Protein 5ZOJ (pdb70)

Structure (mmCIF, N/CA/C/O backbone):
data_5ZOJ
#
_entry.id   5ZOJ
#
_cell.length_a   176.813
_cell.length_b   176.813
_cell.length_c   73.854
_cell.angle_alpha   90.000
_cell.angle_beta   90.000
_cell.angle_gamma   120.000
#
_symmetry.space_group_name_H-M   'P 65'
#
loop_
_entity.id
_entity.type
_entity.pdbx_description
1 polymer 'Mothers against decapentaplegic homolog 2'
2 polymer 'Inner nuclear membrane protein Man1'
#
loop_
_atom_site.group_PDB
_atom_site.id
_atom_site.type_symbol
_atom_site.label_atom_id
_atom_site.label_alt_id
_atom_site.label_comp_id
_atom_site.label_asym_id
_atom_site.label_entity_id
_atom_site.label_seq_id
_atom_site.pdbx_PDB_ins_code
_atom_site.Cartn_x
_atom_site.Cartn_y
_atom_site.Cartn_z
_atom_site.occupancy
_atom_site.B_iso_or_equiv
_atom_site.auth_seq_id
_atom_site.auth_comp_id
_atom_site.auth_asym_id
_atom_site.auth_atom_id
_atom_site.pdbx_PDB_model_num
ATOM 1 N N . GLU A 1 12 ? 49.709 -44.694 -14.014 1.00 117.32 270 GLU A N 1
ATOM 2 C CA . GLU A 1 12 ? 48.913 -43.477 -14.140 1.00 121.66 270 GLU A CA 1
ATOM 3 C C . GLU A 1 12 ? 49.765 -42.201 -14.004 1.00 120.58 270 GLU A C 1
ATOM 4 O O . GLU A 1 12 ? 49.567 -41.256 -14.768 1.00 125.29 270 GLU A O 1
ATOM 10 N N . PRO A 1 13 ? 50.710 -42.151 -13.036 1.00 113.55 271 PRO A N 1
ATOM 11 C CA . PRO A 1 13 ? 51.701 -41.067 -13.072 1.00 108.33 271 PRO A CA 1
ATOM 12 C C . PRO A 1 13 ? 52.878 -41.436 -13.959 1.00 102.90 271 PRO A C 1
ATOM 13 O O . PRO A 1 13 ? 52.931 -42.550 -14.488 1.00 106.04 271 PRO A O 1
ATOM 17 N N . ALA A 1 14 ? 53.832 -40.518 -14.124 1.00 96.26 272 ALA A N 1
ATOM 18 C CA . ALA A 1 14 ? 54.964 -40.796 -15.002 1.00 90.19 272 ALA A CA 1
ATOM 19 C C . ALA A 1 14 ? 55.915 -41.812 -14.382 1.00 81.28 272 ALA A C 1
ATOM 20 O O . ALA A 1 14 ? 56.457 -42.672 -15.085 1.00 81.73 272 ALA A O 1
ATOM 22 N N . PHE A 1 15 ? 56.129 -41.733 -13.072 1.00 72.78 273 PHE A N 1
ATOM 23 C CA . PHE A 1 15 ? 57.035 -42.626 -12.361 1.00 65.27 273 PHE A CA 1
ATOM 24 C C . PHE A 1 15 ? 56.226 -43.488 -11.401 1.00 60.95 273 PHE A C 1
ATOM 25 O O . PHE A 1 15 ? 55.548 -42.960 -10.513 1.00 63.47 273 PHE A O 1
ATOM 33 N N . TRP A 1 16 ? 56.296 -44.811 -11.577 1.00 55.77 274 TRP A N 1
ATOM 34 C CA . TRP A 1 16 ? 55.488 -45.695 -10.745 1.00 51.62 274 TRP A CA 1
ATOM 35 C C . TRP A 1 16 ? 55.973 -45.738 -9.301 1.00 51.93 274 TRP A C 1
ATOM 36 O O . TRP A 1 16 ? 55.209 -46.144 -8.419 1.00 45.44 274 TRP A O 1
ATOM 47 N N . CYS A 1 17 ? 57.213 -45.331 -9.038 1.00 55.48 275 CYS A N 1
ATOM 48 C CA . CYS A 1 17 ? 57.710 -45.287 -7.670 1.00 61.65 275 CYS A CA 1
ATOM 49 C C . CYS A 1 17 ? 58.853 -44.286 -7.580 1.00 63.02 275 CYS A C 1
ATOM 50 O O . CYS A 1 17 ? 59.501 -43.960 -8.578 1.00 53.78 275 CYS A O 1
ATOM 53 N N . SER A 1 18 ? 59.085 -43.801 -6.363 1.00 62.57 276 SER A N 1
ATOM 54 C CA . SER A 1 18 ? 60.209 -42.929 -6.057 1.00 61.82 276 SER A CA 1
ATOM 55 C C . SER A 1 18 ? 60.947 -43.495 -4.854 1.00 59.46 276 SER A C 1
ATOM 56 O O . SER A 1 18 ? 60.323 -43.934 -3.883 1.00 56.07 276 SER A O 1
ATOM 59 N N . ILE A 1 19 ? 62.276 -43.482 -4.919 1.00 55.18 277 ILE A N 1
ATOM 60 C CA . ILE A 1 19 ? 63.122 -44.117 -3.916 1.00 51.70 277 ILE A CA 1
ATOM 61 C C . ILE A 1 19 ? 64.060 -43.078 -3.321 1.00 48.66 277 ILE A C 1
ATOM 62 O O . ILE A 1 19 ? 64.672 -42.290 -4.052 1.00 47.71 277 ILE A O 1
ATOM 67 N N . ALA A 1 20 ? 64.170 -43.084 -1.995 1.00 43.97 278 ALA A N 1
ATOM 68 C CA . ALA A 1 20 ? 65.083 -42.221 -1.262 1.00 36.87 278 ALA A CA 1
ATOM 69 C C . ALA A 1 20 ? 66.041 -43.098 -0.470 1.00 39.08 278 ALA A C 1
ATOM 70 O O . ALA A 1 20 ? 65.607 -43.998 0.256 1.00 44.39 278 ALA A O 1
ATOM 72 N N . TYR A 1 21 ? 67.336 -42.830 -0.605 1.00 42.05 279 TYR A N 1
ATOM 73 C CA . TYR A 1 21 ? 68.374 -43.642 0.014 1.00 38.86 279 TYR A CA 1
ATOM 74 C C . TYR A 1 21 ? 68.872 -42.966 1.283 1.00 42.72 279 TYR A C 1
ATOM 75 O O . TYR A 1 21 ? 69.082 -41.750 1.312 1.00 40.09 279 TYR A O 1
ATOM 84 N N . TYR A 1 22 ? 69.062 -43.764 2.331 1.00 47.04 280 TYR A N 1
ATOM 85 C CA . TYR A 1 22 ? 69.447 -43.253 3.635 1.00 51.30 280 TYR A CA 1
ATOM 86 C C . TYR A 1 22 ? 70.704 -43.959 4.122 1.00 50.14 280 TYR A C 1
ATOM 87 O O . TYR A 1 22 ? 71.035 -45.066 3.690 1.00 53.45 280 TYR A O 1
ATOM 96 N N . GLU A 1 23 ? 71.403 -43.295 5.040 1.00 45.98 281 GLU A N 1
ATOM 97 C CA . GLU A 1 23 ? 72.526 -43.880 5.765 1.00 41.14 281 GLU A CA 1
ATOM 98 C C . GLU A 1 23 ? 72.345 -43.533 7.234 1.00 41.87 281 GLU A C 1
ATOM 99 O O . GLU A 1 23 ? 72.505 -42.371 7.621 1.00 49.45 281 GLU A O 1
ATOM 105 N N . LEU A 1 24 ? 72.019 -44.535 8.047 1.00 34.38 282 LEU A N 1
ATOM 106 C CA . LEU A 1 24 ? 71.575 -44.324 9.428 1.00 40.65 282 LEU A CA 1
ATOM 107 C C . LEU A 1 24 ? 70.373 -43.390 9.376 1.00 42.39 282 LEU A C 1
ATOM 108 O O . LEU A 1 24 ? 69.373 -43.741 8.727 1.00 43.38 282 LEU A O 1
ATOM 113 N N . ASN A 1 25 ? 70.411 -42.220 10.014 1.00 44.05 283 ASN A N 1
ATOM 114 C CA . ASN A 1 25 ? 69.270 -41.314 10.029 1.00 51.08 283 ASN A CA 1
ATOM 115 C C . ASN A 1 25 ? 69.466 -40.102 9.123 1.00 49.69 283 ASN A C 1
ATOM 116 O O . ASN A 1 25 ? 68.783 -39.089 9.302 1.00 49.97 283 ASN A O 1
ATOM 121 N N . GLN A 1 26 ? 70.373 -40.180 8.152 1.00 44.46 284 GLN A N 1
ATOM 122 C CA . GLN A 1 26 ? 70.623 -39.082 7.226 1.00 44.12 284 GLN A CA 1
ATOM 123 C C . GLN A 1 26 ? 70.349 -39.533 5.799 1.00 38.38 284 GLN A C 1
ATOM 124 O O . GLN A 1 26 ? 70.787 -40.613 5.388 1.00 41.30 284 GLN A O 1
ATOM 130 N N . ARG A 1 27 ? 69.622 -38.707 5.053 1.00 40.04 285 ARG A N 1
ATOM 131 C CA . ARG A 1 27 ? 69.384 -38.978 3.644 1.00 44.99 285 ARG A CA 1
ATOM 132 C C . ARG A 1 27 ? 70.641 -38.690 2.829 1.00 45.46 285 ARG A C 1
ATOM 133 O O . ARG A 1 27 ? 71.414 -37.779 3.138 1.00 46.14 285 ARG A O 1
ATOM 141 N N . VAL A 1 28 ? 70.843 -39.477 1.774 1.00 46.57 286 VAL A N 1
ATOM 142 C CA . VAL A 1 28 ? 72.042 -39.394 0.948 1.00 40.38 286 VAL A CA 1
ATOM 143 C C . VAL A 1 28 ? 71.632 -39.426 -0.517 1.00 38.58 286 VAL A C 1
ATOM 144 O O . VAL A 1 28 ? 70.916 -40.337 -0.947 1.00 37.39 286 VAL A O 1
ATOM 148 N N . GLY A 1 29 ? 72.090 -38.438 -1.281 1.00 40.08 287 GLY A N 1
ATOM 149 C CA . GLY A 1 29 ? 71.825 -38.382 -2.702 1.00 47.71 287 GLY A CA 1
ATOM 150 C C . GLY A 1 29 ? 70.445 -37.841 -3.029 1.00 50.80 287 GLY A C 1
ATOM 151 O O . GLY A 1 29 ? 69.609 -37.583 -2.161 1.00 51.06 287 GLY A O 1
ATOM 152 N N . GLU A 1 30 ? 70.212 -37.661 -4.326 1.00 51.70 288 GLU A N 1
ATOM 153 C CA . GLU A 1 30 ? 68.929 -37.187 -4.814 1.00 55.81 288 GLU A CA 1
ATOM 154 C C . GLU A 1 30 ? 67.909 -38.324 -4.820 1.00 53.91 288 GLU A C 1
ATOM 155 O O . GLU A 1 30 ? 68.240 -39.498 -4.636 1.00 52.14 288 GLU A O 1
ATOM 161 N N . THR A 1 31 ? 66.648 -37.959 -5.036 1.00 57.50 289 THR A N 1
ATOM 162 C CA . THR A 1 31 ? 65.577 -38.940 -5.125 1.00 51.95 289 THR A CA 1
ATOM 163 C C . THR A 1 31 ? 65.575 -39.599 -6.498 1.00 50.38 289 THR A C 1
ATOM 164 O O . THR A 1 31 ? 65.663 -38.917 -7.525 1.00 56.92 289 THR A O 1
ATOM 168 N N . PHE A 1 32 ? 65.480 -40.925 -6.514 1.00 49.34 290 PHE A N 1
ATOM 169 C CA . PHE A 1 32 ? 65.407 -41.676 -7.758 1.00 51.16 290 PHE A CA 1
ATOM 170 C C . PHE A 1 32 ? 63.946 -41.910 -8.117 1.00 48.92 290 PHE A C 1
ATOM 171 O O . PHE A 1 32 ? 63.148 -42.321 -7.269 1.00 44.35 290 PHE A O 1
ATOM 179 N N . HIS A 1 33 ? 63.605 -41.650 -9.376 1.00 48.11 291 HIS A N 1
ATOM 180 C CA . HIS A 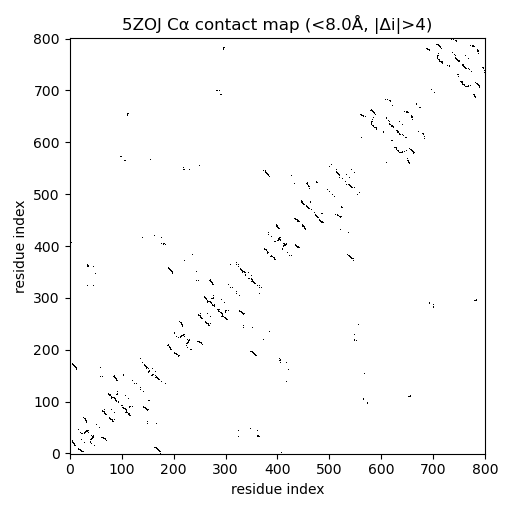1 33 ? 62.252 -41.829 -9.886 1.00 51.40 291 HIS A CA 1
ATOM 181 C C . HIS A 1 33 ? 62.285 -42.899 -10.966 1.00 53.67 291 HIS A C 1
ATOM 182 O O . HIS A 1 33 ? 63.014 -42.765 -11.955 1.00 59.57 291 HIS A O 1
ATOM 189 N N . ALA A 1 34 ? 61.496 -43.954 -10.779 1.00 52.55 292 ALA A N 1
ATOM 190 C CA . ALA A 1 34 ? 61.539 -45.115 -11.662 1.00 52.83 292 ALA A CA 1
ATOM 191 C C . ALA A 1 34 ? 60.733 -44.815 -12.920 1.00 52.95 292 ALA A C 1
ATOM 192 O O . ALA A 1 34 ? 59.505 -44.691 -12.869 1.00 50.28 292 ALA A O 1
ATOM 194 N N . SER A 1 35 ? 61.425 -44.704 -14.053 1.00 57.89 293 SER A N 1
ATOM 195 C CA . SER A 1 35 ? 60.779 -44.427 -15.328 1.00 63.26 293 SER A CA 1
ATOM 196 C C . SER A 1 35 ? 60.316 -45.684 -16.050 1.00 68.76 293 SER A C 1
ATOM 197 O O . SER A 1 35 ? 59.448 -45.594 -16.926 1.00 76.83 293 SER A O 1
ATOM 200 N N . GLN A 1 36 ? 60.871 -46.840 -15.712 1.00 64.61 294 GLN A N 1
ATOM 201 C CA . GLN A 1 36 ? 60.607 -48.098 -16.388 1.00 61.63 294 GLN A CA 1
ATOM 202 C C . GLN A 1 36 ? 60.009 -49.107 -15.416 1.00 57.07 294 GLN A C 1
ATOM 203 O O . GLN A 1 36 ? 60.122 -48.946 -14.195 1.00 52.14 294 GLN A O 1
ATOM 209 N N . PRO A 1 37 ? 59.352 -50.157 -15.921 1.00 57.90 295 PRO A N 1
ATOM 210 C CA . PRO A 1 37 ? 58.715 -51.119 -15.006 1.00 52.92 295 PRO A CA 1
ATOM 211 C C . PRO A 1 37 ? 59.694 -51.869 -14.119 1.00 58.86 295 PRO A C 1
ATOM 212 O O . PRO A 1 37 ? 59.330 -52.228 -12.993 1.00 61.39 295 PRO A O 1
ATOM 216 N N . SER A 1 38 ? 60.919 -52.112 -14.577 1.00 64.95 296 SER A N 1
ATOM 217 C CA . SER A 1 38 ? 61.914 -52.837 -13.802 1.00 61.76 296 SER A CA 1
ATOM 218 C C . SER A 1 38 ? 63.037 -51.893 -13.394 1.00 57.87 296 SER A C 1
ATOM 219 O O . SER A 1 38 ? 63.370 -50.946 -14.114 1.00 63.85 296 SER A O 1
ATOM 222 N N . LEU A 1 39 ? 63.623 -52.162 -12.230 1.00 57.88 297 LEU A N 1
ATOM 223 C CA . LEU A 1 39 ? 64.606 -51.263 -11.648 1.00 53.82 297 LEU A CA 1
ATOM 224 C C . LEU A 1 39 ? 65.553 -52.051 -10.755 1.00 57.29 297 LEU A C 1
ATOM 225 O O . LEU A 1 39 ? 65.161 -53.040 -10.130 1.00 67.77 297 LEU A O 1
ATOM 230 N N . THR A 1 40 ? 66.806 -51.601 -10.704 1.00 51.60 298 THR A N 1
ATOM 231 C CA . THR A 1 40 ? 67.825 -52.198 -9.853 1.00 52.87 298 THR A CA 1
ATOM 232 C C . THR A 1 40 ? 68.489 -51.114 -9.018 1.00 46.30 298 THR A C 1
ATOM 233 O O . THR A 1 40 ? 68.824 -50.041 -9.528 1.00 54.39 298 THR A O 1
ATOM 237 N N . VAL A 1 41 ? 68.670 -51.398 -7.733 1.00 40.10 299 VAL A N 1
ATOM 238 C CA . VAL A 1 41 ? 69.385 -50.523 -6.812 1.00 40.21 299 VAL A CA 1
ATOM 239 C C . VAL A 1 41 ? 70.659 -51.255 -6.408 1.00 43.28 299 VAL A C 1
ATOM 240 O O . VAL A 1 41 ? 70.621 -52.185 -5.594 1.00 37.26 299 VAL A O 1
ATOM 244 N N . ASP A 1 42 ? 71.790 -50.845 -6.968 1.00 41.81 300 ASP A N 1
ATOM 245 C CA . ASP A 1 42 ? 73.066 -51.499 -6.715 1.00 43.46 300 ASP A CA 1
ATOM 246 C C . ASP A 1 42 ? 74.030 -50.512 -6.064 1.00 44.20 300 ASP A C 1
ATOM 247 O O . ASP A 1 42 ? 73.716 -49.336 -5.867 1.00 47.88 300 ASP A O 1
ATOM 252 N N . GLY A 1 43 ? 75.216 -51.009 -5.726 1.00 41.38 301 GLY A N 1
ATOM 253 C CA . GLY A 1 43 ? 76.222 -50.191 -5.083 1.00 40.18 301 GLY A CA 1
ATOM 254 C C . GLY A 1 43 ? 77.340 -49.778 -6.017 1.00 45.82 301 GLY A C 1
ATOM 255 O O . GLY A 1 43 ? 78.452 -49.484 -5.570 1.00 51.94 301 GLY A O 1
ATOM 256 N N . PHE A 1 44 ? 77.062 -49.763 -7.318 1.00 44.26 302 PHE A N 1
ATOM 257 C CA . PHE A 1 44 ? 78.066 -49.409 -8.310 1.00 39.92 302 PHE A CA 1
ATOM 258 C C . PHE A 1 44 ? 77.946 -47.914 -8.623 1.00 42.36 302 PHE A C 1
ATOM 259 O O . PHE A 1 44 ? 77.355 -47.159 -7.846 1.00 47.26 302 PHE A O 1
ATOM 267 N N . THR A 1 45 ? 78.506 -47.456 -9.747 1.00 44.43 303 THR A N 1
ATOM 268 C CA . THR A 1 45 ? 78.762 -46.025 -9.929 1.00 51.35 303 THR A CA 1
ATOM 269 C C . THR A 1 45 ? 78.339 -45.531 -11.311 1.00 58.03 303 THR A C 1
ATOM 270 O O . THR A 1 45 ? 79.001 -44.671 -11.900 1.00 60.08 303 THR A O 1
ATOM 274 N N . ASP A 1 46 ? 77.238 -46.049 -11.856 1.00 56.53 304 ASP A N 1
ATOM 275 C CA . ASP A 1 46 ? 76.708 -45.518 -13.109 1.00 61.11 304 ASP A CA 1
ATOM 276 C C . ASP A 1 46 ? 75.749 -44.374 -12.803 1.00 60.60 304 ASP A C 1
ATOM 277 O O . ASP A 1 46 ? 74.692 -44.612 -12.200 1.00 58.83 304 ASP A O 1
ATOM 282 N N . PRO A 1 47 ? 76.059 -43.134 -13.193 1.00 58.37 305 PRO A N 1
ATOM 283 C CA . PRO A 1 47 ? 75.210 -41.998 -12.820 1.00 54.56 305 PRO A CA 1
ATOM 284 C C . PRO A 1 47 ? 74.103 -41.647 -13.803 1.00 59.59 305 PRO A C 1
ATOM 285 O O . PRO A 1 47 ? 73.278 -40.782 -13.477 1.00 62.56 305 PRO A O 1
ATOM 289 N N . SER A 1 48 ? 74.050 -42.271 -14.977 1.00 62.82 306 SER A N 1
ATOM 290 C CA . SER A 1 48 ? 73.107 -41.867 -16.017 1.00 68.21 306 SER A CA 1
ATOM 291 C C . SER A 1 48 ? 72.493 -43.089 -16.693 1.00 67.46 306 SER A C 1
ATOM 292 O O . SER A 1 48 ? 72.472 -43.209 -17.918 1.00 68.65 306 SER A O 1
ATOM 295 N N . ASN A 1 49 ? 71.979 -44.017 -15.890 1.00 67.41 307 ASN A N 1
ATOM 296 C CA . ASN A 1 49 ? 71.196 -45.142 -16.387 1.00 69.27 307 ASN A CA 1
ATOM 297 C C . ASN A 1 49 ? 69.832 -45.105 -15.714 1.00 66.31 307 ASN A C 1
ATOM 298 O O . ASN A 1 49 ? 69.741 -45.208 -14.485 1.00 58.96 307 ASN A O 1
ATOM 303 N N . SER A 1 50 ? 68.776 -44.966 -16.517 1.00 67.36 308 SER A N 1
ATOM 304 C CA . SER A 1 50 ? 67.421 -44.872 -15.985 1.00 66.42 308 SER A CA 1
ATOM 305 C C . SER A 1 50 ? 66.926 -46.178 -15.377 1.00 67.51 308 SER A C 1
ATOM 306 O O . SER A 1 50 ? 65.836 -46.193 -14.795 1.00 69.33 308 SER A O 1
ATOM 309 N N . GLU A 1 51 ? 67.696 -47.261 -15.482 1.00 66.96 309 GLU A N 1
ATOM 310 C CA . GLU A 1 51 ? 67.294 -48.560 -14.966 1.00 64.18 309 GLU A CA 1
ATOM 311 C C . GLU A 1 51 ? 68.063 -48.962 -13.713 1.00 61.47 309 GLU A C 1
ATOM 312 O O . GLU A 1 51 ? 67.644 -49.894 -13.017 1.00 60.25 309 GLU A O 1
ATOM 318 N N . ARG A 1 52 ? 69.130 -48.248 -13.367 1.00 59.96 310 ARG A N 1
ATOM 319 C CA . ARG A 1 52 ? 69.938 -48.563 -12.197 1.00 51.53 310 ARG A CA 1
ATOM 320 C C . ARG A 1 52 ? 70.012 -47.354 -11.279 1.00 47.59 310 ARG A C 1
ATOM 321 O O . ARG A 1 52 ? 70.287 -46.238 -11.733 1.00 45.82 310 ARG A O 1
ATOM 329 N N . PHE A 1 53 ? 69.767 -47.582 -9.991 1.00 46.30 311 PHE A N 1
ATOM 330 C CA . PHE A 1 53 ? 69.941 -46.569 -8.952 1.00 45.39 311 PHE A CA 1
ATOM 331 C C . PHE A 1 53 ? 71.243 -46.926 -8.244 1.00 48.16 311 PHE A C 1
ATOM 332 O O . PHE A 1 53 ? 71.269 -47.741 -7.322 1.00 56.79 311 PHE A O 1
ATOM 340 N N . CYS A 1 54 ? 72.331 -46.301 -8.683 1.00 45.84 312 CYS A N 1
ATOM 341 C CA . CYS A 1 54 ? 73.667 -46.648 -8.217 1.00 43.07 312 CYS A CA 1
ATOM 342 C C . CYS A 1 54 ? 73.992 -45.867 -6.950 1.00 42.65 312 CYS A C 1
ATOM 343 O O . CYS A 1 54 ? 74.011 -44.631 -6.959 1.00 51.38 312 CYS A O 1
ATOM 346 N N . LEU A 1 55 ? 74.249 -46.595 -5.865 1.00 34.34 313 LEU A N 1
ATOM 347 C CA . LEU A 1 55 ? 74.526 -45.985 -4.574 1.00 42.07 313 LEU A CA 1
ATOM 348 C C . LEU A 1 55 ? 76.011 -45.779 -4.319 1.00 48.38 313 LEU A C 1
ATOM 349 O O . LEU A 1 55 ? 76.370 -44.992 -3.436 1.00 45.77 313 LEU A O 1
ATOM 354 N N . GLY A 1 56 ? 76.880 -46.462 -5.070 1.00 47.78 314 GLY A N 1
ATOM 355 C CA . GLY A 1 56 ? 78.311 -46.361 -4.841 1.00 50.94 314 GLY A CA 1
ATOM 356 C C . GLY A 1 56 ? 78.907 -45.016 -5.191 1.00 53.83 314 GLY A C 1
ATOM 357 O O . GLY A 1 56 ? 80.000 -44.693 -4.715 1.00 60.63 314 GLY A O 1
ATOM 358 N N . LEU A 1 57 ? 78.219 -44.224 -6.011 1.00 52.51 315 LEU A N 1
ATOM 359 C CA . LEU A 1 57 ? 78.708 -42.902 -6.373 1.00 54.02 315 LEU A CA 1
ATOM 360 C C . LEU A 1 57 ? 78.262 -41.820 -5.401 1.00 49.06 315 LEU A C 1
ATOM 361 O O . LEU A 1 57 ? 78.835 -40.726 -5.410 1.00 52.65 315 LEU A O 1
ATOM 366 N N . LEU A 1 58 ? 77.261 -42.095 -4.569 1.00 44.65 316 LEU A N 1
ATOM 367 C CA . LEU A 1 58 ? 76.726 -41.075 -3.677 1.00 44.41 316 LEU A CA 1
ATOM 368 C C . LEU A 1 58 ? 77.684 -40.826 -2.519 1.00 45.56 316 LEU A C 1
ATOM 369 O O . LEU A 1 58 ? 78.137 -41.766 -1.858 1.00 49.33 316 LEU A O 1
ATOM 374 N N . SER A 1 59 ? 77.998 -39.558 -2.280 1.00 42.58 317 SER A N 1
ATOM 375 C CA . SER A 1 59 ? 78.898 -39.175 -1.205 1.00 45.70 317 SER A CA 1
ATOM 376 C C . SER A 1 59 ? 78.127 -38.902 0.082 1.00 43.40 317 SER A C 1
ATOM 377 O O . SER A 1 59 ? 76.919 -38.658 0.078 1.00 48.99 317 SER A O 1
ATOM 380 N N . ASN A 1 60 ? 78.855 -38.951 1.196 1.00 41.38 318 ASN A N 1
ATOM 381 C CA . ASN A 1 60 ? 78.300 -38.609 2.504 1.00 47.96 318 ASN A CA 1
ATOM 382 C C . ASN A 1 60 ? 79.479 -38.263 3.402 1.00 56.62 318 ASN A C 1
ATOM 383 O O . ASN A 1 60 ? 80.232 -39.156 3.801 1.00 62.75 318 ASN A O 1
ATOM 388 N N . VAL A 1 61 ? 79.641 -36.974 3.715 1.00 54.62 319 VAL A N 1
ATOM 389 C CA . VAL A 1 61 ? 80.800 -36.531 4.482 1.00 53.91 319 VAL A CA 1
ATOM 390 C C . VAL A 1 61 ? 80.723 -36.916 5.950 1.00 54.82 319 VAL A C 1
ATOM 391 O O . VAL A 1 61 ? 81.712 -36.757 6.674 1.00 57.36 319 VAL A O 1
ATOM 395 N N . ASN A 1 62 ? 79.579 -37.418 6.409 1.00 56.48 320 ASN A N 1
ATOM 396 C CA . ASN A 1 62 ? 79.436 -37.931 7.764 1.00 63.14 320 ASN A CA 1
ATOM 397 C C . ASN A 1 62 ? 79.425 -39.452 7.804 1.00 63.87 320 ASN A C 1
ATOM 398 O O . ASN A 1 62 ? 79.081 -40.035 8.838 1.00 65.15 320 ASN A O 1
ATOM 403 N N . ARG A 1 63 ? 79.790 -40.102 6.702 1.00 60.86 321 ARG A N 1
ATOM 404 C CA . ARG A 1 63 ? 79.786 -41.556 6.640 1.00 56.04 321 ARG A CA 1
ATOM 405 C C . ARG A 1 63 ? 80.854 -42.138 7.555 1.00 60.28 321 ARG A C 1
ATOM 406 O O . ARG A 1 63 ? 82.010 -41.705 7.538 1.00 69.86 321 ARG A O 1
ATOM 414 N N . ASN A 1 64 ? 80.459 -43.124 8.351 1.00 44.68 322 ASN A N 1
ATOM 415 C CA . ASN A 1 64 ? 81.347 -43.819 9.264 1.00 51.95 322 ASN A CA 1
ATOM 416 C C . ASN A 1 64 ? 81.799 -45.153 8.668 1.00 55.13 322 ASN A C 1
ATOM 417 O O . ASN A 1 64 ? 81.392 -45.549 7.573 1.00 51.07 322 ASN A O 1
ATOM 422 N N . ALA A 1 65 ? 82.658 -45.853 9.414 1.00 56.84 323 ALA A N 1
ATOM 423 C CA . ALA A 1 65 ? 83.270 -47.078 8.906 1.00 57.59 323 ALA A CA 1
ATOM 424 C C . ALA A 1 65 ? 82.253 -48.197 8.706 1.00 62.47 323 ALA A C 1
ATOM 425 O O . ALA A 1 65 ? 82.304 -48.904 7.692 1.00 64.67 323 ALA A O 1
ATOM 427 N N . THR A 1 66 ? 81.339 -48.400 9.661 1.00 59.29 324 THR A N 1
ATOM 428 C CA . THR A 1 66 ? 80.373 -49.487 9.504 1.00 54.95 324 THR A CA 1
ATOM 429 C C . THR A 1 66 ? 79.536 -49.297 8.244 1.00 49.77 324 THR A C 1
ATOM 430 O O . THR A 1 66 ? 79.235 -50.269 7.540 1.00 46.50 324 THR A O 1
ATOM 434 N N . VAL A 1 67 ? 79.143 -48.057 7.942 1.00 48.90 325 VAL A N 1
ATOM 435 C CA . VAL A 1 67 ? 78.455 -47.796 6.679 1.00 43.16 325 VAL A CA 1
ATOM 436 C C . VAL A 1 67 ? 79.387 -48.075 5.504 1.00 50.17 325 VAL A C 1
ATOM 437 O O . VAL A 1 67 ? 78.975 -48.657 4.492 1.00 45.61 325 VAL A O 1
ATOM 441 N N . GLU A 1 68 ? 80.657 -47.667 5.618 1.00 56.83 326 GLU A N 1
ATOM 442 C CA . GLU A 1 68 ? 81.627 -47.938 4.559 1.00 56.77 326 GLU A CA 1
ATOM 443 C C . GLU A 1 68 ? 81.755 -49.426 4.280 1.00 52.42 326 GLU A C 1
ATOM 444 O O . GLU A 1 68 ? 81.769 -49.844 3.117 1.00 48.54 326 GLU A O 1
ATOM 450 N N . MET A 1 69 ? 81.832 -50.244 5.329 1.00 51.46 327 MET A N 1
ATOM 451 C CA . MET A 1 69 ? 81.933 -51.683 5.121 1.00 56.62 327 MET A CA 1
ATOM 452 C C . MET A 1 69 ? 80.661 -52.243 4.493 1.00 49.03 327 MET A C 1
ATOM 453 O O . MET A 1 69 ? 80.726 -53.056 3.563 1.00 49.20 327 MET A O 1
ATOM 458 N N . THR A 1 70 ? 79.496 -51.808 4.984 1.00 48.98 328 THR A N 1
ATOM 459 C CA . THR A 1 70 ? 78.225 -52.308 4.466 1.00 48.30 328 THR A CA 1
ATOM 460 C C . THR A 1 70 ? 78.055 -51.990 2.988 1.00 46.98 328 THR A C 1
ATOM 461 O O . THR A 1 70 ? 77.480 -52.790 2.242 1.00 53.29 328 THR A O 1
ATOM 465 N N . ARG A 1 71 ? 78.560 -50.843 2.543 1.00 42.98 329 ARG A N 1
ATOM 466 C CA . ARG A 1 71 ? 78.400 -50.462 1.147 1.00 42.71 329 ARG A CA 1
ATOM 467 C C . ARG A 1 71 ? 79.218 -51.332 0.200 1.00 51.81 329 ARG A C 1
ATOM 468 O O . ARG A 1 71 ? 78.874 -51.434 -0.981 1.00 51.96 329 ARG A O 1
ATOM 476 N N . ARG A 1 72 ? 80.286 -51.967 0.677 1.00 58.87 330 ARG A N 1
ATOM 477 C CA . ARG A 1 72 ? 81.035 -52.866 -0.194 1.00 65.23 330 ARG A CA 1
ATOM 478 C C . ARG A 1 72 ? 80.267 -54.157 -0.505 1.00 57.71 330 ARG A C 1
ATOM 479 O O . ARG A 1 72 ? 80.544 -54.806 -1.522 1.00 61.97 330 ARG A O 1
ATOM 487 N N . HIS A 1 73 ? 79.328 -54.551 0.354 1.00 51.25 331 HIS A N 1
ATOM 488 C CA . HIS A 1 73 ? 78.584 -55.793 0.196 1.00 50.09 331 HIS A CA 1
ATOM 489 C C . HIS A 1 73 ? 77.218 -55.611 -0.450 1.00 47.37 331 HIS A C 1
ATOM 490 O O . HIS A 1 73 ? 76.492 -56.598 -0.602 1.00 51.96 331 HIS A O 1
ATOM 497 N N . ILE A 1 74 ? 76.841 -54.386 -0.825 1.00 39.16 332 ILE A N 1
ATOM 498 C CA . ILE A 1 74 ? 75.594 -54.196 -1.563 1.00 31.67 332 ILE A CA 1
ATOM 499 C C . ILE A 1 74 ? 75.658 -54.929 -2.899 1.00 33.88 332 ILE A C 1
ATOM 500 O O . ILE A 1 74 ? 74.723 -55.641 -3.283 1.00 41.12 332 ILE A O 1
ATOM 505 N N . GLY A 1 75 ? 76.768 -54.772 -3.618 1.00 36.76 333 GLY A N 1
ATOM 506 C CA . GLY A 1 75 ? 76.960 -55.489 -4.868 1.00 38.90 333 GLY A CA 1
ATOM 507 C C . GLY A 1 75 ? 75.886 -55.160 -5.882 1.00 42.48 333 GLY A C 1
ATOM 508 O O . GLY A 1 75 ? 75.516 -53.998 -6.081 1.00 40.65 333 GLY A O 1
ATOM 509 N N . ARG A 1 76 ? 75.367 -56.204 -6.535 1.00 46.25 334 ARG A N 1
ATOM 510 C CA . ARG A 1 76 ? 74.319 -56.007 -7.528 1.00 44.30 334 ARG A CA 1
ATOM 511 C C . ARG A 1 76 ? 73.021 -55.516 -6.902 1.00 48.71 334 ARG A C 1
ATOM 512 O O . ARG A 1 76 ? 72.166 -54.982 -7.617 1.00 54.05 334 ARG A O 1
ATOM 520 N N . GLY A 1 77 ? 72.852 -55.692 -5.594 1.00 40.16 335 GLY A N 1
ATOM 521 C CA . GLY A 1 77 ? 71.767 -55.051 -4.880 1.00 40.71 335 GLY A CA 1
ATOM 522 C C . GLY A 1 77 ? 70.425 -55.739 -5.004 1.00 46.57 335 GLY A C 1
ATOM 523 O O . GLY A 1 77 ? 70.334 -56.969 -4.947 1.00 55.82 335 GLY A O 1
ATOM 524 N N . VAL A 1 78 ? 69.373 -54.943 -5.175 1.00 41.61 336 VAL A N 1
ATOM 525 C CA . VAL A 1 78 ? 68.002 -55.431 -5.222 1.00 42.88 336 VAL A CA 1
ATOM 526 C C . VAL A 1 78 ? 67.400 -55.061 -6.570 1.00 43.77 336 VAL A C 1
ATOM 527 O O . VAL A 1 78 ? 67.702 -53.999 -7.126 1.00 45.87 336 VAL A O 1
ATOM 531 N N . ARG A 1 79 ? 66.555 -55.943 -7.096 1.00 43.06 337 ARG A N 1
ATOM 532 C CA . ARG A 1 79 ? 65.813 -55.701 -8.325 1.00 40.35 337 ARG A CA 1
ATOM 533 C C . ARG A 1 79 ? 64.354 -55.454 -7.972 1.00 40.72 337 ARG A C 1
ATOM 534 O O . ARG A 1 79 ? 63.732 -56.267 -7.281 1.00 41.34 337 ARG A O 1
ATOM 542 N N . LEU A 1 80 ? 63.814 -54.331 -8.440 1.00 41.78 338 LEU A N 1
ATOM 543 C CA . LEU A 1 80 ? 62.421 -53.969 -8.216 1.00 42.65 338 LEU A CA 1
ATOM 544 C C . LEU A 1 80 ? 61.738 -53.822 -9.567 1.00 46.35 338 LEU A C 1
ATOM 545 O O . LEU A 1 80 ? 62.142 -52.983 -10.379 1.00 46.82 338 LEU A O 1
ATOM 550 N N . TYR A 1 81 ? 60.709 -54.631 -9.806 1.00 50.36 339 TYR A N 1
ATOM 551 C CA . TYR A 1 81 ? 59.983 -54.583 -11.066 1.00 51.24 339 TYR A CA 1
ATOM 552 C C . TYR A 1 81 ? 58.486 -54.628 -10.800 1.00 55.20 339 TYR A C 1
ATOM 553 O O . TYR A 1 81 ? 58.023 -55.266 -9.850 1.00 53.01 339 TYR A O 1
ATOM 562 N N . TYR A 1 82 ? 57.736 -53.943 -11.662 1.00 56.44 340 TYR A N 1
ATOM 563 C CA . TYR A 1 82 ? 56.305 -53.701 -11.495 1.00 60.93 340 TYR A CA 1
ATOM 564 C C . TYR A 1 82 ? 55.575 -54.257 -12.712 1.00 59.31 340 TYR A C 1
ATOM 565 O O . TYR A 1 82 ? 55.643 -53.677 -13.801 1.00 63.92 340 TYR A O 1
ATOM 574 N N . ILE A 1 83 ? 54.882 -55.380 -12.530 1.00 55.53 341 ILE A N 1
ATOM 575 C CA . ILE A 1 83 ? 54.208 -56.073 -13.624 1.00 62.38 341 ILE A CA 1
ATOM 576 C C . ILE A 1 83 ? 52.864 -56.604 -13.137 1.00 65.86 341 ILE A C 1
ATOM 577 O O . ILE A 1 83 ? 52.733 -57.049 -11.991 1.00 71.36 341 ILE A O 1
ATOM 582 N N . GLY A 1 84 ? 51.859 -56.522 -14.005 1.00 64.01 342 GLY A N 1
ATOM 583 C CA . GLY A 1 84 ? 50.534 -57.044 -13.701 1.00 66.98 342 GLY A CA 1
ATOM 584 C C . GLY A 1 84 ? 49.919 -56.482 -12.439 1.00 66.48 342 GLY A C 1
ATOM 585 O O . GLY A 1 84 ? 49.275 -57.219 -11.682 1.00 71.50 342 GLY A O 1
ATOM 586 N N . GLY A 1 85 ? 50.099 -55.187 -12.197 1.00 64.15 343 GLY A N 1
ATOM 587 C CA . GLY A 1 85 ? 49.587 -54.577 -10.988 1.00 60.61 343 GLY A CA 1
ATOM 588 C C . GLY A 1 85 ? 50.251 -55.053 -9.718 1.00 61.70 343 GLY A C 1
ATOM 589 O O . GLY A 1 85 ? 49.710 -54.841 -8.630 1.00 64.07 343 GLY A O 1
ATOM 590 N N . GLU A 1 86 ? 51.414 -55.693 -9.826 1.00 55.45 344 GLU A N 1
ATOM 591 C CA . GLU A 1 86 ? 52.164 -56.175 -8.677 1.00 51.01 344 GLU A CA 1
ATOM 592 C C . GLU A 1 86 ? 53.629 -55.801 -8.839 1.00 50.48 344 GLU A C 1
ATOM 593 O O . GLU A 1 86 ? 54.160 -55.809 -9.953 1.00 52.58 344 GLU A O 1
ATOM 599 N N . VAL A 1 87 ? 54.280 -55.476 -7.727 1.00 44.49 345 VAL A N 1
ATOM 600 C CA . VAL A 1 87 ? 55.697 -55.140 -7.717 1.00 47.98 345 VAL A CA 1
ATOM 601 C C . VAL A 1 87 ? 56.422 -56.170 -6.862 1.00 51.36 345 VAL A C 1
ATOM 602 O O . VAL A 1 87 ? 55.921 -56.583 -5.810 1.00 48.95 345 VAL A O 1
ATOM 606 N N . PHE A 1 88 ? 57.595 -56.594 -7.323 1.00 49.43 346 PHE A N 1
ATOM 607 C CA . PHE A 1 88 ? 58.355 -57.654 -6.684 1.00 50.19 346 PHE A CA 1
ATOM 608 C C . PHE A 1 88 ? 59.758 -57.165 -6.354 1.00 52.21 346 PHE A C 1
ATOM 609 O O . PHE A 1 88 ? 60.313 -56.305 -7.044 1.00 56.55 346 PHE A O 1
ATOM 617 N N . ALA A 1 89 ? 60.323 -57.722 -5.286 1.00 55.25 347 ALA A N 1
ATOM 618 C CA . ALA A 1 89 ? 61.690 -57.435 -4.871 1.00 45.38 347 ALA A CA 1
ATOM 619 C C . ALA A 1 89 ? 62.484 -58.731 -4.910 1.00 47.55 347 ALA A C 1
ATOM 620 O O . ALA A 1 89 ? 62.108 -59.713 -4.261 1.00 50.80 347 ALA A O 1
ATOM 622 N N . GLU A 1 90 ? 63.575 -58.734 -5.670 1.00 48.34 348 GLU A N 1
ATOM 623 C CA . GLU A 1 90 ? 64.427 -59.905 -5.823 1.00 50.26 348 GLU A CA 1
ATOM 624 C C . GLU A 1 90 ? 65.850 -59.533 -5.436 1.00 50.39 348 GLU A C 1
ATOM 625 O O . GLU A 1 90 ? 66.409 -58.564 -5.962 1.00 48.67 348 GLU A O 1
ATOM 631 N N . CYS A 1 91 ? 66.430 -60.300 -4.516 1.00 53.59 349 CYS A N 1
ATOM 632 C CA . CYS A 1 91 ? 67.755 -60.005 -3.981 1.00 47.46 349 CYS A CA 1
ATOM 633 C C . CYS A 1 91 ? 68.820 -60.552 -4.924 1.00 44.14 349 CYS A C 1
ATOM 634 O O . CYS A 1 91 ? 69.035 -61.766 -4.995 1.00 52.82 349 CYS A O 1
ATOM 637 N N . LEU A 1 92 ? 69.487 -59.654 -5.648 1.00 39.67 350 LEU A N 1
ATOM 638 C CA . LEU A 1 92 ? 70.610 -60.017 -6.502 1.00 38.23 350 LEU A CA 1
ATOM 639 C C . LEU A 1 92 ? 71.951 -59.919 -5.788 1.00 36.20 350 LEU A C 1
ATOM 640 O O . LEU A 1 92 ? 72.953 -60.423 -6.308 1.00 39.46 350 LEU A O 1
ATOM 645 N N . SER A 1 93 ? 71.993 -59.283 -4.621 1.00 38.77 351 SER A N 1
ATOM 646 C CA . SER A 1 93 ? 73.224 -59.155 -3.858 1.00 40.95 351 SER A CA 1
ATOM 647 C C . SER A 1 93 ? 73.691 -60.513 -3.343 1.00 43.46 351 SER A C 1
ATOM 648 O O . SER A 1 93 ? 72.930 -61.482 -3.282 1.00 55.25 351 SER A O 1
ATOM 651 N N . ASP A 1 94 ? 74.969 -60.574 -2.967 1.00 48.08 352 ASP A N 1
ATOM 652 C CA . ASP A 1 94 ? 75.482 -61.733 -2.251 1.00 54.06 352 ASP A CA 1
ATOM 653 C C . ASP A 1 94 ? 75.174 -61.671 -0.763 1.00 56.80 352 ASP A C 1
ATOM 654 O O . ASP A 1 94 ? 75.368 -62.669 -0.061 1.00 62.14 352 ASP A O 1
ATOM 659 N N . SER A 1 95 ? 74.703 -60.529 -0.274 1.00 53.32 353 SER A N 1
ATOM 660 C CA . SER A 1 95 ? 74.190 -60.384 1.077 1.00 54.52 353 SER A CA 1
ATOM 661 C C . SER A 1 95 ? 72.678 -60.213 1.023 1.00 59.39 353 SER A C 1
ATOM 662 O O . SER A 1 95 ? 72.105 -59.865 -0.013 1.00 67.79 353 SER A O 1
ATOM 665 N N . ALA A 1 96 ? 72.033 -60.460 2.157 1.00 55.65 354 ALA A N 1
ATOM 666 C CA . ALA A 1 96 ? 70.581 -60.428 2.210 1.00 49.84 354 ALA A CA 1
ATOM 667 C C . ALA A 1 96 ? 70.060 -58.995 2.277 1.00 49.41 354 ALA A C 1
ATOM 668 O O . ALA A 1 96 ? 70.761 -58.064 2.681 1.00 53.42 354 ALA A O 1
ATOM 670 N N . ILE A 1 97 ? 68.806 -58.831 1.860 1.00 47.15 355 ILE A N 1
ATOM 671 C CA . ILE A 1 97 ? 68.074 -57.584 2.022 1.00 43.59 355 ILE A CA 1
ATOM 672 C C . ILE A 1 97 ? 66.888 -57.851 2.942 1.00 42.87 355 ILE A C 1
ATOM 673 O O . ILE A 1 97 ? 66.406 -58.980 3.062 1.00 45.44 355 ILE A O 1
ATOM 678 N N . PHE A 1 98 ? 66.419 -56.792 3.599 1.00 40.67 356 PHE A N 1
ATOM 679 C CA . PHE A 1 98 ? 65.387 -56.897 4.628 1.00 46.12 356 PHE A CA 1
ATOM 680 C C . PHE A 1 98 ? 64.288 -55.889 4.326 1.00 47.14 356 PHE A C 1
ATOM 681 O O . PHE A 1 98 ? 64.512 -54.680 4.424 1.00 50.77 356 PHE A O 1
ATOM 689 N N . VAL A 1 99 ? 63.100 -56.387 3.993 1.00 53.45 357 VAL A N 1
ATOM 690 C CA . VAL A 1 99 ? 61.991 -55.569 3.514 1.00 44.56 357 VAL A CA 1
ATOM 691 C C . VAL A 1 99 ? 60.949 -55.427 4.615 1.00 43.91 357 VAL A C 1
ATOM 692 O O . VAL A 1 99 ? 60.603 -56.404 5.290 1.00 38.78 357 VAL A O 1
ATOM 696 N N . GLN A 1 100 ? 60.453 -54.203 4.795 1.00 49.66 358 GLN A N 1
ATOM 697 C CA . GLN A 1 100 ? 59.331 -53.906 5.685 1.00 55.29 358 GLN A CA 1
ATOM 698 C C . GLN A 1 100 ? 58.204 -53.342 4.825 1.00 56.18 358 GLN A C 1
ATOM 699 O O . GLN A 1 100 ? 58.174 -52.140 4.542 1.00 60.83 358 GLN A O 1
ATOM 705 N N . SER A 1 101 ? 57.283 -54.202 4.411 1.00 57.72 359 SER A N 1
ATOM 706 C CA . SER A 1 101 ? 56.178 -53.803 3.539 1.00 56.33 359 SER A CA 1
ATOM 707 C C . SER A 1 101 ? 54.848 -54.062 4.229 1.00 58.92 359 SER A C 1
ATOM 708 O O . SER A 1 101 ? 54.435 -55.232 4.349 1.00 63.44 359 SER A O 1
ATOM 711 N N . PRO A 1 102 ? 54.150 -53.026 4.703 1.00 59.93 360 PRO A N 1
ATOM 712 C CA . PRO A 1 102 ? 52.874 -53.261 5.400 1.00 60.89 360 PRO A CA 1
ATOM 713 C C . PRO A 1 102 ? 51.826 -53.937 4.535 1.00 61.38 360 PRO A C 1
ATOM 714 O O . PRO A 1 102 ? 50.998 -54.691 5.060 1.00 66.19 360 PRO A O 1
ATOM 718 N N . ASN A 1 103 ? 51.829 -53.683 3.225 1.00 60.34 361 ASN A N 1
ATOM 719 C CA . ASN A 1 103 ? 50.879 -54.354 2.344 1.00 62.11 361 ASN A CA 1
ATOM 720 C C . ASN A 1 103 ? 51.159 -55.850 2.273 1.00 64.75 361 ASN A C 1
ATOM 721 O O . ASN A 1 103 ? 50.227 -56.662 2.240 1.00 66.78 361 ASN A O 1
ATOM 726 N N . CYS A 1 104 ? 52.439 -56.231 2.241 1.00 62.09 362 CYS A N 1
ATOM 727 C CA . CYS A 1 104 ? 52.791 -57.647 2.272 1.00 59.52 362 CYS A CA 1
ATOM 728 C C . CYS A 1 104 ? 52.406 -58.279 3.603 1.00 60.08 362 CYS A C 1
ATOM 729 O O . CYS A 1 104 ? 51.860 -59.388 3.635 1.00 58.30 362 CYS A O 1
ATOM 732 N N . ASN A 1 105 ? 52.689 -57.591 4.712 1.00 58.85 363 ASN A N 1
ATOM 733 C CA . ASN A 1 105 ? 52.355 -58.133 6.025 1.00 61.23 363 ASN A CA 1
ATOM 734 C C . ASN A 1 105 ? 50.848 -58.256 6.194 1.00 65.32 363 ASN A C 1
ATOM 735 O O . ASN A 1 105 ? 50.360 -59.190 6.842 1.00 63.82 363 ASN A O 1
ATOM 740 N N . GLN A 1 106 ? 50.094 -57.311 5.627 1.00 73.89 364 GLN A N 1
ATOM 741 C CA . GLN A 1 106 ? 48.638 -57.407 5.642 1.00 73.80 364 GLN A CA 1
ATOM 742 C C . GLN A 1 106 ? 48.164 -58.664 4.923 1.00 70.73 364 GLN A C 1
ATOM 743 O O . GLN A 1 106 ? 47.244 -59.346 5.390 1.00 79.18 364 GLN A O 1
ATOM 749 N N . ARG A 1 107 ? 48.779 -58.982 3.780 1.00 65.20 365 ARG A N 1
ATOM 750 C CA . ARG A 1 107 ? 48.342 -60.127 2.986 1.00 65.48 365 ARG A CA 1
ATOM 751 C C . ARG A 1 107 ? 48.514 -61.440 3.744 1.00 68.26 365 ARG A C 1
ATOM 752 O O . ARG A 1 107 ? 47.687 -62.351 3.616 1.00 73.58 365 ARG A O 1
ATOM 760 N N . TYR A 1 108 ? 49.571 -61.554 4.547 1.00 67.05 366 TYR A N 1
ATOM 761 C CA . TYR A 1 108 ? 49.858 -62.780 5.281 1.00 63.09 366 TYR A CA 1
ATOM 762 C C . TYR A 1 108 ? 49.451 -62.719 6.747 1.00 60.56 366 TYR A C 1
ATOM 763 O O . TYR A 1 108 ? 49.696 -63.682 7.481 1.00 61.66 366 TYR A O 1
ATOM 772 N N . GLY A 1 109 ? 48.843 -61.625 7.194 1.00 62.81 367 GLY A N 1
ATOM 773 C CA . GLY A 1 109 ? 48.371 -61.563 8.564 1.00 66.48 367 GLY A CA 1
ATOM 774 C C . GLY A 1 109 ? 49.461 -61.403 9.599 1.00 69.19 367 GLY A C 1
ATOM 775 O O . GLY A 1 109 ? 49.296 -61.856 10.736 1.00 70.90 367 GLY A O 1
ATOM 776 N N . TRP A 1 110 ? 50.573 -60.768 9.239 1.00 66.58 368 TRP A N 1
ATOM 777 C CA . TRP A 1 110 ? 51.649 -60.510 10.181 1.00 65.72 368 TRP A CA 1
ATOM 778 C C . TRP A 1 110 ? 51.494 -59.122 10.797 1.00 68.19 368 TRP A C 1
ATOM 779 O O . TRP A 1 110 ? 50.683 -58.304 10.360 1.00 70.65 368 TRP A O 1
ATOM 790 N N . HIS A 1 111 ? 52.276 -58.876 11.844 1.00 69.00 369 HIS A N 1
ATOM 791 C CA . HIS A 1 111 ? 52.328 -57.549 12.437 1.00 75.33 369 HIS A CA 1
ATOM 792 C C . HIS A 1 111 ? 52.731 -56.532 11.371 1.00 81.95 369 HIS A C 1
ATOM 793 O O . HIS A 1 111 ? 53.637 -56.798 10.573 1.00 92.22 369 HIS A O 1
ATOM 800 N N . PRO A 1 112 ? 52.068 -55.373 11.311 1.00 78.01 370 PRO A N 1
ATOM 801 C CA . PRO A 1 112 ? 52.382 -54.397 10.251 1.00 71.30 370 PRO A CA 1
ATOM 802 C C . PRO A 1 112 ? 53.840 -53.968 10.208 1.00 66.75 370 PRO A C 1
ATOM 803 O O . PRO A 1 112 ? 54.305 -53.520 9.151 1.00 61.16 370 PRO A O 1
ATOM 807 N N . ALA A 1 113 ? 54.576 -54.089 11.310 1.00 67.60 371 ALA A N 1
ATOM 808 C CA . ALA A 1 113 ? 55.974 -53.687 11.377 1.00 67.85 371 ALA A CA 1
ATOM 809 C C . ALA A 1 113 ? 56.935 -54.831 11.075 1.00 67.10 371 ALA A C 1
ATOM 810 O O . ALA A 1 113 ? 58.145 -54.673 11.269 1.00 62.85 371 ALA A O 1
ATOM 812 N N . THR A 1 114 ? 56.427 -55.973 10.615 1.00 67.26 372 THR A N 1
ATOM 813 C CA . THR A 1 114 ? 57.273 -57.138 10.387 1.00 63.80 372 THR A CA 1
ATOM 814 C C . THR A 1 114 ? 58.271 -56.878 9.264 1.00 62.53 372 THR A C 1
ATOM 815 O O . THR A 1 114 ? 57.902 -56.425 8.177 1.00 65.13 372 THR A O 1
ATOM 819 N N . VAL A 1 115 ? 59.540 -57.168 9.537 1.00 60.09 373 VAL A N 1
ATOM 820 C CA . VAL A 1 115 ? 60.600 -57.113 8.537 1.00 53.38 373 VAL A CA 1
ATOM 821 C C . VAL A 1 115 ? 60.859 -58.532 8.053 1.00 57.06 373 VAL A C 1
ATOM 822 O O . VAL A 1 115 ? 60.987 -59.458 8.863 1.00 61.18 373 VAL A O 1
ATOM 826 N N . CYS A 1 116 ? 60.943 -58.705 6.736 1.00 57.43 374 CYS A N 1
ATOM 827 C CA . CYS A 1 116 ? 61.109 -60.017 6.123 1.00 55.86 374 CYS A CA 1
ATOM 828 C C . CYS A 1 116 ? 62.425 -60.047 5.362 1.00 57.89 374 CYS A C 1
ATOM 829 O O . CYS A 1 116 ? 62.647 -59.229 4.462 1.00 55.48 374 CYS A O 1
ATOM 832 N N . LYS A 1 117 ? 63.292 -60.989 5.725 1.00 59.16 375 LYS A N 1
ATOM 833 C CA . LYS A 1 117 ? 64.594 -61.123 5.087 1.00 53.72 375 LYS A CA 1
ATOM 834 C C . LYS A 1 117 ? 64.458 -61.850 3.756 1.00 51.40 375 LYS A C 1
ATOM 835 O O . LYS A 1 117 ? 63.828 -62.910 3.679 1.00 54.56 375 LYS A O 1
ATOM 841 N N . ILE A 1 118 ? 65.049 -61.283 2.709 1.00 49.11 376 ILE A N 1
ATOM 842 C CA . ILE A 1 118 ? 65.100 -61.906 1.393 1.00 46.78 376 ILE A CA 1
ATOM 843 C C . ILE A 1 118 ? 66.534 -62.371 1.150 1.00 51.07 376 ILE A C 1
ATOM 844 O O . ILE A 1 118 ? 67.423 -61.538 0.913 1.00 59.98 376 ILE A O 1
ATOM 849 N N . PRO A 1 119 ? 66.809 -63.670 1.200 1.00 52.58 377 PRO A N 1
ATOM 850 C CA . PRO A 1 119 ? 68.163 -64.163 0.929 1.00 52.13 377 PRO A CA 1
ATOM 851 C C . PRO A 1 119 ? 68.520 -63.994 -0.537 1.00 50.79 377 PRO A C 1
ATOM 852 O O . PRO A 1 119 ? 67.635 -63.766 -1.375 1.00 49.77 377 PRO A O 1
ATOM 856 N N . PRO A 1 120 ? 69.807 -64.079 -0.882 1.00 48.58 378 PRO A N 1
ATOM 857 C CA . PRO A 1 120 ? 70.204 -63.973 -2.292 1.00 46.93 378 PRO A CA 1
ATOM 858 C C . PRO A 1 120 ? 69.490 -64.996 -3.163 1.00 50.78 378 PRO A C 1
ATOM 859 O O . PRO A 1 120 ? 69.290 -66.147 -2.770 1.00 57.78 378 PRO A O 1
ATOM 863 N N . GLY A 1 121 ? 69.102 -64.558 -4.362 1.00 48.31 379 GLY A N 1
ATOM 864 C CA . GLY A 1 121 ? 68.389 -65.401 -5.296 1.00 52.59 379 GLY A CA 1
ATOM 865 C C . GLY A 1 121 ? 66.910 -65.561 -5.026 1.00 52.13 379 GLY A C 1
ATOM 866 O O . GLY A 1 121 ? 66.217 -66.196 -5.832 1.00 52.18 379 GLY A O 1
ATOM 867 N N . CYS A 1 122 ? 66.399 -65.015 -3.929 1.00 53.95 380 CYS A N 1
ATOM 868 C CA . CYS A 1 122 ? 64.998 -65.163 -3.572 1.00 54.80 380 CYS A CA 1
ATOM 869 C C . CYS A 1 122 ? 64.173 -63.990 -4.100 1.00 58.35 380 CYS A C 1
ATOM 870 O O . CYS A 1 122 ? 64.700 -62.951 -4.501 1.00 59.81 380 CYS A O 1
ATOM 873 N N . ASN A 1 123 ? 62.852 -64.170 -4.088 1.00 51.66 381 ASN A N 1
ATOM 874 C CA . ASN A 1 123 ? 61.923 -63.189 -4.631 1.00 48.06 381 ASN A CA 1
ATOM 875 C C . ASN A 1 123 ? 60.724 -63.064 -3.703 1.00 47.60 381 ASN A C 1
ATOM 876 O O . ASN A 1 123 ? 60.253 -64.062 -3.149 1.00 51.15 381 ASN A O 1
ATOM 881 N N . LEU A 1 124 ? 60.234 -61.836 -3.536 1.00 43.22 382 LEU A N 1
ATOM 882 C CA . LEU A 1 124 ? 59.130 -61.562 -2.625 1.00 46.28 382 LEU A CA 1
ATOM 883 C C . LEU A 1 124 ? 58.160 -60.583 -3.268 1.00 51.92 382 LEU A C 1
ATOM 884 O O . LEU A 1 124 ? 58.579 -59.559 -3.814 1.00 56.20 382 LEU A O 1
ATOM 889 N N . LYS A 1 125 ? 56.869 -60.901 -3.198 1.00 52.10 383 LYS A N 1
ATOM 890 C CA . LYS A 1 125 ? 55.813 -60.007 -3.669 1.00 53.94 383 LYS A CA 1
ATOM 891 C C . LYS A 1 125 ? 55.543 -58.979 -2.577 1.00 61.60 383 LYS A C 1
ATOM 892 O O . LYS A 1 125 ? 54.909 -59.283 -1.564 1.00 66.35 383 LYS A O 1
ATOM 898 N N . ILE A 1 126 ? 56.028 -57.750 -2.779 1.00 63.29 384 ILE A N 1
ATOM 899 C CA . ILE A 1 126 ? 55.979 -56.734 -1.729 1.00 59.86 384 ILE A CA 1
ATOM 900 C C . ILE A 1 126 ? 54.722 -55.876 -1.766 1.00 57.18 384 ILE A C 1
ATOM 901 O O . ILE A 1 126 ? 54.453 -55.155 -0.792 1.00 58.21 384 ILE A O 1
ATOM 906 N N . PHE A 1 127 ? 53.941 -55.926 -2.844 1.00 55.98 385 PHE A N 1
ATOM 907 C CA . PHE A 1 127 ? 52.754 -55.087 -2.952 1.00 57.76 385 PHE A CA 1
ATOM 908 C C . PHE A 1 127 ? 51.836 -55.643 -4.032 1.00 57.93 385 PHE A C 1
ATOM 909 O O . PHE A 1 127 ? 52.305 -56.112 -5.072 1.00 56.37 385 PHE A O 1
ATOM 917 N N . ASN A 1 128 ? 50.530 -55.580 -3.773 1.00 60.37 386 ASN A N 1
ATOM 918 C CA . ASN A 1 128 ? 49.504 -55.953 -4.739 1.00 66.54 386 ASN A CA 1
ATOM 919 C C . ASN A 1 128 ? 48.481 -54.829 -4.827 1.00 70.14 386 ASN A C 1
ATOM 920 O O . ASN A 1 128 ? 47.962 -54.379 -3.800 1.00 70.13 386 ASN A O 1
ATOM 925 N N . ASN A 1 129 ? 48.201 -54.375 -6.051 1.00 72.90 387 ASN A N 1
ATOM 926 C CA . ASN A 1 129 ? 47.331 -53.216 -6.238 1.00 78.76 387 ASN A CA 1
ATOM 927 C C . ASN A 1 129 ? 45.905 -53.498 -5.773 1.00 78.76 387 ASN A C 1
ATOM 928 O O . ASN A 1 129 ? 45.315 -52.698 -5.036 1.00 78.43 387 ASN A O 1
ATOM 933 N N . GLN A 1 130 ? 45.330 -54.626 -6.201 1.00 79.71 388 GLN A N 1
ATOM 934 C CA . GLN A 1 130 ? 43.934 -54.917 -5.884 1.00 81.93 388 GLN A CA 1
ATOM 935 C C . GLN A 1 130 ? 43.710 -55.017 -4.380 1.00 80.47 388 GLN A C 1
ATOM 936 O O . GLN A 1 130 ? 42.665 -54.593 -3.873 1.00 89.35 388 GLN A O 1
ATOM 942 N N . GLU A 1 131 ? 44.677 -55.576 -3.647 1.00 72.61 389 GLU A N 1
ATOM 943 C CA . GLU A 1 131 ? 44.544 -55.654 -2.195 1.00 74.59 389 GLU A CA 1
ATOM 944 C C . GLU A 1 131 ? 44.517 -54.269 -1.560 1.00 71.26 389 GLU A C 1
ATOM 945 O O . GLU A 1 131 ? 43.707 -54.010 -0.662 1.00 75.69 389 GLU A O 1
ATOM 951 N N . PHE A 1 132 ? 45.393 -53.367 -2.009 1.00 67.75 390 PHE A N 1
ATOM 952 C CA . PHE A 1 132 ? 45.360 -51.997 -1.505 1.00 66.69 390 PHE A CA 1
ATOM 953 C C . PHE A 1 132 ? 44.064 -51.299 -1.894 1.00 70.47 390 PHE A C 1
ATOM 954 O O . PHE A 1 132 ? 43.472 -50.576 -1.084 1.00 70.52 390 PHE A O 1
ATOM 962 N N . ALA A 1 133 ? 43.617 -51.488 -3.140 1.00 70.39 391 ALA A N 1
ATOM 963 C CA . ALA A 1 133 ? 42.362 -50.884 -3.576 1.00 70.85 391 ALA A CA 1
ATOM 964 C C . ALA A 1 133 ? 41.192 -51.387 -2.741 1.00 74.44 391 ALA A C 1
ATOM 965 O O . ALA A 1 133 ? 40.269 -50.626 -2.429 1.00 80.09 391 ALA A O 1
ATOM 967 N N . ALA A 1 134 ? 41.213 -52.671 -2.375 1.00 72.81 392 ALA A N 1
ATOM 968 C CA . ALA A 1 134 ? 40.162 -53.211 -1.519 1.00 78.11 392 ALA A CA 1
ATOM 969 C C . ALA A 1 134 ? 40.233 -52.614 -0.119 1.00 81.22 392 ALA A C 1
ATOM 970 O O . ALA A 1 134 ? 39.202 -52.258 0.463 1.00 84.37 392 ALA A O 1
ATOM 972 N N . LEU A 1 135 ? 41.442 -52.495 0.438 1.00 75.27 393 LEU A N 1
ATOM 973 C CA . LEU A 1 135 ? 41.592 -51.886 1.756 1.00 75.49 393 LEU A CA 1
ATOM 974 C C . LEU A 1 135 ? 41.232 -50.407 1.735 1.00 80.58 393 LEU A C 1
ATOM 975 O O . LEU A 1 135 ? 40.724 -49.880 2.732 1.00 79.99 393 LEU A O 1
ATOM 980 N N . LEU A 1 136 ? 41.490 -49.722 0.617 1.00 80.12 394 LEU A N 1
ATOM 981 C CA . LEU A 1 136 ? 41.072 -48.331 0.487 1.00 78.72 394 LEU A CA 1
ATOM 982 C C . LEU A 1 136 ? 39.554 -48.211 0.549 1.00 88.27 394 LEU A C 1
ATOM 983 O O . LEU A 1 136 ? 39.020 -47.292 1.180 1.00 89.03 394 LEU A O 1
ATOM 988 N N . ALA A 1 137 ? 38.844 -49.133 -0.106 1.00 89.83 395 ALA A N 1
ATOM 989 C CA . ALA A 1 137 ? 37.386 -49.107 -0.075 1.00 91.27 395 ALA A CA 1
ATOM 990 C C . ALA A 1 137 ? 36.842 -49.496 1.294 1.00 91.75 395 ALA A C 1
ATOM 991 O O . ALA A 1 137 ? 35.783 -49.006 1.699 1.00 84.67 395 ALA A O 1
ATOM 993 N N . GLN A 1 138 ? 37.529 -50.391 2.006 1.00 88.26 396 GLN A N 1
ATOM 994 C CA . GLN A 1 138 ? 37.074 -50.765 3.341 1.00 91.50 396 GLN A CA 1
ATOM 995 C C . GLN A 1 138 ? 37.276 -49.640 4.349 1.00 89.90 396 GLN A C 1
ATOM 996 O O . GLN A 1 138 ? 36.523 -49.545 5.324 1.00 91.15 396 GLN A O 1
ATOM 1002 N N . SER A 1 139 ? 38.275 -48.781 4.136 1.00 92.40 397 SER A N 1
ATOM 1003 C CA . SER A 1 139 ? 38.618 -47.773 5.131 1.00 94.03 397 SER A CA 1
ATOM 1004 C C . SER A 1 139 ? 37.864 -46.461 4.961 1.00 97.68 397 SER A C 1
ATOM 1005 O O . SER A 1 139 ? 37.759 -45.700 5.930 1.00 102.16 397 SER A O 1
ATOM 1008 N N . VAL A 1 140 ? 37.344 -46.169 3.765 1.00 98.32 398 VAL A N 1
ATOM 1009 C CA . VAL A 1 140 ? 36.489 -44.995 3.608 1.00 101.53 398 VAL A CA 1
ATOM 1010 C C . VAL A 1 140 ? 35.250 -45.125 4.484 1.00 105.43 398 VAL A C 1
ATOM 1011 O O . VAL A 1 140 ? 34.736 -44.127 5.005 1.00 103.46 398 VAL A O 1
ATOM 1015 N N . ASN A 1 141 ? 34.759 -46.353 4.670 1.00 110.19 399 ASN A N 1
ATOM 1016 C CA . ASN A 1 141 ? 33.616 -46.591 5.541 1.00 117.11 399 ASN A CA 1
ATOM 1017 C C . ASN A 1 141 ? 33.954 -46.400 7.015 1.00 122.56 399 ASN A C 1
ATOM 1018 O O . ASN A 1 141 ? 33.038 -46.270 7.834 1.00 130.78 399 ASN A O 1
ATOM 1023 N N . GLN A 1 142 ? 35.237 -46.384 7.371 1.00 121.02 400 GLN A N 1
ATOM 1024 C CA .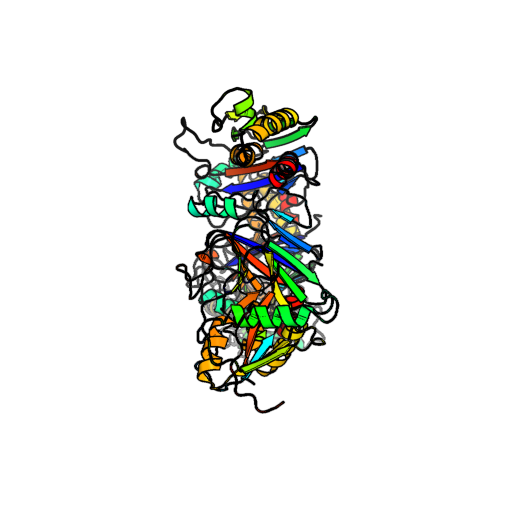 GLN A 1 142 ? 35.661 -46.348 8.764 1.00 123.53 400 GLN A CA 1
ATOM 1025 C C . GLN A 1 142 ? 35.987 -44.949 9.270 1.00 125.16 400 GLN A C 1
ATOM 1026 O O . GLN A 1 142 ? 36.294 -44.795 10.456 1.00 132.66 400 GLN A O 1
ATOM 1032 N N . GLY A 1 143 ? 35.929 -43.932 8.420 1.00 121.39 401 GLY A N 1
ATOM 1033 C CA . GLY A 1 143 ? 36.178 -42.568 8.843 1.00 122.16 401 GLY A CA 1
ATOM 1034 C C . GLY A 1 143 ? 37.424 -41.984 8.196 1.00 115.32 401 GLY A C 1
ATOM 1035 O O . GLY A 1 143 ? 38.140 -42.639 7.437 1.00 91.78 401 GLY A O 1
ATOM 1036 N N . PHE A 1 144 ? 37.660 -40.710 8.518 1.00 115.90 402 PHE A N 1
ATOM 1037 C CA . PHE A 1 144 ? 38.789 -39.983 7.944 1.00 113.78 402 PHE A CA 1
ATOM 1038 C C . PHE A 1 144 ? 40.124 -40.556 8.401 1.00 112.29 402 PHE A C 1
ATOM 1039 O O . PHE A 1 144 ? 41.018 -40.797 7.581 1.00 105.50 402 PHE A O 1
ATOM 1047 N N . GLU A 1 145 ? 40.283 -40.772 9.709 1.00 123.28 403 GLU A N 1
ATOM 1048 C CA . GLU A 1 145 ? 41.576 -41.199 10.236 1.00 125.77 403 GLU A CA 1
ATOM 1049 C C . GLU A 1 145 ? 41.998 -42.549 9.668 1.00 119.08 403 GLU A C 1
ATOM 1050 O O . GLU A 1 145 ? 43.190 -42.785 9.434 1.00 115.69 403 GLU A O 1
ATOM 1056 N N . ALA A 1 146 ? 41.038 -43.451 9.445 1.00 109.47 404 ALA A N 1
ATOM 1057 C CA . ALA A 1 146 ? 41.365 -44.753 8.870 1.00 99.57 404 ALA A CA 1
ATOM 1058 C C . ALA A 1 146 ? 41.963 -44.609 7.476 1.00 93.78 404 ALA A C 1
ATOM 1059 O O . ALA A 1 146 ? 42.863 -45.369 7.096 1.00 91.06 404 ALA A O 1
ATOM 1061 N N . VAL A 1 147 ? 41.478 -43.640 6.700 1.00 89.74 405 VAL A N 1
ATOM 1062 C CA . VAL A 1 147 ? 42.004 -43.425 5.356 1.00 87.02 405 VAL A CA 1
ATOM 1063 C C . VAL A 1 147 ? 43.332 -42.683 5.426 1.00 90.61 405 VAL A C 1
ATOM 1064 O O . VAL A 1 147 ? 44.242 -42.931 4.627 1.00 91.62 405 VAL A O 1
ATOM 1068 N N . TYR A 1 148 ? 43.461 -41.765 6.387 1.00 92.51 406 TYR A N 1
ATOM 1069 C CA . TYR A 1 148 ? 44.712 -41.038 6.572 1.00 93.52 406 TYR A CA 1
ATOM 1070 C C . TYR A 1 148 ? 45.854 -41.975 6.944 1.00 95.82 406 TYR A C 1
ATOM 1071 O O . TYR A 1 148 ? 46.962 -41.857 6.407 1.00 92.32 406 TYR A O 1
ATOM 1080 N N . GLN A 1 149 ? 45.606 -42.912 7.860 1.00 101.79 407 GLN A N 1
ATOM 1081 C CA . GLN A 1 149 ? 46.637 -43.859 8.267 1.00 103.19 407 GLN A CA 1
ATOM 1082 C C . GLN A 1 149 ? 47.084 -44.781 7.138 1.00 97.99 407 GLN A C 1
ATOM 1083 O O . GLN A 1 149 ? 48.120 -45.440 7.276 1.00 98.77 407 GLN A O 1
ATOM 1089 N N . LEU A 1 150 ? 46.339 -44.845 6.032 1.00 96.21 408 LEU A N 1
ATOM 1090 C CA . LEU A 1 150 ? 46.715 -45.679 4.896 1.00 89.04 408 LEU A CA 1
ATOM 1091 C C . LEU A 1 150 ? 47.899 -45.134 4.107 1.00 84.17 408 LEU A C 1
ATOM 1092 O O . LEU A 1 150 ? 48.373 -45.819 3.194 1.00 79.52 408 LEU A O 1
ATOM 1097 N N . THR A 1 151 ? 48.380 -43.927 4.417 1.00 85.73 409 THR A N 1
ATOM 1098 C CA . THR A 1 151 ? 49.554 -43.405 3.722 1.00 74.19 409 THR A CA 1
ATOM 1099 C C . THR A 1 151 ? 50.785 -44.278 3.944 1.00 70.68 409 THR A C 1
ATOM 1100 O O . THR A 1 151 ? 51.649 -44.363 3.064 1.00 67.24 409 THR A O 1
ATOM 1104 N N . ARG A 1 152 ? 50.886 -44.933 5.104 1.00 69.10 410 ARG A N 1
ATOM 1105 C CA . ARG A 1 152 ? 52.009 -45.830 5.357 1.00 75.52 410 ARG A CA 1
ATOM 1106 C C . ARG A 1 152 ? 51.943 -47.093 4.507 1.00 74.31 410 ARG A C 1
ATOM 1107 O O . ARG A 1 152 ? 52.959 -47.782 4.363 1.00 73.92 410 ARG A O 1
ATOM 1115 N N . MET A 1 153 ? 50.775 -47.408 3.941 1.00 73.17 411 MET A N 1
ATOM 1116 C CA . MET A 1 153 ? 50.663 -48.570 3.065 1.00 71.22 411 MET A CA 1
ATOM 1117 C C . MET A 1 153 ? 51.318 -48.323 1.714 1.00 66.49 411 MET A C 1
ATOM 1118 O O . MET A 1 153 ? 51.736 -49.276 1.048 1.00 61.70 411 MET A O 1
ATOM 1123 N N . CYS A 1 154 ? 51.418 -47.065 1.298 1.00 72.19 412 CYS A N 1
ATOM 1124 C CA . CYS A 1 154 ? 52.071 -46.711 0.046 1.00 70.94 412 CYS A CA 1
ATOM 1125 C C . CYS A 1 154 ? 53.588 -46.660 0.162 1.00 67.59 412 CYS A C 1
ATOM 1126 O O . CYS A 1 154 ? 54.261 -46.406 -0.843 1.00 61.08 412 CYS A O 1
ATOM 1129 N N . THR A 1 155 ? 54.141 -46.897 1.349 1.00 72.71 413 THR A N 1
ATOM 1130 C CA . THR A 1 155 ? 55.575 -46.803 1.584 1.00 75.65 413 THR A CA 1
ATOM 1131 C C . THR A 1 155 ? 56.145 -48.175 1.917 1.00 64.19 413 THR A C 1
ATOM 1132 O O . THR A 1 155 ? 55.597 -48.893 2.759 1.00 64.63 413 THR A O 1
ATOM 1136 N N . ILE A 1 156 ? 57.244 -48.530 1.256 1.00 55.95 414 ILE A N 1
ATOM 1137 C CA . ILE A 1 156 ? 57.989 -49.751 1.541 1.00 56.28 414 ILE A CA 1
ATOM 1138 C C . ILE A 1 156 ? 59.426 -49.359 1.852 1.00 57.45 414 ILE A C 1
ATOM 1139 O O . ILE A 1 156 ? 60.036 -48.580 1.110 1.00 58.91 414 ILE A O 1
ATOM 1144 N N . ARG A 1 157 ? 59.962 -49.897 2.944 1.00 51.74 415 ARG A N 1
ATOM 1145 C CA . ARG A 1 157 ? 61.331 -49.631 3.363 1.00 53.10 415 ARG A CA 1
ATOM 1146 C C . ARG A 1 157 ? 62.103 -50.942 3.392 1.00 56.99 415 ARG A C 1
ATOM 1147 O O . ARG A 1 157 ? 61.612 -51.942 3.927 1.00 54.85 415 ARG A O 1
ATOM 1155 N N . MET A 1 158 ? 63.305 -50.938 2.818 1.00 53.78 416 MET A N 1
ATOM 1156 C CA . MET A 1 158 ? 64.166 -52.110 2.860 1.00 48.67 416 MET A CA 1
ATOM 1157 C C . MET A 1 158 ? 65.605 -51.680 3.105 1.00 49.14 416 MET A C 1
ATOM 1158 O O . MET A 1 158 ? 66.017 -50.582 2.723 1.00 53.98 416 MET A O 1
ATOM 1163 N N . SER A 1 159 ? 66.365 -52.565 3.748 1.00 45.93 417 SER A N 1
ATOM 1164 C CA . SER A 1 159 ? 67.758 -52.322 4.088 1.00 47.22 417 SER A CA 1
ATOM 1165 C C . SER A 1 159 ? 68.641 -53.424 3.518 1.00 48.57 417 SER A C 1
ATOM 1166 O O . SER A 1 159 ? 68.216 -54.576 3.383 1.00 54.71 417 SER A O 1
ATOM 1169 N N . PHE A 1 160 ? 69.876 -53.059 3.184 1.00 50.68 418 PHE A N 1
ATOM 1170 C CA . PHE A 1 160 ? 70.851 -54.005 2.659 1.00 45.48 418 PHE A CA 1
ATOM 1171 C C . PHE A 1 160 ? 71.685 -54.592 3.791 1.00 48.40 418 PHE A C 1
ATOM 1172 O O . PHE A 1 160 ? 71.974 -53.914 4.781 1.00 39.24 418 PHE A O 1
ATOM 1180 N N . VAL A 1 161 ? 72.043 -55.871 3.645 1.00 51.47 419 VAL A N 1
ATOM 1181 C CA . VAL A 1 161 ? 73.028 -56.551 4.486 1.00 51.63 419 VAL A CA 1
ATOM 1182 C C . VAL A 1 161 ? 72.498 -56.784 5.897 1.00 53.46 419 VAL A C 1
ATOM 1183 O O . VAL A 1 161 ? 72.476 -57.922 6.380 1.00 58.64 419 VAL A O 1
ATOM 1187 N N . LYS A 1 162 ? 72.077 -55.717 6.572 1.00 47.48 420 LYS A N 1
ATOM 1188 C CA . LYS A 1 162 ? 71.682 -55.776 7.972 1.00 50.49 420 LYS A CA 1
ATOM 1189 C C . LYS A 1 162 ? 70.205 -55.445 8.132 1.00 52.30 420 LYS A C 1
ATOM 1190 O O . LYS A 1 162 ? 69.686 -54.536 7.477 1.00 54.12 420 LYS A O 1
ATOM 1196 N N . GLY A 1 163 ? 69.535 -56.196 9.008 1.00 52.45 421 GLY A N 1
ATOM 1197 C CA . GLY A 1 163 ? 68.130 -56.002 9.279 1.00 55.36 421 GLY A CA 1
ATOM 1198 C C . GLY A 1 163 ? 67.898 -55.323 10.623 1.00 65.11 421 GLY A C 1
ATOM 1199 O O . GLY A 1 163 ? 68.814 -55.106 11.411 1.00 71.86 421 GLY A O 1
ATOM 1200 N N . TRP A 1 164 ? 66.633 -54.994 10.874 1.00 65.88 422 TRP A N 1
ATOM 1201 C CA . TRP A 1 164 ? 66.241 -54.296 12.090 1.00 68.10 422 TRP A CA 1
ATOM 1202 C C . TRP A 1 164 ? 64.897 -54.821 12.571 1.00 75.53 422 TRP A C 1
ATOM 1203 O O . TRP A 1 164 ? 64.045 -55.219 11.772 1.00 79.43 422 TRP A O 1
ATOM 1214 N N . GLY A 1 165 ? 64.722 -54.828 13.883 1.00 77.52 423 GLY A N 1
ATOM 1215 C CA . GLY A 1 165 ? 63.495 -55.296 14.490 1.00 77.04 423 GLY A CA 1
ATOM 1216 C C . GLY A 1 165 ? 63.780 -55.958 15.823 1.00 80.89 423 GLY A C 1
ATOM 1217 O O . GLY A 1 165 ? 64.858 -55.804 16.389 1.00 82.58 423 GLY A O 1
ATOM 1218 N N . ALA A 1 166 ? 62.780 -56.696 16.309 1.00 81.47 424 ALA A N 1
ATOM 1219 C CA . ALA A 1 166 ? 62.862 -57.319 17.623 1.00 81.79 424 ALA A CA 1
ATOM 1220 C C . ALA A 1 166 ? 63.832 -58.490 17.663 1.00 83.71 424 ALA A C 1
ATOM 1221 O O . ALA A 1 166 ? 64.196 -58.933 18.758 1.00 89.77 424 ALA A O 1
ATOM 1223 N N . GLU A 1 167 ? 64.254 -59.002 16.510 1.00 83.90 425 GLU A N 1
ATOM 1224 C CA . GLU A 1 167 ? 65.199 -60.108 16.475 1.00 92.76 425 GLU A CA 1
ATOM 1225 C C . GLU A 1 167 ? 66.644 -59.647 16.362 1.00 91.57 425 GLU A C 1
ATOM 1226 O O . GLU A 1 167 ? 67.552 -60.389 16.755 1.00 98.97 425 GLU A O 1
ATOM 1232 N N . TYR A 1 168 ? 66.876 -58.449 15.840 1.00 82.02 426 TYR A N 1
ATOM 1233 C CA . TYR A 1 168 ? 68.211 -57.935 15.586 1.00 76.14 426 TYR A CA 1
ATOM 1234 C C . TYR A 1 168 ? 68.588 -56.921 16.660 1.00 74.67 426 TYR A C 1
ATOM 1235 O O . TYR A 1 168 ? 67.731 -56.392 17.372 1.00 72.18 426 TYR A O 1
ATOM 1244 N N . ARG A 1 169 ? 69.892 -56.654 16.777 1.00 74.85 427 ARG A N 1
ATOM 1245 C CA . ARG A 1 169 ? 70.331 -55.673 17.764 1.00 79.51 427 ARG A CA 1
ATOM 1246 C C . ARG A 1 169 ? 69.900 -54.264 17.375 1.00 75.40 427 ARG A C 1
ATOM 1247 O O . ARG A 1 169 ? 69.584 -53.452 18.251 1.00 78.36 427 ARG A O 1
ATOM 1255 N N . ARG A 1 170 ? 69.882 -53.956 16.080 1.00 67.19 428 ARG A N 1
ATOM 12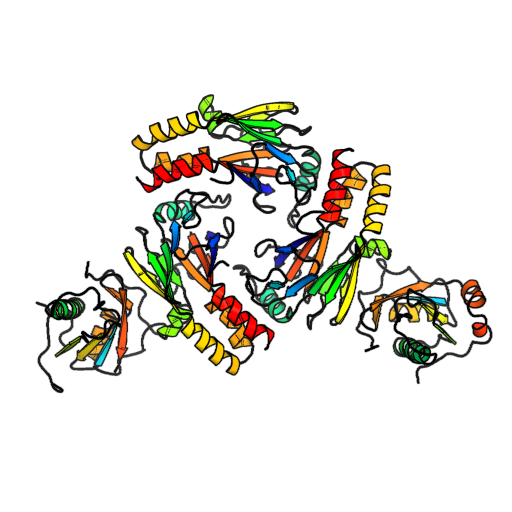56 C CA . ARG A 1 170 ? 69.363 -52.677 15.614 1.00 65.45 428 ARG A CA 1
ATOM 1257 C C . ARG A 1 170 ? 67.842 -52.718 15.688 1.00 67.55 428 ARG A C 1
ATOM 1258 O O . ARG A 1 170 ? 67.209 -53.613 15.116 1.00 67.27 428 ARG A O 1
ATOM 1266 N N . GLN A 1 171 ? 67.257 -51.751 16.391 1.00 70.96 429 GLN A N 1
ATOM 1267 C CA . GLN A 1 171 ? 65.826 -51.774 16.664 1.00 69.22 429 GLN A CA 1
ATOM 1268 C C . GLN A 1 171 ? 65.003 -51.033 15.621 1.00 66.79 429 GLN A C 1
ATOM 1269 O O . GLN A 1 171 ? 63.855 -51.415 15.363 1.00 68.05 429 GLN A O 1
ATOM 1275 N N . THR A 1 172 ? 65.556 -49.983 15.020 1.00 68.31 430 THR A N 1
ATOM 1276 C CA . THR A 1 172 ? 64.838 -49.138 14.078 1.00 67.35 430 THR A CA 1
ATOM 1277 C C . THR A 1 172 ? 65.584 -49.116 12.750 1.00 65.87 430 THR A C 1
ATOM 1278 O O . THR A 1 172 ? 66.798 -49.342 12.701 1.00 72.69 430 THR A O 1
ATOM 1282 N N . VAL A 1 173 ? 64.847 -48.853 11.667 1.00 60.18 431 VAL A N 1
ATOM 1283 C CA . VAL A 1 173 ? 65.459 -48.772 10.346 1.00 56.42 431 VAL A CA 1
ATOM 1284 C C . VAL A 1 173 ? 66.492 -47.655 10.281 1.00 58.03 431 VAL A C 1
ATOM 1285 O O . VAL A 1 173 ? 67.409 -47.706 9.454 1.00 49.52 431 VAL A O 1
ATOM 1289 N N . THR A 1 174 ? 66.376 -46.645 11.147 1.00 63.58 432 THR A N 1
ATOM 1290 C CA . THR A 1 174 ? 67.364 -45.576 11.200 1.00 64.05 432 THR A CA 1
ATOM 1291 C C . THR A 1 174 ? 68.684 -46.028 11.809 1.00 66.32 432 THR A C 1
ATOM 1292 O O . THR A 1 174 ? 69.638 -45.243 11.827 1.00 69.55 432 THR A O 1
ATOM 1296 N N . SER A 1 175 ? 68.763 -47.259 12.313 1.00 64.73 433 SER A N 1
ATOM 1297 C CA . SER A 1 175 ? 70.008 -47.805 12.830 1.00 64.28 433 SER A CA 1
ATOM 1298 C C . SER A 1 175 ? 70.737 -48.673 11.815 1.00 60.46 433 SER A C 1
ATOM 1299 O O . SER A 1 175 ? 71.909 -49.000 12.033 1.00 62.51 433 SER A O 1
ATOM 1302 N N . THR A 1 176 ? 70.084 -49.040 10.713 1.00 55.59 434 THR A N 1
ATOM 1303 C CA . THR A 1 176 ? 70.750 -49.813 9.677 1.00 55.11 434 THR A CA 1
ATOM 1304 C C . THR A 1 176 ? 71.645 -48.899 8.841 1.00 56.81 434 THR A C 1
ATOM 1305 O O . THR A 1 176 ? 71.282 -47.751 8.571 1.00 59.17 434 THR A O 1
ATOM 1309 N N . PRO A 1 177 ? 72.817 -49.383 8.422 1.00 53.19 435 PRO A N 1
ATOM 1310 C CA . PRO A 1 177 ? 73.758 -48.497 7.719 1.00 48.67 435 PRO A CA 1
ATOM 1311 C C . PRO A 1 177 ? 73.290 -48.080 6.335 1.00 52.81 435 PRO A C 1
ATOM 1312 O O . PRO A 1 177 ? 73.578 -46.952 5.917 1.00 65.27 435 PRO A O 1
ATOM 1316 N N . CYS A 1 178 ? 72.587 -48.945 5.606 1.00 47.39 436 CYS A N 1
ATOM 1317 C CA . CYS A 1 178 ? 72.129 -48.624 4.258 1.00 48.60 436 CYS A CA 1
ATOM 1318 C C . CYS A 1 178 ? 70.707 -49.129 4.079 1.00 55.07 436 CYS A C 1
ATOM 1319 O O . CYS A 1 178 ? 70.464 -50.337 4.154 1.00 59.66 436 CYS A O 1
ATOM 1322 N N . TRP A 1 179 ? 69.773 -48.210 3.839 1.00 53.80 437 TRP A N 1
ATOM 1323 C CA . TRP A 1 179 ? 68.393 -48.582 3.572 1.00 51.00 437 TRP A CA 1
ATOM 1324 C C . TRP A 1 179 ? 67.762 -47.553 2.647 1.00 49.67 437 TRP A C 1
ATOM 1325 O O . TRP A 1 179 ? 68.228 -46.416 2.538 1.00 52.50 437 TRP A O 1
ATOM 1336 N N . ILE A 1 180 ? 66.689 -47.972 1.975 1.00 47.65 438 ILE A N 1
ATOM 1337 C CA . ILE A 1 180 ? 65.968 -47.125 1.037 1.00 47.96 438 ILE A CA 1
ATOM 1338 C C . ILE A 1 180 ? 64.500 -47.095 1.438 1.00 50.73 438 ILE A C 1
ATOM 1339 O O . ILE A 1 180 ? 64.026 -47.921 2.221 1.00 52.35 438 ILE A O 1
ATOM 1344 N N . GLU A 1 181 ? 63.779 -46.123 0.885 1.00 50.88 439 GLU A N 1
ATOM 1345 C CA . GLU A 1 181 ? 62.350 -45.969 1.131 1.00 53.48 439 GLU A CA 1
ATOM 1346 C C . GLU A 1 181 ? 61.638 -45.785 -0.200 1.00 51.65 439 GLU A C 1
ATOM 1347 O O . GLU A 1 181 ? 61.978 -44.879 -0.968 1.00 47.51 439 GLU A O 1
ATOM 1353 N N . LEU A 1 182 ? 60.655 -46.639 -0.469 1.00 50.85 440 LEU A N 1
ATOM 1354 C CA . LEU A 1 182 ? 59.905 -46.611 -1.718 1.00 53.59 440 LEU A CA 1
ATOM 1355 C C . LEU A 1 182 ? 58.557 -45.940 -1.502 1.00 52.93 440 LEU A C 1
ATOM 1356 O O . LEU A 1 182 ? 57.848 -46.254 -0.542 1.00 47.03 440 LEU A O 1
ATOM 1361 N N . HIS A 1 183 ? 58.209 -45.022 -2.397 1.00 57.48 441 HIS A N 1
ATOM 1362 C CA . HIS A 1 183 ? 56.891 -44.405 -2.431 1.00 59.03 441 HIS A CA 1
ATOM 1363 C C . HIS A 1 183 ? 56.190 -44.915 -3.681 1.00 53.51 441 HIS A C 1
ATOM 1364 O O . HIS A 1 183 ? 56.706 -44.752 -4.790 1.00 49.01 441 HIS A O 1
ATOM 1371 N N . LEU A 1 184 ? 55.023 -45.529 -3.507 1.00 52.22 442 LEU A N 1
ATOM 1372 C CA . LEU A 1 184 ? 54.259 -46.054 -4.637 1.00 51.29 442 LEU A CA 1
ATOM 1373 C C . LEU A 1 184 ? 53.293 -44.971 -5.099 1.00 55.18 442 LEU A C 1
ATOM 1374 O O . LEU A 1 184 ? 52.272 -44.711 -4.456 1.00 59.51 442 LEU A O 1
ATOM 1379 N N . ASN A 1 185 ? 53.621 -44.342 -6.230 1.00 56.85 443 ASN A N 1
ATOM 1380 C CA . ASN A 1 185 ? 52.893 -43.158 -6.673 1.00 59.04 443 ASN A CA 1
ATOM 1381 C C . ASN A 1 185 ? 51.495 -43.499 -7.171 1.00 66.78 443 ASN A C 1
ATOM 1382 O O . ASN A 1 185 ? 50.589 -42.663 -7.083 1.00 71.50 443 ASN A O 1
ATOM 1387 N N . GLY A 1 186 ? 51.302 -44.704 -7.703 1.00 62.07 444 GLY A N 1
ATOM 1388 C CA . GLY A 1 186 ? 49.991 -45.168 -8.088 1.00 59.76 444 GLY A CA 1
ATOM 1389 C C . GLY A 1 186 ? 49.021 -45.153 -6.924 1.00 56.24 444 GLY A C 1
ATOM 1390 O O . GLY A 1 186 ? 48.025 -44.423 -6.925 1.00 52.91 444 GLY A O 1
ATOM 1391 N N . PRO A 1 187 ? 49.292 -45.979 -5.908 1.00 54.69 445 PRO A N 1
ATOM 1392 C CA . PRO A 1 187 ? 48.438 -45.964 -4.707 1.00 59.09 445 PRO A CA 1
ATOM 1393 C C . PRO A 1 187 ? 48.320 -44.595 -4.056 1.00 66.18 445 PRO A C 1
ATOM 1394 O O . PRO A 1 187 ? 47.242 -44.246 -3.558 1.00 69.66 445 PRO A O 1
ATOM 1398 N N . LEU A 1 188 ? 49.404 -43.814 -4.032 1.00 61.58 446 LEU A N 1
ATOM 1399 C CA . LEU A 1 188 ? 49.342 -42.479 -3.440 1.00 60.97 446 LEU A CA 1
ATOM 1400 C C . LEU A 1 188 ? 48.329 -41.595 -4.159 1.00 63.20 446 LEU A C 1
ATOM 1401 O O . LEU A 1 188 ? 47.633 -40.794 -3.524 1.00 56.69 446 LEU A O 1
ATOM 1406 N N . GLN A 1 189 ? 48.230 -41.724 -5.485 1.00 63.55 447 GLN A N 1
ATOM 1407 C CA . GLN A 1 189 ? 47.259 -40.925 -6.225 1.00 64.88 447 GLN A CA 1
ATOM 1408 C C . GLN A 1 189 ? 45.833 -41.364 -5.919 1.00 67.39 447 GLN A C 1
ATOM 1409 O O . GLN A 1 189 ? 44.944 -40.522 -5.742 1.00 67.62 447 GLN A O 1
ATOM 1415 N N . TRP A 1 190 ? 45.591 -42.676 -5.858 1.00 57.72 448 TRP A N 1
ATOM 1416 C CA . TRP A 1 190 ? 44.259 -43.158 -5.507 1.00 65.44 448 TRP A CA 1
ATOM 1417 C C . TRP A 1 190 ? 43.892 -42.758 -4.085 1.00 75.15 448 TRP A C 1
ATOM 1418 O O . TRP A 1 190 ? 42.754 -42.354 -3.819 1.00 84.21 448 TRP A O 1
ATOM 1429 N N . LEU A 1 191 ? 44.841 -42.877 -3.153 1.00 66.74 449 LEU A N 1
ATOM 1430 C CA . LEU A 1 191 ? 44.598 -42.429 -1.787 1.00 70.90 449 LEU A CA 1
ATOM 1431 C C . LEU A 1 191 ? 44.278 -40.939 -1.743 1.00 76.37 449 LEU A C 1
ATOM 1432 O O . LEU A 1 191 ? 43.421 -40.503 -0.964 1.00 73.52 449 LEU A O 1
ATOM 1437 N N . ASP A 1 192 ? 44.961 -40.143 -2.570 1.00 83.06 450 ASP A N 1
ATOM 1438 C CA . ASP A 1 192 ? 44.692 -38.709 -2.624 1.00 84.18 450 ASP A CA 1
ATOM 1439 C C . ASP A 1 192 ? 43.271 -38.418 -3.096 1.00 85.67 450 ASP A C 1
ATOM 1440 O O . ASP A 1 192 ? 42.545 -37.641 -2.466 1.00 91.67 450 ASP A O 1
ATOM 1445 N N . LYS A 1 193 ? 42.854 -39.044 -4.200 1.00 83.21 451 LYS A N 1
ATOM 1446 C CA . LYS A 1 193 ? 41.531 -38.767 -4.757 1.00 84.90 451 LYS A CA 1
ATOM 1447 C C . LYS A 1 193 ? 40.410 -39.136 -3.796 1.00 80.13 451 LYS A C 1
ATOM 1448 O O . LYS A 1 193 ? 39.336 -38.524 -3.834 1.00 80.57 451 LYS A O 1
ATOM 1454 N N . VAL A 1 194 ? 40.629 -40.124 -2.931 1.00 70.37 452 VAL A N 1
ATOM 1455 C CA . VAL A 1 194 ? 39.617 -40.436 -1.930 1.00 79.93 452 VAL A CA 1
ATOM 1456 C C . VAL A 1 194 ? 39.679 -39.434 -0.785 1.00 84.05 452 VAL A C 1
ATOM 1457 O O . VAL A 1 194 ? 38.644 -38.959 -0.307 1.00 90.31 452 VAL A O 1
ATOM 1461 N N . LEU A 1 195 ? 40.890 -39.076 -0.350 1.00 83.92 453 LEU A N 1
ATOM 1462 C CA . LEU A 1 195 ? 41.043 -38.188 0.799 1.00 86.40 453 LEU A CA 1
ATOM 1463 C C . LEU A 1 195 ? 40.468 -36.802 0.521 1.00 93.99 453 LEU A C 1
ATOM 1464 O O . LEU A 1 195 ? 39.858 -36.189 1.405 1.00 98.79 453 LEU A O 1
ATOM 1469 N N . THR A 1 196 ? 40.663 -36.287 -0.697 1.00 97.12 454 THR A N 1
ATOM 1470 C CA . THR A 1 196 ? 40.191 -34.941 -1.015 1.00 97.19 454 THR A CA 1
ATOM 1471 C C . THR A 1 196 ? 38.672 -34.844 -0.954 1.00 101.23 454 THR A C 1
ATOM 1472 O O . THR A 1 196 ? 38.127 -33.836 -0.489 1.00 89.40 454 THR A O 1
ATOM 1476 N N . GLN A 1 197 ? 37.967 -35.879 -1.414 1.00 101.87 455 GLN A N 1
ATOM 1477 C CA . GLN A 1 197 ? 36.512 -35.814 -1.462 1.00 103.16 455 GLN A CA 1
ATOM 1478 C C . GLN A 1 197 ? 35.859 -36.101 -0.118 1.00 103.82 455 GLN A C 1
ATOM 1479 O O . GLN A 1 197 ? 34.676 -35.787 0.058 1.00 108.51 455 GLN A O 1
ATOM 1485 N N . MET A 1 198 ? 36.587 -36.682 0.829 1.00 105.83 456 MET A N 1
ATOM 1486 C CA . MET A 1 198 ? 36.023 -36.954 2.146 1.00 114.07 456 MET A CA 1
ATOM 1487 C C . MET A 1 198 ? 35.946 -35.683 2.986 1.00 117.60 456 MET A C 1
ATOM 1488 O O . MET A 1 198 ? 35.688 -35.738 4.190 1.00 120.23 456 MET A O 1
ATOM 1493 N N . ALA B 1 14 ? 74.514 -37.580 -20.121 1.00 93.66 272 ALA B N 1
ATOM 1494 C CA . ALA B 1 14 ? 73.942 -36.341 -20.633 1.00 95.01 272 ALA B CA 1
ATOM 1495 C C . ALA B 1 14 ? 74.653 -35.129 -20.042 1.00 85.64 272 ALA B C 1
ATOM 1496 O O . ALA B 1 14 ? 74.873 -34.130 -20.725 1.00 83.42 272 ALA B O 1
ATOM 1498 N N . PHE B 1 15 ? 75.012 -35.229 -18.765 1.00 79.63 273 PHE B N 1
ATOM 1499 C CA . PHE B 1 15 ? 75.686 -34.159 -18.041 1.00 72.88 273 PHE B CA 1
ATOM 1500 C C . PHE B 1 15 ? 77.094 -34.625 -17.700 1.00 67.46 273 PHE B C 1
ATOM 1501 O O . PHE B 1 15 ? 77.265 -35.642 -17.019 1.00 69.55 273 PHE B O 1
ATOM 1509 N N . TRP B 1 16 ? 78.099 -33.884 -18.174 1.00 66.59 274 TRP B N 1
ATOM 1510 C CA . TRP B 1 16 ? 79.479 -34.313 -17.982 1.00 66.55 274 TRP B CA 1
ATOM 1511 C C . TRP B 1 16 ? 79.927 -34.215 -16.530 1.00 66.93 274 TRP B C 1
ATOM 1512 O O . TRP B 1 16 ? 80.914 -34.859 -16.159 1.00 68.72 274 TRP B O 1
ATOM 1523 N N . CYS B 1 17 ? 79.232 -33.439 -15.701 1.00 67.90 275 CYS B N 1
ATOM 1524 C CA . CYS B 1 17 ? 79.594 -33.359 -14.293 1.00 69.67 275 CYS B CA 1
ATOM 1525 C C . CYS B 1 17 ? 78.384 -32.937 -13.471 1.00 66.71 275 CYS B C 1
ATOM 1526 O O . CYS B 1 17 ? 77.434 -32.341 -13.986 1.00 71.67 275 CYS B O 1
ATOM 1529 N N . SER B 1 18 ? 78.435 -33.267 -12.180 1.00 60.34 276 SER B N 1
ATOM 1530 C CA . SER B 1 18 ? 77.436 -32.860 -11.202 1.00 58.32 276 SER B CA 1
ATOM 1531 C C . SER B 1 18 ? 78.141 -32.239 -10.005 1.00 58.43 276 SER B C 1
ATOM 1532 O O . SER B 1 18 ? 79.174 -32.744 -9.555 1.00 64.56 276 SER B O 1
ATOM 1535 N N . ILE B 1 19 ? 77.583 -31.145 -9.491 1.00 52.46 277 ILE B N 1
ATOM 1536 C CA . ILE B 1 19 ? 78.216 -30.355 -8.441 1.00 45.64 277 ILE B CA 1
ATOM 1537 C C . ILE B 1 19 ? 77.283 -30.283 -7.240 1.00 43.51 277 ILE B C 1
ATOM 1538 O O . ILE B 1 19 ? 76.085 -30.014 -7.391 1.00 41.34 277 ILE B O 1
ATOM 1543 N N . ALA B 1 20 ? 77.837 -30.522 -6.054 1.00 44.87 278 ALA B N 1
ATOM 1544 C CA . ALA B 1 20 ? 77.113 -30.425 -4.794 1.00 43.01 278 ALA B CA 1
ATOM 1545 C C . ALA B 1 20 ? 77.807 -29.404 -3.903 1.00 52.18 278 ALA B C 1
ATOM 1546 O O . ALA B 1 20 ? 79.026 -29.467 -3.713 1.00 64.48 278 ALA B O 1
ATOM 1548 N N . TYR B 1 21 ? 77.032 -28.470 -3.360 1.00 52.42 279 TYR B N 1
ATOM 1549 C CA . TYR B 1 21 ? 77.559 -27.372 -2.562 1.00 44.46 279 TYR B CA 1
ATOM 1550 C C . TYR B 1 21 ? 77.369 -27.658 -1.078 1.00 35.91 279 TYR B C 1
ATOM 1551 O O . TYR B 1 21 ? 76.308 -28.126 -0.655 1.00 35.66 279 TYR B O 1
ATOM 1560 N N . TYR B 1 22 ? 78.404 -27.370 -0.291 1.00 35.26 280 TYR B N 1
ATOM 1561 C CA . TYR B 1 22 ? 78.398 -27.634 1.140 1.00 47.13 280 TYR B CA 1
ATOM 1562 C C . TYR B 1 22 ? 78.730 -26.366 1.911 1.00 51.12 280 TYR B C 1
ATOM 1563 O O . TYR B 1 22 ? 79.345 -25.432 1.390 1.00 55.22 280 TYR B O 1
ATOM 1572 N N . GLU B 1 23 ? 78.315 -26.356 3.176 1.00 47.49 281 GLU B N 1
ATOM 1573 C CA . GLU B 1 23 ? 78.690 -25.323 4.135 1.00 42.77 281 GLU B CA 1
ATOM 1574 C C . GLU B 1 23 ? 79.087 -26.036 5.420 1.00 43.65 281 GLU B C 1
ATOM 1575 O O . GLU B 1 23 ? 78.230 -26.600 6.110 1.00 48.80 281 GLU B O 1
ATOM 1581 N N . LEU B 1 24 ? 80.382 -26.008 5.739 1.00 37.53 282 LEU B N 1
ATOM 1582 C CA . LEU B 1 24 ? 80.978 -26.846 6.785 1.00 51.49 282 LEU B CA 1
ATOM 1583 C C . LEU B 1 24 ? 80.658 -28.295 6.435 1.00 58.24 282 LEU B C 1
ATOM 1584 O O . LEU B 1 24 ? 81.045 -28.740 5.340 1.00 54.07 282 LEU B O 1
ATOM 1589 N N . ASN B 1 25 ? 79.982 -29.059 7.294 1.00 60.70 283 ASN B N 1
ATOM 1590 C CA . ASN B 1 25 ? 79.677 -30.456 7.011 1.00 57.60 283 ASN B CA 1
ATOM 1591 C C . ASN B 1 25 ? 78.206 -30.676 6.672 1.00 54.95 283 ASN B C 1
ATOM 1592 O O . ASN B 1 25 ? 77.714 -31.804 6.776 1.00 61.70 283 ASN B O 1
ATOM 1597 N N . GLN B 1 26 ? 77.493 -29.628 6.268 1.00 54.10 284 GLN B N 1
ATOM 1598 C CA . GLN B 1 26 ? 76.086 -29.731 5.906 1.00 52.43 284 GLN B CA 1
ATOM 1599 C C . GLN B 1 26 ? 75.919 -29.308 4.454 1.00 50.45 284 GLN B C 1
ATOM 1600 O O . GLN B 1 26 ? 76.421 -28.253 4.050 1.00 49.79 284 GLN B O 1
ATOM 1606 N N . ARG B 1 27 ? 75.217 -30.126 3.675 1.00 55.43 285 ARG B N 1
ATOM 1607 C CA . ARG B 1 27 ? 74.947 -29.786 2.287 1.00 56.42 285 ARG B CA 1
ATOM 1608 C C . ARG B 1 27 ? 73.849 -28.731 2.197 1.00 53.27 285 ARG B C 1
ATOM 1609 O O . ARG B 1 27 ? 72.923 -28.693 3.012 1.00 51.86 285 ARG B O 1
ATOM 1617 N N . VAL B 1 28 ? 73.965 -27.866 1.191 1.00 51.64 286 VAL B N 1
ATOM 1618 C CA . VAL B 1 28 ? 73.064 -26.732 1.017 1.00 48.16 286 VAL B CA 1
ATOM 1619 C C . VAL B 1 28 ? 72.649 -26.656 -0.446 1.00 46.14 286 VAL B C 1
ATOM 1620 O O . VAL B 1 28 ? 73.501 -26.668 -1.340 1.00 47.73 286 VAL B O 1
ATOM 1624 N N . GLY B 1 29 ? 71.342 -26.583 -0.689 1.00 51.32 287 GLY B N 1
ATOM 1625 C CA . GLY B 1 29 ? 70.816 -26.449 -2.030 1.00 55.25 287 GLY B CA 1
ATOM 1626 C C . GLY B 1 29 ? 70.730 -27.769 -2.775 1.00 54.54 287 GLY B C 1
ATOM 1627 O O . GLY B 1 29 ? 71.161 -28.824 -2.310 1.00 59.23 287 GLY B O 1
ATOM 1628 N N . GLU B 1 30 ? 70.143 -27.696 -3.967 1.00 54.52 288 GLU B N 1
ATOM 1629 C CA . GLU B 1 30 ? 69.993 -28.860 -4.823 1.00 56.42 288 GLU B CA 1
ATOM 1630 C C . GLU B 1 30 ? 71.309 -29.187 -5.523 1.00 56.63 288 GLU B C 1
ATOM 1631 O O . GLU B 1 30 ? 72.265 -28.407 -5.515 1.00 60.83 288 GLU B O 1
ATOM 1637 N N . THR B 1 31 ? 71.349 -30.366 -6.138 1.00 55.13 289 THR B N 1
ATOM 1638 C CA . THR B 1 31 ? 72.504 -30.769 -6.926 1.00 53.23 289 THR B CA 1
ATOM 1639 C C . THR B 1 31 ? 72.437 -30.107 -8.296 1.00 58.49 289 THR B C 1
ATOM 1640 O O . THR B 1 31 ? 71.391 -30.127 -8.954 1.00 65.01 289 THR B O 1
ATOM 1644 N N . PHE B 1 32 ? 73.549 -29.517 -8.725 1.00 55.51 290 PHE B N 1
ATOM 1645 C CA . PHE B 1 32 ? 73.623 -28.878 -10.031 1.00 53.82 290 PHE B CA 1
ATOM 1646 C C . PHE B 1 32 ? 74.186 -29.867 -11.043 1.00 48.73 290 PHE B C 1
ATOM 1647 O O . PHE B 1 32 ? 75.184 -30.543 -10.772 1.00 50.83 290 PHE B O 1
ATOM 1655 N N . HIS B 1 33 ? 73.544 -29.951 -12.206 1.00 44.39 291 HIS B N 1
ATOM 1656 C CA . HIS B 1 33 ? 73.962 -30.848 -13.275 1.00 51.23 291 HIS B CA 1
ATOM 1657 C C . HIS B 1 33 ? 74.392 -30.009 -14.469 1.00 57.22 291 HIS B C 1
ATOM 1658 O O . HIS B 1 33 ? 73.598 -29.223 -14.997 1.00 65.01 291 HIS B O 1
ATOM 1665 N N . ALA B 1 34 ? 75.643 -30.178 -14.891 1.00 60.64 292 ALA B N 1
ATOM 1666 C CA . ALA B 1 34 ? 76.233 -29.338 -15.929 1.00 65.48 292 ALA B CA 1
ATOM 1667 C C . ALA B 1 34 ? 75.817 -29.848 -17.302 1.00 67.04 292 ALA B C 1
ATOM 1668 O O . ALA B 1 34 ? 76.241 -30.928 -17.728 1.00 62.66 292 ALA B O 1
ATOM 1670 N N . SER B 1 35 ? 74.992 -29.070 -17.997 1.00 75.75 293 SER B N 1
ATOM 1671 C CA . SER B 1 35 ? 74.543 -29.421 -19.335 1.00 83.43 293 SER B CA 1
ATOM 1672 C C . SER B 1 35 ? 75.462 -28.902 -20.433 1.00 87.45 293 SER B C 1
ATOM 1673 O O . SER B 1 35 ? 75.413 -29.419 -21.555 1.00 93.54 293 SER B O 1
ATOM 1676 N N . GLN B 1 36 ? 76.293 -27.908 -20.144 1.00 86.64 294 GLN B N 1
ATOM 1677 C CA . GLN B 1 36 ? 77.104 -27.235 -21.144 1.00 85.75 294 GLN B CA 1
ATOM 1678 C C . GLN B 1 36 ? 78.590 -27.413 -20.852 1.00 71.77 294 GLN B C 1
ATOM 1679 O O . GLN B 1 36 ? 78.977 -27.730 -19.721 1.00 66.65 294 GLN B O 1
ATOM 1685 N N . PRO B 1 37 ? 79.454 -27.224 -21.857 1.00 68.72 295 PRO B N 1
ATOM 1686 C CA . PRO B 1 37 ? 80.892 -27.428 -21.623 1.00 66.99 295 PRO B CA 1
ATOM 1687 C C . PRO B 1 37 ? 81.497 -26.443 -20.639 1.00 68.26 295 PRO B C 1
ATOM 1688 O O . PRO B 1 37 ? 82.452 -26.801 -19.940 1.00 66.74 295 PRO B O 1
ATOM 1692 N N . SER B 1 38 ? 80.975 -25.223 -20.553 1.00 70.95 296 SER B N 1
ATOM 1693 C CA . SER B 1 38 ? 81.511 -24.205 -19.661 1.00 67.79 296 SER B CA 1
ATOM 1694 C C . SER B 1 38 ? 80.523 -23.932 -18.536 1.00 69.54 296 SER B C 1
ATOM 1695 O O . SER B 1 38 ? 79.305 -23.976 -18.740 1.00 80.35 296 SER B O 1
ATOM 1698 N N . LEU B 1 39 ? 81.054 -23.647 -17.350 1.00 65.65 297 LEU B N 1
ATOM 1699 C CA . LEU B 1 39 ? 80.225 -23.473 -16.168 1.00 65.74 297 LEU B CA 1
ATOM 1700 C C . LEU B 1 39 ? 80.967 -22.595 -15.171 1.00 71.47 297 LEU B C 1
ATOM 1701 O O . LEU B 1 39 ? 82.196 -22.642 -15.080 1.00 81.68 297 LEU B O 1
ATOM 1706 N N . THR B 1 40 ? 80.204 -21.796 -14.425 1.00 64.77 298 THR B N 1
ATOM 1707 C CA . THR B 1 40 ? 80.744 -20.947 -13.372 1.00 60.92 298 THR B CA 1
ATOM 1708 C C . THR B 1 40 ? 79.951 -21.161 -12.091 1.00 55.85 298 THR B C 1
ATOM 1709 O O . THR B 1 40 ? 78.719 -21.238 -12.121 1.00 47.63 298 THR B O 1
ATOM 1713 N N . VAL B 1 41 ? 80.658 -21.258 -10.971 1.00 56.15 299 VAL B N 1
ATOM 1714 C CA . VAL B 1 41 ? 80.040 -21.349 -9.653 1.00 52.23 299 VAL B CA 1
ATOM 1715 C C . VAL B 1 41 ? 80.367 -20.051 -8.926 1.00 56.70 299 VAL B C 1
ATOM 1716 O O . VAL B 1 41 ? 81.483 -19.867 -8.426 1.00 63.27 299 VAL B O 1
ATOM 1720 N N . ASP B 1 42 ? 79.398 -19.146 -8.865 1.00 52.52 300 ASP B N 1
ATOM 1721 C CA . ASP B 1 42 ? 79.566 -17.833 -8.257 1.00 56.09 300 ASP B CA 1
ATOM 1722 C C . ASP B 1 42 ? 78.580 -17.669 -7.104 1.00 58.11 300 ASP B C 1
ATOM 1723 O O . ASP B 1 42 ? 77.766 -18.550 -6.819 1.00 59.70 300 ASP B O 1
ATOM 1728 N N . GLY B 1 43 ? 78.666 -16.522 -6.436 1.00 55.20 301 GLY B N 1
ATOM 1729 C CA . GLY B 1 43 ? 77.803 -16.238 -5.308 1.00 50.67 301 GLY B CA 1
ATOM 1730 C C . GLY B 1 43 ? 76.685 -15.264 -5.621 1.00 51.53 301 GLY B C 1
ATOM 1731 O O . GLY B 1 43 ? 76.165 -14.603 -4.717 1.00 48.60 301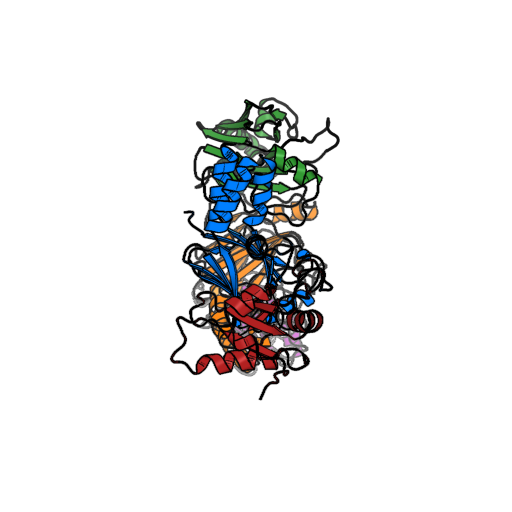 GLY B O 1
ATOM 1732 N N . PHE B 1 44 ? 76.306 -15.162 -6.893 1.00 56.32 302 PHE B N 1
ATOM 1733 C CA . PHE B 1 44 ? 75.262 -14.237 -7.312 1.00 62.68 302 PHE B CA 1
ATOM 1734 C C . PHE B 1 44 ? 73.918 -14.973 -7.320 1.00 60.64 302 PHE B C 1
ATOM 1735 O O . PHE B 1 44 ? 73.778 -16.022 -6.687 1.00 62.31 302 PHE B O 1
ATOM 1743 N N . THR B 1 45 ? 72.911 -14.444 -8.018 1.00 67.35 303 THR B N 1
ATOM 1744 C CA . THR B 1 45 ? 71.529 -14.857 -7.768 1.00 67.85 303 THR B CA 1
ATOM 1745 C C . THR B 1 45 ? 70.750 -15.141 -9.050 1.00 67.35 303 THR B C 1
ATOM 1746 O O . THR B 1 45 ? 69.555 -14.847 -9.133 1.00 75.51 303 THR B O 1
ATOM 1750 N N . ASP B 1 46 ? 71.383 -15.715 -10.072 1.00 65.05 304 ASP B N 1
ATOM 1751 C CA . ASP B 1 46 ? 70.638 -16.136 -11.257 1.00 70.81 304 ASP B CA 1
ATOM 1752 C C . ASP B 1 46 ? 70.145 -17.567 -11.075 1.00 76.13 304 ASP B C 1
ATOM 1753 O O . ASP B 1 46 ? 70.970 -18.487 -10.998 1.00 74.82 304 ASP B O 1
ATOM 1758 N N . PRO B 1 47 ? 68.831 -17.806 -11.006 1.00 83.58 305 PRO B N 1
ATOM 1759 C CA . PRO B 1 47 ? 68.334 -19.159 -10.728 1.00 82.01 305 PRO B CA 1
ATOM 1760 C C . PRO B 1 47 ? 68.072 -20.031 -11.947 1.00 85.07 305 PRO B C 1
ATOM 1761 O O . PRO B 1 47 ? 67.785 -21.223 -11.770 1.00 87.53 305 PRO B O 1
ATOM 1765 N N . SER B 1 48 ? 68.161 -19.496 -13.162 1.00 84.00 306 SER B N 1
ATOM 1766 C CA . SER B 1 48 ? 67.779 -20.237 -14.363 1.00 85.94 306 SER B CA 1
ATOM 1767 C C . SER B 1 48 ? 68.781 -19.985 -15.486 1.00 85.94 306 SER B C 1
ATOM 1768 O O . SER B 1 48 ? 68.420 -19.627 -16.608 1.00 90.20 306 SER B O 1
ATOM 1771 N N . ASN B 1 49 ? 70.064 -20.174 -15.188 1.00 84.89 307 ASN B N 1
ATOM 1772 C CA . ASN B 1 49 ? 71.122 -20.139 -16.191 1.00 86.52 307 ASN B CA 1
ATOM 1773 C C . ASN B 1 49 ? 71.831 -21.484 -16.174 1.00 84.07 307 ASN B C 1
ATOM 1774 O O . ASN B 1 49 ? 72.401 -21.876 -15.150 1.00 82.11 307 ASN B O 1
ATOM 1779 N N . SER B 1 50 ? 71.796 -22.188 -17.308 1.00 87.57 308 SER B N 1
ATOM 1780 C CA . SER B 1 50 ? 72.396 -23.515 -17.390 1.00 81.76 308 SER B CA 1
ATOM 1781 C C . SER B 1 50 ? 73.916 -23.488 -17.316 1.00 79.08 308 SER B C 1
ATOM 1782 O O . SER B 1 50 ? 74.532 -24.557 -17.247 1.00 78.16 308 SER B O 1
ATOM 1785 N N . GLU B 1 51 ? 74.532 -22.306 -17.327 1.00 80.11 309 GLU B N 1
ATOM 1786 C CA . GLU B 1 51 ? 75.980 -22.183 -17.278 1.00 77.41 309 GLU B CA 1
ATOM 1787 C C . GLU B 1 51 ? 76.499 -21.627 -15.960 1.00 75.49 309 GLU B C 1
ATOM 1788 O O . GLU B 1 51 ? 77.717 -21.614 -15.754 1.00 83.05 309 GLU B O 1
ATOM 1794 N N . ARG B 1 52 ? 75.628 -21.156 -15.072 1.00 68.19 310 ARG B N 1
ATOM 1795 C CA . ARG B 1 52 ? 76.049 -20.614 -13.788 1.00 63.71 310 ARG B CA 1
ATOM 1796 C C . ARG B 1 52 ? 75.357 -21.358 -12.656 1.00 60.37 310 ARG B C 1
ATOM 1797 O O . ARG B 1 52 ? 74.140 -21.565 -12.692 1.00 63.92 310 ARG B O 1
ATOM 1805 N N . PHE B 1 53 ? 76.141 -21.758 -11.657 1.00 57.46 311 PHE B N 1
ATOM 1806 C CA . PHE B 1 53 ? 75.627 -22.338 -10.420 1.00 56.54 311 PHE B CA 1
ATOM 1807 C C . PHE B 1 53 ? 75.711 -21.237 -9.369 1.00 60.24 311 PHE B C 1
ATOM 1808 O O . PHE B 1 53 ? 76.754 -21.039 -8.741 1.00 64.99 311 PHE B O 1
ATOM 1816 N N . CYS B 1 54 ? 74.606 -20.525 -9.179 1.00 61.82 312 CYS B N 1
ATOM 1817 C CA . CYS B 1 54 ? 74.576 -19.355 -8.314 1.00 63.76 312 CYS B CA 1
ATOM 1818 C C . CYS B 1 54 ? 74.303 -19.792 -6.881 1.00 63.70 312 CYS B C 1
ATOM 1819 O O . CYS B 1 54 ? 73.271 -20.408 -6.596 1.00 64.94 312 CYS B O 1
ATOM 1822 N N . LEU B 1 55 ? 75.232 -19.469 -5.987 1.00 61.89 313 LEU B N 1
ATOM 1823 C CA . LEU B 1 55 ? 75.147 -19.874 -4.593 1.00 61.32 313 LEU B CA 1
ATOM 1824 C C . LEU B 1 55 ? 74.434 -18.848 -3.727 1.00 59.81 313 LEU B C 1
ATOM 1825 O O . LEU B 1 55 ? 74.056 -19.168 -2.594 1.00 63.42 313 LEU B O 1
ATOM 1830 N N . GLY B 1 56 ? 74.249 -17.626 -4.230 1.00 60.51 314 GLY B N 1
ATOM 1831 C CA . GLY B 1 56 ? 73.634 -16.574 -3.442 1.00 66.01 314 GLY B CA 1
ATOM 1832 C C . GLY B 1 56 ? 72.171 -16.798 -3.120 1.00 72.88 314 GLY B C 1
ATOM 1833 O O . GLY B 1 56 ? 71.653 -16.166 -2.194 1.00 78.55 314 GLY B O 1
ATOM 1834 N N . LEU B 1 57 ? 71.486 -17.669 -3.862 1.00 75.69 315 LEU B N 1
ATOM 1835 C CA . LEU B 1 57 ? 70.082 -17.923 -3.561 1.00 80.64 315 LEU B CA 1
ATOM 1836 C C . LEU B 1 57 ? 69.877 -19.054 -2.560 1.00 79.89 315 LEU B C 1
ATOM 1837 O O . LEU B 1 57 ? 68.772 -19.190 -2.023 1.00 85.67 315 LEU B O 1
ATOM 1842 N N . LEU B 1 58 ? 70.900 -19.860 -2.291 1.00 68.06 316 LEU B N 1
ATOM 1843 C CA . LEU B 1 58 ? 70.722 -21.003 -1.408 1.00 61.83 316 LEU B CA 1
ATOM 1844 C C . LEU B 1 58 ? 70.619 -20.544 0.043 1.00 59.10 316 LEU B C 1
ATOM 1845 O O . LEU B 1 58 ? 71.472 -19.799 0.536 1.00 58.14 316 LEU B O 1
ATOM 1850 N N . SER B 1 59 ? 69.567 -20.988 0.721 1.00 56.63 317 SER B N 1
ATOM 1851 C CA . SER B 1 59 ? 69.340 -20.653 2.117 1.00 60.87 317 SER B CA 1
ATOM 1852 C C . SER B 1 59 ? 69.961 -21.709 3.025 1.00 55.90 317 SER B C 1
ATOM 1853 O O . SER B 1 59 ? 70.232 -22.839 2.612 1.00 60.04 317 SER B O 1
ATOM 1856 N N . ASN B 1 60 ? 70.184 -21.323 4.280 1.00 56.15 318 ASN B N 1
ATOM 1857 C CA . ASN B 1 60 ? 70.677 -22.260 5.286 1.00 56.37 318 ASN B CA 1
ATOM 1858 C C . ASN B 1 60 ? 70.332 -21.688 6.654 1.00 59.63 318 ASN B C 1
ATOM 1859 O O . ASN B 1 60 ? 70.952 -20.713 7.088 1.00 63.54 318 ASN B O 1
ATOM 1864 N N . VAL B 1 61 ? 69.347 -22.290 7.326 1.00 60.98 319 VAL B N 1
ATOM 1865 C CA . VAL B 1 61 ? 68.891 -21.772 8.611 1.00 68.58 319 VAL B CA 1
ATOM 1866 C C . VAL B 1 61 ? 69.867 -22.055 9.741 1.00 72.18 319 VAL B C 1
ATOM 1867 O O . VAL B 1 61 ? 69.692 -21.524 10.844 1.00 77.34 319 VAL B O 1
ATOM 1871 N N . ASN B 1 62 ? 70.887 -22.877 9.499 1.00 70.57 320 ASN B N 1
ATOM 1872 C CA . ASN B 1 62 ? 71.944 -23.127 10.469 1.00 75.33 320 ASN B CA 1
ATOM 1873 C C . ASN B 1 62 ? 73.237 -22.406 10.113 1.00 68.90 320 ASN B C 1
ATOM 1874 O O . ASN B 1 62 ? 74.281 -22.687 10.712 1.00 64.75 320 ASN B O 1
ATOM 1879 N N . ARG B 1 63 ? 73.188 -21.485 9.154 1.00 66.80 321 ARG B N 1
ATOM 1880 C CA . ARG B 1 63 ? 74.375 -20.761 8.722 1.00 62.19 321 ARG B CA 1
ATOM 1881 C C . ARG B 1 63 ? 74.869 -19.828 9.822 1.00 62.55 321 ARG B C 1
ATOM 1882 O O . ARG B 1 63 ? 74.082 -19.097 10.431 1.00 66.26 321 ARG B O 1
ATOM 1890 N N . ASN B 1 64 ? 76.175 -19.854 10.075 1.00 62.99 322 ASN B N 1
ATOM 1891 C CA . ASN B 1 64 ? 76.791 -19.009 11.084 1.00 68.46 322 ASN B CA 1
ATOM 1892 C C . ASN B 1 64 ? 77.411 -17.774 10.431 1.00 70.97 322 ASN B C 1
ATOM 1893 O O . ASN B 1 64 ? 77.381 -17.597 9.211 1.00 74.09 322 ASN B O 1
ATOM 1898 N N . ALA B 1 65 ? 77.979 -16.906 11.271 1.00 80.30 323 ALA B N 1
ATOM 1899 C CA . ALA B 1 65 ? 78.523 -15.642 10.783 1.00 75.10 323 ALA B CA 1
ATOM 1900 C C . ALA B 1 65 ? 79.711 -15.865 9.854 1.00 72.25 323 ALA B C 1
ATOM 1901 O O . ALA B 1 65 ? 79.842 -15.183 8.830 1.00 67.54 323 ALA B O 1
ATOM 1903 N N . THR B 1 66 ? 80.597 -16.801 10.207 1.00 69.28 324 THR B N 1
ATOM 1904 C CA . THR B 1 66 ? 81.785 -17.053 9.395 1.00 60.21 324 THR B CA 1
ATOM 1905 C C . THR B 1 66 ? 81.420 -17.475 7.977 1.00 56.79 324 THR B C 1
ATOM 1906 O O . THR B 1 66 ? 82.044 -17.025 7.008 1.00 59.51 324 THR B O 1
ATOM 1910 N N . VAL B 1 67 ? 80.416 -18.343 7.835 1.00 60.33 325 VAL B N 1
ATOM 1911 C CA . VAL B 1 67 ? 79.957 -18.740 6.508 1.00 60.31 325 VAL B CA 1
ATOM 1912 C C . VAL B 1 67 ? 79.358 -17.555 5.760 1.00 57.67 325 VAL B C 1
ATOM 1913 O O . VAL B 1 67 ? 79.617 -17.368 4.565 1.00 52.22 325 VAL B O 1
ATOM 1917 N N . GLU B 1 68 ? 78.547 -16.740 6.442 1.00 58.93 326 GLU B N 1
ATOM 1918 C CA . GLU B 1 68 ? 77.914 -15.604 5.777 1.00 61.06 326 GLU B CA 1
ATOM 1919 C C . GLU B 1 68 ? 78.952 -14.658 5.190 1.00 59.03 326 GLU B C 1
ATOM 1920 O O . GLU B 1 68 ? 78.808 -14.194 4.052 1.00 56.09 326 GLU B O 1
ATOM 1926 N N . MET B 1 69 ? 80.001 -14.355 5.956 1.00 57.91 327 MET B N 1
ATOM 1927 C CA . MET B 1 69 ? 81.054 -13.472 5.466 1.00 58.62 327 MET B CA 1
ATOM 1928 C C . MET B 1 69 ? 81.809 -14.110 4.308 1.00 53.68 327 MET B C 1
ATOM 1929 O O . MET B 1 69 ? 82.148 -13.431 3.331 1.00 55.90 327 MET B O 1
ATOM 1934 N N . THR B 1 70 ? 82.095 -15.410 4.406 1.00 55.17 328 THR B N 1
ATOM 1935 C CA . THR B 1 70 ? 82.830 -16.088 3.342 1.00 50.88 328 THR B CA 1
ATOM 1936 C C . THR B 1 70 ? 82.074 -16.034 2.016 1.00 51.94 328 THR B C 1
ATOM 1937 O O . THR B 1 70 ? 82.690 -15.923 0.949 1.00 53.68 328 THR B O 1
ATOM 1941 N N . ARG B 1 71 ? 80.740 -16.105 2.060 1.00 55.14 329 ARG B N 1
ATOM 1942 C CA . ARG B 1 71 ? 79.959 -16.107 0.827 1.00 54.97 329 ARG B CA 1
ATOM 1943 C C . ARG B 1 71 ? 79.974 -14.741 0.155 1.00 54.26 329 ARG B C 1
ATOM 1944 O O . ARG B 1 71 ? 79.705 -14.649 -1.050 1.00 51.24 329 ARG B O 1
ATOM 1952 N N . ARG B 1 72 ? 80.281 -13.683 0.920 1.00 53.64 330 ARG B N 1
ATOM 1953 C CA . ARG B 1 72 ? 80.433 -12.342 0.365 1.00 58.29 330 ARG B CA 1
ATOM 1954 C C . ARG B 1 72 ? 81.671 -12.252 -0.513 1.00 59.24 330 ARG B C 1
ATOM 1955 O O . ARG B 1 72 ? 81.719 -11.432 -1.436 1.00 59.72 330 ARG B O 1
ATOM 1963 N N . HIS B 1 73 ? 82.671 -13.096 -0.253 1.00 58.07 331 HIS B N 1
ATOM 1964 C CA . HIS B 1 73 ? 83.941 -13.063 -0.966 1.00 58.93 331 HIS B CA 1
ATOM 1965 C C . HIS B 1 73 ? 84.033 -14.102 -2.075 1.00 54.55 331 HIS B C 1
ATOM 1966 O O . HIS B 1 73 ? 85.062 -14.173 -2.755 1.00 55.74 331 HIS B O 1
ATOM 1973 N N . ILE B 1 74 ? 82.992 -14.915 -2.266 1.00 48.42 332 ILE B N 1
ATOM 1974 C CA . ILE B 1 74 ? 82.981 -15.835 -3.399 1.00 45.27 332 ILE B CA 1
ATOM 1975 C C . ILE B 1 74 ? 83.002 -15.047 -4.701 1.00 53.19 332 ILE B C 1
ATOM 1976 O O . ILE B 1 74 ? 83.779 -15.344 -5.615 1.00 48.63 332 ILE B O 1
ATOM 1981 N N . GLY B 1 75 ? 82.157 -14.022 -4.794 1.00 59.32 333 GLY B N 1
ATOM 1982 C CA . GLY B 1 75 ? 82.150 -13.151 -5.956 1.00 52.41 333 GLY B CA 1
ATOM 1983 C C . GLY B 1 75 ? 81.851 -13.901 -7.237 1.00 53.05 333 GLY B C 1
ATOM 1984 O O . GLY B 1 75 ? 80.937 -14.729 -7.309 1.00 60.81 333 GLY B O 1
ATOM 1985 N N . ARG B 1 76 ? 82.640 -13.603 -8.271 1.00 54.78 334 ARG B N 1
ATOM 1986 C CA . ARG B 1 76 ? 82.463 -14.248 -9.565 1.00 63.13 334 ARG B CA 1
ATOM 1987 C C . ARG B 1 76 ? 82.802 -15.733 -9.514 1.00 65.33 334 ARG B C 1
ATOM 1988 O O . ARG B 1 76 ? 82.392 -16.481 -10.408 1.00 70.82 334 ARG B O 1
ATOM 1996 N N . GLY B 1 77 ? 83.546 -16.169 -8.500 1.00 64.32 335 GLY B N 1
ATOM 1997 C CA . GLY B 1 77 ? 83.718 -17.581 -8.215 1.00 62.95 335 GLY B CA 1
ATOM 1998 C C . GLY B 1 77 ? 84.737 -18.312 -9.063 1.00 63.06 335 GLY B C 1
ATOM 1999 O O . GLY B 1 77 ? 85.816 -17.786 -9.351 1.00 62.68 335 GLY B O 1
ATOM 2000 N N . VAL B 1 78 ? 84.402 -19.537 -9.459 1.00 60.02 336 VAL B N 1
ATOM 2001 C CA . VAL B 1 78 ? 85.295 -20.408 -10.212 1.00 58.43 336 VAL B CA 1
ATOM 2002 C C . VAL B 1 78 ? 84.624 -20.768 -11.530 1.00 54.04 336 VAL B C 1
ATOM 2003 O O . VAL B 1 78 ? 83.400 -20.929 -11.588 1.00 55.36 336 VAL B O 1
ATOM 2007 N N . ARG B 1 79 ? 85.423 -20.889 -12.586 1.00 49.17 337 ARG B N 1
ATOM 2008 C CA . ARG B 1 79 ? 84.948 -21.329 -13.890 1.00 51.76 337 ARG B CA 1
ATOM 2009 C C . ARG B 1 79 ? 85.446 -22.742 -14.157 1.00 52.01 337 ARG B C 1
ATOM 2010 O O . ARG B 1 79 ? 86.644 -23.017 -14.031 1.00 46.73 337 ARG B O 1
ATOM 2018 N N . LEU B 1 80 ? 84.527 -23.632 -14.521 1.00 56.08 338 LEU B N 1
ATOM 2019 C CA . LEU B 1 80 ? 84.848 -25.016 -14.843 1.00 55.27 338 LEU B CA 1
ATOM 2020 C C . LEU B 1 80 ? 84.440 -25.283 -16.283 1.00 60.56 338 LEU B C 1
ATOM 2021 O O . LEU B 1 80 ? 83.261 -25.151 -16.630 1.00 64.60 338 LEU B O 1
ATOM 2026 N N . TYR B 1 81 ? 85.407 -25.658 -17.118 1.00 63.06 339 TYR B N 1
ATOM 2027 C CA . TYR B 1 81 ? 85.139 -25.949 -18.518 1.00 72.77 339 TYR B CA 1
ATOM 2028 C C . TYR B 1 81 ? 85.840 -27.240 -18.917 1.00 72.31 339 TYR B C 1
ATOM 2029 O O . TYR B 1 81 ? 86.907 -27.581 -18.399 1.00 64.05 339 TYR B O 1
ATOM 2038 N N . TYR B 1 82 ? 85.213 -27.953 -19.851 1.00 79.14 340 TYR B N 1
ATOM 2039 C CA . TYR B 1 82 ? 85.584 -29.309 -20.244 1.00 86.25 340 TYR B CA 1
ATOM 2040 C C . TYR B 1 82 ? 85.905 -29.296 -21.732 1.00 91.38 340 TYR B C 1
ATOM 2041 O O . TYR B 1 82 ? 84.999 -29.193 -22.567 1.00 102.91 340 TYR B O 1
ATOM 2050 N N . ILE B 1 83 ? 87.191 -29.399 -22.064 1.00 87.83 341 ILE B N 1
ATOM 2051 C CA . ILE B 1 83 ? 87.655 -29.288 -23.442 1.00 89.02 341 ILE B CA 1
ATOM 2052 C C . ILE B 1 83 ? 88.744 -30.325 -23.691 1.00 85.27 341 ILE B C 1
ATOM 2053 O O . ILE B 1 83 ? 89.574 -30.599 -22.817 1.00 84.05 341 ILE B O 1
ATOM 2058 N N . GLY B 1 84 ? 88.699 -30.937 -24.871 1.00 83.75 342 GLY B N 1
ATOM 2059 C CA . GLY B 1 84 ? 89.730 -31.889 -25.278 1.00 83.61 342 GLY B CA 1
ATOM 2060 C C . GLY B 1 84 ? 89.959 -33.023 -24.306 1.00 77.71 342 GLY B C 1
ATOM 2061 O O . GLY B 1 84 ? 91.106 -33.435 -24.093 1.00 80.28 342 GLY B O 1
ATOM 2062 N N . GLY B 1 85 ? 88.890 -33.550 -23.714 1.00 73.50 343 GLY B N 1
ATOM 2063 C CA . GLY B 1 85 ? 89.062 -34.603 -22.733 1.00 73.38 343 GLY B CA 1
ATOM 2064 C C . GLY B 1 85 ? 89.758 -34.166 -21.465 1.00 65.30 343 GLY B C 1
ATOM 2065 O O . GLY B 1 85 ? 90.261 -35.012 -20.722 1.00 66.10 343 GLY B O 1
ATOM 2066 N N . GLU B 1 86 ? 89.810 -32.860 -21.202 1.00 57.71 344 GLU B N 1
ATOM 2067 C CA . GLU B 1 86 ? 90.448 -32.304 -20.018 1.00 58.90 344 GLU B CA 1
ATOM 2068 C C . GLU B 1 86 ? 89.527 -31.277 -19.377 1.00 61.49 344 GLU B C 1
ATOM 2069 O O . GLU B 1 86 ? 88.772 -30.579 -20.060 1.00 66.24 344 GLU B O 1
ATOM 2075 N N . VAL B 1 87 ? 89.598 -31.200 -18.051 1.00 58.35 345 VAL B N 1
ATOM 2076 C CA . VAL B 1 87 ? 88.794 -30.281 -17.258 1.00 58.66 345 VAL B CA 1
ATOM 2077 C C . VAL B 1 87 ? 89.725 -29.285 -16.582 1.00 61.55 345 VAL B C 1
ATOM 2078 O O . VAL B 1 87 ? 90.798 -29.654 -16.093 1.00 62.24 345 VAL B O 1
ATOM 2082 N N . PHE B 1 88 ? 89.317 -28.018 -16.571 1.00 58.34 346 PHE B N 1
ATOM 2083 C CA . PHE B 1 88 ? 90.133 -26.937 -16.042 1.00 55.47 346 PHE B CA 1
ATOM 2084 C C . PHE B 1 88 ? 89.345 -26.149 -15.006 1.00 52.54 346 PHE B C 1
ATOM 2085 O O . PHE B 1 88 ? 88.118 -26.041 -15.083 1.00 49.36 346 PHE B O 1
ATOM 2093 N N . ALA B 1 89 ? 90.068 -25.605 -14.030 1.00 55.95 347 ALA B N 1
ATOM 2094 C CA . ALA B 1 89 ? 89.498 -24.750 -12.996 1.00 54.38 347 ALA B CA 1
ATOM 2095 C C . ALA B 1 89 ? 90.172 -23.388 -13.063 1.00 57.12 347 ALA B C 1
ATOM 2096 O O . ALA B 1 89 ? 91.404 -23.298 -13.004 1.00 60.90 347 ALA B O 1
ATOM 2098 N N . GLU B 1 90 ? 89.366 -22.336 -13.189 1.00 61.51 348 GLU B N 1
ATOM 2099 C CA . GLU B 1 90 ? 89.852 -20.966 -13.290 1.00 59.08 348 GLU B CA 1
ATOM 2100 C C . GLU B 1 90 ? 89.233 -20.125 -12.182 1.00 56.78 348 GLU B C 1
ATOM 2101 O O . GLU B 1 90 ? 88.004 -20.050 -12.068 1.00 62.27 348 GLU B O 1
ATOM 2107 N N . CYS B 1 91 ? 90.081 -19.486 -11.379 1.00 50.53 349 CYS B N 1
ATOM 2108 C CA . CYS B 1 91 ? 89.634 -18.697 -10.234 1.00 51.69 349 CYS B CA 1
ATOM 2109 C C . CYS B 1 91 ? 89.279 -17.289 -10.704 1.00 54.10 349 CYS B C 1
ATOM 2110 O O . CYS B 1 91 ? 90.167 -16.485 -11.004 1.00 59.73 349 CYS B O 1
ATOM 2113 N N . LEU B 1 92 ? 87.982 -16.992 -10.766 1.00 52.98 350 LEU B N 1
ATOM 2114 C CA . LEU B 1 92 ? 87.508 -15.654 -11.091 1.00 51.24 350 LEU B CA 1
ATOM 2115 C C . LEU B 1 92 ? 87.275 -14.790 -9.858 1.00 54.34 350 LEU B C 1
ATOM 2116 O O . LEU B 1 92 ? 87.111 -13.573 -9.994 1.00 59.73 350 LEU B O 1
ATOM 2121 N N . SER B 1 93 ? 87.253 -15.388 -8.670 1.00 58.15 351 SER B N 1
ATOM 2122 C CA . SER B 1 93 ? 87.045 -14.647 -7.436 1.00 57.83 351 SER B CA 1
ATOM 2123 C C . SER B 1 93 ? 88.223 -13.722 -7.141 1.00 54.25 351 SER B C 1
ATOM 2124 O O . SER B 1 93 ? 89.320 -13.869 -7.685 1.00 50.21 351 SER B O 1
ATOM 2127 N N . ASP B 1 94 ? 87.976 -12.751 -6.259 1.00 54.59 352 ASP B N 1
ATOM 2128 C CA . ASP B 1 94 ? 89.055 -11.941 -5.711 1.00 51.41 352 ASP B CA 1
ATOM 2129 C C . ASP B 1 94 ? 89.770 -12.639 -4.564 1.00 53.00 352 ASP B C 1
ATOM 2130 O O . ASP B 1 94 ? 90.831 -12.172 -4.136 1.00 57.45 352 ASP B O 1
ATOM 2135 N N . SER B 1 95 ? 89.220 -13.742 -4.070 1.00 49.58 353 SER B N 1
ATOM 2136 C CA . SER B 1 95 ? 89.882 -14.608 -3.110 1.00 45.09 353 SER B CA 1
ATOM 2137 C C . SER B 1 95 ? 90.283 -15.904 -3.800 1.00 44.81 353 SER B C 1
ATOM 2138 O O . SER B 1 95 ? 89.761 -16.258 -4.860 1.00 46.49 353 SER B O 1
ATOM 2141 N N . ALA B 1 96 ? 91.220 -16.615 -3.183 1.00 44.13 354 ALA B N 1
ATOM 2142 C CA . ALA B 1 96 ? 91.745 -17.820 -3.800 1.00 46.63 354 ALA B CA 1
ATOM 2143 C C . ALA B 1 96 ? 90.773 -18.984 -3.635 1.00 43.63 354 ALA B C 1
ATOM 2144 O O . ALA B 1 96 ? 89.930 -19.007 -2.733 1.00 40.30 354 ALA B O 1
ATOM 2146 N N . ILE B 1 97 ? 90.901 -19.960 -4.531 1.00 44.77 355 ILE B N 1
ATOM 2147 C CA . ILE B 1 97 ? 90.186 -21.222 -4.423 1.00 46.18 355 ILE B CA 1
ATOM 2148 C C . ILE B 1 97 ? 91.219 -22.322 -4.228 1.00 54.49 355 ILE B C 1
ATOM 2149 O O . ILE B 1 97 ? 92.384 -22.193 -4.612 1.00 60.23 355 ILE B O 1
ATOM 2154 N N . PHE B 1 98 ? 90.776 -23.419 -3.620 1.00 50.79 356 PHE B N 1
ATOM 2155 C CA . PHE B 1 98 ? 91.667 -24.502 -3.218 1.00 45.64 356 PHE B CA 1
ATOM 2156 C C . PHE B 1 98 ? 91.086 -25.808 -3.736 1.00 50.22 356 PHE B C 1
ATOM 2157 O O . PHE B 1 98 ? 90.043 -26.257 -3.256 1.00 57.22 356 PHE B O 1
ATOM 2165 N N . VAL B 1 99 ? 91.773 -26.430 -4.690 1.00 46.04 357 VAL B N 1
ATOM 2166 C CA . VAL B 1 99 ? 91.268 -27.599 -5.400 1.00 48.07 357 VAL B CA 1
ATOM 2167 C C . VAL B 1 99 ? 91.992 -28.836 -4.889 1.00 44.85 357 VAL B C 1
ATOM 2168 O O . VAL B 1 99 ? 93.219 -28.826 -4.732 1.00 52.50 357 VAL B O 1
ATOM 2172 N N . GLN B 1 100 ? 91.230 -29.896 -4.628 1.00 42.92 358 GLN B N 1
ATOM 2173 C CA . GLN B 1 100 ? 91.768 -31.207 -4.272 1.00 41.81 358 GLN B CA 1
ATOM 2174 C C . GLN B 1 100 ? 91.326 -32.193 -5.348 1.00 43.59 358 GLN B C 1
ATOM 2175 O O . GLN B 1 100 ? 90.215 -32.729 -5.291 1.00 42.99 358 GLN B O 1
ATOM 2181 N N . SER B 1 101 ? 92.190 -32.427 -6.328 1.00 44.73 359 SER B N 1
ATOM 2182 C CA . SER B 1 101 ? 91.883 -33.320 -7.445 1.00 42.94 359 SER B CA 1
ATOM 2183 C C . SER B 1 101 ? 92.880 -34.468 -7.449 1.00 48.36 359 SER B C 1
ATOM 2184 O O . SER B 1 101 ? 94.052 -34.265 -7.823 1.00 46.35 359 SER B O 1
ATOM 2187 N N . PRO B 1 102 ? 92.478 -35.674 -7.042 1.00 47.70 360 PRO B N 1
ATOM 2188 C CA . PRO B 1 102 ? 93.438 -36.789 -6.995 1.00 47.35 360 PRO B CA 1
ATOM 2189 C C . PRO B 1 102 ? 94.035 -37.138 -8.347 1.00 50.26 360 PRO B C 1
ATOM 2190 O O . PRO B 1 102 ? 95.189 -37.582 -8.405 1.00 57.62 360 PRO B O 1
ATOM 2194 N N . ASN B 1 103 ? 93.287 -36.954 -9.438 1.00 48.67 361 ASN B N 1
ATOM 2195 C CA . ASN B 1 103 ? 93.834 -37.228 -10.764 1.00 49.39 361 ASN B CA 1
ATOM 2196 C C . ASN B 1 103 ? 94.965 -36.266 -11.101 1.00 53.13 361 ASN B C 1
ATOM 2197 O O . ASN B 1 103 ? 95.964 -36.662 -11.714 1.00 47.92 361 ASN B O 1
ATOM 2202 N N . CYS B 1 104 ? 94.825 -34.997 -10.710 1.00 62.11 362 CYS B N 1
ATOM 2203 C CA . CYS B 1 104 ? 95.904 -34.036 -10.908 1.00 63.15 362 CYS B CA 1
ATOM 2204 C C . CYS B 1 104 ? 97.125 -34.410 -10.079 1.00 60.10 362 CYS B C 1
ATOM 2205 O O . CYS B 1 104 ? 98.262 -34.329 -10.560 1.00 64.80 362 CYS B O 1
ATOM 2208 N N . ASN B 1 105 ? 96.908 -34.817 -8.827 1.00 52.24 363 ASN B N 1
ATOM 2209 C CA . ASN B 1 105 ? 98.021 -35.176 -7.954 1.00 50.70 363 ASN B CA 1
ATOM 2210 C C . ASN B 1 105 ? 98.754 -36.404 -8.480 1.00 57.10 363 ASN B C 1
ATOM 2211 O O . ASN B 1 105 ? 99.982 -36.504 -8.361 1.00 58.87 363 ASN B O 1
ATOM 2216 N N . GLN B 1 106 ? 98.014 -37.354 -9.056 1.00 58.85 364 GLN B N 1
ATOM 2217 C CA . GLN B 1 106 ? 98.636 -38.522 -9.672 1.00 63.74 364 GLN B CA 1
ATOM 2218 C C . GLN B 1 106 ? 99.557 -38.126 -10.820 1.00 62.42 364 GLN B C 1
ATOM 2219 O O . GLN B 1 106 ? 100.652 -38.682 -10.967 1.00 65.49 364 GLN B O 1
ATOM 2225 N N . ARG B 1 107 ? 99.126 -37.169 -11.646 1.00 61.01 365 ARG B N 1
ATOM 2226 C CA . ARG B 1 107 ? 99.901 -36.793 -12.826 1.00 68.26 365 ARG B CA 1
ATOM 2227 C C . ARG B 1 107 ? 101.271 -36.236 -12.451 1.00 66.76 365 ARG B C 1
ATOM 2228 O O . ARG B 1 107 ? 102.259 -36.473 -13.156 1.00 64.82 365 ARG B O 1
ATOM 2236 N N . TYR B 1 108 ? 101.355 -35.504 -11.343 1.00 65.91 366 TYR B N 1
ATOM 2237 C CA . TYR B 1 108 ? 102.605 -34.887 -10.922 1.00 62.56 366 TYR B CA 1
ATOM 2238 C C . TYR B 1 108 ? 103.296 -35.638 -9.792 1.00 62.89 366 TYR B C 1
ATOM 2239 O O . TYR B 1 108 ? 104.340 -35.184 -9.314 1.00 66.63 366 TYR B O 1
ATOM 2248 N N . GLY B 1 109 ? 102.750 -36.770 -9.358 1.00 59.48 367 GLY B N 1
ATOM 2249 C CA . GLY B 1 109 ? 103.407 -37.561 -8.336 1.00 57.63 367 GLY B CA 1
ATOM 2250 C C . GLY B 1 109 ? 103.327 -36.985 -6.941 1.00 58.78 367 GLY B C 1
ATOM 2251 O O . GLY B 1 109 ? 104.225 -37.226 -6.128 1.00 65.01 367 GLY B O 1
ATOM 2252 N N . TRP B 1 110 ? 102.275 -36.233 -6.637 1.00 56.43 368 TRP B N 1
ATOM 2253 C CA . TRP B 1 110 ? 102.081 -35.693 -5.301 1.00 56.52 368 TRP B CA 1
ATOM 2254 C C . TRP B 1 110 ? 101.190 -36.620 -4.479 1.00 52.63 368 TRP B C 1
ATOM 2255 O O . TRP B 1 110 ? 100.577 -37.557 -4.995 1.00 59.14 368 TRP B O 1
ATOM 2266 N N . HIS B 1 111 ? 101.142 -36.355 -3.177 1.00 42.16 369 HIS B N 1
ATOM 2267 C CA . HIS B 1 111 ? 100.241 -37.088 -2.301 1.00 43.06 369 HIS B CA 1
ATOM 2268 C C . HIS B 1 111 ? 98.808 -36.947 -2.811 1.00 52.65 369 HIS B C 1
ATOM 2269 O O . HIS B 1 111 ? 98.394 -35.848 -3.199 1.00 54.84 369 HIS B O 1
ATOM 2276 N N . PRO B 1 112 ? 98.036 -38.037 -2.853 1.00 57.65 370 PRO B N 1
ATOM 2277 C CA . PRO B 1 112 ? 96.671 -37.951 -3.402 1.00 53.66 370 PRO B CA 1
ATOM 2278 C C . PRO B 1 112 ? 95.788 -36.925 -2.711 1.00 47.57 370 PRO B C 1
ATOM 2279 O O . PRO B 1 112 ? 94.820 -36.455 -3.322 1.00 50.83 370 PRO B O 1
ATOM 2283 N N . ALA B 1 113 ? 96.084 -36.564 -1.465 1.00 42.12 371 ALA B N 1
ATOM 2284 C CA . ALA B 1 113 ? 95.286 -35.610 -0.707 1.00 44.83 371 ALA B CA 1
ATOM 2285 C C . ALA B 1 113 ? 95.803 -34.178 -0.803 1.00 55.80 371 ALA B C 1
ATOM 2286 O O . ALA B 1 113 ? 95.307 -33.309 -0.078 1.00 55.94 371 ALA B O 1
ATOM 2288 N N . THR B 1 114 ? 96.784 -33.910 -1.665 1.00 57.30 372 THR B N 1
ATOM 2289 C CA . THR B 1 114 ? 97.375 -32.578 -1.731 1.00 58.47 372 THR B CA 1
ATOM 2290 C C . THR B 1 114 ? 96.366 -31.555 -2.233 1.00 59.28 372 THR B C 1
ATOM 2291 O O . THR B 1 114 ? 95.697 -31.767 -3.249 1.00 56.34 372 THR B O 1
ATOM 2295 N N . VAL B 1 115 ? 96.256 -30.446 -1.509 1.00 61.88 373 VAL B N 1
ATOM 2296 C CA . VAL B 1 115 ? 95.441 -29.308 -1.912 1.00 56.99 373 VAL B CA 1
ATOM 2297 C C . VAL B 1 115 ? 96.360 -28.253 -2.514 1.00 54.71 373 VAL B C 1
ATOM 2298 O O . VAL B 1 115 ? 97.422 -27.951 -1.956 1.00 65.49 373 VAL B O 1
ATOM 2302 N N . CYS B 1 116 ? 95.973 -27.714 -3.666 1.00 48.85 374 CYS B N 1
ATOM 2303 C CA . CYS B 1 116 ? 96.768 -26.716 -4.371 1.00 57.36 374 CYS B CA 1
ATOM 2304 C C . CYS B 1 116 ? 95.944 -25.444 -4.519 1.00 53.55 374 CYS B C 1
ATOM 2305 O O . CYS B 1 116 ? 94.818 -25.483 -5.027 1.00 47.74 374 CYS B O 1
ATOM 2308 N N . LYS B 1 117 ? 96.499 -24.327 -4.058 1.00 54.10 375 LYS B N 1
ATOM 2309 C CA . LYS B 1 117 ? 95.815 -23.043 -4.127 1.00 49.77 375 LYS B CA 1
ATOM 2310 C C . LYS B 1 117 ? 95.878 -22.484 -5.542 1.00 55.43 375 LYS B C 1
ATOM 2311 O O . LYS B 1 117 ? 96.945 -22.465 -6.165 1.00 65.84 375 LYS B O 1
ATOM 2317 N N . ILE B 1 118 ? 94.736 -22.032 -6.048 1.00 44.83 376 ILE B N 1
ATOM 2318 C CA . ILE B 1 118 ? 94.656 -21.344 -7.332 1.00 42.85 376 ILE B CA 1
ATOM 2319 C C . ILE B 1 118 ? 94.425 -19.863 -7.043 1.00 44.76 376 ILE B C 1
ATOM 2320 O O . ILE B 1 118 ? 93.321 -19.479 -6.627 1.00 50.10 376 ILE B O 1
ATOM 2325 N N . PRO B 1 119 ? 95.418 -19.003 -7.238 1.00 47.47 377 PRO B N 1
ATOM 2326 C CA . PRO B 1 119 ? 95.222 -17.570 -7.003 1.00 49.47 377 PRO B CA 1
ATOM 2327 C C . PRO B 1 119 ? 94.286 -16.978 -8.040 1.00 44.21 377 PRO B C 1
ATOM 2328 O O . PRO B 1 119 ? 94.030 -17.601 -9.082 1.00 40.73 377 PRO B O 1
ATOM 2332 N N . PRO B 1 120 ? 93.735 -15.792 -7.781 1.00 45.61 378 PRO B N 1
ATOM 2333 C CA . PRO B 1 120 ? 92.864 -15.152 -8.774 1.00 46.42 378 PRO B CA 1
ATOM 2334 C C . PRO B 1 120 ? 93.568 -14.989 -10.114 1.00 49.19 378 PRO B C 1
ATOM 2335 O O . PRO B 1 120 ? 94.755 -14.661 -10.179 1.00 57.45 378 PRO B O 1
ATOM 2339 N N . GLY B 1 121 ? 92.819 -15.224 -11.191 1.00 44.82 379 GLY B N 1
ATOM 2340 C CA . GLY B 1 121 ? 93.351 -15.139 -12.534 1.00 49.44 379 GLY B CA 1
ATOM 2341 C C . GLY B 1 121 ? 94.144 -16.341 -12.999 1.00 55.36 379 GLY B C 1
ATOM 2342 O O . GLY B 1 121 ? 94.553 -16.376 -14.167 1.00 56.65 379 GLY B O 1
ATOM 2343 N N . CYS B 1 122 ? 94.380 -17.324 -12.136 1.00 58.18 380 CYS B N 1
ATOM 2344 C CA . CYS B 1 122 ? 95.161 -18.495 -12.498 1.00 62.50 380 CYS B CA 1
ATOM 2345 C C . CYS B 1 122 ? 94.250 -19.625 -12.977 1.00 65.95 380 CYS B C 1
ATOM 2346 O O . CYS B 1 122 ? 93.032 -19.604 -12.790 1.00 66.60 380 CYS B O 1
ATOM 2349 N N . ASN B 1 123 ? 94.863 -20.627 -13.605 1.00 65.87 381 ASN B N 1
ATOM 2350 C CA . ASN B 1 123 ? 94.140 -21.739 -14.204 1.00 62.47 381 ASN B CA 1
ATOM 2351 C C . ASN B 1 123 ? 94.881 -23.036 -13.915 1.00 60.23 381 ASN B C 1
ATOM 2352 O O . ASN B 1 123 ? 96.114 -23.067 -13.916 1.00 68.26 381 ASN B O 1
ATOM 2357 N N . LEU B 1 124 ? 94.122 -24.104 -13.679 1.00 54.32 382 LEU B N 1
ATOM 2358 C CA . LEU B 1 124 ? 94.684 -25.395 -13.300 1.00 50.35 382 LEU B CA 1
ATOM 2359 C C . LEU B 1 124 ? 93.994 -26.516 -14.059 1.00 52.13 382 LEU B C 1
ATOM 2360 O O . LEU B 1 124 ? 92.764 -26.539 -14.153 1.00 54.04 382 LEU B O 1
ATOM 2365 N N . LYS B 1 125 ? 94.789 -27.439 -14.595 1.00 57.23 383 LYS B N 1
ATOM 2366 C CA . LYS B 1 125 ? 94.264 -28.640 -15.241 1.00 60.55 383 LYS B CA 1
ATOM 2367 C C . LYS B 1 125 ? 93.910 -29.635 -14.143 1.00 61.36 383 LYS B C 1
ATOM 2368 O O . LYS B 1 125 ? 94.788 -30.276 -13.563 1.00 65.02 383 LYS B O 1
ATOM 2374 N N . ILE B 1 126 ? 92.613 -29.766 -13.848 1.00 59.77 384 ILE B N 1
ATOM 2375 C CA . ILE B 1 126 ? 92.187 -30.572 -12.707 1.00 54.26 384 ILE B CA 1
ATOM 2376 C C . ILE B 1 126 ? 91.898 -32.022 -13.066 1.00 51.03 384 ILE B C 1
ATOM 2377 O O . ILE B 1 126 ? 91.772 -32.858 -12.157 1.00 50.15 384 ILE B O 1
ATOM 2382 N N . PHE B 1 127 ? 91.795 -32.357 -14.351 1.00 45.69 385 PHE B N 1
ATOM 2383 C CA . PHE B 1 127 ? 91.472 -33.728 -14.718 1.00 50.79 385 PHE B CA 1
ATOM 2384 C C . PHE B 1 127 ? 91.830 -33.986 -16.173 1.00 50.98 385 PHE B C 1
ATOM 2385 O O . PHE B 1 127 ? 91.638 -33.122 -17.031 1.00 41.77 385 PHE B O 1
ATOM 2393 N N . ASN B 1 128 ? 92.345 -35.186 -16.434 1.00 51.82 386 ASN B N 1
ATOM 2394 C CA . ASN B 1 128 ? 92.595 -35.677 -17.781 1.00 53.52 386 ASN B CA 1
ATOM 2395 C C . ASN B 1 128 ? 91.968 -37.058 -17.886 1.00 52.36 386 ASN B C 1
ATOM 2396 O O . ASN B 1 128 ? 92.241 -37.929 -17.056 1.00 52.34 386 ASN B O 1
ATOM 2401 N N . ASN B 1 129 ? 91.126 -37.252 -18.902 1.00 52.25 387 ASN B N 1
ATOM 2402 C CA . ASN B 1 129 ? 90.370 -38.496 -19.022 1.00 58.73 387 ASN B CA 1
ATOM 2403 C C . ASN B 1 129 ? 91.279 -39.696 -19.248 1.00 65.64 387 ASN B C 1
ATOM 2404 O O . ASN B 1 129 ? 91.163 -40.714 -18.553 1.00 66.95 387 ASN B O 1
ATOM 2409 N N . GLN B 1 130 ? 92.174 -39.603 -20.233 1.00 66.62 388 GLN B N 1
ATOM 2410 C CA . GLN B 1 130 ? 92.971 -40.767 -20.606 1.00 71.19 388 GLN B CA 1
ATOM 2411 C C . GLN B 1 130 ? 93.893 -41.213 -19.472 1.00 65.25 388 GLN B C 1
ATOM 2412 O O . GLN B 1 130 ? 94.130 -42.413 -19.294 1.00 65.12 388 GLN B O 1
ATOM 2418 N N . GLU B 1 131 ? 94.420 -40.266 -18.693 1.00 66.27 389 GLU B N 1
ATOM 2419 C CA . GLU B 1 131 ? 95.232 -40.627 -17.531 1.00 72.26 389 GLU B CA 1
ATOM 2420 C C . GLU B 1 131 ? 94.415 -41.422 -16.519 1.00 73.65 389 GLU B C 1
ATOM 2421 O O . GLU B 1 131 ? 94.917 -42.376 -15.910 1.00 77.60 389 GLU B O 1
ATOM 2427 N N . PHE B 1 132 ? 93.161 -41.021 -16.303 1.00 71.32 390 PHE B N 1
ATOM 2428 C CA . PHE B 1 132 ? 92.275 -41.807 -15.454 1.00 66.08 390 PHE B CA 1
ATOM 2429 C C . PHE B 1 132 ? 92.023 -43.179 -16.059 1.00 66.46 390 PHE B C 1
ATOM 2430 O O . PHE B 1 132 ? 92.015 -44.190 -15.346 1.00 65.55 390 PHE B O 1
ATOM 2438 N N . ALA B 1 133 ? 91.804 -43.233 -17.376 1.00 65.56 391 ALA B N 1
ATOM 2439 C CA . ALA B 1 133 ? 91.601 -44.513 -18.046 1.00 62.57 391 ALA B CA 1
ATOM 2440 C C . ALA B 1 133 ? 92.821 -45.413 -17.898 1.00 65.28 391 ALA B C 1
ATOM 2441 O O . ALA B 1 133 ? 92.689 -46.631 -17.725 1.00 70.12 391 ALA B O 1
ATOM 2443 N N . ALA B 1 134 ? 94.021 -44.831 -17.961 1.00 64.64 392 ALA B N 1
ATOM 2444 C CA . ALA B 1 134 ? 95.233 -45.621 -17.772 1.00 58.32 392 ALA B CA 1
ATOM 2445 C C . ALA B 1 134 ? 95.343 -46.125 -16.338 1.00 61.56 392 ALA B C 1
ATOM 2446 O O . ALA B 1 134 ? 95.688 -47.290 -16.110 1.00 68.93 392 ALA B O 1
ATOM 2448 N N . LEU B 1 135 ? 95.056 -45.262 -15.359 1.00 55.25 393 LEU B N 1
ATOM 2449 C CA . LEU B 1 135 ? 95.077 -45.698 -13.968 1.00 55.85 393 LEU B CA 1
ATOM 2450 C C . LEU B 1 135 ? 93.966 -46.699 -13.682 1.00 61.97 393 LEU B C 1
ATOM 2451 O O . LEU B 1 135 ? 94.133 -47.584 -12.835 1.00 62.44 393 LEU B O 1
ATOM 2456 N N . LEU B 1 136 ? 92.827 -46.569 -14.367 1.00 60.78 394 LEU B N 1
ATOM 2457 C CA . LEU B 1 136 ? 91.761 -47.554 -14.222 1.00 58.02 394 LEU B CA 1
ATOM 2458 C C . LEU B 1 136 ? 92.218 -48.927 -14.695 1.00 57.93 394 LEU B C 1
ATOM 2459 O O . LEU B 1 136 ? 91.936 -49.941 -14.046 1.00 57.35 394 LEU B O 1
ATOM 2464 N N . ALA B 1 137 ? 92.932 -48.980 -15.823 1.00 60.99 395 ALA B N 1
ATOM 2465 C CA . ALA B 1 137 ? 93.427 -50.257 -16.325 1.00 59.66 395 ALA B CA 1
ATOM 2466 C C . ALA B 1 137 ? 94.563 -50.799 -15.467 1.00 68.72 395 ALA B C 1
ATOM 2467 O O . ALA B 1 137 ? 94.683 -52.018 -15.301 1.00 70.66 395 ALA B O 1
ATOM 2469 N N . GLN B 1 138 ? 95.402 -49.918 -14.914 1.00 71.73 396 GLN B N 1
ATOM 2470 C CA . GLN B 1 138 ? 96.490 -50.377 -14.057 1.00 76.49 396 GLN B CA 1
ATOM 2471 C C . GLN B 1 138 ? 95.970 -50.918 -12.732 1.00 73.84 396 GLN B C 1
ATOM 2472 O O . GLN B 1 138 ? 96.610 -51.784 -12.124 1.00 80.37 396 GLN B O 1
ATOM 2478 N N . SER B 1 139 ? 94.813 -50.440 -12.279 1.00 69.41 397 SER B N 1
ATOM 2479 C CA . SER B 1 139 ? 94.299 -50.817 -10.970 1.00 68.91 397 SER B CA 1
ATOM 2480 C C . SER B 1 139 ? 93.477 -52.095 -11.011 1.00 66.64 397 SER B C 1
ATOM 2481 O O . SER B 1 139 ? 93.285 -52.724 -9.963 1.00 63.94 397 SER B O 1
ATOM 2484 N N . VAL B 1 140 ? 92.983 -52.488 -12.188 1.00 67.11 398 VAL B N 1
ATOM 2485 C CA . VAL B 1 140 ? 92.346 -53.793 -12.326 1.00 67.51 398 VAL B CA 1
ATOM 2486 C C . VAL B 1 140 ? 93.336 -54.890 -11.972 1.00 75.68 398 VAL B C 1
ATOM 2487 O O . VAL B 1 140 ? 92.965 -55.920 -11.396 1.00 80.45 398 VAL B O 1
ATOM 2491 N N . ASN B 1 141 ? 94.614 -54.677 -12.293 1.00 80.61 399 ASN B N 1
ATOM 2492 C CA . ASN B 1 141 ? 95.663 -55.621 -11.939 1.00 82.63 399 ASN B CA 1
ATOM 2493 C C . ASN B 1 141 ? 95.946 -55.640 -10.443 1.00 82.53 399 ASN B C 1
ATOM 2494 O O . ASN B 1 141 ? 96.567 -56.591 -9.955 1.00 90.99 399 ASN B O 1
ATOM 2499 N N . GLN B 1 142 ? 95.507 -54.621 -9.707 1.00 77.85 400 GLN B N 1
ATOM 2500 C CA . GLN B 1 142 ? 95.838 -54.478 -8.297 1.00 77.17 400 GLN B CA 1
ATOM 2501 C C . GLN B 1 142 ? 94.760 -55.013 -7.364 1.00 75.16 400 GLN B C 1
ATOM 2502 O O . GLN B 1 142 ? 94.962 -55.012 -6.146 1.00 81.10 400 GLN B O 1
ATOM 2508 N N . GLY B 1 143 ? 93.629 -55.466 -7.891 1.00 66.28 401 GLY B N 1
ATOM 2509 C CA . GLY B 1 143 ? 92.583 -56.050 -7.075 1.00 64.81 401 GLY B CA 1
ATOM 2510 C C . GLY B 1 143 ? 91.323 -55.199 -7.065 1.00 66.05 401 GLY B C 1
ATOM 2511 O O . GLY B 1 143 ? 91.248 -54.126 -7.665 1.00 59.74 401 GLY B O 1
ATOM 2512 N N . PHE B 1 144 ? 90.317 -55.724 -6.361 1.00 70.35 402 PHE B N 1
ATOM 2513 C CA . PHE B 1 144 ? 89.034 -55.034 -6.256 1.00 65.17 402 PHE B CA 1
ATOM 2514 C C . PHE B 1 144 ? 89.171 -53.717 -5.506 1.00 64.13 402 PHE B C 1
ATOM 2515 O O . PHE B 1 144 ? 88.641 -52.686 -5.937 1.00 63.57 402 PHE B O 1
ATOM 2523 N N . GLU B 1 145 ? 89.872 -53.735 -4.369 1.00 67.27 403 GLU B N 1
ATOM 2524 C CA . GLU B 1 145 ? 89.951 -52.546 -3.526 1.00 67.99 403 GLU B CA 1
ATOM 2525 C C . GLU B 1 145 ? 90.570 -51.372 -4.275 1.00 57.61 403 GLU B C 1
ATOM 2526 O O . GLU B 1 145 ? 90.154 -50.223 -4.093 1.00 46.22 403 GLU B O 1
ATOM 2532 N N . ALA B 1 146 ? 91.564 -51.642 -5.122 1.00 60.76 404 ALA B N 1
ATOM 2533 C CA . ALA B 1 146 ? 92.177 -50.578 -5.910 1.00 58.19 404 ALA B CA 1
ATOM 2534 C C . ALA B 1 146 ? 91.188 -49.953 -6.890 1.00 60.22 404 ALA B C 1
ATOM 2535 O O . ALA B 1 146 ? 91.224 -48.740 -7.125 1.00 69.24 404 ALA B O 1
ATOM 2537 N N . VAL B 1 147 ? 90.292 -50.761 -7.465 1.00 57.91 405 VAL B N 1
ATOM 2538 C CA . VAL B 1 147 ? 89.375 -50.251 -8.484 1.00 57.80 405 VAL B CA 1
ATOM 2539 C C . VAL B 1 147 ? 88.221 -49.473 -7.868 1.00 57.52 405 VAL B C 1
ATOM 2540 O O . VAL B 1 147 ? 87.838 -48.410 -8.373 1.00 54.45 405 VAL B O 1
ATOM 2544 N N . TYR B 1 148 ? 87.649 -49.983 -6.775 1.00 62.29 406 TYR B N 1
ATOM 2545 C CA . TYR B 1 148 ? 86.559 -49.279 -6.103 1.00 62.98 406 TYR B CA 1
ATOM 2546 C C . TYR B 1 148 ? 87.054 -47.966 -5.492 1.00 58.43 406 TYR B C 1
ATOM 2547 O O . TYR B 1 148 ? 86.344 -46.954 -5.531 1.00 56.46 406 TYR B O 1
ATOM 2556 N N . GLN B 1 149 ? 88.260 -47.958 -4.910 1.00 57.31 407 GLN B N 1
ATOM 2557 C CA . GLN B 1 149 ? 88.803 -46.709 -4.372 1.00 61.86 407 GLN B CA 1
ATOM 2558 C C . GLN B 1 149 ? 88.989 -45.632 -5.433 1.00 59.49 407 GLN B C 1
ATOM 2559 O O . GLN B 1 149 ? 89.247 -44.478 -5.072 1.00 55.93 407 GLN B O 1
ATOM 2565 N N . LEU B 1 150 ? 88.889 -45.973 -6.720 1.00 56.23 408 LEU B N 1
ATOM 2566 C CA . LEU B 1 150 ? 89.000 -44.977 -7.780 1.00 51.60 408 LEU B CA 1
ATOM 2567 C C . LEU B 1 150 ? 87.801 -44.044 -7.841 1.00 53.08 408 LEU B C 1
ATOM 2568 O O . LEU B 1 150 ? 87.816 -43.100 -8.640 1.00 53.51 408 LEU B O 1
ATOM 2573 N N . THR B 1 151 ? 86.758 -44.294 -7.044 1.00 51.97 409 THR B N 1
ATOM 2574 C CA . THR B 1 151 ? 85.650 -43.350 -6.972 1.00 52.06 409 THR B CA 1
ATOM 2575 C C . THR B 1 151 ? 86.125 -41.989 -6.485 1.00 63.65 409 THR B C 1
ATOM 2576 O O . THR B 1 151 ? 85.568 -40.958 -6.877 1.00 73.12 409 THR B O 1
ATOM 2580 N N . ARG B 1 152 ? 87.159 -41.967 -5.640 1.00 58.46 410 ARG B N 1
ATOM 2581 C CA . ARG B 1 152 ? 87.716 -40.706 -5.172 1.00 53.35 410 ARG B CA 1
ATOM 2582 C C . ARG B 1 152 ? 88.429 -39.949 -6.283 1.00 54.04 410 ARG B C 1
ATOM 2583 O O . ARG B 1 152 ? 88.585 -38.727 -6.182 1.00 49.81 410 ARG B O 1
ATOM 2591 N N . MET B 1 153 ? 88.856 -40.642 -7.344 1.00 57.53 411 MET B N 1
ATOM 2592 C CA . MET B 1 153 ? 89.477 -39.967 -8.478 1.00 55.82 411 MET B CA 1
ATOM 2593 C C . MET B 1 153 ? 88.442 -39.292 -9.367 1.00 58.00 411 MET B C 1
ATOM 2594 O O . MET B 1 153 ? 88.757 -38.304 -10.040 1.00 58.24 411 MET B O 1
ATOM 2599 N N . CYS B 1 154 ? 87.211 -39.797 -9.375 1.00 59.98 412 CYS B N 1
ATOM 2600 C CA . CYS B 1 154 ? 86.138 -39.181 -10.142 1.00 58.94 412 CYS B CA 1
ATOM 2601 C C . CYS B 1 154 ? 85.521 -37.992 -9.424 1.00 55.05 412 CYS B C 1
ATOM 2602 O O . CYS B 1 154 ? 84.642 -37.332 -9.990 1.00 53.87 412 CYS B O 1
ATOM 2605 N N . THR B 1 155 ? 85.961 -37.706 -8.201 1.00 50.69 413 THR B N 1
ATOM 2606 C CA . THR B 1 155 ? 85.432 -36.614 -7.397 1.00 53.55 413 THR B CA 1
ATOM 2607 C C . THR B 1 155 ? 86.521 -35.577 -7.170 1.00 57.42 413 THR B C 1
ATOM 2608 O O . THR B 1 155 ? 87.652 -35.924 -6.813 1.00 62.49 413 THR B O 1
ATOM 2612 N N . ILE B 1 156 ? 86.177 -34.310 -7.381 1.00 56.32 414 ILE B N 1
ATOM 2613 C CA . ILE B 1 156 ? 87.065 -33.185 -7.117 1.00 47.58 414 ILE B CA 1
ATOM 2614 C C . ILE B 1 156 ? 86.364 -32.258 -6.136 1.00 45.53 414 ILE B C 1
ATOM 2615 O O . ILE B 1 156 ? 85.183 -31.938 -6.312 1.00 45.85 414 ILE B O 1
ATOM 2620 N N . ARG B 1 157 ? 87.084 -31.836 -5.102 1.00 44.66 415 ARG B N 1
ATOM 2621 C CA . ARG B 1 157 ? 86.548 -30.939 -4.091 1.00 48.68 415 ARG B CA 1
ATOM 2622 C C . ARG B 1 157 ? 87.338 -29.640 -4.075 1.00 53.80 415 ARG B C 1
ATOM 2623 O O . ARG B 1 157 ? 88.573 -29.650 -4.117 1.00 54.14 415 ARG B O 1
ATOM 2631 N N . MET B 1 158 ? 86.619 -28.521 -4.021 1.00 51.47 416 MET B N 1
ATOM 2632 C CA . MET B 1 158 ? 87.247 -27.217 -3.904 1.00 55.36 416 MET B CA 1
ATOM 2633 C C . MET B 1 158 ? 86.478 -26.366 -2.908 1.00 59.91 416 MET B C 1
ATOM 2634 O O . MET B 1 158 ? 85.264 -26.512 -2.744 1.00 61.86 416 MET B O 1
ATOM 2639 N N . SER B 1 159 ? 87.205 -25.469 -2.249 1.00 57.97 417 SER B N 1
ATOM 2640 C CA . SER B 1 159 ? 86.645 -24.558 -1.266 1.00 57.04 417 SER B CA 1
ATOM 2641 C C . SER B 1 159 ? 86.967 -23.127 -1.671 1.00 61.80 417 SER B C 1
ATOM 2642 O O . SER B 1 159 ? 88.012 -22.855 -2.270 1.00 69.82 417 SER B O 1
ATOM 2645 N N . PHE B 1 160 ? 86.059 -22.216 -1.341 1.00 57.12 418 PHE B N 1
ATOM 2646 C CA . PHE B 1 160 ? 86.250 -20.806 -1.638 1.00 50.75 418 PHE B CA 1
ATOM 2647 C C . PHE B 1 160 ? 86.903 -20.106 -0.455 1.00 54.88 418 PHE B C 1
ATOM 2648 O O . PHE B 1 160 ? 86.656 -20.460 0.703 1.00 57.76 418 PHE B O 1
ATOM 2656 N N . VAL B 1 161 ? 87.766 -19.135 -0.761 1.00 54.99 419 VAL B N 1
ATOM 2657 C CA . VAL B 1 161 ? 88.320 -18.204 0.219 1.00 56.10 419 VAL B CA 1
ATOM 2658 C C . VAL B 1 161 ? 89.304 -18.903 1.149 1.00 51.39 419 VAL B C 1
ATOM 2659 O O . VAL B 1 161 ? 90.459 -18.482 1.275 1.00 48.83 419 VAL B O 1
ATOM 2663 N N . LYS B 1 162 ? 88.861 -19.971 1.807 1.00 49.16 420 LYS B N 1
ATOM 2664 C CA . LYS B 1 162 ? 89.645 -20.619 2.847 1.00 51.38 420 LYS B CA 1
ATOM 2665 C C . LYS B 1 162 ? 90.019 -22.028 2.412 1.00 46.09 420 LYS B C 1
ATOM 2666 O O . LYS B 1 162 ? 89.190 -22.759 1.861 1.00 49.82 420 LYS B O 1
ATOM 2672 N N . GLY B 1 163 ? 91.273 -22.407 2.662 1.00 49.22 421 GLY B N 1
ATOM 2673 C CA . GLY B 1 163 ? 91.773 -23.716 2.313 1.00 45.99 421 GLY B CA 1
ATOM 2674 C C . GLY B 1 163 ? 91.947 -24.602 3.537 1.00 45.82 421 GLY B C 1
ATOM 2675 O O . GLY B 1 163 ? 91.855 -24.163 4.680 1.00 46.63 421 GLY B O 1
ATOM 2676 N N . TRP B 1 164 ? 92.234 -25.873 3.266 1.00 42.74 422 TRP B N 1
ATOM 2677 C CA . TRP B 1 164 ? 92.405 -26.882 4.301 1.00 45.86 422 TRP B CA 1
ATOM 2678 C C . TRP B 1 164 ? 93.514 -27.826 3.866 1.00 51.24 422 TRP B C 1
ATOM 2679 O O . TRP B 1 164 ? 93.663 -28.111 2.677 1.00 52.61 422 TRP B O 1
ATOM 2690 N N . GLY B 1 165 ? 94.281 -28.316 4.826 1.00 51.51 423 GLY B N 1
ATOM 2691 C CA . GLY B 1 165 ? 95.381 -29.201 4.511 1.00 53.45 423 GLY B CA 1
ATOM 2692 C C . GLY B 1 165 ? 96.537 -28.974 5.465 1.00 57.97 423 GLY B C 1
ATOM 2693 O O . GLY B 1 165 ? 96.372 -28.390 6.533 1.00 54.74 423 GLY B O 1
ATOM 2694 N N . ALA B 1 166 ? 97.711 -29.455 5.050 1.00 59.89 424 ALA B N 1
ATOM 2695 C CA . ALA B 1 166 ? 98.893 -29.407 5.899 1.00 63.43 424 ALA B CA 1
ATOM 2696 C C . ALA B 1 166 ? 99.438 -27.994 6.086 1.00 64.68 424 ALA B C 1
ATOM 2697 O O . ALA B 1 166 ? 100.245 -27.784 6.998 1.00 63.57 424 ALA B O 1
ATOM 2699 N N . GLU B 1 167 ? 99.024 -27.027 5.259 1.00 64.55 425 GLU B N 1
ATOM 2700 C CA . GLU B 1 167 ? 99.440 -25.638 5.426 1.00 59.60 425 GLU B CA 1
ATOM 2701 C C . GLU B 1 167 ? 98.450 -24.791 6.213 1.00 57.41 425 GLU B C 1
ATOM 2702 O O . GLU B 1 167 ? 98.860 -23.793 6.817 1.00 54.08 425 GLU B O 1
ATOM 2708 N N . TYR B 1 168 ? 97.175 -25.161 6.230 1.00 55.56 426 TYR B N 1
ATOM 2709 C CA . TYR B 1 168 ? 96.127 -24.335 6.811 1.00 54.39 426 TYR B CA 1
ATOM 2710 C C . TYR B 1 168 ? 95.692 -24.859 8.176 1.00 56.28 426 TYR B C 1
ATOM 2711 O O . TYR B 1 168 ? 95.963 -26.002 8.549 1.00 61.48 426 TYR B O 1
ATOM 2720 N N . ARG B 1 169 ? 95.003 -23.989 8.922 1.00 53.50 427 ARG B N 1
ATOM 2721 C CA . ARG B 1 169 ? 94.564 -24.339 10.270 1.00 55.96 427 ARG B CA 1
ATOM 2722 C C . ARG B 1 169 ? 93.490 -25.421 10.266 1.00 59.28 427 ARG B C 1
ATOM 2723 O O . ARG B 1 169 ? 93.518 -26.331 11.102 1.00 58.69 427 ARG B O 1
ATOM 2731 N N . ARG B 1 170 ? 92.547 -25.352 9.330 1.00 56.91 428 ARG B N 1
ATOM 2732 C CA . ARG B 1 170 ? 91.518 -26.376 9.219 1.00 59.80 428 ARG B CA 1
ATOM 2733 C C . ARG B 1 170 ? 92.081 -27.615 8.535 1.00 64.34 428 ARG B C 1
ATOM 2734 O O . ARG B 1 170 ? 92.710 -27.523 7.476 1.00 64.49 428 ARG B O 1
ATOM 2742 N N . GLN B 1 171 ? 91.857 -28.774 9.151 1.00 62.81 429 GLN B N 1
ATOM 2743 C CA . GLN B 1 171 ? 92.455 -30.022 8.698 1.00 58.55 429 GLN B CA 1
ATOM 2744 C C . GLN B 1 171 ? 91.629 -30.732 7.634 1.00 51.47 429 GLN B C 1
ATOM 2745 O O . GLN B 1 171 ? 92.201 -31.406 6.769 1.00 49.74 429 GLN B O 1
ATOM 2751 N N . THR B 1 172 ? 90.306 -30.590 7.659 1.00 56.72 430 THR B N 1
ATOM 2752 C CA . THR B 1 172 ? 89.432 -31.300 6.738 1.00 59.20 430 THR B CA 1
ATOM 2753 C C . THR B 1 172 ? 88.593 -30.309 5.943 1.00 59.12 430 THR B C 1
ATOM 2754 O O . THR B 1 172 ? 88.338 -29.186 6.392 1.00 67.76 430 THR B O 1
ATOM 2758 N N . VAL B 1 173 ? 88.171 -30.733 4.748 1.00 50.66 431 VAL B N 1
ATOM 2759 C CA . VAL B 1 173 ? 87.328 -29.891 3.906 1.00 49.86 431 VAL B CA 1
ATOM 2760 C C . VAL B 1 173 ? 85.995 -29.593 4.577 1.00 52.24 431 VAL B C 1
ATOM 2761 O O . VAL B 1 173 ? 85.361 -28.577 4.271 1.00 48.44 431 VAL B O 1
ATOM 2765 N N . THR B 1 174 ? 85.557 -30.448 5.504 1.00 59.63 432 THR B N 1
ATOM 2766 C CA . THR B 1 174 ? 84.322 -30.200 6.236 1.00 60.28 432 THR B CA 1
ATOM 2767 C C . THR B 1 174 ? 84.459 -29.059 7.233 1.00 52.60 432 THR B C 1
ATOM 2768 O O . THR B 1 174 ? 83.462 -28.679 7.856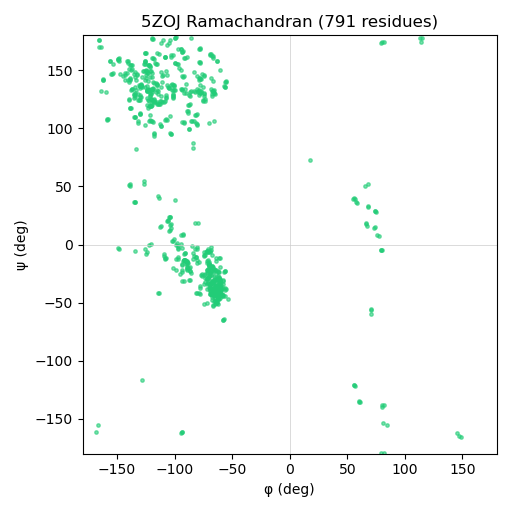 1.00 55.76 432 THR B O 1
ATOM 2772 N N . SER B 1 175 ? 85.662 -28.513 7.400 1.00 49.69 433 SER B N 1
ATOM 2773 C CA . SER B 1 175 ? 85.890 -27.352 8.245 1.00 53.40 433 SER B CA 1
ATOM 2774 C C . SER B 1 175 ? 85.922 -26.050 7.456 1.00 48.82 433 SER B C 1
ATOM 2775 O O . SER B 1 175 ? 85.912 -24.975 8.065 1.00 51.85 433 SER B O 1
ATOM 2778 N N . THR B 1 176 ? 85.959 -26.121 6.124 1.00 41.66 434 THR B N 1
ATOM 2779 C CA . THR B 1 176 ? 85.921 -24.912 5.316 1.00 48.71 434 THR B CA 1
ATOM 2780 C C . THR B 1 176 ? 84.494 -24.368 5.265 1.00 55.93 434 THR B C 1
ATOM 2781 O O . THR B 1 176 ? 83.536 -25.144 5.201 1.00 58.09 434 THR B O 1
ATOM 2785 N N . PRO B 1 177 ? 84.325 -23.043 5.293 1.00 53.12 435 PRO B N 1
ATOM 2786 C CA . PRO B 1 177 ? 82.964 -22.489 5.379 1.00 53.80 435 PRO B CA 1
ATOM 2787 C C . PRO B 1 177 ? 82.147 -22.697 4.119 1.00 53.89 435 PRO B C 1
ATOM 2788 O O . PRO B 1 177 ? 80.929 -22.895 4.212 1.00 64.96 435 PRO B O 1
ATOM 2792 N N . CYS B 1 178 ? 82.772 -22.656 2.945 1.00 49.12 436 CYS B N 1
ATOM 2793 C CA . CYS B 1 178 ? 82.065 -22.827 1.681 1.00 52.90 436 CYS B CA 1
ATOM 2794 C C . CYS B 1 178 ? 82.916 -23.697 0.773 1.00 51.03 436 CYS B C 1
ATOM 2795 O O . CYS B 1 178 ? 84.028 -23.306 0.407 1.00 52.62 436 CYS B O 1
ATOM 2798 N N . TRP B 1 179 ? 82.397 -24.865 0.405 1.00 55.17 437 TRP B N 1
ATOM 2799 C CA . TRP B 1 179 ? 83.114 -25.735 -0.513 1.00 53.26 437 TRP B CA 1
ATOM 2800 C C . TRP B 1 179 ? 82.115 -26.529 -1.340 1.00 48.44 437 TRP B C 1
ATOM 2801 O O . TRP B 1 179 ? 80.951 -26.690 -0.965 1.00 44.74 437 TRP B O 1
ATOM 2812 N N . ILE B 1 180 ? 82.595 -27.024 -2.480 1.00 46.37 438 ILE B N 1
ATOM 2813 C CA . ILE B 1 180 ? 81.785 -27.787 -3.416 1.00 49.06 438 ILE B CA 1
ATOM 2814 C C . ILE B 1 180 ? 82.466 -29.123 -3.671 1.00 53.42 438 ILE B C 1
ATOM 2815 O O . ILE B 1 180 ? 83.645 -29.317 -3.371 1.00 59.36 438 ILE B O 1
ATOM 2820 N N . GLU B 1 181 ? 81.703 -30.050 -4.244 1.00 53.25 439 GLU B N 1
ATOM 2821 C CA . GLU B 1 181 ? 82.210 -31.369 -4.602 1.00 57.76 439 GLU B CA 1
ATOM 2822 C C . GLU B 1 181 ? 81.815 -31.654 -6.042 1.00 54.73 439 GLU B C 1
ATOM 2823 O O . GLU B 1 181 ? 80.630 -31.604 -6.385 1.00 46.90 439 GLU B O 1
ATOM 2829 N N . LEU B 1 182 ? 82.804 -31.957 -6.876 1.00 55.23 440 LEU B N 1
ATOM 2830 C CA . LEU B 1 182 ? 82.602 -32.181 -8.301 1.00 54.82 440 LEU B CA 1
ATOM 2831 C C . LEU B 1 182 ? 82.592 -33.676 -8.591 1.00 57.27 440 LEU B C 1
ATOM 2832 O O . LEU B 1 182 ? 83.496 -34.399 -8.163 1.00 52.15 440 LEU B O 1
ATOM 2837 N N . HIS B 1 183 ? 81.574 -34.136 -9.315 1.00 58.49 441 HIS B N 1
ATOM 2838 C CA . HIS B 1 183 ? 81.493 -35.512 -9.794 1.00 51.83 441 HIS B CA 1
ATOM 2839 C C . HIS B 1 183 ? 81.608 -35.530 -11.309 1.00 53.98 441 HIS B C 1
ATOM 2840 O O . HIS B 1 183 ? 80.813 -34.888 -11.999 1.00 59.31 441 HIS B O 1
ATOM 2847 N N . LEU B 1 184 ? 82.585 -36.272 -11.820 1.00 50.75 442 LEU B N 1
ATOM 2848 C CA . LEU B 1 184 ? 82.782 -36.421 -13.257 1.00 50.44 442 LEU B CA 1
ATOM 2849 C C . LEU B 1 184 ? 82.046 -37.674 -13.720 1.00 46.06 442 LEU B C 1
ATOM 2850 O O . LEU B 1 184 ? 82.497 -38.797 -13.470 1.00 39.59 442 LEU B O 1
ATOM 2855 N N . ASN B 1 185 ? 80.911 -37.480 -14.396 1.00 47.82 443 ASN B N 1
ATOM 2856 C CA . ASN B 1 185 ? 80.033 -38.600 -14.722 1.00 50.68 443 ASN B CA 1
ATOM 2857 C C . ASN B 1 185 ? 80.630 -39.505 -15.792 1.00 58.35 443 ASN B C 1
ATOM 2858 O O . ASN B 1 185 ? 80.329 -40.703 -15.824 1.00 59.55 443 ASN B O 1
ATOM 2863 N N . GLY B 1 186 ? 81.460 -38.956 -16.675 1.00 64.44 444 GLY B N 1
ATOM 2864 C CA . GLY B 1 186 ? 82.167 -39.745 -17.656 1.00 66.49 444 GLY B CA 1
ATOM 2865 C C . GLY B 1 186 ? 83.022 -40.827 -17.025 1.00 63.86 444 GLY B C 1
ATOM 2866 O O . GLY B 1 186 ? 82.797 -42.024 -17.227 1.00 61.74 444 GLY B O 1
ATOM 2867 N N . PRO B 1 187 ? 84.038 -40.418 -16.257 1.00 59.51 445 PRO B N 1
ATOM 2868 C CA . PRO B 1 187 ? 84.873 -41.413 -15.560 1.00 54.13 445 PRO B CA 1
ATOM 2869 C C . PRO B 1 187 ? 84.085 -42.362 -14.674 1.00 51.10 445 PRO B C 1
ATOM 2870 O O . PRO B 1 187 ? 84.422 -43.551 -14.600 1.00 54.76 445 PRO B O 1
ATOM 2874 N N . LEU B 1 188 ? 83.051 -41.869 -13.986 1.00 46.57 446 LEU B N 1
ATOM 2875 C CA . LEU B 1 188 ? 82.234 -42.742 -13.147 1.00 43.27 446 LEU B CA 1
ATOM 2876 C C . LEU B 1 188 ? 81.579 -43.844 -13.970 1.00 48.31 446 LEU B C 1
ATOM 2877 O O . LEU B 1 188 ? 81.443 -44.981 -13.503 1.00 42.41 446 LEU B O 1
ATOM 2882 N N . GLN B 1 189 ? 81.164 -43.524 -15.197 1.00 50.16 447 GLN B N 1
ATOM 2883 C CA . GLN B 1 189 ? 80.544 -44.529 -16.053 1.00 51.29 447 GLN B CA 1
ATOM 2884 C C . GLN B 1 189 ? 81.558 -45.576 -16.496 1.00 53.78 447 GLN B C 1
ATOM 2885 O O . GLN B 1 189 ? 81.252 -46.774 -16.513 1.00 57.80 447 GLN B O 1
ATOM 2891 N N . TRP B 1 190 ? 82.768 -45.146 -16.865 1.00 56.40 448 TRP B N 1
ATOM 2892 C CA . TRP B 1 190 ? 83.807 -46.105 -17.226 1.00 57.55 448 TRP B CA 1
ATOM 2893 C C . TRP B 1 190 ? 84.193 -46.965 -16.030 1.00 57.63 448 TRP B C 1
ATOM 2894 O O . TRP B 1 190 ? 84.383 -48.180 -16.163 1.00 60.40 448 TRP B O 1
ATOM 2905 N N . LEU B 1 191 ? 84.327 -46.346 -14.854 1.00 48.97 449 LEU B N 1
ATOM 2906 C CA . LEU B 1 191 ? 84.616 -47.102 -13.639 1.00 43.84 449 LEU B CA 1
ATOM 2907 C C . LEU B 1 191 ? 83.524 -48.125 -13.347 1.00 50.87 449 LEU B C 1
ATOM 2908 O O . LEU B 1 191 ? 83.811 -49.237 -12.889 1.00 51.86 449 LEU B O 1
ATOM 2913 N N . ASP B 1 192 ? 82.265 -47.765 -13.606 1.00 52.28 450 ASP B N 1
ATOM 2914 C CA . ASP B 1 192 ? 81.164 -48.700 -13.399 1.00 47.98 450 ASP B CA 1
ATOM 2915 C C . ASP B 1 192 ? 81.323 -49.937 -14.274 1.00 48.58 450 ASP B C 1
ATOM 2916 O O . ASP B 1 192 ? 81.155 -51.069 -13.805 1.00 52.56 450 ASP B O 1
ATOM 2921 N N . LYS B 1 193 ? 81.646 -49.740 -15.555 1.00 41.98 451 LYS B N 1
ATOM 2922 C CA . LYS B 1 193 ? 81.770 -50.871 -16.468 1.00 44.14 451 LYS B CA 1
ATOM 2923 C C . LYS B 1 193 ? 82.864 -51.832 -16.019 1.00 45.77 451 LYS B C 1
ATOM 2924 O O . LYS B 1 193 ? 82.778 -53.038 -16.278 1.00 49.30 451 LYS B O 1
ATOM 2930 N N . VAL B 1 194 ? 83.897 -51.319 -15.352 1.00 43.34 452 VAL B N 1
ATOM 2931 C CA . VAL B 1 194 ? 84.928 -52.186 -14.794 1.00 40.06 452 VAL B CA 1
ATOM 2932 C C . VAL B 1 194 ? 84.467 -52.791 -13.474 1.00 48.24 452 VAL B C 1
ATOM 2933 O O . VAL B 1 194 ? 84.676 -53.982 -13.220 1.00 56.09 452 VAL B O 1
ATOM 2937 N N . LEU B 1 195 ? 83.817 -51.988 -12.624 1.00 50.07 453 LEU B N 1
ATOM 2938 C CA . LEU B 1 195 ? 83.431 -52.459 -11.295 1.00 53.77 453 LEU B CA 1
ATOM 2939 C C . LEU B 1 195 ? 82.435 -53.610 -11.372 1.00 56.25 453 LEU B C 1
ATOM 2940 O O . LEU B 1 195 ? 82.519 -54.563 -10.588 1.00 55.94 453 LEU B O 1
ATOM 2945 N N . THR B 1 196 ? 81.477 -53.536 -12.300 1.00 60.81 454 THR B N 1
ATOM 2946 C CA . THR B 1 196 ? 80.480 -54.596 -12.410 1.00 64.89 454 THR B CA 1
ATOM 2947 C C . THR B 1 196 ? 81.125 -55.917 -12.808 1.00 73.95 454 THR B C 1
ATOM 2948 O O . THR B 1 196 ? 80.718 -56.984 -12.334 1.00 76.22 454 THR B O 1
ATOM 2952 N N . GLN B 1 197 ? 82.134 -55.867 -13.677 1.00 76.91 455 GLN B N 1
ATOM 2953 C CA . GLN B 1 197 ? 82.780 -57.078 -14.163 1.00 82.49 455 GLN B CA 1
ATOM 2954 C C . GLN B 1 197 ? 83.798 -57.648 -13.182 1.00 78.10 455 GLN B C 1
ATOM 2955 O O . GLN B 1 197 ? 84.224 -58.793 -13.360 1.00 84.17 455 GLN B O 1
ATOM 2961 N N . MET B 1 198 ? 84.194 -56.896 -12.158 1.00 70.76 456 MET B N 1
ATOM 2962 C CA . MET B 1 198 ? 85.140 -57.407 -11.170 1.00 62.42 456 MET B CA 1
ATOM 2963 C C . MET B 1 198 ? 84.461 -58.437 -10.273 1.00 67.81 456 MET B C 1
ATOM 2964 O O . MET B 1 198 ? 84.939 -58.732 -9.178 1.00 70.80 456 MET B O 1
ATOM 2969 N N . PRO C 1 13 ? 63.944 -17.704 -16.899 1.00 114.32 271 PRO C N 1
ATOM 2970 C CA . PRO C 1 13 ? 63.035 -17.973 -15.780 1.00 109.82 271 PRO C CA 1
ATOM 2971 C C . PRO C 1 13 ? 61.864 -18.865 -16.187 1.00 108.45 271 PRO C C 1
ATOM 2972 O O . PRO C 1 13 ? 60.744 -18.381 -16.347 1.00 108.47 271 PRO C O 1
ATOM 2976 N N . ALA C 1 14 ? 62.132 -20.163 -16.350 1.00 107.89 272 ALA C N 1
ATOM 2977 C CA . ALA C 1 14 ? 61.089 -21.087 -16.785 1.00 106.41 272 ALA C CA 1
ATOM 2978 C C . ALA C 1 14 ? 60.040 -21.294 -15.700 1.00 98.65 272 ALA C C 1
ATOM 2979 O O . ALA C 1 14 ? 58.845 -21.407 -15.997 1.00 97.47 272 ALA C O 1
ATOM 2981 N N . PHE C 1 15 ? 60.462 -21.343 -14.440 1.00 93.01 273 PHE C N 1
ATOM 2982 C CA . PHE C 1 15 ? 59.569 -21.557 -13.308 1.00 87.34 273 PHE C CA 1
ATOM 2983 C C . PHE C 1 15 ? 59.532 -20.284 -12.474 1.00 86.01 273 PHE C C 1
ATOM 2984 O O . PHE C 1 15 ? 60.569 -19.832 -11.976 1.00 87.25 273 PHE C O 1
ATOM 2992 N N . TRP C 1 16 ? 58.335 -19.710 -12.325 1.00 87.22 274 TRP C N 1
ATOM 2993 C CA . TRP C 1 16 ? 58.195 -18.426 -11.648 1.00 90.92 274 TRP C CA 1
ATOM 2994 C C . TRP C 1 16 ? 58.449 -18.514 -10.148 1.00 83.50 274 TRP C C 1
ATOM 2995 O O . TRP C 1 16 ? 58.679 -17.479 -9.515 1.00 87.92 274 TRP C O 1
ATOM 3006 N N . CYS C 1 17 ? 58.421 -19.710 -9.563 1.00 76.20 275 CYS C N 1
ATOM 3007 C CA . CYS C 1 17 ? 58.674 -19.831 -8.135 1.00 81.74 275 CYS C CA 1
ATOM 3008 C C . CYS C 1 17 ? 59.221 -21.212 -7.809 1.00 75.81 275 CYS C C 1
ATOM 3009 O O . CYS C 1 17 ? 59.003 -22.184 -8.537 1.00 79.75 275 CYS C O 1
ATOM 3012 N N . SER C 1 18 ? 59.943 -21.277 -6.690 1.00 69.17 276 SER C N 1
ATOM 3013 C CA . SER C 1 18 ? 60.451 -22.517 -6.125 1.00 72.47 276 SER C CA 1
ATOM 3014 C C . SER C 1 18 ? 60.097 -22.559 -4.646 1.00 72.57 276 SER C C 1
ATOM 3015 O O . SER C 1 18 ? 60.226 -21.552 -3.944 1.00 69.48 276 SER C O 1
ATOM 3018 N N . ILE C 1 19 ? 59.654 -23.721 -4.174 1.00 69.77 277 ILE C N 1
ATOM 3019 C CA . ILE C 1 19 ? 59.166 -23.878 -2.809 1.00 69.32 277 ILE C CA 1
ATOM 3020 C C . ILE C 1 19 ? 59.985 -24.957 -2.117 1.00 66.84 277 ILE C C 1
ATOM 3021 O O . ILE C 1 19 ? 60.197 -26.040 -2.675 1.00 66.08 277 ILE C O 1
ATOM 3026 N N . ALA C 1 20 ? 60.438 -24.658 -0.902 1.00 69.41 278 ALA C N 1
ATOM 3027 C CA . ALA C 1 20 ? 61.177 -25.596 -0.070 1.00 62.61 278 ALA C CA 1
ATOM 3028 C C . ALA C 1 20 ? 60.429 -25.784 1.241 1.00 68.85 278 ALA C C 1
ATOM 3029 O O . ALA C 1 20 ? 60.093 -24.802 1.911 1.00 71.42 278 ALA C O 1
ATOM 3031 N N . TYR C 1 21 ? 60.178 -27.038 1.609 1.00 63.40 279 TYR C N 1
ATOM 3032 C CA . TYR C 1 21 ? 59.387 -27.363 2.788 1.00 61.11 279 TYR C CA 1
ATOM 3033 C C . TYR C 1 21 ? 60.294 -27.778 3.940 1.00 56.54 279 TYR C C 1
ATOM 3034 O O . TYR C 1 21 ? 61.260 -28.522 3.748 1.00 54.00 279 TYR C O 1
ATOM 3043 N N . TYR C 1 22 ? 59.971 -27.295 5.137 1.00 59.23 280 TYR C N 1
ATOM 3044 C CA . TYR C 1 22 ? 60.768 -27.537 6.329 1.00 67.23 280 TYR C CA 1
ATOM 3045 C C . TYR C 1 22 ? 59.907 -28.132 7.433 1.00 62.64 280 TYR C C 1
ATOM 3046 O O . TYR C 1 22 ? 58.683 -27.976 7.455 1.00 68.52 280 TYR C O 1
ATOM 3055 N N . GLU C 1 23 ? 60.575 -28.818 8.358 1.00 62.32 281 GLU C N 1
ATOM 3056 C CA . GLU C 1 23 ? 59.964 -29.282 9.601 1.00 64.84 281 GLU C CA 1
ATOM 3057 C C . GLU C 1 23 ? 60.942 -28.971 10.723 1.00 66.02 281 GLU C C 1
ATOM 3058 O O . GLU C 1 23 ? 61.998 -29.606 10.818 1.00 66.98 281 GLU C O 1
ATOM 3064 N N . LEU C 1 24 ? 60.590 -28.001 11.568 1.00 70.18 282 LEU C N 1
ATOM 3065 C CA . LEU C 1 24 ? 61.510 -27.414 12.546 1.00 81.76 282 LEU C CA 1
ATOM 3066 C C . LEU C 1 24 ? 62.717 -26.897 11.771 1.00 84.94 282 LEU C C 1
ATOM 3067 O O . LEU C 1 24 ? 62.534 -26.038 10.891 1.00 89.52 282 LEU C O 1
ATOM 3072 N N . ASN C 1 25 ? 63.936 -27.366 12.040 1.00 82.81 283 ASN C N 1
ATOM 3073 C CA . ASN C 1 25 ? 65.128 -26.882 11.354 1.00 80.48 283 ASN C CA 1
ATOM 3074 C C . ASN C 1 25 ? 65.672 -27.886 10.341 1.00 77.25 283 ASN C C 1
ATOM 3075 O O . ASN C 1 25 ? 66.849 -27.813 9.975 1.00 78.24 283 ASN C O 1
ATOM 3080 N N . GLN C 1 26 ? 64.843 -28.818 9.877 1.00 75.67 284 GLN C N 1
ATOM 3081 C CA . GLN C 1 26 ? 65.254 -29.829 8.911 1.00 70.41 284 GLN C CA 1
ATOM 3082 C C . GLN C 1 26 ? 64.428 -29.704 7.640 1.00 61.13 284 GLN C C 1
ATOM 3083 O O . GLN C 1 26 ? 63.201 -29.576 7.701 1.00 56.42 284 GLN C O 1
ATOM 3089 N N . ARG C 1 27 ? 65.104 -29.740 6.494 1.00 58.84 285 ARG C N 1
ATOM 3090 C CA . ARG C 1 27 ? 64.404 -29.744 5.219 1.00 55.49 285 ARG C CA 1
ATOM 3091 C C . ARG C 1 27 ? 63.778 -31.109 4.970 1.00 54.86 285 ARG C C 1
ATOM 3092 O O . ARG C 1 27 ? 64.338 -32.145 5.339 1.00 52.12 285 ARG C O 1
ATOM 3100 N N . VAL C 1 28 ? 62.609 -31.109 4.335 1.00 59.89 286 VAL C N 1
ATOM 3101 C CA . VAL C 1 28 ? 61.849 -32.331 4.097 1.00 58.15 286 VAL C CA 1
ATOM 3102 C C . VAL C 1 28 ? 61.355 -32.315 2.659 1.00 55.26 286 VAL C C 1
ATOM 3103 O O . VAL C 1 28 ? 60.712 -31.353 2.228 1.00 56.02 286 VAL C O 1
ATOM 3107 N N . GLY C 1 29 ? 61.656 -33.378 1.919 1.00 49.40 287 GLY C N 1
ATOM 3108 C CA . GLY C 1 29 ? 61.201 -33.510 0.552 1.00 51.25 287 GLY C CA 1
ATOM 3109 C C . GLY C 1 29 ? 62.043 -32.707 -0.420 1.00 51.68 287 GLY C C 1
ATOM 3110 O O . GLY C 1 29 ? 62.924 -31.929 -0.050 1.00 57.77 287 GLY C O 1
ATOM 3111 N N . GLU C 1 30 ? 61.754 -32.904 -1.702 1.00 54.38 288 GLU C N 1
ATOM 3112 C CA . GLU C 1 30 ? 62.450 -32.179 -2.749 1.00 58.01 288 GLU C CA 1
ATOM 3113 C C . GLU C 1 30 ? 61.893 -30.763 -2.877 1.00 70.16 288 GLU C C 1
ATOM 3114 O O . GLU C 1 30 ? 60.846 -30.422 -2.319 1.00 69.05 288 GLU C O 1
ATOM 3120 N N . THR C 1 31 ? 62.612 -29.930 -3.623 1.00 81.82 289 THR C N 1
ATOM 3121 C CA . THR C 1 31 ? 62.150 -28.578 -3.905 1.00 88.08 289 THR C CA 1
ATOM 3122 C C . THR C 1 31 ? 61.126 -28.616 -5.031 1.00 86.04 289 THR C C 1
ATOM 3123 O O . THR C 1 31 ? 61.340 -29.274 -6.054 1.00 89.76 289 THR C O 1
ATOM 3127 N N . PHE C 1 32 ? 60.013 -27.913 -4.843 1.00 77.13 290 PHE C N 1
ATOM 3128 C CA . PHE C 1 32 ? 58.966 -27.844 -5.852 1.00 68.28 290 PHE C CA 1
ATOM 3129 C C . PHE C 1 32 ? 59.179 -26.612 -6.723 1.00 68.18 290 PHE C C 1
ATOM 3130 O O . PHE C 1 32 ? 59.428 -25.517 -6.209 1.00 69.41 290 PHE C O 1
ATOM 3138 N N . HIS C 1 33 ? 59.080 -26.795 -8.037 1.00 61.62 291 HIS C N 1
ATOM 3139 C CA . HIS C 1 33 ? 59.257 -25.718 -9.005 1.00 72.26 291 HIS C CA 1
ATOM 3140 C C . HIS C 1 33 ? 57.939 -25.495 -9.732 1.00 79.27 291 HIS C C 1
ATOM 3141 O O . HIS C 1 33 ? 57.405 -26.420 -10.353 1.00 80.82 291 HIS C O 1
ATOM 3148 N N . ALA C 1 34 ? 57.424 -24.269 -9.659 1.00 85.89 292 ALA C N 1
ATOM 3149 C CA . ALA C 1 34 ? 56.096 -23.947 -10.175 1.00 90.19 292 ALA C CA 1
ATOM 3150 C C . ALA C 1 34 ? 56.169 -23.724 -11.681 1.00 95.37 292 ALA C C 1
ATOM 3151 O O . ALA C 1 34 ? 56.752 -22.738 -12.143 1.00 105.67 292 ALA C O 1
ATOM 3153 N N . SER C 1 35 ? 55.574 -24.637 -12.447 1.00 95.30 293 SER C N 1
ATOM 3154 C CA . SER C 1 35 ? 55.551 -24.525 -13.900 1.00 96.69 293 SER C CA 1
ATOM 3155 C C . SER C 1 35 ? 54.351 -23.747 -14.425 1.00 102.78 293 SER C C 1
ATOM 3156 O O . SER C 1 35 ? 54.401 -23.254 -15.557 1.00 107.50 293 SER C O 1
ATOM 3159 N N . GLN C 1 36 ? 53.288 -23.625 -13.640 1.00 103.85 294 GLN C N 1
ATOM 3160 C CA . GLN C 1 36 ? 52.035 -23.023 -14.062 1.00 105.20 294 GLN C CA 1
ATOM 3161 C C . GLN C 1 36 ? 51.717 -21.799 -13.211 1.00 102.21 294 GLN C C 1
ATOM 3162 O O . GLN C 1 36 ? 52.263 -21.638 -12.113 1.00 102.25 294 GLN C O 1
ATOM 3168 N N . PRO C 1 37 ? 50.841 -20.907 -13.690 1.00 104.19 295 PRO C N 1
ATOM 3169 C CA . PRO C 1 37 ? 50.555 -19.686 -12.918 1.00 103.99 295 PRO C CA 1
ATOM 3170 C C . PRO C 1 37 ? 49.891 -19.945 -11.576 1.00 103.43 295 PRO C C 1
ATOM 3171 O O . PRO C 1 37 ? 50.096 -19.164 -10.639 1.00 103.26 295 PRO C O 1
ATOM 3175 N N . SER C 1 38 ? 49.117 -21.017 -11.444 1.00 103.32 296 SER C N 1
ATOM 3176 C CA . SER C 1 38 ? 48.414 -21.319 -10.207 1.00 101.58 296 SER C CA 1
ATOM 3177 C C . SER C 1 38 ? 49.029 -22.543 -9.540 1.00 103.44 296 SER C C 1
ATOM 3178 O O . SER C 1 38 ? 49.486 -23.474 -10.210 1.00 107.56 296 SER C O 1
ATOM 3181 N N . LEU C 1 39 ? 49.033 -22.531 -8.208 1.00 103.19 297 LEU C N 1
ATOM 3182 C CA . LEU C 1 39 ? 49.685 -23.577 -7.435 1.00 97.66 297 LEU C CA 1
ATOM 3183 C C . LEU C 1 39 ? 49.028 -23.661 -6.064 1.00 99.86 297 LEU C C 1
ATOM 3184 O O . LEU C 1 39 ? 48.594 -22.651 -5.505 1.00 104.99 297 LEU C O 1
ATOM 3189 N N . THR C 1 40 ? 48.971 -24.878 -5.525 1.00 99.76 298 THR C N 1
ATOM 3190 C CA . THR C 1 40 ? 48.435 -25.128 -4.195 1.00 100.21 298 THR C CA 1
ATOM 3191 C C . THR C 1 40 ? 49.423 -25.966 -3.396 1.00 99.33 298 THR C C 1
ATOM 3192 O O . THR C 1 40 ? 49.993 -26.930 -3.915 1.00 98.64 298 THR C O 1
ATOM 3196 N N . VAL C 1 41 ? 49.623 -25.595 -2.135 1.00 100.27 299 VAL C N 1
ATOM 3197 C CA . VAL C 1 41 ? 50.453 -26.354 -1.205 1.00 97.12 299 VAL C CA 1
ATOM 3198 C C . VAL C 1 41 ? 49.514 -26.938 -0.158 1.00 99.90 299 VAL C C 1
ATOM 3199 O O . VAL C 1 41 ? 49.074 -26.236 0.759 1.00 110.03 299 VAL C O 1
ATOM 3203 N N . ASP C 1 42 ? 49.207 -28.224 -0.285 1.00 92.42 300 ASP C N 1
ATOM 3204 C CA . ASP C 1 42 ? 48.271 -28.911 0.595 1.00 90.86 300 ASP C CA 1
ATOM 3205 C C . ASP C 1 42 ? 48.969 -30.066 1.308 1.00 90.60 300 ASP C C 1
ATOM 3206 O O . ASP C 1 42 ? 50.148 -30.350 1.081 1.00 86.69 300 ASP C O 1
ATOM 3211 N N . GLY C 1 43 ? 48.220 -30.731 2.185 1.00 93.83 301 GLY C N 1
ATOM 3212 C CA . GLY C 1 43 ? 48.742 -31.842 2.954 1.00 93.11 301 GLY C CA 1
ATOM 3213 C C . GLY C 1 43 ? 48.268 -33.200 2.477 1.00 91.34 301 GLY C C 1
ATOM 3214 O O . GLY C 1 43 ? 48.256 -34.164 3.250 1.00 88.00 301 GLY C O 1
ATOM 3215 N N . PHE C 1 44 ? 47.871 -33.291 1.212 1.00 89.51 302 PHE C N 1
ATOM 3216 C CA . PHE C 1 44 ? 47.370 -34.538 0.652 1.00 90.52 302 PHE C CA 1
ATOM 3217 C C . PHE C 1 44 ? 48.527 -35.288 -0.015 1.00 83.40 302 PHE C C 1
ATOM 3218 O O . PHE C 1 44 ? 49.697 -35.028 0.278 1.00 83.09 302 PHE C O 1
ATOM 3226 N N . THR C 1 45 ? 48.224 -36.240 -0.898 1.00 84.63 303 THR C N 1
ATOM 3227 C CA . THR C 1 45 ? 49.199 -37.241 -1.332 1.00 83.05 303 THR C CA 1
ATOM 3228 C C . THR C 1 45 ? 49.183 -37.441 -2.843 1.00 82.54 303 THR C C 1
ATOM 3229 O O . THR C 1 45 ? 49.358 -38.561 -3.331 1.00 83.80 303 THR C O 1
ATOM 3233 N N . ASP C 1 46 ? 48.977 -36.375 -3.619 1.00 81.30 304 ASP C N 1
ATOM 3234 C CA . ASP C 1 46 ? 49.095 -36.474 -5.069 1.00 81.14 304 ASP C CA 1
ATOM 3235 C C . ASP C 1 46 ? 50.544 -36.214 -5.457 1.00 83.22 304 ASP C C 1
ATOM 3236 O O . ASP C 1 46 ? 51.025 -35.084 -5.292 1.00 82.97 304 ASP C O 1
ATOM 3241 N N . PRO C 1 47 ? 51.273 -37.207 -5.978 1.00 83.90 305 PRO C N 1
ATOM 3242 C CA . PRO C 1 47 ? 52.702 -37.021 -6.248 1.00 80.57 305 PRO C CA 1
ATOM 3243 C C . PRO C 1 47 ? 53.059 -36.537 -7.645 1.00 83.70 305 PRO C C 1
ATOM 3244 O O . PRO C 1 47 ? 54.234 -36.215 -7.873 1.00 81.76 305 PRO C O 1
ATOM 3248 N N . SER C 1 48 ? 52.112 -36.467 -8.576 1.00 89.65 306 SER C N 1
ATOM 3249 C CA . SER C 1 48 ? 52.434 -36.154 -9.966 1.00 96.75 306 SER C CA 1
ATOM 3250 C C . SER C 1 48 ? 51.401 -35.205 -10.564 1.00 96.65 306 SER C C 1
ATOM 3251 O O . SER C 1 48 ? 50.840 -35.449 -11.633 1.00 82.27 306 SER C O 1
ATOM 3254 N N . ASN C 1 49 ? 51.139 -34.102 -9.868 1.00 98.74 307 ASN C N 1
ATOM 3255 C CA . ASN C 1 49 ? 50.337 -33.006 -10.397 1.00 100.23 307 ASN C CA 1
ATOM 3256 C C . ASN C 1 49 ? 51.193 -31.750 -10.373 1.00 101.75 307 ASN C C 1
ATOM 3257 O O . ASN C 1 49 ? 51.631 -31.314 -9.302 1.00 99.08 307 ASN C O 1
ATOM 3262 N N . SER C 1 50 ? 51.428 -31.169 -11.551 1.00 109.12 308 SER C N 1
ATOM 3263 C CA . SER C 1 50 ? 52.299 -30.006 -11.669 1.00 108.53 308 SER C CA 1
ATOM 3264 C C . SER C 1 50 ? 51.716 -28.752 -11.032 1.00 105.18 308 SER C C 1
ATOM 3265 O O . SER C 1 50 ? 52.403 -27.726 -10.988 1.00 112.14 308 SER C O 1
ATOM 3268 N N . GLU C 1 51 ? 50.477 -28.803 -10.544 1.00 99.88 309 GLU C N 1
ATOM 3269 C CA . GLU C 1 51 ? 49.832 -27.645 -9.949 1.00 95.22 309 GLU C CA 1
ATOM 3270 C C . GLU C 1 51 ? 49.667 -27.761 -8.436 1.00 87.69 309 GLU C C 1
ATOM 3271 O O . GLU C 1 51 ? 49.336 -26.764 -7.784 1.00 85.48 309 GLU C O 1
ATOM 3277 N N . ARG C 1 52 ? 49.918 -28.932 -7.854 1.00 87.19 310 ARG C N 1
ATOM 3278 C CA . ARG C 1 52 ? 49.783 -29.142 -6.418 1.00 81.80 310 ARG C CA 1
ATOM 3279 C C . ARG C 1 52 ? 51.090 -29.662 -5.838 1.00 76.47 310 ARG C C 1
ATOM 3280 O O . ARG C 1 52 ? 51.684 -30.600 -6.378 1.00 73.76 310 ARG C O 1
ATOM 3288 N N . PHE C 1 53 ? 51.521 -29.057 -4.734 1.00 77.98 311 PHE C N 1
ATOM 3289 C CA . PHE C 1 53 ? 52.673 -29.520 -3.962 1.00 78.19 311 PHE C CA 1
ATOM 3290 C C . PHE C 1 53 ? 52.138 -30.215 -2.713 1.00 80.33 311 PHE C C 1
ATOM 3291 O O . PHE C 1 53 ? 51.829 -29.564 -1.711 1.00 80.41 311 PHE C O 1
ATOM 3299 N N . CYS C 1 54 ? 52.023 -31.539 -2.775 1.00 86.52 312 CYS C N 1
ATOM 3300 C CA . CYS C 1 54 ? 51.411 -32.316 -1.705 1.00 85.65 312 CYS C CA 1
ATOM 3301 C C . CYS C 1 54 ? 52.467 -32.689 -0.669 1.00 86.76 312 CYS C C 1
ATOM 3302 O O . CYS C 1 54 ? 53.447 -33.373 -0.989 1.00 84.18 312 CYS C O 1
ATOM 3305 N N . LEU C 1 55 ? 52.261 -32.241 0.571 1.00 83.27 313 LEU C N 1
ATOM 3306 C CA . LEU C 1 55 ? 53.205 -32.473 1.657 1.00 79.79 313 LEU C CA 1
ATOM 3307 C C . LEU C 1 55 ? 52.891 -33.716 2.478 1.00 79.92 313 LEU C C 1
ATOM 3308 O O . LEU C 1 55 ? 53.764 -34.187 3.216 1.00 79.26 313 LEU C O 1
ATOM 3313 N N . GLY C 1 56 ? 51.673 -34.251 2.375 1.00 79.98 314 GLY C N 1
ATOM 3314 C CA . GLY C 1 56 ? 51.289 -35.391 3.190 1.00 82.82 314 GLY C CA 1
ATOM 3315 C C . GLY C 1 56 ? 52.005 -36.680 2.849 1.00 84.88 314 GLY C C 1
ATOM 3316 O O . GLY C 1 56 ? 52.033 -37.596 3.678 1.00 86.70 314 GLY C O 1
ATOM 3317 N N . LEU C 1 57 ? 52.580 -36.779 1.651 1.00 85.65 315 LEU C N 1
ATOM 3318 C CA . LEU C 1 57 ? 53.302 -37.981 1.254 1.00 82.96 315 LEU C CA 1
ATOM 3319 C C . LEU C 1 57 ? 54.778 -37.951 1.629 1.00 78.36 315 LEU C C 1
ATOM 3320 O O . LEU C 1 57 ? 55.421 -39.006 1.631 1.00 79.91 315 LEU C O 1
ATOM 3325 N N . LEU C 1 58 ? 55.330 -36.780 1.942 1.00 76.42 316 LEU C N 1
ATOM 3326 C CA . LEU C 1 58 ? 56.754 -36.660 2.226 1.00 70.31 316 LEU C CA 1
ATOM 3327 C C . LEU C 1 58 ? 57.069 -37.226 3.606 1.00 72.86 316 LEU C C 1
ATOM 3328 O O . LEU C 1 58 ? 56.409 -36.884 4.593 1.00 58.70 316 LEU C O 1
ATOM 3333 N N . SER C 1 59 ? 58.080 -38.085 3.671 1.00 68.64 317 SER C N 1
ATOM 3334 C CA . SER C 1 59 ? 58.483 -38.730 4.911 1.00 65.91 317 SER C CA 1
ATOM 3335 C C . SER C 1 59 ? 59.525 -37.901 5.656 1.00 60.66 317 SER C C 1
ATOM 3336 O O . SER C 1 59 ? 60.184 -37.024 5.092 1.00 60.07 317 SER C O 1
ATOM 3339 N N . ASN C 1 60 ? 59.663 -38.196 6.949 1.00 58.98 318 ASN C N 1
ATOM 3340 C CA . ASN C 1 60 ? 60.669 -37.550 7.789 1.00 59.59 318 ASN C CA 1
ATOM 3341 C C . ASN C 1 60 ? 60.931 -38.462 8.980 1.00 72.70 318 ASN C C 1
ATOM 3342 O O . ASN C 1 60 ? 60.075 -38.584 9.862 1.00 74.42 318 ASN C O 1
ATOM 3347 N N . VAL C 1 61 ? 62.102 -39.104 9.001 1.00 81.94 319 VAL C N 1
ATOM 3348 C CA . VAL C 1 61 ? 62.425 -40.059 10.057 1.00 91.71 319 VAL C CA 1
ATOM 3349 C C . VAL C 1 61 ? 62.754 -39.390 11.383 1.00 93.03 319 VAL C C 1
ATOM 3350 O O . VAL C 1 61 ? 62.886 -40.081 12.399 1.00 92.92 319 VAL C O 1
ATOM 3354 N N . ASN C 1 62 ? 62.888 -38.066 11.401 1.00 96.34 320 ASN C N 1
ATOM 3355 C CA . ASN C 1 62 ? 63.096 -37.302 12.623 1.00 96.71 320 ASN C CA 1
ATOM 3356 C C . ASN C 1 62 ? 61.827 -36.595 13.078 1.00 94.91 320 ASN C C 1
ATOM 3357 O O . ASN C 1 62 ? 61.891 -35.697 13.924 1.00 98.57 320 ASN C O 1
ATOM 3362 N N . ARG C 1 63 ? 60.680 -36.982 12.525 1.00 89.37 321 ARG C N 1
ATOM 3363 C CA . ARG C 1 63 ? 59.410 -36.341 12.834 1.00 87.53 321 ARG C CA 1
ATOM 3364 C C . ARG C 1 63 ? 59.032 -36.599 14.288 1.00 90.57 321 ARG C C 1
ATOM 3365 O O . ARG C 1 63 ? 59.098 -37.738 14.760 1.00 93.73 321 ARG C O 1
ATOM 3373 N N . ASN C 1 64 ? 58.637 -35.548 15.003 1.00 86.41 322 ASN C N 1
ATOM 3374 C CA . ASN C 1 64 ? 58.198 -35.703 16.381 1.00 88.21 322 ASN C CA 1
ATOM 3375 C C . ASN C 1 64 ? 56.671 -35.710 16.433 1.00 89.08 322 ASN C C 1
ATOM 3376 O O . ASN C 1 64 ? 55.986 -35.560 15.418 1.00 88.18 322 ASN C O 1
ATOM 3381 N N . ALA C 1 65 ? 56.133 -35.892 17.641 1.00 88.81 323 ALA C N 1
ATOM 3382 C CA . ALA C 1 65 ? 54.685 -35.991 17.797 1.00 84.40 323 ALA C CA 1
ATOM 3383 C C . ALA C 1 65 ? 53.996 -34.676 17.450 1.00 91.19 323 ALA C C 1
ATOM 3384 O O . ALA C 1 65 ? 52.948 -34.673 16.792 1.00 89.32 323 ALA C O 1
ATOM 3386 N N . THR C 1 66 ? 54.563 -33.550 17.895 1.00 90.95 324 THR C N 1
ATOM 3387 C CA . THR C 1 66 ? 53.954 -32.247 17.638 1.00 93.11 324 THR C CA 1
ATOM 3388 C C . THR C 1 66 ? 53.837 -31.964 16.144 1.00 91.17 324 THR C C 1
ATOM 3389 O O . THR C 1 66 ? 52.816 -31.440 15.682 1.00 89.37 324 THR C O 1
ATOM 3393 N N . VAL C 1 67 ? 54.873 -32.308 15.374 1.00 90.91 325 VAL C N 1
ATOM 3394 C CA . VAL C 1 67 ? 54.809 -32.152 13.922 1.00 84.10 325 VAL C CA 1
ATOM 3395 C C . VAL C 1 67 ? 53.713 -33.035 13.339 1.00 86.96 325 VAL C C 1
ATOM 3396 O O . VAL C 1 67 ? 52.979 -32.620 12.433 1.00 85.18 325 VAL C O 1
ATOM 3400 N N . GLU C 1 68 ? 53.590 -34.268 13.841 1.00 86.26 326 GLU C N 1
ATOM 3401 C CA . GLU C 1 68 ? 52.570 -35.184 13.335 1.00 83.25 326 GLU C CA 1
ATOM 3402 C C . GLU C 1 68 ? 51.171 -34.596 13.473 1.00 86.83 326 GLU C C 1
ATOM 3403 O O . GLU C 1 68 ? 50.351 -34.703 12.553 1.00 90.51 326 GLU C O 1
ATOM 3409 N N . MET C 1 69 ? 50.875 -33.986 14.622 1.00 91.47 327 MET C N 1
ATOM 3410 C CA . MET C 1 69 ? 49.561 -33.387 14.835 1.00 94.99 327 MET C CA 1
ATOM 3411 C C . MET C 1 69 ? 49.325 -32.200 13.909 1.00 92.09 327 MET C C 1
ATOM 3412 O O . MET C 1 69 ? 48.230 -32.046 13.354 1.00 91.60 327 MET C O 1
ATOM 3417 N N . THR C 1 70 ? 50.336 -31.345 13.740 1.00 93.71 328 THR C N 1
ATOM 3418 C CA . THR C 1 70 ? 50.178 -30.150 12.916 1.00 95.19 328 THR C CA 1
ATOM 3419 C C . THR C 1 70 ? 49.864 -30.492 11.462 1.00 94.60 328 THR C C 1
ATOM 3420 O O . THR C 1 70 ? 49.090 -29.785 10.806 1.00 95.21 328 THR C O 1
ATOM 3424 N N . ARG C 1 71 ? 50.447 -31.574 10.941 1.00 94.63 329 ARG C N 1
ATOM 3425 C CA . ARG C 1 71 ? 50.254 -31.901 9.531 1.00 90.94 329 ARG C CA 1
ATOM 3426 C C . ARG C 1 71 ? 48.851 -32.413 9.233 1.00 91.98 329 ARG C C 1
ATOM 3427 O O . ARG C 1 71 ? 48.410 -32.339 8.081 1.00 90.36 329 ARG C O 1
ATOM 3435 N N . ARG C 1 72 ? 48.139 -32.924 10.239 1.00 94.44 330 ARG C N 1
ATOM 3436 C CA . ARG C 1 72 ? 46.749 -33.308 10.037 1.00 98.76 330 ARG C CA 1
ATOM 3437 C C . ARG C 1 72 ? 45.861 -32.096 9.804 1.00 97.77 330 ARG C C 1
ATOM 3438 O O . ARG C 1 72 ? 44.786 -32.231 9.210 1.00 104.43 330 ARG C O 1
ATOM 3446 N N . HIS C 1 73 ? 46.288 -30.918 10.256 1.00 94.19 331 HIS C N 1
ATOM 3447 C CA . HIS C 1 73 ? 45.481 -29.710 10.192 1.00 94.01 331 HIS C CA 1
ATOM 3448 C C . HIS C 1 73 ? 45.804 -28.840 8.984 1.00 89.89 331 HIS C C 1
ATOM 3449 O O . HIS C 1 73 ? 45.166 -27.798 8.804 1.00 92.36 331 HIS C O 1
ATOM 3456 N N . ILE C 1 74 ? 46.775 -29.234 8.156 1.00 94.12 332 ILE C N 1
ATOM 3457 C CA . ILE C 1 74 ? 47.077 -28.473 6.944 1.00 91.68 332 ILE C CA 1
ATOM 3458 C C . ILE C 1 74 ? 45.894 -28.501 5.982 1.00 95.66 332 ILE C C 1
ATOM 3459 O O . ILE C 1 74 ? 45.474 -27.463 5.458 1.00 94.25 332 ILE C O 1
ATOM 3464 N N . GLY C 1 75 ? 45.335 -29.685 5.749 1.00 90.90 333 GLY C N 1
ATOM 3465 C CA . GLY C 1 75 ? 44.178 -29.792 4.874 1.00 96.33 333 GLY C CA 1
ATOM 3466 C C . GLY C 1 75 ? 44.485 -29.319 3.465 1.00 104.13 333 GLY C C 1
ATOM 3467 O O . GLY C 1 75 ? 45.524 -29.649 2.882 1.00 104.94 333 GLY C O 1
ATOM 3468 N N . ARG C 1 76 ? 43.566 -28.526 2.907 1.00 107.84 334 ARG C N 1
ATOM 3469 C CA . ARG C 1 76 ? 43.721 -28.016 1.549 1.00 107.06 334 ARG C CA 1
ATOM 3470 C C . ARG C 1 76 ? 44.869 -27.020 1.423 1.00 106.93 334 ARG C C 1
ATOM 3471 O O . ARG C 1 76 ? 45.329 -26.764 0.305 1.00 106.81 334 ARG C O 1
ATOM 3479 N N . GLY C 1 77 ? 45.332 -26.448 2.532 1.00 100.88 335 GLY C N 1
ATOM 3480 C CA . GLY C 1 77 ? 46.561 -25.679 2.533 1.00 100.24 335 GLY C CA 1
ATOM 3481 C C . GLY C 1 77 ? 46.461 -24.244 2.055 1.00 102.33 335 GLY C C 1
ATOM 3482 O O . GLY C 1 77 ? 45.512 -23.529 2.393 1.00 106.20 335 GLY C O 1
ATOM 3483 N N . VAL C 1 78 ? 47.445 -23.814 1.266 1.00 102.44 336 VAL C N 1
ATOM 3484 C CA . VAL C 1 78 ? 47.559 -22.434 0.814 1.00 107.88 336 VAL C CA 1
ATOM 3485 C C . VAL C 1 78 ? 47.501 -22.393 -0.706 1.00 103.61 336 VAL C C 1
ATOM 3486 O O . VAL C 1 78 ? 47.931 -23.325 -1.394 1.00 100.97 336 VAL C O 1
ATOM 3490 N N . ARG C 1 79 ? 46.935 -21.308 -1.227 1.00 109.65 337 ARG C N 1
ATOM 3491 C CA . ARG C 1 79 ? 46.875 -21.052 -2.659 1.00 113.42 337 ARG C CA 1
ATOM 3492 C C . ARG C 1 79 ? 47.851 -19.941 -3.018 1.00 112.49 337 ARG C C 1
ATOM 3493 O O . ARG C 1 79 ? 47.822 -18.864 -2.414 1.00 112.93 337 ARG C O 1
ATOM 3501 N N . LEU C 1 80 ? 48.712 -20.209 -3.995 1.00 113.00 338 LEU C N 1
ATOM 3502 C CA . LEU C 1 80 ? 49.678 -19.237 -4.492 1.00 115.01 338 LEU C CA 1
ATOM 3503 C C . LEU C 1 80 ? 49.410 -19.011 -5.971 1.00 125.61 338 LEU C C 1
ATOM 3504 O O . LEU C 1 80 ? 49.465 -19.956 -6.766 1.00 128.17 338 LEU C O 1
ATOM 3509 N N . TYR C 1 81 ? 49.126 -17.764 -6.338 1.00 131.24 339 TYR C N 1
ATOM 3510 C CA . TYR C 1 81 ? 48.825 -17.410 -7.716 1.00 137.74 339 TYR C CA 1
ATOM 3511 C C . TYR C 1 81 ? 49.616 -16.166 -8.092 1.00 128.33 339 TYR C C 1
ATOM 3512 O O . TYR C 1 81 ? 49.774 -15.248 -7.281 1.00 121.12 339 TYR C O 1
ATOM 3521 N N . TYR C 1 82 ? 50.105 -16.145 -9.330 1.00 126.78 340 TYR C N 1
ATOM 3522 C CA . TYR C 1 82 ? 50.981 -15.090 -9.834 1.00 125.38 340 TYR C CA 1
ATOM 3523 C C . TYR C 1 82 ? 50.336 -14.546 -11.104 1.00 132.07 340 TYR C C 1
ATOM 3524 O O . TYR C 1 82 ? 50.410 -15.179 -12.161 1.00 132.54 340 TYR C O 1
ATOM 3533 N N . ILE C 1 83 ? 49.705 -13.380 -11.005 1.00 136.92 341 ILE C N 1
ATOM 3534 C CA . ILE C 1 83 ? 48.999 -12.789 -12.134 1.00 143.45 341 ILE C CA 1
ATOM 3535 C C . ILE C 1 83 ? 49.197 -11.280 -12.083 1.00 143.60 341 ILE C C 1
ATOM 3536 O O . ILE C 1 83 ? 49.222 -10.680 -11.002 1.00 138.67 341 ILE C O 1
ATOM 3541 N N . GLY C 1 84 ? 49.373 -10.675 -13.253 1.00 115.79 342 GLY C N 1
ATOM 3542 C CA . GLY C 1 84 ? 49.538 -9.232 -13.345 1.00 118.70 342 GLY C CA 1
ATOM 3543 C C . GLY C 1 84 ? 50.682 -8.684 -12.521 1.00 109.94 342 GLY C C 1
ATOM 3544 O O . GLY C 1 84 ? 50.552 -7.611 -11.918 1.00 108.12 342 GLY C O 1
ATOM 3545 N N . GLY C 1 85 ? 51.804 -9.400 -12.477 1.00 105.21 343 GLY C N 1
ATOM 3546 C CA . GLY C 1 85 ? 52.946 -8.951 -11.704 1.00 106.56 343 GLY C CA 1
ATOM 3547 C C . GLY C 1 85 ? 52.747 -8.928 -10.207 1.00 105.87 343 GLY C C 1
ATOM 3548 O O . GLY C 1 85 ? 53.508 -8.259 -9.504 1.00 103.73 343 GLY C O 1
ATOM 3549 N N . GLU C 1 86 ? 51.744 -9.637 -9.694 1.00 105.23 344 GLU C N 1
ATOM 3550 C CA . GLU C 1 86 ? 51.459 -9.673 -8.268 1.00 108.11 344 GLU C CA 1
ATOM 3551 C C . GLU C 1 86 ? 51.253 -11.114 -7.826 1.00 108.50 344 GLU C C 1
ATOM 3552 O O . GLU C 1 86 ? 50.721 -11.940 -8.573 1.00 113.42 344 GLU C O 1
ATOM 3558 N N . VAL C 1 87 ? 51.678 -11.409 -6.599 1.00 103.98 345 VAL C N 1
ATOM 3559 C CA . VAL C 1 87 ? 51.558 -12.740 -6.016 1.00 102.64 345 VAL C CA 1
ATOM 3560 C C . VAL C 1 87 ? 50.621 -12.661 -4.820 1.00 94.95 345 VAL C C 1
ATOM 3561 O O . VAL C 1 87 ? 50.705 -11.729 -4.014 1.00 95.10 345 VAL C O 1
ATOM 3565 N N . PHE C 1 88 ? 49.729 -13.642 -4.708 1.00 106.81 346 PHE C N 1
ATOM 3566 C CA . PHE C 1 88 ? 48.709 -13.654 -3.672 1.00 109.13 346 PHE C CA 1
ATOM 3567 C C . PHE C 1 88 ? 48.752 -14.973 -2.917 1.00 96.72 346 PHE C C 1
ATOM 3568 O O . PHE C 1 88 ? 49.108 -16.016 -3.471 1.00 95.45 346 PHE C O 1
ATOM 3576 N N . ALA C 1 89 ? 48.382 -14.912 -1.640 1.00 100.85 347 ALA C N 1
ATOM 3577 C CA . ALA C 1 89 ? 48.293 -16.085 -0.779 1.00 96.18 347 ALA C CA 1
ATOM 3578 C C . ALA C 1 89 ? 46.857 -16.224 -0.298 1.00 101.34 347 ALA C C 1
ATOM 3579 O O . ALA C 1 89 ? 46.303 -15.286 0.284 1.00 102.73 347 ALA C O 1
ATOM 3581 N N . GLU C 1 90 ? 46.260 -17.388 -0.539 1.00 101.60 348 GLU C N 1
ATOM 3582 C CA . GLU C 1 90 ? 44.883 -17.666 -0.152 1.00 107.88 348 GLU C CA 1
ATOM 3583 C C . GLU C 1 90 ? 44.871 -18.891 0.750 1.00 107.38 348 GLU C C 1
ATOM 3584 O O . GLU C 1 90 ? 45.358 -19.958 0.360 1.00 108.11 348 GLU C O 1
ATOM 3590 N N . CYS C 1 91 ? 44.314 -18.737 1.947 1.00 108.02 349 CYS C N 1
ATOM 3591 C CA . CYS C 1 91 ? 44.289 -19.807 2.937 1.00 107.10 349 CYS C CA 1
ATOM 3592 C C . CYS C 1 91 ? 43.077 -20.695 2.678 1.00 106.86 349 CYS C C 1
ATOM 3593 O O . CYS C 1 91 ? 41.940 -20.306 2.964 1.00 110.19 349 CYS C O 1
ATOM 3596 N N . LEU C 1 92 ? 43.318 -21.888 2.141 1.00 105.94 350 LEU C N 1
ATOM 3597 C CA . LEU C 1 92 ? 42.259 -22.873 1.974 1.00 108.68 350 LEU C CA 1
ATOM 3598 C C . LEU C 1 92 ? 42.135 -23.800 3.172 1.00 110.43 350 LEU C C 1
ATOM 3599 O O . LEU C 1 92 ? 41.140 -24.525 3.277 1.00 113.31 350 LEU C O 1
ATOM 3604 N N . SER C 1 93 ? 43.119 -23.795 4.066 1.00 112.19 351 SER C N 1
ATOM 3605 C CA . SER C 1 93 ? 43.067 -24.626 5.256 1.00 115.05 351 SER C CA 1
ATOM 3606 C C . SER C 1 93 ? 41.952 -24.160 6.187 1.00 115.48 351 SER C C 1
ATOM 3607 O O . SER C 1 93 ? 41.466 -23.029 6.105 1.00 120.43 351 SER C O 1
ATOM 3610 N N . ASP C 1 94 ? 41.548 -25.055 7.086 1.00 110.34 352 ASP C N 1
ATOM 3611 C CA . ASP C 1 94 ? 40.651 -24.679 8.169 1.00 116.21 352 ASP C CA 1
ATOM 3612 C C . ASP C 1 94 ? 41.391 -24.058 9.346 1.00 114.22 352 ASP C C 1
ATOM 3613 O O . ASP C 1 94 ? 40.744 -23.530 10.257 1.00 113.68 352 ASP C O 1
ATOM 3618 N N . SER C 1 95 ? 42.719 -24.113 9.346 1.00 107.90 353 SER C N 1
ATOM 3619 C CA . SER C 1 95 ? 43.553 -23.407 10.303 1.00 106.21 353 SER C CA 1
ATOM 3620 C C . SER C 1 95 ? 44.261 -22.253 9.605 1.00 110.65 353 SER C C 1
ATOM 3621 O O . SER C 1 95 ? 44.370 -22.213 8.377 1.00 103.52 353 SER C O 1
ATOM 3624 N N . ALA C 1 96 ? 44.745 -21.309 10.406 1.00 108.22 354 ALA C N 1
ATOM 3625 C CA . ALA C 1 96 ? 45.348 -20.111 9.849 1.00 110.20 354 ALA C CA 1
ATOM 3626 C C . ALA C 1 96 ? 46.763 -20.391 9.349 1.00 110.55 354 ALA C C 1
ATOM 3627 O O . ALA C 1 96 ? 47.435 -21.330 9.784 1.00 112.05 354 ALA C O 1
ATOM 3629 N N . ILE C 1 97 ? 47.206 -19.554 8.413 1.00 107.75 355 ILE C N 1
ATOM 3630 C CA . ILE C 1 97 ? 48.580 -19.555 7.935 1.00 105.87 355 ILE C CA 1
ATOM 3631 C C . ILE C 1 97 ? 49.207 -18.214 8.290 1.00 92.95 355 ILE C C 1
ATOM 3632 O O . ILE C 1 97 ? 48.520 -17.205 8.472 1.00 95.11 355 ILE C O 1
ATOM 3637 N N . PHE C 1 98 ? 50.535 -18.211 8.388 1.00 103.05 356 PHE C N 1
ATOM 3638 C CA . PHE C 1 98 ? 51.281 -17.059 8.884 1.00 101.80 356 PHE C CA 1
ATOM 3639 C C . PHE C 1 98 ? 52.394 -16.736 7.898 1.00 102.13 356 PHE C C 1
ATOM 3640 O O . PHE C 1 98 ? 53.352 -17.503 7.774 1.00 99.84 356 PHE C O 1
ATOM 3648 N N . VAL C 1 99 ? 52.294 -15.589 7.231 1.00 103.40 357 VAL C N 1
ATOM 3649 C CA . VAL C 1 99 ? 53.200 -15.219 6.149 1.00 95.80 357 VAL C CA 1
ATOM 3650 C C . VAL C 1 99 ? 54.171 -14.158 6.649 1.00 98.61 357 VAL C C 1
ATOM 3651 O O . VAL C 1 99 ? 53.770 -13.198 7.317 1.00 105.64 357 VAL C O 1
ATOM 3655 N N . GLN C 1 100 ? 55.450 -14.335 6.322 1.00 96.55 358 GLN C N 1
ATOM 3656 C CA . GLN C 1 100 ? 56.491 -13.343 6.580 1.00 88.53 358 GLN C CA 1
ATOM 3657 C C . GLN C 1 100 ? 57.043 -12.927 5.220 1.00 85.54 358 GLN C C 1
ATOM 3658 O O . GLN C 1 100 ? 57.948 -13.568 4.679 1.00 85.13 358 GLN C O 1
ATOM 3664 N N . SER C 1 101 ? 56.493 -11.852 4.671 1.00 90.51 359 SER C N 1
ATOM 3665 C CA . SER C 1 101 ? 56.878 -11.359 3.349 1.00 92.41 359 SER C CA 1
ATOM 3666 C C . SER C 1 101 ? 57.402 -9.937 3.467 1.00 99.21 359 SER C C 1
ATOM 3667 O O . SER C 1 101 ? 56.605 -9.004 3.685 1.00 109.79 359 SER C O 1
ATOM 3670 N N . PRO C 1 102 ? 58.713 -9.716 3.343 1.00 97.30 360 PRO C N 1
ATOM 3671 C CA . PRO C 1 102 ? 59.242 -8.350 3.493 1.00 96.49 360 PRO C CA 1
ATOM 3672 C C . PRO C 1 102 ? 58.684 -7.365 2.482 1.00 103.00 360 PRO C C 1
ATOM 3673 O O . PRO C 1 102 ? 58.561 -6.176 2.800 1.00 110.00 360 PRO C O 1
ATOM 3677 N N . ASN C 1 103 ? 58.345 -7.818 1.273 1.00 100.27 361 ASN C N 1
ATOM 3678 C CA . ASN C 1 103 ? 57.763 -6.910 0.289 1.00 97.61 361 ASN C CA 1
ATOM 3679 C C . ASN C 1 103 ? 56.398 -6.409 0.741 1.00 103.02 361 ASN C C 1
ATOM 3680 O O . ASN C 1 103 ? 56.071 -5.230 0.559 1.00 106.96 361 ASN C O 1
ATOM 3685 N N . CYS C 1 104 ? 55.586 -7.290 1.328 1.00 102.38 362 CYS C N 1
ATOM 3686 C CA . CYS C 1 104 ? 54.301 -6.868 1.873 1.00 105.21 362 CYS C CA 1
ATOM 3687 C C . CYS C 1 104 ? 54.481 -5.960 3.085 1.00 106.82 362 CYS C C 1
ATOM 3688 O O . CYS C 1 104 ? 53.814 -4.926 3.203 1.00 111.69 362 CYS C O 1
ATOM 3691 N N . ASN C 1 105 ? 55.379 -6.337 3.999 1.00 103.44 363 ASN C N 1
ATOM 3692 C CA . ASN C 1 105 ? 55.565 -5.564 5.224 1.00 106.46 363 ASN C CA 1
ATOM 3693 C C . ASN C 1 105 ? 56.153 -4.185 4.944 1.00 108.63 363 ASN C C 1
ATOM 3694 O O . ASN C 1 105 ? 55.769 -3.201 5.587 1.00 110.28 363 ASN C O 1
ATOM 3699 N N . GLN C 1 106 ? 57.091 -4.093 3.997 1.00 108.56 364 GLN C N 1
ATOM 3700 C CA . GLN C 1 106 ? 57.631 -2.791 3.616 1.00 109.22 364 GLN C CA 1
ATOM 3701 C C . GLN C 1 106 ? 56.547 -1.893 3.034 1.00 112.14 364 GLN C C 1
ATOM 3702 O O . GLN C 1 106 ? 56.503 -0.691 3.322 1.00 115.70 364 GLN C O 1
ATOM 3708 N N . ARG C 1 107 ? 55.668 -2.464 2.207 1.00 110.55 365 ARG C N 1
ATOM 3709 C CA . ARG C 1 107 ? 54.629 -1.683 1.544 1.00 111.36 365 ARG C CA 1
ATOM 3710 C C . ARG C 1 107 ? 53.694 -1.017 2.546 1.00 111.99 365 ARG C C 1
ATOM 3711 O O . ARG C 1 107 ? 53.207 0.092 2.298 1.00 115.08 365 ARG C O 1
ATOM 3719 N N . TYR C 1 108 ? 53.441 -1.665 3.680 1.00 128.85 366 TYR C N 1
ATOM 3720 C CA . TYR C 1 108 ? 52.548 -1.134 4.699 1.00 131.21 366 TYR C CA 1
ATOM 3721 C C . TYR C 1 108 ? 53.295 -0.495 5.863 1.00 128.12 366 TYR C C 1
ATOM 3722 O O . TYR C 1 108 ? 52.661 -0.080 6.838 1.00 128.37 366 TYR C O 1
ATOM 3731 N N . GLY C 1 109 ? 54.622 -0.412 5.784 1.00 126.06 367 GLY C N 1
ATOM 3732 C CA . GLY C 1 109 ? 55.413 0.276 6.788 1.00 130.68 367 GLY C CA 1
ATOM 3733 C C . GLY C 1 109 ? 55.583 -0.446 8.104 1.00 131.49 367 GLY C C 1
ATOM 3734 O O . GLY C 1 109 ? 55.761 0.203 9.140 1.00 136.65 367 GLY C O 1
ATOM 3735 N N . TRP C 1 110 ? 55.536 -1.772 8.097 1.00 126.68 368 TRP C N 1
ATOM 3736 C CA . TRP C 1 110 ? 55.768 -2.571 9.291 1.00 119.50 368 TRP C CA 1
ATOM 3737 C C . TRP C 1 110 ? 57.214 -3.055 9.344 1.00 115.48 368 TRP C C 1
ATOM 3738 O O . TRP C 1 110 ? 57.975 -2.936 8.381 1.00 113.42 368 TRP C O 1
ATOM 3749 N N . HIS C 1 111 ? 57.588 -3.588 10.503 1.00 114.34 369 HIS C N 1
ATOM 3750 C CA . HIS C 1 111 ? 58.898 -4.202 10.657 1.00 109.99 369 HIS C CA 1
ATOM 3751 C C . HIS C 1 111 ? 59.077 -5.308 9.617 1.00 111.35 369 HIS C C 1
ATOM 3752 O O . HIS C 1 111 ? 58.152 -6.096 9.386 1.00 111.35 369 HIS C O 1
ATOM 3759 N N . PRO C 1 112 ? 60.238 -5.383 8.959 1.00 108.02 370 PRO C N 1
ATOM 3760 C CA . PRO C 1 112 ? 60.428 -6.402 7.911 1.00 100.65 370 PRO C CA 1
ATOM 3761 C C . PRO C 1 112 ? 60.202 -7.828 8.384 1.00 91.65 370 PRO C C 1
ATOM 3762 O O . PRO C 1 112 ? 59.918 -8.699 7.553 1.00 89.99 370 PRO C O 1
ATOM 3766 N N . ALA C 1 113 ? 60.316 -8.097 9.680 1.00 98.04 371 ALA C N 1
ATOM 3767 C CA . ALA C 1 113 ? 60.129 -9.439 10.210 1.00 100.28 371 ALA C CA 1
ATOM 3768 C C . ALA C 1 113 ? 58.697 -9.704 10.655 1.00 104.02 371 ALA C C 1
ATOM 3769 O O . ALA C 1 113 ? 58.438 -10.743 11.271 1.00 93.96 371 ALA C O 1
ATOM 3771 N N . THR C 1 114 ? 57.772 -8.790 10.373 1.00 123.79 372 THR C N 1
ATOM 3772 C CA . THR C 1 114 ? 56.402 -8.948 10.839 1.00 130.41 372 THR C CA 1
ATOM 3773 C C . THR C 1 114 ? 55.736 -10.129 10.138 1.00 117.21 372 THR C C 1
ATOM 3774 O O . THR C 1 114 ? 55.780 -10.250 8.907 1.00 110.83 372 THR C O 1
ATOM 3778 N N . VAL C 1 115 ? 55.127 -11.009 10.926 1.00 110.86 373 VAL C N 1
ATOM 3779 C CA . VAL C 1 115 ? 54.343 -12.124 10.409 1.00 108.12 373 VAL C CA 1
ATOM 3780 C C . VAL C 1 115 ? 52.869 -11.752 10.507 1.00 108.53 373 VAL C C 1
ATOM 3781 O O . VAL C 1 115 ? 52.426 -11.154 11.499 1.00 101.98 373 VAL C O 1
ATOM 3785 N N . CYS C 1 116 ? 52.116 -12.051 9.453 1.00 99.58 374 CYS C N 1
ATOM 3786 C CA . CYS C 1 116 ? 50.705 -11.696 9.373 1.00 103.26 374 CYS C CA 1
ATOM 3787 C C . CYS C 1 116 ? 49.877 -12.966 9.279 1.00 110.04 374 CYS C C 1
ATOM 3788 O O . CYS C 1 116 ? 50.092 -13.784 8.380 1.00 104.73 374 CYS C O 1
ATOM 3791 N N . LYS C 1 117 ? 48.933 -13.127 10.205 1.00 114.59 375 LYS C N 1
ATOM 3792 C CA . LYS C 1 117 ? 48.066 -14.295 10.208 1.00 114.86 375 LYS C CA 1
ATOM 3793 C C . LYS C 1 117 ? 46.991 -14.141 9.140 1.00 106.99 375 LYS C C 1
ATOM 3794 O O . LYS C 1 117 ? 46.337 -13.098 9.046 1.00 110.51 375 LYS C O 1
ATOM 3800 N N . ILE C 1 118 ? 46.816 -15.179 8.331 1.00 108.79 376 ILE C N 1
ATOM 3801 C CA . ILE C 1 118 ? 45.754 -15.241 7.335 1.00 111.41 376 ILE C CA 1
ATOM 3802 C C . ILE C 1 118 ? 44.714 -16.242 7.837 1.00 113.82 376 ILE C C 1
ATOM 3803 O O . ILE C 1 118 ? 44.973 -17.455 7.835 1.00 105.33 376 ILE C O 1
ATOM 3808 N N . PRO C 1 119 ? 43.545 -15.792 8.282 1.00 112.04 377 PRO C N 1
ATOM 3809 C CA . PRO C 1 119 ? 42.512 -16.725 8.738 1.00 113.20 377 PRO C CA 1
ATOM 3810 C C . PRO C 1 119 ? 41.965 -17.528 7.572 1.00 113.74 377 PRO C C 1
ATOM 3811 O O . PRO C 1 119 ? 42.185 -17.166 6.407 1.00 112.45 377 PRO C O 1
ATOM 3815 N N . PRO C 1 120 ? 41.273 -18.636 7.842 1.00 115.78 378 PRO C N 1
ATOM 3816 C CA . PRO C 1 120 ? 40.695 -19.429 6.750 1.00 113.76 378 PRO C CA 1
ATOM 3817 C C . PRO C 1 120 ? 39.788 -18.591 5.860 1.00 116.66 378 PRO C C 1
ATOM 3818 O O . PRO C 1 120 ? 39.024 -17.749 6.336 1.00 121.76 378 PRO C O 1
ATOM 3822 N N . GLY C 1 121 ? 39.881 -18.834 4.554 1.00 115.38 379 GLY C N 1
ATOM 3823 C CA . GLY C 1 121 ? 39.100 -18.102 3.581 1.00 118.88 379 GLY C CA 1
ATOM 3824 C C . GLY C 1 121 ? 39.618 -16.724 3.232 1.00 123.48 379 GLY C C 1
ATOM 3825 O O . GLY C 1 121 ? 39.052 -16.079 2.340 1.00 128.58 379 GLY C O 1
ATOM 3826 N N . CYS C 1 122 ? 40.670 -16.252 3.892 1.00 117.98 380 CYS C N 1
ATOM 3827 C CA . CYS C 1 122 ? 41.188 -14.915 3.650 1.00 119.21 380 CYS C CA 1
ATOM 3828 C C . CYS C 1 122 ? 42.297 -14.941 2.599 1.00 122.76 380 CYS C C 1
ATOM 3829 O O . CYS C 1 122 ? 42.836 -15.990 2.244 1.00 119.77 380 CYS C O 1
ATOM 3832 N N . ASN C 1 123 ? 42.632 -13.752 2.103 1.00 117.76 381 ASN C N 1
ATOM 3833 C CA . ASN C 1 123 ? 43.607 -13.588 1.035 1.00 131.38 381 ASN C CA 1
ATOM 3834 C C . ASN C 1 123 ? 44.494 -12.393 1.351 1.00 128.20 381 ASN C C 1
ATOM 3835 O O . ASN C 1 123 ? 44.020 -11.383 1.879 1.00 119.14 381 ASN C O 1
ATOM 3840 N N . LEU C 1 124 ? 45.781 -12.513 1.028 1.00 121.92 382 LEU C N 1
ATOM 3841 C CA . LEU C 1 124 ? 46.755 -11.475 1.337 1.00 118.10 382 LEU C CA 1
ATOM 3842 C C . LEU C 1 124 ? 47.666 -11.291 0.133 1.00 115.13 382 LEU C C 1
ATOM 3843 O O . LEU C 1 124 ? 48.150 -12.273 -0.438 1.00 115.88 382 LEU C O 1
ATOM 3848 N N . LYS C 1 125 ? 47.893 -10.036 -0.248 1.00 112.49 383 LYS C N 1
ATOM 3849 C CA . LYS C 1 125 ? 48.802 -9.692 -1.340 1.00 115.00 383 LYS C CA 1
ATOM 3850 C C . LYS C 1 125 ? 50.230 -9.721 -0.807 1.00 111.31 383 LYS C C 1
ATOM 3851 O O . LYS C 1 125 ? 50.667 -8.798 -0.116 1.00 110.03 383 LYS C O 1
ATOM 3857 N N . ILE C 1 126 ? 50.971 -10.788 -1.130 1.00 103.51 384 ILE C N 1
ATOM 3858 C CA . ILE C 1 126 ? 52.290 -10.996 -0.534 1.00 99.81 384 ILE C CA 1
ATOM 3859 C C . ILE C 1 126 ? 53.440 -10.416 -1.345 1.00 98.69 384 ILE C C 1
ATOM 3860 O O . ILE C 1 126 ? 54.555 -10.301 -0.811 1.00 103.79 384 ILE C O 1
ATOM 3865 N N . PHE C 1 127 ? 53.221 -10.039 -2.605 1.00 100.50 385 PHE C N 1
ATOM 3866 C CA . PHE C 1 127 ? 54.337 -9.565 -3.413 1.00 99.55 385 PHE C CA 1
ATOM 3867 C C . PHE C 1 127 ? 53.828 -8.793 -4.623 1.00 104.36 385 PHE C C 1
ATOM 3868 O O . PHE C 1 127 ? 52.810 -9.157 -5.217 1.00 106.46 385 PHE C O 1
ATOM 3876 N N . ASN C 1 128 ? 54.548 -7.727 -4.975 1.00 104.07 386 ASN C N 1
ATOM 3877 C CA . ASN C 1 128 ? 54.298 -6.949 -6.183 1.00 107.40 386 ASN C CA 1
ATOM 3878 C C . ASN C 1 128 ? 55.609 -6.786 -6.939 1.00 105.38 386 ASN C C 1
ATOM 3879 O O . ASN C 1 128 ? 56.605 -6.334 -6.364 1.00 116.38 386 ASN C O 1
ATOM 3884 N N . ASN C 1 129 ? 55.609 -7.156 -8.224 1.00 111.45 387 ASN C N 1
ATOM 3885 C CA . ASN C 1 129 ? 56.849 -7.154 -8.998 1.00 111.68 387 ASN C CA 1
ATOM 3886 C C . ASN C 1 129 ? 57.387 -5.738 -9.192 1.00 114.87 387 ASN C C 1
ATOM 3887 O O . ASN C 1 129 ? 58.556 -5.465 -8.899 1.00 113.32 387 ASN C O 1
ATOM 3892 N N . GLN C 1 130 ? 56.550 -4.824 -9.692 1.00 118.34 388 GLN C N 1
ATOM 3893 C CA . GLN C 1 130 ? 57.010 -3.462 -9.954 1.00 125.59 388 GLN C CA 1
ATOM 3894 C C . GLN C 1 130 ? 57.448 -2.759 -8.678 1.00 122.93 388 GLN C C 1
ATOM 3895 O O . GLN C 1 130 ? 58.384 -1.951 -8.707 1.00 120.14 388 GLN C O 1
ATOM 3901 N N . GLU C 1 131 ? 56.783 -3.041 -7.556 1.00 122.27 389 GLU C N 1
ATOM 3902 C CA . GLU C 1 131 ? 57.204 -2.455 -6.289 1.00 123.55 389 GLU C CA 1
ATOM 3903 C C . GLU C 1 131 ? 58.610 -2.910 -5.920 1.00 113.66 389 GLU C C 1
ATOM 3904 O O . GLU C 1 131 ? 59.433 -2.106 -5.469 1.0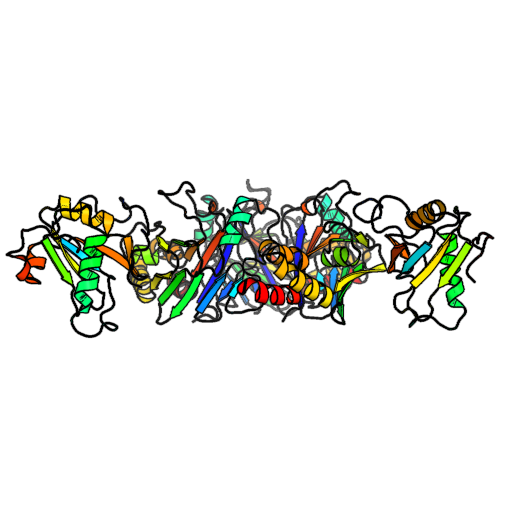0 109.78 389 GLU C O 1
ATOM 3910 N N . PHE C 1 132 ? 58.901 -4.201 -6.103 1.00 106.33 390 PHE C N 1
ATOM 3911 C CA . PHE C 1 132 ? 60.253 -4.699 -5.870 1.00 99.97 390 PHE C CA 1
ATOM 3912 C C . PHE C 1 132 ? 61.245 -4.092 -6.854 1.00 100.96 390 PHE C C 1
ATOM 3913 O O . PHE C 1 132 ? 62.361 -3.721 -6.471 1.00 98.32 390 PHE C O 1
ATOM 3921 N N . ALA C 1 133 ? 60.860 -3.998 -8.130 1.00 101.97 391 ALA C N 1
ATOM 3922 C CA . ALA C 1 133 ? 61.746 -3.421 -9.137 1.00 106.46 391 ALA C CA 1
ATOM 3923 C C . ALA C 1 133 ? 62.091 -1.972 -8.815 1.00 113.81 391 ALA C C 1
ATOM 3924 O O . ALA C 1 133 ? 63.224 -1.532 -9.042 1.00 111.48 391 ALA C O 1
ATOM 3926 N N . ALA C 1 134 ? 61.126 -1.216 -8.289 1.00 119.95 392 ALA C N 1
ATOM 3927 C CA . ALA C 1 134 ? 61.394 0.170 -7.919 1.00 117.27 392 ALA C CA 1
ATOM 3928 C C . ALA C 1 134 ? 62.370 0.253 -6.752 1.00 111.67 392 ALA C C 1
ATOM 3929 O O . ALA C 1 134 ? 63.280 1.091 -6.755 1.00 112.70 392 ALA C O 1
ATOM 3931 N N . LEU C 1 135 ? 62.195 -0.604 -5.744 1.00 109.36 393 LEU C N 1
ATOM 3932 C CA . LEU C 1 135 ? 63.114 -0.610 -4.611 1.00 108.02 393 LEU C CA 1
ATOM 3933 C C . LEU C 1 135 ? 64.503 -1.077 -5.037 1.00 104.51 393 LEU C C 1
ATOM 3934 O O . LEU C 1 135 ? 65.509 -0.601 -4.498 1.00 99.06 393 LEU C O 1
ATOM 3939 N N . LEU C 1 136 ? 64.576 -1.987 -6.013 1.00 101.48 394 LEU C N 1
ATOM 3940 C CA . LEU C 1 136 ? 65.869 -2.413 -6.543 1.00 95.15 394 LEU C CA 1
ATOM 3941 C C . LEU C 1 136 ? 66.605 -1.256 -7.209 1.00 97.28 394 LEU C C 1
ATOM 3942 O O . LEU C 1 136 ? 67.817 -1.094 -7.025 1.00 113.39 394 LEU C O 1
ATOM 3947 N N . ALA C 1 137 ? 65.888 -0.441 -7.986 1.00 101.31 395 ALA C N 1
ATOM 3948 C CA . ALA C 1 137 ? 66.519 0.698 -8.644 1.00 103.81 395 ALA C CA 1
ATOM 3949 C C . ALA C 1 137 ? 66.886 1.791 -7.649 1.00 107.18 395 ALA C C 1
ATOM 3950 O O . ALA C 1 137 ? 67.880 2.499 -7.846 1.00 109.57 395 ALA C O 1
ATOM 3952 N N . GLN C 1 138 ? 66.093 1.953 -6.590 1.00 108.66 396 GLN C N 1
ATOM 3953 C CA . GLN C 1 138 ? 66.398 2.957 -5.576 1.00 110.26 396 GLN C CA 1
ATOM 3954 C C . GLN C 1 138 ? 67.627 2.577 -4.758 1.00 107.85 396 GLN C C 1
ATOM 3955 O O . GLN C 1 138 ? 68.328 3.459 -4.248 1.00 109.92 396 GLN C O 1
ATOM 3961 N N . SER C 1 139 ? 67.906 1.280 -4.629 1.00 104.85 397 SER C N 1
ATOM 3962 C CA . SER C 1 139 ? 68.968 0.785 -3.761 1.00 104.80 397 SER C CA 1
ATOM 3963 C C . SER C 1 139 ? 70.326 0.660 -4.443 1.00 102.66 397 SER C C 1
ATOM 3964 O O . SER C 1 139 ? 71.338 0.543 -3.742 1.00 99.28 397 SER C O 1
ATOM 3967 N N . VAL C 1 140 ? 70.380 0.659 -5.779 1.00 104.78 398 VAL C N 1
ATOM 3968 C CA . VAL C 1 140 ? 71.671 0.603 -6.465 1.00 102.06 398 VAL C CA 1
ATOM 3969 C C . VAL C 1 140 ? 72.566 1.771 -6.062 1.00 99.81 398 VAL C C 1
ATOM 3970 O O . VAL C 1 140 ? 73.791 1.622 -5.977 1.00 92.67 398 VAL C O 1
ATOM 3974 N N . ASN C 1 141 ? 71.981 2.941 -5.799 1.00 103.84 399 ASN C N 1
ATOM 3975 C CA . ASN C 1 141 ? 72.750 4.082 -5.316 1.00 108.91 399 ASN C CA 1
ATOM 3976 C C . ASN C 1 141 ? 73.228 3.908 -3.881 1.00 106.36 399 ASN C C 1
ATOM 3977 O O . ASN C 1 141 ? 74.092 4.672 -3.437 1.00 102.93 399 ASN C O 1
ATOM 3982 N N . GLN C 1 142 ? 72.697 2.930 -3.152 1.00 109.04 400 GLN C N 1
ATOM 3983 C CA . GLN C 1 142 ? 72.968 2.775 -1.731 1.00 111.51 400 GLN C CA 1
ATOM 3984 C C . GLN C 1 142 ? 74.124 1.823 -1.444 1.00 105.87 400 GLN C C 1
ATOM 3985 O O . GLN C 1 142 ? 74.484 1.644 -0.276 1.00 107.72 400 GLN C O 1
ATOM 3991 N N . GLY C 1 143 ? 74.705 1.213 -2.467 1.00 97.91 401 GLY C N 1
ATOM 3992 C CA . GLY C 1 143 ? 75.870 0.364 -2.322 1.00 95.32 401 GLY C CA 1
ATOM 3993 C C . GLY C 1 143 ? 75.574 -1.089 -2.656 1.00 96.48 401 GLY C C 1
ATOM 3994 O O . GLY C 1 143 ? 74.439 -1.492 -2.910 1.00 97.78 401 GLY C O 1
ATOM 3995 N N . PHE C 1 144 ? 76.650 -1.882 -2.646 1.00 91.56 402 PHE C N 1
ATOM 3996 C CA . PHE C 1 144 ? 76.534 -3.302 -2.968 1.00 84.89 402 PHE C CA 1
ATOM 3997 C C . PHE C 1 144 ? 75.744 -4.040 -1.894 1.00 85.45 402 PHE C C 1
ATOM 3998 O O . PHE C 1 144 ? 74.844 -4.830 -2.203 1.00 75.11 402 PHE C O 1
ATOM 4006 N N . GLU C 1 145 ? 76.085 -3.807 -0.623 1.00 89.96 403 GLU C N 1
ATOM 4007 C CA . GLU C 1 145 ? 75.443 -4.530 0.471 1.00 91.52 403 GLU C CA 1
ATOM 4008 C C . GLU C 1 145 ? 73.946 -4.251 0.523 1.00 103.26 403 GLU C C 1
ATOM 4009 O O . GLU C 1 145 ? 73.151 -5.150 0.824 1.00 103.12 403 GLU C O 1
ATOM 4015 N N . ALA C 1 146 ? 73.541 -3.012 0.233 1.00 113.87 404 ALA C N 1
ATOM 4016 C CA . ALA C 1 146 ? 72.118 -2.690 0.206 1.00 117.35 404 ALA C CA 1
ATOM 4017 C C . ALA C 1 146 ? 71.395 -3.490 -0.869 1.00 111.86 404 ALA C C 1
ATOM 4018 O O . ALA C 1 146 ? 70.239 -3.890 -0.687 1.00 112.83 404 ALA C O 1
ATOM 4020 N N . VAL C 1 147 ? 72.062 -3.731 -1.997 1.00 108.70 405 VAL C N 1
ATOM 4021 C CA . VAL C 1 147 ? 71.439 -4.469 -3.088 1.00 106.10 405 VAL C CA 1
ATOM 4022 C C . VAL C 1 147 ? 71.441 -5.966 -2.799 1.00 103.53 405 VAL C C 1
ATOM 4023 O O . VAL C 1 147 ? 70.478 -6.671 -3.122 1.00 102.17 405 VAL C O 1
ATOM 4027 N N . TYR C 1 148 ? 72.511 -6.478 -2.181 1.00 98.23 406 TYR C N 1
ATOM 4028 C CA . TYR C 1 148 ? 72.554 -7.900 -1.847 1.00 97.48 406 TYR C CA 1
ATOM 4029 C C . TYR C 1 148 ? 71.479 -8.260 -0.829 1.00 97.65 406 TYR C C 1
ATOM 4030 O O . TYR C 1 148 ? 70.819 -9.298 -0.957 1.00 100.00 406 TYR C O 1
ATOM 4039 N N . GLN C 1 149 ? 71.286 -7.416 0.189 1.00 93.92 407 GLN C N 1
ATOM 4040 C CA . GLN C 1 149 ? 70.275 -7.681 1.208 1.00 93.19 407 GLN C CA 1
ATOM 4041 C C . GLN C 1 149 ? 68.867 -7.764 0.636 1.00 95.68 407 GLN C C 1
ATOM 4042 O O . GLN C 1 149 ? 67.952 -8.191 1.349 1.00 95.06 407 GLN C O 1
ATOM 4048 N N . LEU C 1 150 ? 68.669 -7.369 -0.623 1.00 96.52 408 LEU C N 1
ATOM 4049 C CA . LEU C 1 150 ? 67.366 -7.496 -1.257 1.00 96.48 408 LEU C CA 1
ATOM 4050 C C . LEU C 1 150 ? 67.000 -8.943 -1.555 1.00 89.51 408 LEU C C 1
ATOM 4051 O O . LEU C 1 150 ? 65.874 -9.199 -1.995 1.00 96.28 408 LEU C O 1
ATOM 4056 N N . THR C 1 151 ? 67.922 -9.888 -1.342 1.00 82.04 409 THR C N 1
ATOM 4057 C CA . THR C 1 151 ? 67.580 -11.298 -1.490 1.00 80.11 409 THR C CA 1
ATOM 4058 C C . THR C 1 151 ? 66.478 -11.701 -0.523 1.00 76.21 409 THR C C 1
ATOM 4059 O O . THR C 1 151 ? 65.675 -12.588 -0.832 1.00 73.17 409 THR C O 1
ATOM 4063 N N . ARG C 1 152 ? 66.417 -11.059 0.647 1.00 75.26 410 ARG C N 1
ATOM 4064 C CA . ARG C 1 152 ? 65.352 -11.349 1.597 1.00 81.66 410 ARG C CA 1
ATOM 4065 C C . ARG C 1 152 ? 63.996 -10.880 1.091 1.00 87.80 410 ARG C C 1
ATOM 4066 O O . ARG C 1 152 ? 62.967 -11.371 1.565 1.00 91.06 410 ARG C O 1
ATOM 4074 N N . MET C 1 153 ? 63.973 -9.947 0.136 1.00 87.29 411 MET C N 1
ATOM 4075 C CA . MET C 1 153 ? 62.713 -9.535 -0.466 1.00 90.25 411 MET C CA 1
ATOM 4076 C C . MET C 1 153 ? 62.213 -10.573 -1.460 1.00 92.10 411 MET C C 1
ATOM 4077 O O . MET C 1 153 ? 61.003 -10.677 -1.691 1.00 95.39 411 MET C O 1
ATOM 4082 N N . CYS C 1 154 ? 63.126 -11.345 -2.050 1.00 90.35 412 CYS C N 1
ATOM 4083 C CA . CYS C 1 154 ? 62.773 -12.419 -2.967 1.00 86.14 412 CYS C CA 1
ATOM 4084 C C . CYS C 1 154 ? 62.381 -13.703 -2.249 1.00 83.08 412 CYS C C 1
ATOM 4085 O O . CYS C 1 154 ? 62.009 -14.675 -2.915 1.00 80.33 412 CYS C O 1
ATOM 4088 N N . THR C 1 155 ? 62.472 -13.740 -0.922 1.00 86.48 413 THR C N 1
ATOM 4089 C CA . THR C 1 155 ? 62.143 -14.925 -0.142 1.00 90.20 413 THR C CA 1
ATOM 4090 C C . THR C 1 155 ? 60.947 -14.624 0.748 1.00 86.03 413 THR C C 1
ATOM 4091 O O . THR C 1 155 ? 60.923 -13.600 1.439 1.00 79.90 413 THR C O 1
ATOM 4095 N N . ILE C 1 156 ? 59.962 -15.516 0.728 1.00 85.30 414 ILE C N 1
ATOM 4096 C CA . ILE C 1 156 ? 58.794 -15.436 1.594 1.00 87.14 414 ILE C CA 1
ATOM 4097 C C . ILE C 1 156 ? 58.697 -16.738 2.375 1.00 80.47 414 ILE C C 1
ATOM 4098 O O . ILE C 1 156 ? 58.822 -17.824 1.797 1.00 74.50 414 ILE C O 1
ATOM 4103 N N . ARG C 1 157 ? 58.481 -16.629 3.682 1.00 80.54 415 ARG C N 1
ATOM 4104 C CA . ARG C 1 157 ? 58.350 -17.784 4.558 1.00 80.57 415 ARG C CA 1
ATOM 4105 C C . ARG C 1 157 ? 56.964 -17.774 5.185 1.00 84.29 415 ARG C C 1
ATOM 4106 O O . ARG C 1 157 ? 56.501 -16.729 5.655 1.00 88.10 415 ARG C O 1
ATOM 4114 N N . MET C 1 158 ? 56.304 -18.931 5.187 1.00 83.62 416 MET C N 1
ATOM 4115 C CA . MET C 1 158 ? 55.009 -19.068 5.836 1.00 87.24 416 MET C CA 1
ATOM 4116 C C . MET C 1 158 ? 54.950 -20.376 6.605 1.00 82.96 416 MET C C 1
ATOM 4117 O O . MET C 1 158 ? 55.584 -21.364 6.230 1.00 79.70 416 MET C O 1
ATOM 4122 N N . SER C 1 159 ? 54.154 -20.374 7.673 1.00 84.82 417 SER C N 1
ATOM 4123 C CA . SER C 1 159 ? 53.979 -21.528 8.539 1.00 91.44 417 SER C CA 1
ATOM 4124 C C . SER C 1 159 ? 52.507 -21.909 8.617 1.00 95.64 417 SER C C 1
ATOM 4125 O O . SER C 1 159 ? 51.620 -21.054 8.537 1.00 95.71 417 SER C O 1
ATOM 4128 N N . PHE C 1 160 ? 52.259 -23.207 8.774 1.00 94.81 418 PHE C N 1
ATOM 4129 C CA . PHE C 1 160 ? 50.907 -23.729 8.897 1.00 84.14 418 PHE C CA 1
ATOM 4130 C C . PHE C 1 160 ? 50.497 -23.845 10.360 1.00 95.23 418 PHE C C 1
ATOM 4131 O O . PHE C 1 160 ? 51.324 -24.132 11.231 1.00 100.26 418 PHE C O 1
ATOM 4139 N N . VAL C 1 161 ? 49.213 -23.588 10.618 1.00 94.26 419 VAL C N 1
ATOM 4140 C CA . VAL C 1 161 ? 48.539 -23.864 11.887 1.00 101.09 419 VAL C CA 1
ATOM 4141 C C . VAL C 1 161 ? 49.013 -22.931 12.996 1.00 102.97 419 VAL C C 1
ATOM 4142 O O . VAL C 1 161 ? 48.210 -22.194 13.579 1.00 110.77 419 VAL C O 1
ATOM 4146 N N . LYS C 1 162 ? 50.308 -22.953 13.304 1.00 97.89 420 LYS C N 1
ATOM 4147 C CA . LYS C 1 162 ? 50.859 -22.182 14.411 1.00 104.88 420 LYS C CA 1
ATOM 4148 C C . LYS C 1 162 ? 51.880 -21.174 13.902 1.00 99.11 420 LYS C C 1
ATOM 4149 O O . LYS C 1 162 ? 52.676 -21.475 13.007 1.00 87.55 420 LYS C O 1
ATOM 4155 N N . GLY C 1 163 ? 51.848 -19.976 14.490 1.00 108.30 421 GLY C N 1
ATOM 4156 C CA . GLY C 1 163 ? 52.710 -18.887 14.091 1.00 109.07 421 GLY C CA 1
ATOM 4157 C C . GLY C 1 163 ? 53.869 -18.651 15.051 1.00 109.40 421 GLY C C 1
ATOM 4158 O O . GLY C 1 163 ? 54.007 -19.285 16.094 1.00 113.99 421 GLY C O 1
ATOM 4159 N N . TRP C 1 164 ? 54.719 -17.704 14.660 1.00 103.42 422 TRP C N 1
ATOM 4160 C CA . TRP C 1 164 ? 55.929 -17.371 15.396 1.00 101.31 422 TRP C CA 1
ATOM 4161 C C . TRP C 1 164 ? 56.136 -15.864 15.370 1.00 106.05 422 TRP C C 1
ATOM 4162 O O . TRP C 1 164 ? 55.783 -15.192 14.399 1.00 107.90 422 TRP C O 1
ATOM 4173 N N . GLY C 1 165 ? 56.716 -15.341 16.438 1.00 108.17 423 GLY C N 1
ATOM 4174 C CA . GLY C 1 165 ? 56.974 -13.920 16.540 1.00 108.01 423 GLY C CA 1
ATOM 4175 C C . GLY C 1 165 ? 56.903 -13.451 17.980 1.00 111.78 423 GLY C C 1
ATOM 4176 O O . GLY C 1 165 ? 56.885 -14.248 18.914 1.00 110.26 423 GLY C O 1
ATOM 4177 N N . ALA C 1 166 ? 56.837 -12.125 18.133 1.00 119.55 424 ALA C N 1
ATOM 4178 C CA . ALA C 1 166 ? 56.931 -11.506 19.451 1.00 123.95 424 ALA C CA 1
ATOM 4179 C C . ALA C 1 166 ? 55.696 -11.726 20.313 1.00 127.96 424 ALA C C 1
ATOM 4180 O O . ALA C 1 166 ? 55.765 -11.518 21.529 1.00 133.86 424 ALA C O 1
ATOM 4182 N N . GLU C 1 167 ? 54.574 -12.134 19.728 1.00 127.83 425 GLU C N 1
ATOM 4183 C CA . GLU C 1 167 ? 53.381 -12.407 20.517 1.00 132.48 425 GLU C CA 1
ATOM 4184 C C . GLU C 1 167 ? 53.257 -13.872 20.910 1.00 127.74 425 GLU C C 1
ATOM 4185 O O . GLU C 1 167 ? 52.560 -14.182 21.883 1.00 130.65 425 GLU C O 1
ATOM 4191 N N . TYR C 1 168 ? 53.912 -14.771 20.186 1.00 123.58 426 TYR C N 1
ATOM 4192 C CA . TYR C 1 168 ? 53.837 -16.198 20.448 1.00 125.72 426 TYR C CA 1
ATOM 4193 C C . TYR C 1 168 ? 55.092 -16.639 21.190 1.00 128.64 426 TYR C C 1
ATOM 4194 O O . TYR C 1 168 ? 56.102 -15.931 21.225 1.00 130.68 426 TYR C O 1
ATOM 4203 N N . ARG C 1 169 ? 55.014 -17.823 21.798 1.00 130.60 427 ARG C N 1
ATOM 4204 C CA . ARG C 1 169 ? 56.182 -18.351 22.492 1.00 130.06 427 ARG C CA 1
ATOM 4205 C C . ARG C 1 169 ? 57.293 -18.690 21.507 1.00 120.53 427 ARG C C 1
ATOM 4206 O O . ARG C 1 169 ? 58.477 -18.583 21.848 1.00 118.61 427 ARG C O 1
ATOM 4214 N N . ARG C 1 170 ? 56.936 -19.101 20.291 1.00 114.66 428 ARG C N 1
ATOM 4215 C CA . ARG C 1 170 ? 57.926 -19.376 19.258 1.00 108.07 428 ARG C CA 1
ATOM 4216 C C . ARG C 1 170 ? 58.464 -18.058 18.711 1.00 103.65 428 ARG C C 1
ATOM 4217 O O . ARG C 1 170 ? 57.692 -17.217 18.235 1.00 104.70 428 ARG C O 1
ATOM 4225 N N . GLN C 1 171 ? 59.782 -17.874 18.776 1.00 100.54 429 GLN C N 1
ATOM 4226 C CA . GLN C 1 171 ? 60.407 -16.644 18.301 1.00 99.17 429 GLN C CA 1
ATOM 4227 C C . GLN C 1 171 ? 60.883 -16.733 16.859 1.00 93.97 429 GLN C C 1
ATOM 4228 O O . GLN C 1 171 ? 60.871 -15.721 16.148 1.00 91.47 429 GLN C O 1
ATOM 4234 N N . THR C 1 172 ? 61.295 -17.914 16.408 1.00 91.02 430 THR C N 1
ATOM 4235 C CA . THR C 1 172 ? 61.891 -18.083 15.093 1.00 88.33 430 THR C CA 1
ATOM 4236 C C . THR C 1 172 ? 61.098 -19.089 14.271 1.00 86.75 430 THR C C 1
ATOM 4237 O O . THR C 1 172 ? 60.414 -19.964 14.813 1.00 91.00 430 THR C O 1
ATOM 4241 N N . VAL C 1 173 ? 61.195 -18.945 12.947 1.00 85.41 431 VAL C N 1
ATOM 4242 C CA . VAL C 1 173 ? 60.527 -19.853 12.024 1.00 81.28 431 VAL C CA 1
ATOM 4243 C C . VAL C 1 173 ? 61.039 -21.281 12.164 1.00 81.99 431 VAL C C 1
ATOM 4244 O O . VAL C 1 173 ? 60.341 -22.228 11.790 1.00 84.30 431 VAL C O 1
ATOM 4248 N N . THR C 1 174 ? 62.253 -21.467 12.685 1.00 82.92 432 THR C N 1
ATOM 4249 C CA . THR C 1 174 ? 62.770 -22.814 12.891 1.00 79.55 432 THR C CA 1
ATOM 4250 C C . THR C 1 174 ? 62.089 -23.543 14.043 1.00 79.57 432 THR C C 1
ATOM 4251 O O . THR C 1 174 ? 62.365 -24.730 14.247 1.00 79.55 432 THR C O 1
ATOM 4255 N N . SER C 1 175 ? 61.215 -22.874 14.796 1.00 82.41 433 SER C N 1
ATOM 4256 C CA . SER C 1 175 ? 60.468 -23.520 15.866 1.00 87.92 433 SER C CA 1
ATOM 4257 C C . SER C 1 175 ? 59.055 -23.925 15.463 1.00 89.48 433 SER C C 1
ATOM 4258 O O . SER C 1 175 ? 58.416 -24.684 16.200 1.00 91.25 433 SER C O 1
ATOM 4261 N N . THR C 1 176 ? 58.548 -23.444 14.326 1.00 89.24 434 THR C N 1
ATOM 4262 C CA . THR C 1 176 ? 57.226 -23.894 13.913 1.00 97.45 434 THR C CA 1
ATOM 4263 C C . THR C 1 176 ? 57.324 -25.283 13.281 1.00 99.67 434 THR C C 1
ATOM 4264 O O . THR C 1 176 ? 58.313 -25.595 12.612 1.00 100.74 434 THR C O 1
ATOM 4268 N N . PRO C 1 177 ? 56.329 -26.147 13.504 1.00 92.45 435 PRO C N 1
ATOM 4269 C CA . PRO C 1 177 ? 56.452 -27.534 13.029 1.00 86.47 435 PRO C CA 1
ATOM 4270 C C . PRO C 1 177 ? 56.416 -27.679 11.517 1.00 82.18 435 PRO C C 1
ATOM 4271 O O . PRO C 1 177 ? 57.077 -28.578 10.984 1.00 81.16 435 PRO C O 1
ATOM 4275 N N . CYS C 1 178 ? 55.668 -26.837 10.805 1.00 81.03 436 CYS C N 1
ATOM 4276 C CA . CYS C 1 178 ? 55.556 -26.950 9.354 1.00 80.88 436 CYS C CA 1
ATOM 4277 C C . CYS C 1 178 ? 55.631 -25.564 8.736 1.00 84.67 436 CYS C C 1
ATOM 4278 O O . CYS C 1 178 ? 54.767 -24.722 8.999 1.00 92.23 436 CYS C O 1
ATOM 4281 N N . TRP C 1 179 ? 56.653 -25.330 7.915 1.00 77.57 437 TRP C N 1
ATOM 4282 C CA . TRP C 1 179 ? 56.772 -24.060 7.214 1.00 77.29 437 TRP C CA 1
ATOM 4283 C C . TRP C 1 179 ? 57.471 -24.278 5.880 1.00 75.16 437 TRP C C 1
ATOM 4284 O O . TRP C 1 179 ? 58.163 -25.278 5.671 1.00 77.20 437 TRP C O 1
ATOM 4295 N N . ILE C 1 180 ? 57.270 -23.322 4.971 1.00 69.54 438 ILE C N 1
ATOM 4296 C CA . ILE C 1 180 ? 57.820 -23.377 3.623 1.00 70.49 438 ILE C CA 1
ATOM 4297 C C . ILE C 1 180 ? 58.612 -22.104 3.348 1.00 78.81 438 ILE C C 1
ATOM 4298 O O . ILE C 1 180 ? 58.507 -21.108 4.064 1.00 79.42 438 ILE C O 1
ATOM 4303 N N . GLU C 1 181 ? 59.418 -22.156 2.288 1.00 80.66 439 GLU C N 1
ATOM 4304 C CA . GLU C 1 181 ? 60.214 -21.020 1.836 1.00 76.25 439 GLU C CA 1
ATOM 4305 C C . GLU C 1 181 ? 60.008 -20.846 0.339 1.00 69.89 439 GLU C C 1
ATOM 4306 O O . GLU C 1 181 ? 60.219 -21.787 -0.432 1.00 62.91 439 GLU C O 1
ATOM 4312 N N . LEU C 1 182 ? 59.593 -19.650 -0.067 1.00 78.09 440 LEU C N 1
ATOM 4313 C CA . LEU C 1 182 ? 59.316 -19.340 -1.463 1.00 83.76 440 LEU C CA 1
ATOM 4314 C C . LEU C 1 182 ? 60.465 -18.542 -2.062 1.00 83.81 440 LEU C C 1
ATOM 4315 O O . LEU C 1 182 ? 60.940 -17.577 -1.455 1.00 83.60 440 LEU C O 1
ATOM 4320 N N . HIS C 1 183 ? 60.911 -18.949 -3.247 1.00 78.97 441 HIS C N 1
ATOM 4321 C CA . HIS C 1 183 ? 61.895 -18.201 -4.015 1.00 71.33 441 HIS C CA 1
ATOM 4322 C C . HIS C 1 183 ? 61.217 -17.650 -5.262 1.00 73.59 441 HIS C C 1
ATOM 4323 O O . HIS C 1 183 ? 60.648 -18.414 -6.049 1.00 73.78 441 HIS C O 1
ATOM 4330 N N . LEU C 1 184 ? 61.275 -16.333 -5.442 1.00 76.13 442 LEU C N 1
ATOM 4331 C CA . LEU C 1 184 ? 60.718 -15.694 -6.633 1.00 78.96 442 LEU C CA 1
ATOM 4332 C C . LEU C 1 184 ? 61.838 -15.598 -7.661 1.00 73.16 442 LEU C C 1
ATOM 4333 O O . LEU C 1 184 ? 62.733 -14.758 -7.549 1.00 71.82 442 LEU C O 1
ATOM 4338 N N . ASN C 1 185 ? 61.788 -16.472 -8.671 1.00 74.97 443 ASN C N 1
ATOM 4339 C CA . ASN C 1 185 ? 62.901 -16.584 -9.607 1.00 76.84 443 ASN C CA 1
ATOM 4340 C C . ASN C 1 185 ? 62.984 -15.379 -10.535 1.00 78.90 443 ASN C C 1
ATOM 4341 O O . ASN C 1 185 ? 64.078 -15.022 -10.987 1.00 79.18 443 ASN C O 1
ATOM 4346 N N . GLY C 1 186 ? 61.850 -14.751 -10.834 1.00 80.75 444 GLY C N 1
ATOM 4347 C CA . GLY C 1 186 ? 61.829 -13.528 -11.602 1.00 83.20 444 GLY C CA 1
ATOM 4348 C C . GLY C 1 186 ? 62.643 -12.426 -10.955 1.00 84.16 444 GLY C C 1
ATOM 4349 O O . GLY C 1 186 ? 63.646 -11.957 -11.505 1.00 86.24 444 GLY C O 1
ATOM 4350 N N . PRO C 1 187 ? 62.210 -11.977 -9.771 1.00 80.28 445 PRO C N 1
ATOM 4351 C CA . PRO C 1 187 ? 62.983 -10.949 -9.050 1.00 79.18 445 PRO C CA 1
ATOM 4352 C C . PRO C 1 187 ? 64.430 -11.334 -8.794 1.00 74.97 445 PRO C C 1
ATOM 4353 O O . PRO C 1 187 ? 65.317 -10.475 -8.881 1.00 75.04 445 PRO C O 1
ATOM 4357 N N . LEU C 1 188 ? 64.694 -12.601 -8.466 1.00 70.15 446 LEU C N 1
ATOM 4358 C CA . LEU C 1 188 ? 66.070 -13.036 -8.245 1.00 69.27 446 LEU C CA 1
ATOM 4359 C C . LEU C 1 188 ? 66.918 -12.859 -9.498 1.00 75.56 446 LEU C C 1
ATOM 4360 O O . LEU C 1 188 ? 68.097 -12.497 -9.412 1.00 75.97 446 LEU C O 1
ATOM 4365 N N . GLN C 1 189 ? 66.331 -13.094 -10.673 1.00 78.86 447 GLN C N 1
ATOM 4366 C CA . GLN C 1 189 ? 67.089 -12.960 -11.913 1.00 82.66 447 GLN C CA 1
ATOM 4367 C C . GLN C 1 189 ? 67.453 -11.507 -12.195 1.00 82.91 447 GLN C C 1
ATOM 4368 O O . GLN C 1 189 ? 68.583 -11.216 -12.604 1.00 80.79 447 GLN C O 1
ATOM 4374 N N . TRP C 1 190 ? 66.511 -10.581 -11.987 1.00 87.96 448 TRP C N 1
ATOM 4375 C CA . TRP C 1 190 ? 66.811 -9.163 -12.172 1.00 91.88 448 TRP C CA 1
ATOM 4376 C C . TRP C 1 190 ? 67.846 -8.692 -11.162 1.00 91.36 448 TRP C C 1
ATOM 4377 O O . TRP C 1 190 ? 68.762 -7.932 -11.501 1.00 101.91 448 TRP C O 1
ATOM 4388 N N . LEU C 1 191 ? 67.693 -9.119 -9.905 1.00 83.46 449 LEU C N 1
ATOM 4389 C CA . LEU C 1 191 ? 68.663 -8.780 -8.872 1.00 81.85 449 LEU C CA 1
ATOM 4390 C C . LEU C 1 191 ? 70.051 -9.266 -9.259 1.00 79.98 449 LEU C C 1
ATOM 4391 O O . LEU C 1 191 ? 71.054 -8.597 -8.987 1.00 79.12 449 LEU C O 1
ATOM 4396 N N . ASP C 1 192 ? 70.124 -10.437 -9.893 1.00 83.86 450 ASP C N 1
ATOM 4397 C CA . ASP C 1 192 ? 71.398 -10.923 -10.405 1.00 79.02 450 ASP C CA 1
ATOM 4398 C C . ASP C 1 192 ? 71.960 -9.967 -11.448 1.00 76.26 450 ASP C C 1
ATOM 4399 O O . ASP C 1 192 ? 73.156 -9.652 -11.433 1.00 72.35 450 ASP C O 1
ATOM 4404 N N . LYS C 1 193 ? 71.110 -9.497 -12.367 1.00 76.46 451 LYS C N 1
ATOM 4405 C CA . LYS C 1 193 ? 71.578 -8.622 -13.438 1.00 88.05 451 LYS C CA 1
ATOM 4406 C C . LYS C 1 193 ? 72.183 -7.336 -12.889 1.00 90.89 451 LYS C C 1
ATOM 4407 O O . LYS C 1 193 ? 73.108 -6.778 -13.490 1.00 92.99 451 LYS C O 1
ATOM 4413 N N . VAL C 1 194 ? 71.676 -6.852 -11.754 1.00 87.92 452 VAL C N 1
ATOM 4414 C CA . VAL C 1 194 ? 72.242 -5.666 -11.120 1.00 85.06 452 VAL C CA 1
ATOM 4415 C C . VAL C 1 194 ? 73.471 -6.018 -10.289 1.00 79.01 452 VAL C C 1
ATOM 4416 O O . VAL C 1 194 ? 74.477 -5.301 -10.316 1.00 81.52 452 VAL C O 1
ATOM 4420 N N . LEU C 1 195 ? 73.410 -7.126 -9.544 1.00 78.26 453 LEU C N 1
ATOM 4421 C CA . LEU C 1 195 ? 74.488 -7.468 -8.620 1.00 82.73 453 LEU C CA 1
ATOM 4422 C C . LEU C 1 195 ? 75.796 -7.742 -9.353 1.00 87.06 453 LEU C C 1
ATOM 4423 O O . LEU C 1 195 ? 76.870 -7.332 -8.896 1.00 90.62 453 LEU C O 1
ATOM 4428 N N . THR C 1 196 ? 75.729 -8.442 -10.489 1.00 87.81 454 THR C N 1
ATOM 4429 C CA . THR C 1 196 ? 76.943 -8.777 -11.228 1.00 90.92 454 THR C CA 1
ATOM 4430 C C . THR C 1 196 ? 77.631 -7.532 -11.778 1.00 91.97 454 THR C C 1
ATOM 4431 O O . THR C 1 196 ? 78.865 -7.461 -11.807 1.00 93.84 454 THR C O 1
ATOM 4435 N N . GLN C 1 197 ? 76.853 -6.540 -12.214 1.00 95.86 455 GLN C N 1
ATOM 4436 C CA . GLN C 1 197 ? 77.426 -5.366 -12.860 1.00 100.99 455 GLN C CA 1
ATOM 4437 C C . GLN C 1 197 ? 78.010 -4.361 -11.875 1.00 105.42 455 GLN C C 1
ATOM 4438 O O . GLN C 1 197 ? 78.764 -3.476 -12.294 1.00 111.28 455 GLN C O 1
ATOM 4444 N N . MET C 1 198 ? 77.686 -4.468 -10.591 1.00 102.59 456 MET C N 1
ATOM 4445 C CA . MET C 1 198 ? 78.247 -3.556 -9.599 1.00 104.29 456 MET C CA 1
ATOM 4446 C C . MET C 1 198 ? 79.701 -3.904 -9.293 1.00 108.82 456 MET C C 1
ATOM 4447 O O . MET C 1 198 ? 79.990 -4.944 -8.701 1.00 109.34 456 MET C O 1
ATOM 4452 N N . SER D 2 4 ? 68.414 -76.481 -7.815 1.00 104.46 762 SER D N 1
ATOM 4453 C CA . SER D 2 4 ? 67.741 -75.206 -7.598 1.00 104.13 762 SER D CA 1
ATOM 4454 C C . SER D 2 4 ? 66.852 -75.250 -6.360 1.00 102.57 762 SER D C 1
ATOM 4455 O O . SER D 2 4 ? 66.710 -74.256 -5.647 1.00 98.00 762 SER D O 1
ATOM 4458 N N . LYS D 2 5 ? 66.259 -76.414 -6.111 1.00 103.32 763 LYS D N 1
ATOM 4459 C CA . LYS D 2 5 ? 65.311 -76.605 -5.013 1.00 94.64 763 LYS D CA 1
ATOM 4460 C C . LYS D 2 5 ? 66.089 -76.884 -3.733 1.00 97.17 763 LYS D C 1
ATOM 4461 O O . LYS D 2 5 ? 66.345 -78.032 -3.367 1.00 101.14 763 LYS D O 1
ATOM 4467 N N . VAL D 2 6 ? 66.471 -75.811 -3.042 1.00 92.59 764 VAL D N 1
ATOM 4468 C CA . VAL D 2 6 ? 67.273 -75.897 -1.829 1.00 89.74 764 VAL D CA 1
ATOM 4469 C C . VAL D 2 6 ? 66.717 -74.904 -0.816 1.00 76.63 764 VAL D C 1
ATOM 4470 O O . VAL D 2 6 ? 66.089 -73.905 -1.178 1.00 67.05 764 VAL D O 1
ATOM 4474 N N . TRP D 2 7 ? 66.950 -75.186 0.465 1.00 76.88 765 TRP D N 1
ATOM 4475 C CA . TRP D 2 7 ? 66.503 -74.314 1.543 1.00 75.43 765 TRP D CA 1
ATOM 4476 C C . TRP D 2 7 ? 67.535 -73.224 1.790 1.00 75.09 765 TRP D C 1
ATOM 4477 O O . TRP D 2 7 ? 68.733 -73.503 1.903 1.00 81.31 765 TRP D O 1
ATOM 4488 N N . GLN D 2 8 ? 67.062 -71.983 1.873 1.00 65.91 766 GLN D N 1
ATOM 4489 C CA . GLN D 2 8 ? 67.911 -70.802 1.973 1.00 60.64 766 GLN D CA 1
ATOM 4490 C C . GLN D 2 8 ? 67.513 -69.949 3.173 1.00 61.12 766 GLN D C 1
ATOM 4491 O O . GLN D 2 8 ? 67.283 -68.744 3.064 1.00 65.18 766 GLN D O 1
ATOM 4497 N N . GLY D 2 9 ? 67.424 -70.573 4.345 1.00 58.27 767 GLY D N 1
ATOM 4498 C CA . GLY D 2 9 ? 67.250 -69.834 5.578 1.00 69.88 767 GLY D CA 1
ATOM 4499 C C . GLY D 2 9 ? 65.820 -69.386 5.820 1.00 67.90 767 GLY D C 1
ATOM 4500 O O . GLY D 2 9 ? 64.900 -69.635 5.039 1.00 63.33 767 GLY D O 1
ATOM 4501 N N . GLN D 2 10 ? 65.644 -68.700 6.945 1.00 68.93 768 GLN D N 1
ATOM 4502 C CA . GLN D 2 10 ? 64.352 -68.190 7.377 1.00 72.36 768 GLN D CA 1
ATOM 4503 C C . GLN D 2 10 ? 64.224 -66.710 7.033 1.00 71.66 768 GLN D C 1
ATOM 4504 O O . GLN D 2 10 ? 65.216 -65.995 6.874 1.00 79.94 768 GLN D O 1
ATOM 4510 N N . ALA D 2 11 ? 62.976 -66.256 6.920 1.00 64.49 769 ALA D N 1
ATOM 4511 C CA . ALA D 2 11 ? 62.704 -64.844 6.691 1.00 54.76 769 ALA D CA 1
ATOM 4512 C C . ALA D 2 11 ? 62.654 -64.033 7.978 1.00 59.55 769 ALA D C 1
ATOM 4513 O O . ALA D 2 11 ? 62.880 -62.818 7.936 1.00 60.37 769 ALA D O 1
ATOM 4515 N N . PHE D 2 12 ? 62.366 -64.671 9.108 1.00 62.04 770 PHE D N 1
ATOM 4516 C CA . PHE D 2 12 ? 62.344 -64.009 10.406 1.00 68.91 770 PHE D CA 1
ATOM 4517 C C . PHE D 2 12 ? 62.337 -65.082 11.486 1.00 75.60 770 PHE D C 1
ATOM 4518 O O . PHE D 2 12 ? 62.163 -66.271 11.206 1.00 78.27 770 PHE D O 1
ATOM 4526 N N . HIS D 2 13 ? 62.530 -64.644 12.727 1.00 80.43 771 HIS D N 1
ATOM 4527 C CA . HIS D 2 13 ? 62.397 -65.533 13.872 1.00 87.15 771 HIS D CA 1
ATOM 4528 C C . HIS D 2 13 ? 60.926 -65.649 14.244 1.00 89.81 771 HIS D C 1
ATOM 4529 O O . HIS D 2 13 ? 60.225 -64.639 14.365 1.00 89.80 771 HIS D O 1
ATOM 4536 N N . LEU D 2 14 ? 60.459 -66.881 14.420 1.00 80.94 772 LEU D N 1
ATOM 4537 C CA . LEU D 2 14 ? 59.035 -67.131 14.588 1.00 82.53 772 LEU D CA 1
ATOM 4538 C C . LEU D 2 14 ? 58.603 -66.790 16.007 1.00 88.57 772 LEU D C 1
ATOM 4539 O O . LEU D 2 14 ? 59.223 -67.229 16.981 1.00 88.07 772 LEU D O 1
ATOM 4544 N N . ASP D 2 15 ? 57.525 -66.014 16.112 1.00 94.69 773 ASP D N 1
ATOM 4545 C CA . ASP D 2 15 ? 57.001 -65.552 17.389 1.00 106.25 773 ASP D CA 1
ATOM 4546 C C . ASP D 2 15 ? 55.605 -64.959 17.243 1.00 114.80 773 ASP D C 1
ATOM 4547 O O . ASP D 2 15 ? 54.871 -65.303 16.311 1.00 112.41 773 ASP D O 1
ATOM 4552 N N . ARG D 2 16 ? 55.239 -64.079 18.180 1.00 126.51 774 ARG D N 1
ATOM 4553 C CA . ARG D 2 16 ? 53.883 -63.540 18.258 1.00 129.16 774 ARG D CA 1
ATOM 4554 C C . ARG D 2 16 ? 53.438 -62.933 16.930 1.00 122.93 774 ARG D C 1
ATOM 4555 O O . ARG D 2 16 ? 52.328 -63.191 16.450 1.00 124.51 774 ARG D O 1
ATOM 4563 N N . ARG D 2 17 ? 54.303 -62.114 16.328 1.00 115.36 775 ARG D N 1
ATOM 4564 C CA . ARG D 2 17 ? 53.990 -61.273 15.175 1.00 109.60 775 ARG D CA 1
ATOM 4565 C C . ARG D 2 17 ? 53.795 -62.038 13.868 1.00 96.70 775 ARG D C 1
ATOM 4566 O O . ARG D 2 17 ? 53.458 -61.397 12.864 1.00 93.13 775 ARG D O 1
ATOM 4574 N N . ASN D 2 18 ? 53.985 -63.355 13.824 1.00 89.46 776 ASN D N 1
ATOM 4575 C CA . ASN D 2 18 ? 53.827 -64.052 12.551 1.00 86.37 776 ASN D CA 1
ATOM 4576 C C . ASN D 2 18 ? 53.330 -65.486 12.661 1.00 83.32 776 ASN D C 1
ATOM 4577 O O . ASN D 2 18 ? 53.123 -66.117 11.621 1.00 80.72 776 ASN D O 1
ATOM 4582 N N . SER D 2 19 ? 53.130 -66.026 13.852 1.00 82.61 777 SER D N 1
ATOM 4583 C CA . SER D 2 19 ? 52.729 -67.413 14.003 1.00 79.61 777 SER D CA 1
ATOM 4584 C C . SER D 2 19 ? 51.643 -67.504 15.060 1.00 83.43 777 SER D C 1
ATOM 4585 O O . SER D 2 19 ? 51.546 -66.636 15.935 1.00 84.77 777 SER D O 1
ATOM 4588 N N . PRO D 2 20 ? 50.803 -68.535 14.998 1.00 85.48 778 PRO D N 1
ATOM 4589 C CA . PRO D 2 20 ? 49.827 -68.769 16.062 1.00 96.13 778 PRO D CA 1
ATOM 4590 C C . PRO D 2 20 ? 50.537 -69.051 17.372 1.00 107.09 778 PRO D C 1
ATOM 4591 O O . PRO D 2 20 ? 51.712 -69.451 17.375 1.00 106.28 778 PRO D O 1
ATOM 4595 N N . PRO D 2 21 ? 49.868 -68.846 18.510 1.00 119.00 779 PRO D N 1
ATOM 4596 C CA . PRO D 2 21 ? 50.567 -69.028 19.796 1.00 125.44 779 PRO D CA 1
ATOM 4597 C C . PRO D 2 21 ? 51.053 -70.455 19.995 1.00 127.40 779 PRO D C 1
ATOM 4598 O O . PRO D 2 21 ? 52.206 -70.663 20.396 1.00 127.18 779 PRO D O 1
ATOM 4602 N N . ASN D 2 22 ? 50.206 -71.452 19.736 1.00 130.23 780 ASN D N 1
ATOM 4603 C CA . ASN D 2 22 ? 50.626 -72.843 19.849 1.00 132.28 780 ASN D CA 1
ATOM 4604 C C . ASN D 2 22 ? 49.865 -73.679 18.830 1.00 127.81 780 ASN D C 1
ATOM 4605 O O . ASN D 2 22 ? 48.823 -73.271 18.313 1.00 129.28 780 ASN D O 1
ATOM 4610 N N . SER D 2 23 ? 50.413 -74.857 18.542 1.00 122.77 781 SER D N 1
ATOM 4611 C CA . SER D 2 23 ? 49.857 -75.717 17.506 1.00 115.77 781 SER D CA 1
ATOM 4612 C C . SER D 2 23 ? 48.461 -76.185 17.894 1.00 114.51 781 SER D C 1
ATOM 4613 O O . SER D 2 23 ? 48.243 -76.680 19.003 1.00 118.42 781 SER D O 1
ATOM 4616 N N . LEU D 2 24 ? 47.511 -76.023 16.970 1.00 109.23 782 LEU D N 1
ATOM 4617 C CA . LEU D 2 24 ? 46.129 -76.405 17.221 1.00 108.65 782 LEU D CA 1
ATOM 4618 C C . LEU D 2 24 ? 45.756 -77.766 16.650 1.00 98.07 782 LEU D C 1
ATOM 4619 O O . LEU D 2 24 ? 44.789 -78.370 17.126 1.00 100.68 782 LEU D O 1
ATOM 4624 N N . THR D 2 25 ? 46.484 -78.261 15.652 1.00 88.33 783 THR D N 1
ATOM 4625 C CA . THR D 2 25 ? 46.070 -79.445 14.912 1.00 78.91 783 THR D CA 1
ATOM 4626 C C . THR D 2 25 ? 47.322 -80.194 14.481 1.00 73.47 783 THR D C 1
ATOM 4627 O O . THR D 2 25 ? 48.349 -79.563 14.207 1.00 69.13 783 THR D O 1
ATOM 4631 N N . PRO D 2 26 ? 47.276 -81.534 14.410 1.00 70.59 784 PRO D N 1
ATOM 4632 C CA . PRO D 2 26 ? 48.455 -82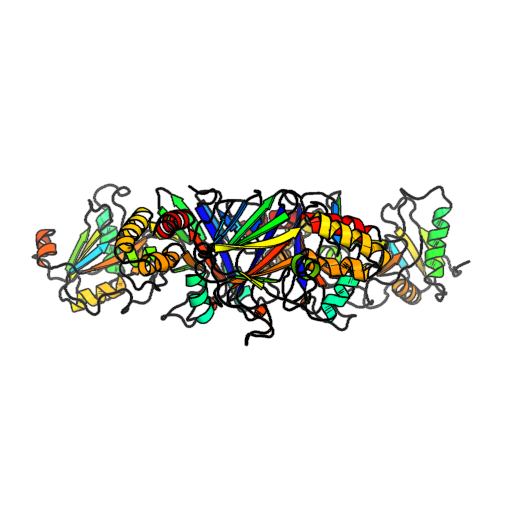.278 13.940 1.00 65.87 784 PRO D CA 1
ATOM 4633 C C . PRO D 2 26 ? 48.621 -82.305 12.426 1.00 57.78 784 PRO D C 1
ATOM 4634 O O . PRO D 2 26 ? 49.340 -83.158 11.897 1.00 49.37 784 PRO D O 1
ATOM 4638 N N . CYS D 2 27 ? 47.966 -81.389 11.718 1.00 61.31 785 CYS D N 1
ATOM 4639 C CA . CYS D 2 27 ? 48.054 -81.302 10.267 1.00 58.34 785 CYS D CA 1
ATOM 4640 C C . CYS D 2 27 ? 48.490 -79.901 9.859 1.00 51.82 785 CYS D C 1
ATOM 4641 O O . CYS D 2 27 ? 48.098 -78.912 10.486 1.00 52.62 785 CYS D O 1
ATOM 4644 N N . LEU D 2 28 ? 49.305 -79.820 8.808 1.00 48.21 786 LEU D N 1
ATOM 4645 C CA . LEU D 2 28 ? 49.853 -78.555 8.340 1.00 53.78 786 LEU D CA 1
ATOM 4646 C C . LEU D 2 28 ? 49.546 -78.372 6.862 1.00 56.03 786 LEU D C 1
ATOM 4647 O O . LEU D 2 28 ? 49.591 -79.331 6.086 1.00 57.99 786 LEU D O 1
ATOM 4652 N N . LYS D 2 29 ? 49.239 -77.134 6.480 1.00 50.59 787 LYS D N 1
ATOM 4653 C CA . LYS D 2 29 ? 49.117 -76.738 5.083 1.00 50.60 787 LYS D CA 1
ATOM 4654 C C . LYS D 2 29 ? 50.301 -75.844 4.743 1.00 54.30 787 LYS D C 1
ATOM 4655 O O . LYS D 2 29 ? 50.509 -74.812 5.390 1.00 55.40 787 LYS D O 1
ATOM 4661 N N . ILE D 2 30 ? 51.068 -76.237 3.731 1.00 51.46 788 ILE D N 1
ATOM 4662 C CA . ILE D 2 30 ? 52.313 -75.572 3.363 1.00 49.49 788 ILE D CA 1
ATOM 4663 C C . ILE D 2 30 ? 52.218 -75.150 1.905 1.00 52.47 788 ILE D C 1
ATOM 4664 O O . ILE D 2 30 ? 52.065 -76.001 1.020 1.00 60.11 788 ILE D O 1
ATOM 4669 N N . ARG D 2 31 ? 52.324 -73.849 1.652 1.00 53.61 789 ARG D N 1
ATOM 4670 C CA . ARG D 2 31 ? 52.168 -73.311 0.309 1.00 62.17 789 ARG D CA 1
ATOM 4671 C C . ARG D 2 31 ? 53.484 -72.735 -0.200 1.00 66.84 789 ARG D C 1
ATOM 4672 O O . ARG D 2 31 ? 54.428 -72.503 0.563 1.00 67.00 789 ARG D O 1
ATOM 4680 N N . ASN D 2 32 ? 53.529 -72.528 -1.520 1.00 65.13 790 ASN D N 1
ATOM 4681 C CA . ASN D 2 32 ? 54.675 -71.956 -2.228 1.00 61.41 790 ASN D CA 1
ATOM 4682 C C . ASN D 2 32 ? 55.886 -72.885 -2.214 1.00 63.64 790 ASN D C 1
ATOM 4683 O O . ASN D 2 32 ? 57.030 -72.426 -2.210 1.00 71.89 790 ASN D O 1
ATOM 4688 N N . MET D 2 33 ? 55.646 -74.196 -2.211 1.00 58.76 791 MET D N 1
ATOM 4689 C CA . MET D 2 33 ? 56.715 -75.184 -2.269 1.00 52.52 791 MET D CA 1
ATOM 4690 C C . MET D 2 33 ? 57.095 -75.561 -3.694 1.00 54.00 791 MET D C 1
ATOM 4691 O O . MET D 2 33 ? 58.151 -76.171 -3.895 1.00 58.78 791 MET D O 1
ATOM 4696 N N . PHE D 2 34 ? 56.268 -75.218 -4.674 1.00 48.24 792 PHE D N 1
ATOM 4697 C CA . PHE D 2 34 ? 56.501 -75.578 -6.069 1.00 52.29 792 PHE D CA 1
ATOM 4698 C C . PHE D 2 34 ? 55.576 -74.722 -6.925 1.00 59.81 792 PHE D C 1
ATOM 4699 O O . PHE D 2 34 ? 54.754 -73.956 -6.412 1.00 60.87 792 PHE D O 1
ATOM 4707 N N . ASP D 2 35 ? 55.714 -74.863 -8.241 1.00 65.49 793 ASP D N 1
ATOM 4708 C CA . ASP D 2 35 ? 54.842 -74.192 -9.202 1.00 66.59 793 ASP D CA 1
ATOM 4709 C C . ASP D 2 35 ? 54.379 -75.240 -10.205 1.00 71.36 793 ASP D C 1
ATOM 4710 O O . ASP D 2 35 ? 55.160 -75.653 -11.081 1.00 75.17 793 ASP D O 1
ATOM 4715 N N . PRO D 2 36 ? 53.127 -75.698 -10.109 1.00 71.29 794 PRO D N 1
ATOM 4716 C CA . PRO D 2 36 ? 52.694 -76.842 -10.929 1.00 69.58 794 PRO D CA 1
ATOM 4717 C C . PRO D 2 36 ? 52.674 -76.571 -12.422 1.00 76.25 794 PRO D C 1
ATOM 4718 O O . PRO D 2 36 ? 52.737 -77.529 -13.203 1.00 81.17 794 PRO D O 1
ATOM 4722 N N . VAL D 2 37 ? 52.579 -75.310 -12.848 1.00 76.28 795 VAL D N 1
ATOM 4723 C CA . VAL D 2 37 ? 52.571 -75.023 -14.278 1.00 79.11 795 VAL D CA 1
ATOM 4724 C C . VAL D 2 37 ? 53.911 -75.376 -14.911 1.00 78.75 795 VAL D C 1
ATOM 4725 O O . VAL D 2 37 ? 53.974 -75.699 -16.104 1.00 81.62 795 VAL D O 1
ATOM 4729 N N . MET D 2 38 ? 54.997 -75.321 -14.140 1.00 76.29 796 MET D N 1
ATOM 4730 C CA . MET D 2 38 ? 56.335 -75.569 -14.658 1.00 78.21 796 MET D CA 1
ATOM 4731 C C . MET D 2 38 ? 56.872 -76.948 -14.284 1.00 74.41 796 MET D C 1
ATOM 4732 O O . MET D 2 38 ? 58.084 -77.175 -14.368 1.00 73.03 796 MET D O 1
ATOM 4737 N N . GLU D 2 39 ? 56.006 -77.870 -13.874 1.00 71.42 797 GLU D N 1
ATOM 4738 C CA . GLU D 2 39 ? 56.417 -79.229 -13.558 1.00 72.72 797 GLU D CA 1
ATOM 4739 C C . GLU D 2 39 ? 55.957 -80.187 -14.650 1.00 77.74 797 GLU D C 1
ATOM 4740 O O . GLU D 2 39 ? 54.898 -80.005 -15.258 1.00 78.91 797 GLU D O 1
ATOM 4746 N N . ILE D 2 40 ? 56.772 -81.210 -14.892 1.00 79.60 798 ILE D N 1
ATOM 4747 C CA . ILE D 2 40 ? 56.572 -82.152 -15.986 1.00 86.55 798 ILE D CA 1
ATOM 4748 C C . ILE D 2 40 ? 56.449 -83.558 -15.414 1.00 95.22 798 ILE D C 1
ATOM 4749 O O . ILE D 2 40 ? 57.308 -83.998 -14.641 1.00 93.73 798 ILE D O 1
ATOM 4754 N N . GLY D 2 41 ? 55.381 -84.255 -15.795 1.00 105.88 799 GLY D N 1
ATOM 4755 C CA . GLY D 2 41 ? 55.221 -85.658 -15.466 1.00 110.47 799 GLY D CA 1
ATOM 4756 C C . GLY D 2 41 ? 54.628 -85.888 -14.087 1.00 107.65 799 GLY D C 1
ATOM 4757 O O . GLY D 2 41 ? 53.931 -85.040 -13.520 1.00 109.74 799 GLY D O 1
ATOM 4758 N N . ASP D 2 42 ? 54.921 -87.071 -13.540 1.00 105.18 800 ASP D N 1
ATOM 4759 C CA . ASP D 2 42 ? 54.366 -87.496 -12.262 1.00 101.32 800 ASP D CA 1
ATOM 4760 C C . ASP D 2 42 ? 55.408 -87.841 -11.206 1.00 100.31 800 ASP D C 1
ATOM 4761 O O . ASP D 2 42 ? 55.030 -88.216 -10.090 1.00 97.20 800 ASP D O 1
ATOM 4766 N N . GLN D 2 43 ? 56.698 -87.742 -11.520 1.00 103.30 801 GLN D N 1
ATOM 4767 C CA . GLN D 2 43 ? 57.758 -88.074 -10.575 1.00 105.51 801 GLN D CA 1
ATOM 4768 C C . GLN D 2 43 ? 58.199 -86.901 -9.709 1.00 96.53 801 GLN D C 1
ATOM 4769 O O . GLN D 2 43 ? 58.788 -87.126 -8.646 1.00 91.00 801 GLN D O 1
ATOM 4775 N N . TRP D 2 44 ? 57.942 -85.662 -10.139 1.00 98.72 802 TRP D N 1
ATOM 4776 C CA . TRP D 2 44 ? 58.529 -84.499 -9.475 1.00 88.80 802 TRP D CA 1
ATOM 4777 C C . TRP D 2 44 ? 58.089 -84.373 -8.021 1.00 80.22 802 TRP D C 1
ATOM 4778 O O . TRP D 2 44 ? 58.812 -83.788 -7.206 1.00 81.49 802 TRP D O 1
ATOM 4789 N N . HIS D 2 45 ? 56.908 -84.894 -7.678 1.00 75.98 803 HIS D N 1
ATOM 4790 C CA . HIS D 2 45 ? 56.385 -84.721 -6.326 1.00 70.85 803 HIS D CA 1
ATOM 4791 C C . HIS D 2 45 ? 57.291 -85.342 -5.267 1.00 72.65 803 HIS D C 1
ATOM 4792 O O . HIS D 2 45 ? 57.305 -84.877 -4.122 1.00 72.27 803 HIS D O 1
ATOM 4799 N N . LEU D 2 46 ? 58.056 -86.379 -5.622 1.00 77.64 804 LEU D N 1
ATOM 4800 C CA . LEU D 2 46 ? 58.946 -87.005 -4.646 1.00 77.10 804 LEU D CA 1
ATOM 4801 C C . LEU D 2 46 ? 60.028 -86.043 -4.170 1.00 74.41 804 LEU D C 1
ATOM 4802 O O . LEU D 2 46 ? 60.401 -86.055 -2.990 1.00 62.47 804 LEU D O 1
ATOM 4807 N N . ALA D 2 47 ? 60.557 -85.212 -5.072 1.00 77.29 805 ALA D N 1
ATOM 4808 C CA . ALA D 2 47 ? 61.599 -84.267 -4.683 1.00 73.98 805 ALA D CA 1
ATOM 4809 C C . ALA D 2 47 ? 61.089 -83.271 -3.648 1.00 71.46 805 ALA D C 1
ATOM 4810 O O . ALA D 2 47 ? 61.812 -82.913 -2.711 1.00 67.65 805 ALA D O 1
ATOM 4812 N N . ILE D 2 48 ? 59.845 -82.813 -3.801 1.00 72.30 806 ILE D N 1
ATOM 4813 C CA . ILE D 2 48 ? 59.252 -81.919 -2.811 1.00 72.09 806 ILE D CA 1
ATOM 4814 C C . ILE D 2 48 ? 59.035 -82.650 -1.491 1.00 68.39 806 ILE D C 1
ATOM 4815 O O . ILE D 2 48 ? 59.309 -82.108 -0.413 1.00 68.06 806 ILE D O 1
ATOM 4820 N N . GLN D 2 49 ? 58.542 -83.891 -1.554 1.00 66.37 807 GLN D N 1
ATOM 4821 C CA . GLN D 2 49 ? 58.354 -84.681 -0.341 1.00 68.21 807 GLN D CA 1
ATOM 4822 C C . GLN D 2 49 ? 59.662 -84.864 0.417 1.00 76.55 807 GLN D C 1
ATOM 4823 O O . GLN D 2 49 ? 59.698 -84.743 1.647 1.00 79.02 807 GLN D O 1
ATOM 4829 N N . GLU D 2 50 ? 60.749 -85.159 -0.299 1.00 76.39 808 GLU D N 1
ATOM 4830 C CA . GLU D 2 50 ? 62.041 -85.303 0.360 1.00 75.44 808 GLU D CA 1
ATOM 4831 C C . GLU D 2 50 ? 62.507 -83.976 0.948 1.00 71.47 808 GLU D C 1
ATOM 4832 O O . GLU D 2 50 ? 63.061 -83.942 2.052 1.00 70.08 808 GLU D O 1
ATOM 4838 N N . ALA D 2 51 ? 62.272 -82.873 0.231 1.00 70.42 809 ALA D N 1
ATOM 4839 C CA . ALA D 2 51 ? 62.665 -81.557 0.725 1.00 69.54 809 ALA D CA 1
ATOM 4840 C C . ALA D 2 51 ? 61.992 -81.234 2.054 1.00 57.19 809 ALA D C 1
ATOM 4841 O O . ALA D 2 51 ? 62.614 -80.642 2.945 1.00 58.22 809 ALA D O 1
ATOM 4843 N N . ILE D 2 52 ? 60.720 -81.607 2.203 1.00 62.93 810 ILE D N 1
ATOM 4844 C CA . ILE D 2 52 ? 60.032 -81.398 3.475 1.00 66.07 810 ILE D CA 1
ATOM 4845 C C . ILE D 2 52 ? 60.682 -82.232 4.570 1.00 66.06 810 ILE D C 1
ATOM 4846 O O . ILE D 2 52 ? 60.878 -81.763 5.698 1.00 65.05 810 ILE D O 1
ATOM 4851 N N . LEU D 2 53 ? 61.044 -83.477 4.251 1.00 68.10 811 LEU D N 1
ATOM 4852 C CA . LEU D 2 53 ? 61.582 -84.376 5.266 1.00 75.93 811 LEU D CA 1
ATOM 4853 C C . LEU D 2 53 ? 63.004 -83.995 5.657 1.00 81.62 811 LEU D C 1
ATOM 4854 O O . LEU D 2 53 ? 63.402 -84.200 6.810 1.00 86.38 811 LEU D O 1
ATOM 4859 N N . GLU D 2 54 ? 63.785 -83.449 4.721 1.00 77.61 812 GLU D N 1
ATOM 4860 C CA . GLU D 2 54 ? 65.125 -82.985 5.066 1.00 79.71 812 GLU D CA 1
ATOM 4861 C C . GLU D 2 54 ? 65.066 -81.773 5.986 1.00 77.93 812 GLU D C 1
ATOM 4862 O O . GLU D 2 54 ? 65.838 -81.678 6.947 1.00 84.19 812 GLU D O 1
ATOM 4868 N N . LYS D 2 55 ? 64.160 -80.834 5.705 1.00 76.58 813 LYS D N 1
ATOM 4869 C CA . LYS D 2 55 ? 64.014 -79.667 6.567 1.00 74.69 813 LYS D CA 1
ATOM 4870 C C . LYS D 2 55 ? 63.472 -80.046 7.940 1.00 74.52 813 LYS D C 1
ATOM 4871 O O . LYS D 2 55 ? 63.722 -79.338 8.922 1.00 80.37 813 LYS D O 1
ATOM 4877 N N . CYS D 2 56 ? 62.739 -81.154 8.029 1.00 70.66 814 CYS D N 1
ATOM 4878 C CA . CYS D 2 56 ? 62.188 -81.648 9.286 1.00 73.49 814 CYS D CA 1
ATOM 4879 C C . CYS D 2 56 ? 62.823 -82.977 9.686 1.00 76.67 814 CYS D C 1
ATOM 4880 O O . CYS D 2 56 ? 62.146 -83.889 10.165 1.00 77.63 814 CYS D O 1
ATOM 4883 N N . SER D 2 57 ? 64.137 -83.100 9.484 1.00 78.45 815 SER D N 1
ATOM 4884 C CA . SER D 2 57 ? 64.816 -84.359 9.773 1.00 81.03 815 SER D CA 1
ATOM 4885 C C . SER D 2 57 ? 64.832 -84.656 11.266 1.00 87.80 815 SER D C 1
ATOM 4886 O O . SER D 2 57 ? 64.819 -85.825 11.667 1.00 87.77 815 SER D O 1
ATOM 4889 N N . ASP D 2 58 ? 64.864 -83.614 12.100 1.00 96.26 816 ASP D N 1
ATOM 4890 C CA . ASP D 2 58 ? 64.833 -83.799 13.545 1.00 106.56 816 ASP D CA 1
ATOM 4891 C C . ASP D 2 58 ? 63.467 -84.248 14.048 1.00 108.98 816 ASP D C 1
ATOM 4892 O O . ASP D 2 58 ? 63.386 -84.860 15.118 1.00 113.74 816 ASP D O 1
ATOM 4897 N N . ASN D 2 59 ? 62.401 -83.959 13.307 1.00 109.98 817 ASN D N 1
ATOM 4898 C CA . ASN D 2 59 ? 61.053 -84.311 13.729 1.00 110.58 817 ASN D CA 1
ATOM 4899 C C . ASN D 2 59 ? 60.786 -85.794 13.491 1.00 106.72 817 ASN D C 1
ATOM 4900 O O . ASN D 2 59 ? 61.149 -86.345 12.448 1.00 105.43 817 ASN D O 1
ATOM 4905 N N . ASP D 2 60 ? 60.147 -86.440 14.470 1.00 104.91 818 ASP D N 1
ATOM 4906 C CA . ASP D 2 60 ? 59.816 -87.859 14.394 1.00 101.58 818 ASP D CA 1
ATOM 4907 C C . ASP D 2 60 ? 58.315 -88.114 14.284 1.00 90.82 818 ASP D C 1
ATOM 4908 O O . ASP D 2 60 ? 57.867 -89.242 14.516 1.00 87.73 818 ASP D O 1
ATOM 4913 N N . GLY D 2 61 ? 57.525 -87.097 13.945 1.00 89.28 819 GLY D N 1
ATOM 4914 C CA . GLY D 2 61 ? 56.081 -87.245 13.964 1.00 87.07 819 GLY D CA 1
ATOM 4915 C C . GLY D 2 61 ? 55.391 -87.296 12.615 1.00 82.03 819 GLY D C 1
ATOM 4916 O O . GLY D 2 61 ? 54.212 -87.654 12.536 1.00 84.02 819 GLY D O 1
ATOM 4917 N N . ILE D 2 62 ? 56.109 -86.955 11.546 1.00 79.63 820 ILE D N 1
ATOM 4918 C CA . ILE D 2 62 ? 55.506 -86.888 10.218 1.00 76.67 820 ILE D CA 1
ATOM 4919 C C . ILE D 2 62 ? 55.249 -88.300 9.710 1.00 81.19 820 ILE D C 1
ATOM 4920 O O . ILE D 2 62 ? 56.166 -89.127 9.647 1.00 84.41 820 ILE D O 1
ATOM 4925 N N . VAL D 2 63 ? 53.999 -88.581 9.336 1.00 83.53 821 VAL D N 1
ATOM 4926 C CA . VAL D 2 63 ? 53.614 -89.931 8.935 1.00 87.16 821 VAL D CA 1
ATOM 4927 C C . VAL D 2 63 ? 52.980 -89.936 7.549 1.00 82.03 821 VAL D C 1
ATOM 4928 O O . VAL D 2 63 ? 52.733 -91.004 6.978 1.00 82.89 821 VAL D O 1
ATOM 4932 N N . HIS D 2 64 ? 52.711 -88.753 6.994 1.00 74.31 822 HIS D N 1
ATOM 4933 C CA . HIS D 2 64 ? 52.153 -88.665 5.648 1.00 70.10 822 HIS D CA 1
ATOM 4934 C C . HIS D 2 64 ? 52.311 -87.247 5.123 1.00 61.99 822 HIS D C 1
ATOM 4935 O O . HIS D 2 64 ? 51.981 -86.285 5.824 1.00 56.81 822 HIS D O 1
ATOM 4942 N N . ILE D 2 65 ? 52.803 -87.121 3.893 1.00 64.06 823 ILE D N 1
ATOM 4943 C CA . ILE D 2 65 ? 52.881 -85.842 3.198 1.00 71.40 823 ILE D CA 1
ATOM 4944 C C . ILE D 2 65 ? 52.353 -86.044 1.784 1.00 70.13 823 ILE D C 1
ATOM 4945 O O . ILE D 2 65 ? 52.714 -87.017 1.112 1.00 78.74 823 ILE D O 1
ATOM 4950 N N . ALA D 2 66 ? 51.476 -85.144 1.348 1.00 63.40 824 ALA D N 1
ATOM 4951 C CA . ALA D 2 66 ? 50.909 -85.178 0.008 1.00 66.74 824 ALA D CA 1
ATOM 4952 C C . ALA D 2 66 ? 50.945 -83.789 -0.607 1.00 66.48 824 ALA D C 1
ATOM 4953 O O . ALA D 2 66 ? 50.615 -82.799 0.054 1.00 72.51 824 ALA D O 1
ATOM 4955 N N . VAL D 2 67 ? 51.355 -83.718 -1.871 1.00 64.20 825 VAL D N 1
ATOM 4956 C CA . VAL D 2 67 ? 51.406 -82.459 -2.604 1.00 67.23 825 VAL D CA 1
ATOM 4957 C C . VAL D 2 67 ? 50.210 -82.403 -3.545 1.00 74.49 825 VAL D C 1
ATOM 4958 O O . VAL D 2 67 ? 49.825 -83.411 -4.153 1.00 76.05 825 VAL D O 1
ATOM 4962 N N . ASP D 2 68 ? 49.577 -81.236 -3.611 1.00 81.78 826 ASP D N 1
ATOM 4963 C CA . ASP D 2 68 ? 48.424 -81.020 -4.480 1.00 84.09 826 ASP D CA 1
ATOM 4964 C C . ASP D 2 68 ? 48.955 -80.584 -5.840 1.00 86.83 826 ASP D C 1
ATOM 4965 O O . ASP D 2 68 ? 49.318 -79.421 -6.034 1.00 92.52 826 ASP D O 1
ATOM 4970 N N . LYS D 2 69 ? 49.019 -81.528 -6.784 1.00 83.83 827 LYS D N 1
ATOM 4971 C CA . LYS D 2 69 ? 49.565 -81.223 -8.103 1.00 85.80 827 LYS D CA 1
ATOM 4972 C C . LYS D 2 69 ? 48.774 -80.136 -8.817 1.00 87.67 827 LYS D C 1
ATOM 4973 O O . LYS D 2 69 ? 49.338 -79.389 -9.622 1.00 89.52 827 LYS D O 1
ATOM 4979 N N . ASN D 2 70 ? 47.472 -80.041 -8.555 1.00 90.78 828 ASN D N 1
ATOM 4980 C CA . ASN D 2 70 ? 46.651 -79.007 -9.171 1.00 100.88 828 ASN D CA 1
ATOM 4981 C C . ASN D 2 70 ? 46.700 -77.680 -8.424 1.00 100.01 828 ASN D C 1
ATOM 4982 O O . ASN D 2 70 ? 46.161 -76.689 -8.928 1.00 111.27 828 ASN D O 1
ATOM 4987 N N . SER D 2 71 ? 47.326 -77.636 -7.249 1.00 89.71 829 SER D N 1
ATOM 4988 C CA . SER D 2 71 ? 47.353 -76.423 -6.435 1.00 82.51 829 SER D CA 1
ATOM 4989 C C . SER D 2 71 ? 48.143 -75.339 -7.154 1.00 81.10 829 SER D C 1
ATOM 4990 O O . SER D 2 71 ? 49.375 -75.390 -7.216 1.00 79.10 829 SER D O 1
ATOM 4993 N N . ARG D 2 72 ? 47.426 -74.344 -7.681 1.00 86.69 830 ARG D N 1
ATOM 4994 C CA . ARG D 2 72 ? 48.050 -73.182 -8.302 1.00 92.93 830 ARG D CA 1
ATOM 4995 C C . ARG D 2 72 ? 48.935 -72.393 -7.343 1.00 93.27 830 ARG D C 1
ATOM 4996 O O . ARG D 2 72 ? 49.798 -71.636 -7.801 1.00 93.07 830 ARG D O 1
ATOM 5004 N N . GLU D 2 73 ? 48.764 -72.562 -6.035 1.00 89.11 831 GLU D N 1
ATOM 5005 C CA . GLU D 2 73 ? 49.632 -71.918 -5.057 1.00 86.32 831 GLU D CA 1
ATOM 5006 C C . GLU D 2 73 ? 50.791 -72.801 -4.611 1.00 74.51 831 GLU D C 1
ATOM 5007 O O . GLU D 2 73 ? 51.588 -72.372 -3.770 1.00 65.65 831 GLU D O 1
ATOM 5013 N N . GLY D 2 74 ? 50.906 -74.015 -5.146 1.00 77.24 832 GLY D N 1
ATOM 5014 C CA . GLY D 2 74 ? 51.981 -74.911 -4.766 1.00 75.00 832 GLY D CA 1
ATOM 5015 C C . GLY D 2 74 ? 51.875 -75.413 -3.341 1.00 67.51 832 GLY D C 1
ATOM 5016 O O . GLY D 2 74 ? 52.832 -75.320 -2.567 1.00 68.53 832 GLY D O 1
ATOM 5017 N N . CYS D 2 75 ? 50.711 -75.948 -2.984 1.00 68.07 833 CYS D N 1
ATOM 5018 C CA . CYS D 2 75 ? 50.423 -76.342 -1.613 1.00 68.75 833 CYS D CA 1
ATOM 5019 C C . CYS D 2 75 ? 50.822 -77.793 -1.367 1.00 66.97 833 CYS D C 1
ATOM 5020 O O . CYS D 2 75 ? 50.581 -78.670 -2.202 1.00 70.43 833 CYS D O 1
ATOM 5023 N N . VAL D 2 76 ? 51.432 -78.035 -0.208 1.00 55.04 834 VAL D N 1
ATOM 5024 C CA . VAL D 2 76 ? 51.779 -79.372 0.258 1.00 53.89 834 VAL D CA 1
ATOM 5025 C C . VAL D 2 76 ? 51.183 -79.555 1.645 1.00 54.36 834 VAL D C 1
ATOM 5026 O O . VAL D 2 76 ? 51.269 -78.658 2.492 1.00 60.24 834 VAL D O 1
ATOM 5030 N N . TYR D 2 77 ? 50.579 -80.716 1.876 1.00 50.84 835 TYR D N 1
ATOM 5031 C CA . TYR D 2 77 ? 49.890 -81.020 3.120 1.00 49.48 835 TYR D CA 1
ATOM 5032 C C . TYR D 2 77 ? 50.666 -82.081 3.889 1.00 50.16 835 TYR D C 1
ATOM 5033 O O . TYR D 2 77 ? 51.190 -83.030 3.298 1.00 50.66 835 TYR D O 1
ATOM 5042 N N . VAL D 2 78 ? 50.742 -81.909 5.207 1.00 48.63 836 VAL D N 1
ATOM 5043 C CA . VAL D 2 78 ? 51.564 -82.747 6.072 1.00 51.47 836 VAL D CA 1
ATOM 5044 C C . VAL D 2 78 ? 50.718 -83.189 7.256 1.00 57.43 836 VAL D C 1
ATOM 5045 O O . VAL D 2 78 ? 50.076 -82.360 7.910 1.00 64.59 836 VAL D O 1
ATOM 5049 N N . LYS D 2 79 ? 50.720 -84.491 7.530 1.00 54.25 837 LYS D N 1
ATOM 5050 C CA . LYS D 2 79 ? 50.040 -85.062 8.684 1.00 52.82 837 LYS D CA 1
ATOM 5051 C C . LYS D 2 79 ? 51.067 -85.594 9.673 1.00 55.29 837 LYS D C 1
ATOM 5052 O O . LYS D 2 79 ? 51.950 -86.373 9.300 1.00 56.23 837 LYS D O 1
ATOM 5058 N N . CYS D 2 80 ? 50.947 -85.174 10.927 1.00 53.34 838 CYS D N 1
ATOM 5059 C CA . CYS D 2 80 ? 51.830 -85.620 11.993 1.00 60.53 838 CYS D CA 1
ATOM 5060 C C . CYS D 2 80 ? 51.063 -86.488 12.983 1.00 65.97 838 CYS D C 1
ATOM 5061 O O . CYS D 2 80 ? 49.841 -86.637 12.905 1.00 69.79 838 CYS D O 1
ATOM 5064 N N . LEU D 2 81 ? 51.808 -87.067 13.927 1.00 69.46 839 LEU D N 1
ATOM 5065 C CA . LEU D 2 81 ? 51.189 -87.921 14.936 1.00 70.93 839 LEU D CA 1
ATOM 5066 C C . LEU D 2 81 ? 50.433 -87.094 15.969 1.00 76.14 839 LEU D C 1
ATOM 5067 O O . LEU D 2 81 ? 49.259 -87.360 16.255 1.00 84.33 839 LEU D O 1
ATOM 5072 N N . SER D 2 82 ? 51.087 -86.091 16.535 1.00 73.06 840 SER D N 1
ATOM 5073 C CA . SER D 2 82 ? 50.544 -85.258 17.595 1.00 75.15 840 SER D CA 1
ATOM 5074 C C . SER D 2 82 ? 50.648 -83.794 17.204 1.00 74.35 840 SER D C 1
ATOM 5075 O O . SER D 2 82 ? 51.485 -83.423 16.373 1.00 76.87 840 SER D O 1
ATOM 5078 N N . PRO D 2 83 ? 49.796 -82.935 17.771 1.00 74.43 841 PRO D N 1
ATOM 5079 C CA . PRO D 2 83 ? 49.954 -81.491 17.532 1.00 72.40 841 PRO D CA 1
ATOM 5080 C C . PRO D 2 83 ? 51.315 -80.954 17.942 1.00 72.10 841 PRO D C 1
ATOM 5081 O O . PRO D 2 83 ? 51.794 -79.990 17.332 1.00 66.82 841 PRO D O 1
ATOM 5085 N N . GLU D 2 84 ? 51.956 -81.541 18.957 1.00 79.79 842 GLU D N 1
ATOM 5086 C CA . GLU D 2 84 ? 53.299 -81.101 19.324 1.00 83.28 842 GLU D CA 1
ATOM 5087 C C . GLU D 2 84 ? 54.296 -81.387 18.208 1.00 78.11 842 GLU D C 1
ATOM 5088 O O . GLU D 2 84 ? 55.149 -80.546 17.900 1.00 74.29 842 GLU D O 1
ATOM 5094 N N . TYR D 2 85 ? 54.208 -82.569 17.590 1.00 72.01 843 TYR D N 1
ATOM 5095 C CA . TYR D 2 85 ? 55.078 -82.867 16.458 1.00 70.85 843 TYR D CA 1
ATOM 5096 C C . TYR D 2 85 ? 54.754 -81.994 15.252 1.00 68.22 843 TYR D C 1
ATOM 5097 O O . TYR D 2 85 ? 55.659 -81.645 14.484 1.00 72.90 843 TYR D O 1
ATOM 5106 N N . ALA D 2 86 ? 53.482 -81.634 15.062 1.00 65.94 844 ALA D N 1
ATOM 5107 C CA . ALA D 2 86 ? 53.151 -80.668 14.020 1.00 64.74 844 ALA D CA 1
ATOM 5108 C C . ALA D 2 86 ? 53.647 -79.274 14.377 1.00 67.86 844 ALA D C 1
ATOM 5109 O O . ALA D 2 86 ? 53.921 -78.465 13.482 1.00 61.15 844 ALA D O 1
ATOM 5111 N N . GLY D 2 87 ? 53.765 -78.975 15.671 1.00 73.25 845 GLY D N 1
ATOM 5112 C CA . GLY D 2 87 ? 54.312 -77.693 16.079 1.00 73.11 845 GLY D CA 1
ATOM 5113 C C . GLY D 2 87 ? 55.799 -77.591 15.801 1.00 76.92 845 GLY D C 1
ATOM 5114 O O . GLY D 2 87 ? 56.299 -76.531 15.415 1.00 76.47 845 GLY D O 1
ATOM 5115 N N . LYS D 2 88 ? 56.525 -78.693 15.996 1.00 78.81 846 LYS D N 1
ATOM 5116 C CA . LYS D 2 88 ? 57.957 -78.712 15.732 1.00 77.33 846 LYS D CA 1
ATOM 5117 C C . LYS D 2 88 ? 58.256 -78.752 14.238 1.00 76.75 846 LYS D C 1
ATOM 5118 O O . LYS D 2 88 ? 59.315 -78.281 13.808 1.00 80.70 846 LYS D O 1
ATOM 5124 N N . ALA D 2 89 ? 57.335 -79.293 13.436 1.00 70.81 847 ALA D N 1
ATOM 5125 C CA . ALA D 2 89 ? 57.445 -79.167 11.986 1.00 68.91 847 ALA D CA 1
ATOM 5126 C C . ALA D 2 89 ? 57.103 -77.758 11.519 1.00 72.37 847 ALA D C 1
ATOM 5127 O O . ALA D 2 89 ? 57.611 -77.308 10.486 1.00 74.89 847 ALA D O 1
ATOM 5129 N N . PHE D 2 90 ? 56.244 -77.055 12.261 1.00 72.27 848 PHE D N 1
ATOM 5130 C CA . PHE D 2 90 ? 55.906 -75.675 11.922 1.00 64.56 848 PHE D CA 1
ATOM 5131 C C . PHE D 2 90 ? 57.126 -74.766 12.005 1.00 66.37 848 PHE D C 1
ATOM 5132 O O . PHE D 2 90 ? 57.412 -74.006 11.072 1.00 62.44 848 PHE D O 1
ATOM 5140 N N . LYS D 2 91 ? 57.859 -74.828 13.120 1.00 66.19 849 LYS D N 1
ATOM 5141 C CA . LYS D 2 91 ? 58.978 -73.916 13.322 1.00 64.74 849 LYS D CA 1
ATOM 5142 C C . LYS D 2 91 ? 60.101 -74.132 12.316 1.00 69.83 849 LYS D C 1
ATOM 5143 O O . LYS D 2 91 ? 60.907 -73.220 12.100 1.00 80.03 849 LYS D O 1
ATOM 5149 N N . ALA D 2 92 ? 60.179 -75.309 11.700 1.00 66.24 850 ALA D N 1
ATOM 5150 C CA . ALA D 2 92 ? 61.196 -75.573 10.693 1.00 69.13 850 ALA D CA 1
ATOM 5151 C C . ALA D 2 92 ? 60.751 -75.215 9.281 1.00 66.45 850 ALA D C 1
ATOM 5152 O O . ALA D 2 92 ? 61.597 -75.131 8.385 1.00 66.62 850 ALA D O 1
ATOM 5154 N N . LEU D 2 93 ? 59.457 -74.997 9.059 1.00 60.74 851 LEU D N 1
ATOM 5155 C CA . LEU D 2 93 ? 58.919 -74.756 7.725 1.00 61.17 851 LEU D CA 1
ATOM 5156 C C . LEU D 2 93 ? 58.355 -73.358 7.531 1.00 63.69 851 LEU D C 1
ATOM 5157 O O . LEU D 2 93 ? 58.566 -72.758 6.474 1.00 68.08 851 LEU D O 1
ATOM 5162 N N . HIS D 2 94 ? 57.637 -72.825 8.516 1.00 65.55 852 HIS D N 1
ATOM 5163 C CA . HIS D 2 94 ? 57.005 -71.520 8.366 1.00 64.40 852 HIS D CA 1
ATOM 5164 C C . HIS D 2 94 ? 58.055 -70.423 8.244 1.00 64.02 852 HIS D C 1
ATOM 5165 O O . HIS D 2 94 ? 59.011 -70.372 9.023 1.00 67.27 852 HIS D O 1
ATOM 5172 N N . GLY D 2 95 ? 57.873 -69.545 7.260 1.00 62.56 853 GLY D N 1
ATOM 5173 C CA . GLY D 2 95 ? 58.792 -68.443 7.062 1.00 65.99 853 GLY D CA 1
ATOM 5174 C C . GLY D 2 95 ? 60.127 -68.825 6.470 1.00 66.68 853 GLY D C 1
ATOM 5175 O O . GLY D 2 95 ? 61.065 -68.025 6.517 1.00 73.52 853 GLY D O 1
ATOM 5176 N N . SER D 2 96 ? 60.242 -70.023 5.908 1.00 63.89 854 SER D N 1
ATOM 5177 C CA . SER D 2 96 ? 61.483 -70.490 5.311 1.00 66.73 854 SER D CA 1
ATOM 5178 C C . SER D 2 96 ? 61.468 -70.256 3.805 1.00 62.19 854 SER D C 1
ATOM 5179 O O . SER D 2 96 ? 60.409 -70.171 3.180 1.00 62.69 854 SER D O 1
ATOM 5182 N N . TRP D 2 97 ? 62.661 -70.144 3.231 1.00 57.41 855 TRP D N 1
ATOM 5183 C CA . TRP D 2 97 ? 62.829 -69.919 1.801 1.00 58.80 855 TRP D CA 1
ATOM 5184 C C . TRP D 2 97 ? 63.207 -71.224 1.115 1.00 65.67 855 TRP D C 1
ATOM 5185 O O . TRP D 2 97 ? 64.151 -71.901 1.534 1.00 74.84 855 TRP D O 1
ATOM 5196 N N . PHE D 2 98 ? 62.467 -71.574 0.065 1.00 61.24 856 PHE D N 1
ATOM 5197 C CA . PHE D 2 98 ? 62.723 -72.790 -0.699 1.00 62.56 856 PHE D CA 1
ATOM 5198 C C . PHE D 2 98 ? 62.534 -72.481 -2.175 1.00 63.20 856 PHE D C 1
ATOM 5199 O O . PHE D 2 98 ? 61.473 -71.992 -2.574 1.00 65.94 856 PHE D O 1
ATOM 5207 N N . ASP D 2 99 ? 63.564 -72.763 -2.977 1.00 62.95 857 ASP D N 1
ATOM 5208 C CA . ASP D 2 99 ? 63.535 -72.540 -4.424 1.00 69.08 857 ASP D CA 1
ATOM 5209 C C . ASP D 2 99 ? 63.259 -71.074 -4.755 1.00 70.76 857 ASP D C 1
ATOM 5210 O O . ASP D 2 99 ? 62.577 -70.753 -5.730 1.00 71.57 857 ASP D O 1
ATOM 5215 N N . GLY D 2 100 ? 63.794 -70.174 -3.933 1.00 71.29 858 GLY D N 1
ATOM 5216 C CA . GLY D 2 100 ? 63.627 -68.755 -4.163 1.00 70.90 858 GLY D CA 1
ATOM 5217 C C . GLY D 2 100 ? 62.263 -68.204 -3.817 1.00 67.82 858 GLY D C 1
ATOM 5218 O O . GLY D 2 100 ? 61.989 -67.038 -4.121 1.00 61.05 858 GLY D O 1
ATOM 5219 N N . LYS D 2 101 ? 61.402 -68.999 -3.190 1.00 65.39 859 LYS D N 1
ATOM 5220 C CA . LYS D 2 101 ? 60.056 -68.580 -2.833 1.00 61.74 859 LYS D CA 1
ATOM 5221 C C . LYS D 2 101 ? 59.866 -68.687 -1.326 1.00 59.03 859 LYS D C 1
ATOM 5222 O O . LYS D 2 101 ? 60.466 -69.542 -0.667 1.00 59.09 859 LYS D O 1
ATOM 5228 N N . LEU D 2 102 ? 59.019 -67.814 -0.785 1.00 58.19 860 LEU D N 1
ATOM 5229 C CA . LEU D 2 102 ? 58.766 -67.771 0.649 1.00 56.20 860 LEU D CA 1
ATOM 5230 C C . LEU D 2 102 ? 57.665 -68.756 1.018 1.00 52.23 860 LEU D C 1
ATOM 5231 O O . LEU D 2 102 ? 56.581 -68.739 0.427 1.00 51.52 860 LEU D O 1
ATOM 5236 N N . VAL D 2 103 ? 57.947 -69.605 2.002 1.00 47.45 861 VAL D N 1
ATOM 5237 C CA . VAL D 2 103 ? 57.048 -70.677 2.412 1.00 54.50 861 VAL D CA 1
ATOM 5238 C C . VAL D 2 103 ? 56.321 -70.258 3.682 1.00 54.63 861 VAL D C 1
ATOM 5239 O O . VAL D 2 103 ? 56.956 -69.887 4.678 1.00 53.82 861 VAL D O 1
ATOM 5243 N N . THR D 2 104 ? 54.992 -70.321 3.651 1.00 54.31 862 THR D N 1
ATOM 5244 C CA . THR D 2 104 ? 54.158 -70.034 4.808 1.00 51.21 862 THR D CA 1
ATOM 5245 C C . THR D 2 104 ? 53.307 -71.255 5.130 1.00 47.70 862 THR D C 1
ATOM 5246 O O . THR D 2 104 ? 52.995 -72.063 4.249 1.00 51.63 862 THR D O 1
ATOM 5250 N N . VAL D 2 105 ? 52.932 -71.387 6.400 1.00 46.36 863 VAL D N 1
ATOM 5251 C CA . VAL D 2 105 ? 52.255 -72.581 6.893 1.00 55.01 863 VAL D CA 1
ATOM 5252 C C . VAL D 2 105 ? 51.014 -72.182 7.680 1.00 58.54 863 VAL D C 1
ATOM 5253 O O . VAL D 2 105 ? 51.047 -71.244 8.485 1.00 53.11 863 VAL D O 1
ATOM 5257 N N . LYS D 2 106 ? 49.919 -72.900 7.441 1.00 61.72 864 LYS D N 1
ATOM 5258 C CA . LYS D 2 106 ? 48.690 -72.789 8.212 1.00 60.23 864 LYS D CA 1
ATOM 5259 C C . LYS D 2 106 ? 48.314 -74.163 8.747 1.00 62.00 864 LYS D C 1
ATOM 5260 O O . LYS D 2 106 ? 48.601 -75.188 8.121 1.00 64.91 864 LYS D O 1
ATOM 5266 N N . TYR D 2 107 ? 47.673 -74.182 9.911 1.00 63.68 865 TYR D N 1
ATOM 5267 C CA . TYR D 2 107 ? 47.183 -75.434 10.464 1.00 60.98 865 TYR D CA 1
ATOM 5268 C C . TYR D 2 107 ? 45.861 -75.809 9.805 1.00 54.79 865 TYR D C 1
ATOM 5269 O O . TYR D 2 107 ? 45.043 -74.945 9.480 1.00 59.57 865 TYR D O 1
ATOM 5278 N N . LEU D 2 108 ? 45.659 -77.109 9.613 1.00 60.30 866 LEU D N 1
ATOM 5279 C CA . LEU D 2 108 ? 44.529 -77.641 8.865 1.00 55.82 866 LEU D CA 1
ATOM 5280 C C . LEU D 2 108 ? 43.851 -78.725 9.688 1.00 55.99 866 LEU D C 1
ATOM 5281 O O . LEU D 2 108 ? 44.529 -79.574 10.271 1.00 54.56 866 LEU D O 1
ATOM 5286 N N . ARG D 2 109 ? 42.518 -78.705 9.725 1.00 60.49 867 ARG D N 1
ATOM 5287 C CA . ARG D 2 109 ? 41.784 -79.678 10.526 1.00 64.53 867 ARG D CA 1
ATOM 5288 C C . ARG D 2 109 ? 42.067 -81.101 10.053 1.00 65.20 867 ARG D C 1
ATOM 5289 O O . ARG D 2 109 ? 42.350 -81.348 8.878 1.00 68.64 867 ARG D O 1
ATOM 5297 N N . LEU D 2 110 ? 41.989 -82.045 10.995 1.00 70.95 868 LEU D N 1
ATOM 5298 C CA . LEU D 2 110 ? 42.274 -83.440 10.673 1.00 74.76 868 LEU D CA 1
ATOM 5299 C C . LEU D 2 110 ? 41.218 -84.020 9.742 1.00 79.30 868 LEU D C 1
ATOM 5300 O O . LEU D 2 110 ? 41.539 -84.802 8.840 1.00 81.91 868 LEU D O 1
ATOM 5305 N N . ASP D 2 111 ? 39.952 -83.650 9.946 1.00 82.98 869 ASP D N 1
ATOM 5306 C CA . ASP D 2 111 ? 38.887 -84.171 9.096 1.00 81.56 869 ASP D CA 1
ATOM 5307 C C . ASP D 2 111 ? 39.053 -83.705 7.655 1.00 73.73 869 ASP D C 1
ATOM 5308 O O . ASP D 2 111 ? 38.866 -84.489 6.718 1.00 80.16 869 ASP D O 1
ATOM 5313 N N . ARG D 2 112 ? 39.415 -82.433 7.457 1.00 62.10 870 ARG D N 1
ATOM 5314 C CA . ARG D 2 112 ? 39.608 -81.926 6.102 1.00 60.71 870 ARG D CA 1
ATOM 5315 C C . ARG D 2 112 ? 40.800 -82.596 5.430 1.00 63.05 870 ARG D C 1
ATOM 5316 O O . ARG D 2 112 ? 40.765 -82.882 4.227 1.00 62.58 870 ARG D O 1
ATOM 5324 N N . TYR D 2 113 ? 41.863 -82.856 6.193 1.00 63.28 871 TYR D N 1
ATOM 5325 C CA . TYR D 2 113 ? 43.002 -83.594 5.658 1.00 57.96 871 TYR D CA 1
ATOM 5326 C C . TYR D 2 113 ? 42.586 -84.997 5.232 1.00 55.41 871 TYR D C 1
ATOM 5327 O O . TYR D 2 113 ? 42.924 -85.454 4.134 1.00 56.02 871 TYR D O 1
ATOM 5336 N N . HIS D 2 114 ? 41.844 -85.696 6.095 1.00 60.50 872 HIS D N 1
ATOM 5337 C CA . HIS D 2 114 ? 41.372 -87.032 5.749 1.00 59.19 872 HIS D CA 1
ATOM 5338 C C . HIS D 2 114 ? 40.326 -86.993 4.642 1.00 54.36 872 HIS D C 1
ATOM 5339 O O . HIS D 2 114 ? 40.235 -87.933 3.846 1.00 51.56 872 HIS D O 1
ATOM 5346 N N . HIS D 2 115 ? 39.532 -85.922 4.574 1.00 55.65 873 HIS D N 1
ATOM 5347 C CA . HIS D 2 115 ? 38.559 -85.800 3.493 1.00 60.73 873 HIS D CA 1
ATOM 5348 C C . HIS D 2 115 ? 39.251 -85.580 2.154 1.00 65.59 873 HIS D C 1
ATOM 5349 O O . HIS D 2 115 ? 38.799 -86.093 1.124 1.00 72.27 873 HIS D O 1
ATOM 5356 N N . ARG D 2 116 ? 40.350 -84.826 2.148 1.00 68.04 874 ARG D N 1
ATOM 5357 C CA . ARG D 2 116 ? 41.063 -84.536 0.911 1.00 69.73 874 ARG D CA 1
ATOM 5358 C C . ARG D 2 116 ? 42.084 -85.608 0.556 1.00 69.59 874 ARG D C 1
ATOM 5359 O O . ARG D 2 116 ? 42.341 -85.838 -0.631 1.00 71.56 874 ARG D O 1
ATOM 5367 N N . PHE D 2 117 ? 42.667 -86.274 1.553 1.00 67.10 875 PHE D N 1
ATOM 5368 C CA . PHE D 2 117 ? 43.650 -87.336 1.336 1.00 61.72 875 PHE D CA 1
ATOM 5369 C C . PHE D 2 117 ? 43.298 -88.517 2.229 1.00 67.27 875 PHE D C 1
ATOM 5370 O O . PHE D 2 117 ? 43.873 -88.686 3.313 1.00 72.15 875 PHE D O 1
ATOM 5378 N N . PRO D 2 118 ? 42.353 -89.361 1.803 1.00 64.38 876 PRO D N 1
ATOM 5379 C CA . PRO D 2 118 ? 41.991 -90.534 2.615 1.00 62.14 876 PRO D CA 1
ATOM 5380 C C . PRO D 2 118 ? 43.091 -91.578 2.712 1.00 67.52 876 PRO D C 1
ATOM 5381 O O . PRO D 2 118 ? 42.955 -92.518 3.506 1.00 69.58 876 PRO D O 1
ATOM 5385 N N . GLN D 2 119 ? 44.172 -91.448 1.937 1.00 72.02 877 GLN D N 1
ATOM 5386 C CA . GLN D 2 119 ? 45.306 -92.351 2.089 1.00 72.93 877 GLN D CA 1
ATOM 5387 C C . GLN D 2 119 ? 45.986 -92.186 3.441 1.00 72.04 877 GLN D C 1
ATOM 5388 O O . GLN D 2 119 ? 46.686 -93.101 3.887 1.00 75.80 877 GLN D O 1
ATOM 5394 N N . ALA D 2 120 ? 45.792 -91.042 4.102 1.00 68.79 878 ALA D N 1
ATOM 5395 C CA . ALA D 2 120 ? 46.414 -90.783 5.394 1.00 69.47 878 ALA D CA 1
ATOM 5396 C C . ALA D 2 120 ? 45.768 -91.561 6.531 1.00 70.96 878 ALA D C 1
ATOM 5397 O O . ALA D 2 120 ? 46.284 -91.519 7.654 1.00 73.54 878 ALA D O 1
ATOM 5399 N N . LEU D 2 121 ? 44.660 -92.260 6.274 1.00 71.81 879 LEU D N 1
ATOM 5400 C CA . LEU D 2 121 ? 43.965 -92.974 7.341 1.00 80.48 879 LEU D CA 1
ATOM 5401 C C . LEU D 2 121 ? 44.859 -94.055 7.928 1.00 95.72 879 LEU D C 1
ATOM 5402 O O . LEU D 2 121 ? 44.966 -94.198 9.152 1.00 100.59 879 LEU D O 1
ATOM 5407 N N . THR D 2 122 ? 45.513 -94.826 7.064 1.00 105.20 880 THR D N 1
ATOM 5408 C CA . THR D 2 122 ? 46.354 -95.944 7.481 1.00 111.83 880 THR D CA 1
ATOM 5409 C C . THR D 2 122 ? 47.820 -95.544 7.469 1.00 113.07 880 THR D C 1
ATOM 5410 O O . THR D 2 122 ? 48.692 -96.331 7.091 1.00 121.30 880 THR D O 1
ATOM 5414 N N . SER D 2 123 ? 48.115 -94.313 7.882 1.00 101.58 881 SER D N 1
ATOM 5415 C CA . SER D 2 123 ? 49.488 -93.861 8.062 1.00 95.41 881 SER D CA 1
ATOM 5416 C C . SER D 2 123 ? 49.658 -93.429 9.512 1.00 96.19 881 SER D C 1
ATOM 5417 O O . SER D 2 123 ? 49.096 -92.414 9.936 1.00 96.63 881 SER D O 1
ATOM 5420 N N . ASN D 2 124 ? 50.444 -94.201 10.259 1.00 96.62 882 ASN D N 1
ATOM 5421 C CA . ASN D 2 124 ? 50.751 -93.914 11.649 1.00 99.07 882 ASN D CA 1
ATOM 5422 C C . ASN D 2 124 ? 52.234 -94.072 11.940 1.00 99.35 882 ASN D C 1
ATOM 5423 O O . ASN D 2 124 ? 52.669 -93.771 13.058 1.00 100.02 882 ASN D O 1
ATOM 5428 N N . THR D 2 125 ? 53.018 -94.538 10.967 1.00 97.12 883 THR D N 1
ATOM 5429 C CA . THR D 2 125 ? 54.450 -94.794 11.048 1.00 96.57 883 THR D CA 1
ATOM 5430 C C . THR D 2 125 ? 55.222 -93.543 10.649 1.00 94.54 883 THR D C 1
ATOM 5431 O O . THR D 2 125 ? 54.925 -92.948 9.606 1.00 94.03 883 THR D O 1
ATOM 5435 N N . PRO D 2 126 ? 56.204 -93.118 11.442 1.00 93.37 884 PRO D N 1
ATOM 5436 C CA . PRO D 2 126 ? 56.936 -91.892 11.108 1.00 91.82 884 PRO D CA 1
ATOM 5437 C C . PRO D 2 126 ? 57.756 -92.057 9.838 1.00 91.39 884 PRO D C 1
ATOM 5438 O O . PRO D 2 126 ? 58.354 -93.106 9.591 1.00 94.49 884 PRO D O 1
ATOM 5442 N N . LEU D 2 127 ? 57.772 -91.001 9.030 1.00 92.60 885 LEU D N 1
ATOM 5443 C CA . LEU D 2 127 ? 58.572 -90.941 7.817 1.00 92.92 885 LEU D CA 1
ATOM 5444 C C . LEU D 2 127 ? 59.889 -90.219 8.077 1.00 86.38 885 LEU D C 1
ATOM 5445 O O . LEU D 2 127 ? 59.983 -89.351 8.949 1.00 80.23 885 LEU D O 1
ATOM 5450 N N . LYS D 2 128 ? 60.904 -90.586 7.308 1.00 87.80 886 LYS D N 1
ATOM 5451 C CA . LYS D 2 128 ? 62.245 -90.040 7.431 1.00 89.21 886 LYS D CA 1
ATOM 5452 C C . LYS D 2 128 ? 62.828 -89.852 6.039 1.00 92.67 886 LYS D C 1
ATOM 5453 O O . LYS D 2 128 ? 62.410 -90.523 5.090 1.00 91.32 886 LYS D O 1
ATOM 5459 N N . PRO D 2 129 ? 63.798 -88.950 5.887 1.00 95.70 887 PRO D N 1
ATOM 5460 C CA . PRO D 2 129 ? 64.362 -88.704 4.556 1.00 95.63 887 PRO D CA 1
ATOM 5461 C C . PRO D 2 129 ? 65.362 -89.775 4.148 1.00 100.80 887 PRO D C 1
ATOM 5462 O O . PRO D 2 129 ? 66.145 -90.272 4.962 1.00 106.45 887 PRO D O 1
ATOM 5466 N N . SER D 2 130 ? 65.324 -90.126 2.867 1.00 101.96 888 SER D N 1
ATOM 5467 C CA . SER D 2 130 ? 66.246 -91.105 2.303 1.00 109.12 888 SER D CA 1
ATOM 5468 C C . SER D 2 130 ? 67.647 -90.518 2.154 1.00 111.33 888 SER D C 1
ATOM 5469 O O . SER D 2 130 ? 68.419 -90.469 3.112 1.00 111.00 888 SER D O 1
ATOM 5472 N N . SER E 2 4 ? 100.325 -10.541 -18.566 1.00 123.62 762 SER E N 1
ATOM 5473 C CA . SER E 2 4 ? 100.660 -10.404 -17.154 1.00 120.60 762 SER E CA 1
ATOM 5474 C C . SER E 2 4 ? 101.616 -11.506 -16.709 1.00 106.20 762 SER E C 1
ATOM 5475 O O . SER E 2 4 ? 101.252 -12.366 -15.906 1.00 99.99 762 SER E O 1
ATOM 5478 N N . LYS E 2 5 ? 102.841 -11.475 -17.235 1.00 92.03 763 LYS E N 1
ATOM 5479 C CA . LYS E 2 5 ? 103.829 -12.516 -16.951 1.00 80.87 763 LYS E CA 1
ATOM 5480 C C . LYS E 2 5 ? 104.516 -12.172 -15.631 1.00 70.19 763 LYS E C 1
ATOM 5481 O O . LYS E 2 5 ? 105.603 -11.592 -15.582 1.00 56.12 763 LYS E O 1
ATOM 5487 N N . VAL E 2 6 ? 103.855 -12.550 -14.534 1.00 66.87 764 VAL E N 1
ATOM 5488 C CA . VAL E 2 6 ? 104.319 -12.255 -13.184 1.00 62.40 764 VAL E CA 1
ATOM 5489 C C . VAL E 2 6 ? 104.055 -13.460 -12.292 1.00 66.04 764 VAL E C 1
ATOM 5490 O O . VAL E 2 6 ? 103.200 -14.302 -12.577 1.00 68.74 764 VAL E O 1
ATOM 5494 N N . TRP E 2 7 ? 104.811 -13.535 -11.201 1.00 66.07 765 TRP E N 1
ATOM 5495 C CA . TRP E 2 7 ? 104.657 -14.600 -10.219 1.00 64.51 765 TRP E CA 1
ATOM 5496 C C . TRP E 2 7 ? 103.580 -14.211 -9.211 1.00 63.32 765 TRP E C 1
ATOM 5497 O O . TRP E 2 7 ? 103.601 -13.099 -8.675 1.00 60.38 765 TRP E O 1
ATOM 5508 N N . GLN E 2 8 ? 102.642 -15.123 -8.955 1.00 65.18 766 GLN E N 1
ATOM 5509 C CA . GLN E 2 8 ? 101.513 -14.859 -8.063 1.00 66.21 766 GLN E CA 1
ATOM 5510 C C . GLN E 2 8 ? 101.410 -15.934 -6.987 1.00 56.24 766 GLN E C 1
ATOM 5511 O O . GLN E 2 8 ? 100.371 -16.569 -6.798 1.00 57.40 766 GLN E O 1
ATOM 5517 N N . GLY E 2 9 ? 102.502 -16.147 -6.259 1.00 54.15 767 GLY E N 1
ATOM 5518 C CA . GLY E 2 9 ? 102.475 -16.994 -5.085 1.00 51.65 767 GLY E CA 1
ATOM 5519 C C . GLY E 2 9 ? 102.581 -18.476 -5.391 1.00 56.09 767 GLY E C 1
ATOM 5520 O O . GLY E 2 9 ? 102.691 -18.917 -6.537 1.00 54.69 767 GLY E O 1
ATOM 5521 N N . GLN E 2 10 ? 102.544 -19.258 -4.317 1.00 57.75 768 GLN E N 1
ATOM 5522 C CA . GLN E 2 10 ? 102.688 -20.704 -4.370 1.00 57.57 768 GLN E CA 1
ATOM 5523 C C . GLN E 2 10 ? 101.330 -21.395 -4.304 1.00 55.32 768 GLN E C 1
ATOM 5524 O O . GLN E 2 10 ? 100.348 -20.849 -3.796 1.00 57.04 768 GLN E O 1
ATOM 5530 N N . ALA E 2 11 ? 101.291 -22.618 -4.833 1.00 51.50 769 ALA E N 1
ATOM 5531 C CA . ALA E 2 11 ? 100.108 -23.461 -4.738 1.00 47.61 769 ALA E CA 1
ATOM 5532 C C . ALA E 2 11 ? 100.066 -24.278 -3.455 1.00 53.27 769 ALA E C 1
ATOM 5533 O O . ALA E 2 11 ? 98.978 -24.684 -3.031 1.00 54.37 769 ALA E O 1
ATOM 5535 N N . PHE E 2 12 ? 101.216 -24.522 -2.829 1.00 51.19 770 PHE E N 1
ATOM 5536 C CA . PHE E 2 12 ? 101.277 -25.266 -1.579 1.00 49.95 770 PHE E CA 1
ATOM 5537 C C . PHE E 2 12 ? 102.639 -25.037 -0.936 1.00 52.12 770 PHE E C 1
ATOM 5538 O O . PHE E 2 12 ? 103.548 -24.467 -1.545 1.00 55.08 770 PHE E O 1
ATOM 5546 N N . HIS E 2 13 ? 102.762 -25.485 0.312 1.00 50.80 771 HIS E N 1
ATOM 5547 C CA . HIS E 2 13 ? 104.044 -25.484 1.006 1.00 56.42 771 HIS E CA 1
ATOM 5548 C C . HIS E 2 13 ? 104.842 -26.719 0.608 1.00 63.26 771 HIS E C 1
ATOM 5549 O O . HIS E 2 13 ? 104.319 -27.838 0.619 1.00 68.24 771 HIS E O 1
ATOM 5556 N N . LEU E 2 14 ? 106.108 -26.511 0.255 1.00 61.30 772 LEU E N 1
ATOM 5557 C CA . LEU E 2 14 ? 106.924 -27.569 -0.324 1.00 60.24 772 LEU E CA 1
ATOM 5558 C C . LEU E 2 14 ? 107.442 -28.517 0.752 1.00 62.40 772 LEU E C 1
ATOM 5559 O O . LEU E 2 14 ? 108.022 -28.081 1.752 1.00 68.64 772 LEU E O 1
ATOM 5564 N N . ASP E 2 15 ? 107.234 -29.817 0.534 1.00 64.49 773 ASP E N 1
ATOM 5565 C CA . ASP E 2 15 ? 107.706 -30.866 1.431 1.00 76.51 773 ASP E CA 1
ATOM 5566 C C . ASP E 2 15 ? 107.562 -32.232 0.766 1.00 78.24 773 ASP E C 1
ATOM 5567 O O . ASP E 2 15 ? 107.448 -32.315 -0.461 1.00 74.72 773 ASP E O 1
ATOM 5572 N N . ARG E 2 16 ? 107.573 -33.304 1.566 1.00 83.13 774 ARG E N 1
ATOM 5573 C CA . ARG E 2 16 ? 107.529 -34.658 1.015 1.00 86.62 774 ARG E CA 1
ATOM 5574 C C . ARG E 2 16 ? 106.316 -34.888 0.122 1.00 78.00 774 ARG E C 1
ATOM 5575 O O . ARG E 2 16 ? 106.441 -35.475 -0.959 1.00 76.82 774 ARG E O 1
ATOM 5583 N N . ARG E 2 17 ? 105.135 -34.446 0.552 1.00 74.13 775 ARG E N 1
ATOM 5584 C CA . ARG E 2 17 ? 103.924 -34.801 -0.181 1.00 71.06 775 ARG E CA 1
ATOM 5585 C C . ARG E 2 17 ? 103.843 -34.147 -1.558 1.00 66.55 775 ARG E C 1
ATOM 5586 O O . ARG E 2 17 ? 102.883 -34.415 -2.289 1.00 53.78 775 ARG E O 1
ATOM 5594 N N . ASN E 2 18 ? 104.813 -33.310 -1.929 1.00 56.17 776 ASN E N 1
ATOM 5595 C CA . ASN E 2 18 ? 104.809 -32.695 -3.250 1.00 61.92 776 ASN E CA 1
ATOM 5596 C C . ASN E 2 18 ? 106.204 -32.435 -3.804 1.00 64.41 776 ASN E C 1
ATOM 5597 O O . ASN E 2 18 ? 106.307 -31.975 -4.944 1.00 60.41 776 ASN E O 1
ATOM 5602 N N . SER E 2 19 ? 107.271 -32.703 -3.056 1.00 69.44 777 SER E N 1
ATOM 5603 C CA . SER E 2 19 ? 108.633 -32.425 -3.488 1.00 71.29 777 SER E CA 1
ATOM 5604 C C . SER E 2 19 ? 109.552 -33.577 -3.096 1.00 70.03 777 SER E C 1
ATOM 5605 O O . SER E 2 19 ? 109.258 -34.312 -2.148 1.00 68.22 777 SER E O 1
ATOM 5608 N N . PRO E 2 20 ? 110.656 -33.757 -3.811 1.00 75.93 778 PRO E N 1
ATOM 5609 C CA . PRO E 2 20 ? 111.649 -34.763 -3.406 1.00 84.05 778 PRO E CA 1
ATOM 5610 C C . PRO E 2 20 ? 112.258 -34.427 -2.057 1.00 96.94 778 PRO E C 1
ATOM 5611 O O . PRO E 2 20 ? 112.234 -33.263 -1.629 1.00 92.38 778 PRO E O 1
ATOM 5615 N N . PRO E 2 21 ? 112.807 -35.423 -1.349 1.00 116.30 779 PRO E N 1
ATOM 5616 C CA . PRO E 2 21 ? 113.352 -35.143 -0.006 1.00 129.22 779 PRO E CA 1
ATOM 5617 C C . PRO E 2 21 ? 114.501 -34.156 -0.002 1.00 136.99 779 PRO E C 1
ATOM 5618 O O . PRO E 2 21 ? 114.478 -33.174 0.749 1.00 133.82 779 PRO E O 1
ATOM 5622 N N . ASN E 2 22 ? 115.504 -34.393 -0.838 1.00 152.47 780 ASN E N 1
ATOM 5623 C CA . ASN E 2 22 ? 116.669 -33.534 -0.935 1.00 156.95 780 ASN E CA 1
ATOM 5624 C C . ASN E 2 22 ? 117.167 -33.577 -2.370 1.00 153.18 780 ASN E C 1
ATOM 5625 O O . ASN E 2 22 ? 116.878 -34.515 -3.115 1.00 158.97 780 ASN E O 1
ATOM 5630 N N . SER E 2 23 ? 117.913 -32.543 -2.757 1.00 139.85 781 SER E N 1
ATOM 5631 C CA . SER E 2 23 ? 118.368 -32.422 -4.137 1.00 130.67 781 SER E CA 1
ATOM 5632 C C . SER E 2 23 ? 119.381 -33.510 -4.484 1.00 134.02 781 SER E C 1
ATOM 5633 O O . SER E 2 23 ? 120.376 -33.697 -3.777 1.00 138.90 781 SER E O 1
ATOM 5636 N N . LEU E 2 24 ? 119.125 -34.228 -5.581 1.00 118.02 782 LEU E N 1
ATOM 5637 C CA . LEU E 2 24 ? 120.036 -35.260 -6.064 1.00 123.51 782 LEU E CA 1
ATOM 5638 C C . LEU E 2 24 ? 120.895 -34.811 -7.239 1.00 119.50 782 LEU E C 1
ATOM 5639 O O . LEU E 2 24 ? 121.937 -35.428 -7.491 1.00 127.79 782 LEU E O 1
ATOM 5644 N N . THR E 2 25 ? 120.496 -33.761 -7.960 1.00 109.93 783 THR E N 1
ATOM 5645 C CA . THR E 2 25 ? 121.121 -33.424 -9.234 1.00 106.27 783 THR E CA 1
ATOM 5646 C C . THR E 2 25 ? 121.181 -31.915 -9.430 1.00 108.42 783 THR E C 1
ATOM 5647 O O . THR E 2 25 ? 120.262 -31.197 -9.008 1.00 108.13 783 THR E O 1
ATOM 5651 N N . PRO E 2 26 ? 122.250 -31.400 -10.062 1.00 113.44 784 PRO E N 1
ATOM 5652 C CA . PRO E 2 26 ? 122.315 -29.960 -10.348 1.00 115.44 784 PRO E CA 1
ATOM 5653 C C . PRO E 2 26 ? 121.567 -29.551 -11.609 1.00 121.05 784 PRO E C 1
ATOM 5654 O O . PRO E 2 26 ? 121.812 -28.466 -12.145 1.00 123.01 784 PRO E O 1
ATOM 5658 N N . CYS E 2 27 ? 120.659 -30.395 -12.094 1.00 122.77 785 CYS E N 1
ATOM 5659 C CA . CYS E 2 27 ? 119.903 -30.113 -13.306 1.00 122.45 785 CYS E CA 1
ATOM 5660 C C . CYS E 2 27 ? 118.411 -30.163 -13.013 1.00 119.49 785 CYS E C 1
ATOM 5661 O O . CYS E 2 27 ? 117.944 -31.024 -12.260 1.00 125.22 785 CYS E O 1
ATOM 5664 N N . LEU E 2 28 ? 117.667 -29.237 -13.618 1.00 110.81 786 LEU E N 1
ATOM 5665 C CA . LEU E 2 28 ? 116.236 -29.099 -13.385 1.00 98.65 786 LEU E CA 1
ATOM 5666 C C . LEU E 2 28 ? 115.471 -29.072 -14.700 1.00 95.58 786 LEU E C 1
ATOM 5667 O O . LEU E 2 28 ? 115.945 -28.521 -15.698 1.00 93.27 786 LEU E O 1
ATOM 5672 N N . LYS E 2 29 ? 114.286 -29.676 -14.688 1.00 99.47 787 LYS E N 1
ATOM 5673 C CA . LYS E 2 29 ? 113.305 -29.561 -15.760 1.00 103.24 787 LYS E CA 1
ATOM 5674 C C . LYS E 2 29 ? 112.153 -28.700 -15.266 1.00 100.01 787 LYS E C 1
ATOM 5675 O O . LYS E 2 29 ? 111.531 -29.023 -14.251 1.00 101.20 787 LYS E O 1
ATOM 5681 N N . ILE E 2 30 ? 111.860 -27.620 -15.984 1.00 97.56 788 ILE E N 1
ATOM 5682 C CA . ILE E 2 30 ? 110.844 -26.656 -15.574 1.00 90.60 788 ILE E CA 1
ATOM 5683 C C . ILE E 2 30 ? 109.818 -26.553 -16.692 1.00 92.14 788 ILE E C 1
ATOM 5684 O O . ILE E 2 30 ? 110.147 -26.133 -17.807 1.00 94.21 788 ILE E O 1
ATOM 5689 N N . ARG E 2 31 ? 108.576 -26.925 -16.390 1.00 94.91 789 ARG E N 1
ATOM 5690 C CA . ARG E 2 31 ? 107.503 -26.962 -17.371 1.00 102.48 789 ARG E CA 1
ATOM 5691 C C . ARG E 2 31 ? 106.417 -25.953 -17.021 1.00 94.30 789 ARG E C 1
ATOM 5692 O O . ARG E 2 31 ? 106.372 -25.415 -15.910 1.00 89.99 789 ARG E O 1
ATOM 5700 N N . ASN E 2 32 ? 105.556 -25.684 -18.009 1.00 86.82 790 ASN E N 1
ATOM 5701 C CA . ASN E 2 32 ? 104.409 -24.785 -17.872 1.00 79.31 790 ASN E CA 1
ATOM 5702 C C . ASN E 2 32 ? 104.833 -23.332 -17.682 1.00 81.87 790 ASN E C 1
ATOM 5703 O O . ASN E 2 32 ? 104.157 -22.568 -16.990 1.00 82.47 790 ASN E O 1
ATOM 5708 N N . MET E 2 33 ? 105.950 -22.934 -18.291 1.00 83.60 791 MET E N 1
ATOM 5709 C CA . MET E 2 33 ? 106.420 -21.559 -18.192 1.00 84.10 791 MET E CA 1
ATOM 5710 C C . MET E 2 33 ? 105.866 -20.641 -19.272 1.00 89.01 791 MET E C 1
ATOM 5711 O O . MET E 2 33 ? 105.956 -19.417 -19.123 1.00 90.61 791 MET E O 1
ATOM 5716 N N . PHE E 2 34 ? 105.296 -21.185 -20.342 1.00 92.33 792 PHE E N 1
ATOM 5717 C CA . PHE E 2 34 ? 104.817 -20.360 -21.447 1.00 92.66 792 PHE E CA 1
ATOM 5718 C C . PHE E 2 34 ? 103.913 -21.203 -22.340 1.00 95.93 792 PHE E C 1
ATOM 5719 O O . PHE E 2 34 ? 103.742 -22.408 -22.132 1.00 92.57 792 PHE E O 1
ATOM 5727 N N . ASP E 2 35 ? 103.339 -20.548 -23.341 1.00 103.06 793 ASP E N 1
ATOM 5728 C CA . ASP E 2 35 ? 102.519 -21.195 -24.364 1.00 106.50 793 ASP E CA 1
ATOM 5729 C C . ASP E 2 35 ? 103.001 -20.698 -25.719 1.00 111.23 793 ASP E C 1
ATOM 5730 O O . ASP E 2 35 ? 102.725 -19.535 -26.081 1.00 119.42 793 ASP E O 1
ATOM 5735 N N . PRO E 2 36 ? 103.720 -21.518 -26.490 1.00 105.53 794 PRO E N 1
ATOM 5736 C CA . PRO E 2 36 ? 104.344 -21.007 -27.724 1.00 108.00 794 PRO E CA 1
ATOM 5737 C C . PRO E 2 36 ? 103.347 -20.532 -28.762 1.00 113.04 794 PRO E C 1
ATOM 5738 O O . PRO E 2 36 ? 103.719 -19.740 -29.637 1.00 116.59 794 PRO E O 1
ATOM 5742 N N . VAL E 2 37 ? 102.096 -20.991 -28.700 1.00 114.26 795 VAL E N 1
ATOM 5743 C CA . VAL E 2 37 ? 101.091 -20.548 -29.661 1.00 118.61 795 VAL E CA 1
ATOM 5744 C C . VAL E 2 37 ? 100.785 -19.063 -29.487 1.00 117.75 795 VAL E C 1
ATOM 5745 O O . VAL E 2 37 ? 100.474 -18.368 -30.463 1.00 122.36 795 VAL E O 1
ATOM 5749 N N . MET E 2 38 ? 100.906 -18.542 -28.266 1.00 112.19 796 MET E N 1
ATOM 5750 C CA . MET E 2 38 ? 100.569 -17.157 -27.969 1.00 111.40 796 MET E CA 1
ATOM 5751 C C . MET E 2 38 ? 101.802 -16.270 -27.819 1.00 110.21 796 MET E C 1
ATOM 5752 O O . MET E 2 38 ? 101.701 -15.167 -27.272 1.00 108.67 796 MET E O 1
ATOM 5757 N N . GLU E 2 39 ? 102.958 -16.725 -28.293 1.00 109.96 797 GLU E N 1
ATOM 5758 C CA . GLU E 2 39 ? 104.193 -15.957 -28.244 1.00 108.41 797 GLU E CA 1
ATOM 5759 C C . GLU E 2 39 ? 104.550 -15.462 -29.641 1.00 120.01 797 GLU E C 1
ATOM 5760 O O . GLU E 2 39 ? 104.235 -16.108 -30.645 1.00 125.42 797 GLU E O 1
ATOM 5766 N N . ILE E 2 40 ? 105.210 -14.307 -29.700 1.00 124.58 798 ILE E N 1
ATOM 5767 C CA . ILE E 2 40 ? 105.500 -13.630 -30.961 1.00 133.14 798 ILE E CA 1
ATOM 5768 C C . ILE E 2 40 ? 107.009 -13.537 -31.134 1.00 139.19 798 ILE E C 1
ATOM 5769 O O . ILE E 2 40 ? 107.711 -13.014 -30.258 1.00 137.26 798 ILE E O 1
ATOM 5774 N N . GLY E 2 41 ? 107.506 -14.045 -32.261 1.00 147.29 799 GLY E N 1
ATOM 5775 C CA . GLY E 2 41 ? 108.889 -13.813 -32.631 1.00 152.78 799 GLY E CA 1
ATOM 5776 C C . GLY E 2 41 ? 109.866 -14.739 -31.926 1.00 151.25 799 GLY E C 1
ATOM 5777 O O . GLY E 2 41 ? 109.538 -15.856 -31.522 1.00 149.14 799 GLY E O 1
ATOM 5778 N N . ASP E 2 42 ? 111.096 -14.247 -31.785 1.00 151.96 800 ASP E N 1
ATOM 5779 C CA . ASP E 2 42 ? 112.182 -14.985 -31.164 1.00 149.81 800 ASP E CA 1
ATOM 5780 C C . ASP E 2 42 ? 112.744 -14.267 -29.948 1.00 146.80 800 ASP E C 1
ATOM 5781 O O . ASP E 2 42 ? 113.683 -14.772 -29.325 1.00 147.69 800 ASP E O 1
ATOM 5786 N N . GLN E 2 43 ? 112.203 -13.104 -29.602 1.00 142.34 801 GLN E N 1
ATOM 5787 C CA . GLN E 2 43 ? 112.690 -12.323 -28.477 1.00 136.56 801 GLN E CA 1
ATOM 5788 C C . GLN E 2 43 ? 112.053 -12.719 -27.152 1.00 125.53 801 GLN E C 1
ATOM 5789 O O . GLN E 2 43 ? 112.644 -12.461 -26.097 1.00 121.70 801 GLN E O 1
ATOM 5795 N N . TRP E 2 44 ? 110.865 -13.330 -27.179 1.00 119.57 802 TRP E N 1
ATOM 5796 C CA . TRP E 2 44 ? 110.150 -13.613 -25.939 1.00 109.22 802 TRP E CA 1
ATOM 5797 C C . TRP E 2 44 ? 110.900 -14.605 -25.058 1.00 101.81 802 TRP E C 1
ATOM 5798 O O . TRP E 2 44 ? 110.757 -14.567 -23.831 1.00 96.54 802 TRP E O 1
ATOM 5809 N N . HIS E 2 45 ? 111.699 -15.498 -25.655 1.00 103.92 803 HIS E N 1
ATOM 5810 C CA . HIS E 2 45 ? 112.351 -16.535 -24.858 1.00 101.17 803 HIS E CA 1
ATOM 5811 C C . HIS E 2 45 ? 113.290 -15.936 -23.818 1.00 105.74 803 HIS E C 1
ATOM 5812 O O . HIS E 2 45 ? 113.500 -16.533 -22.757 1.00 102.22 803 HIS E O 1
ATOM 5819 N N . LEU E 2 46 ? 113.862 -14.762 -24.102 1.00 113.92 804 LEU E N 1
ATOM 5820 C CA . LEU E 2 46 ? 114.712 -14.099 -23.118 1.00 108.26 804 LEU E CA 1
ATOM 5821 C C . LEU E 2 46 ? 113.904 -13.667 -21.900 1.00 96.73 804 LEU E C 1
ATOM 5822 O O . LEU E 2 46 ? 114.392 -13.742 -20.766 1.00 92.89 804 LEU E O 1
ATOM 5827 N N . ALA E 2 47 ? 112.670 -13.204 -22.119 1.00 92.54 805 ALA E N 1
ATOM 5828 C CA . ALA E 2 47 ? 111.827 -12.770 -21.009 1.00 87.95 805 ALA E CA 1
ATOM 5829 C C . ALA E 2 47 ? 111.534 -13.920 -20.054 1.00 85.93 805 ALA E C 1
ATOM 5830 O O . ALA E 2 47 ? 111.499 -13.728 -18.833 1.00 82.70 805 ALA E O 1
ATOM 5832 N N . ILE E 2 48 ? 111.315 -15.122 -20.591 1.00 85.38 806 ILE E N 1
ATOM 5833 C CA . ILE E 2 48 ? 111.139 -16.290 -19.734 1.00 80.67 806 ILE E CA 1
ATOM 5834 C C . ILE E 2 48 ? 112.433 -16.597 -18.991 1.00 85.05 806 ILE E C 1
ATOM 5835 O O . ILE E 2 48 ? 112.418 -16.902 -17.792 1.00 80.74 806 ILE E O 1
ATOM 5840 N N . GLN E 2 49 ? 113.571 -16.516 -19.687 1.00 92.48 807 GLN E N 1
ATOM 5841 C CA . GLN E 2 49 ? 114.859 -16.685 -19.022 1.00 92.30 807 GLN E CA 1
ATOM 5842 C C . GLN E 2 49 ? 115.040 -15.653 -17.916 1.00 91.05 807 GLN E C 1
ATOM 5843 O O . GLN E 2 49 ? 115.516 -15.979 -16.822 1.00 89.64 807 GLN E O 1
ATOM 5849 N N . GLU E 2 50 ? 114.667 -14.400 -18.187 1.00 92.68 808 GLU E N 1
ATOM 5850 C CA . GLU E 2 50 ? 114.746 -13.366 -17.160 1.00 95.03 808 GLU E CA 1
ATOM 5851 C C . GLU E 2 50 ? 113.776 -13.646 -16.019 1.00 88.54 808 GLU E C 1
ATOM 5852 O O . GLU E 2 50 ? 114.105 -13.421 -14.849 1.00 83.73 808 GLU E O 1
ATOM 5858 N N . ALA E 2 51 ? 112.574 -14.129 -16.342 1.00 85.69 809 ALA E N 1
ATOM 5859 C CA . ALA E 2 51 ? 111.602 -14.460 -15.305 1.00 81.44 809 ALA E CA 1
ATOM 5860 C C . ALA E 2 51 ? 112.141 -15.530 -14.364 1.00 83.14 809 ALA E C 1
ATOM 5861 O O . ALA E 2 51 ? 111.912 -15.473 -13.150 1.00 84.30 809 ALA E O 1
ATOM 5863 N N . ILE E 2 52 ? 112.852 -16.519 -14.908 1.00 82.76 810 ILE E N 1
ATOM 5864 C CA . ILE E 2 52 ? 113.462 -17.549 -14.072 1.00 77.84 810 ILE E CA 1
ATOM 5865 C C . ILE E 2 52 ? 114.535 -16.947 -13.174 1.00 78.57 810 ILE E C 1
ATOM 5866 O O . ILE E 2 52 ? 114.638 -17.288 -11.989 1.00 77.87 810 ILE E O 1
ATOM 5871 N N . LEU E 2 53 ? 115.347 -16.036 -13.718 1.00 80.88 811 LEU E N 1
ATOM 5872 C CA . LEU E 2 53 ? 116.485 -15.517 -12.965 1.00 77.95 811 LEU E CA 1
ATOM 5873 C C . LEU E 2 53 ? 116.066 -14.540 -11.873 1.00 77.47 811 LEU E C 1
ATOM 5874 O O . LEU E 2 53 ? 116.707 -14.490 -10.817 1.00 77.59 811 LEU E O 1
ATOM 5879 N N . GLU E 2 54 ? 115.009 -13.755 -12.096 1.00 76.08 812 GLU E N 1
ATOM 5880 C CA . GLU E 2 54 ? 114.533 -12.864 -11.041 1.00 76.66 812 GLU E CA 1
ATOM 5881 C C . GLU E 2 54 ? 113.920 -13.651 -9.888 1.00 75.48 812 GLU E C 1
ATOM 5882 O O . GLU E 2 54 ? 114.102 -13.291 -8.719 1.00 76.55 812 GLU E O 1
ATOM 5888 N N . LYS E 2 55 ? 113.184 -14.722 -10.197 1.00 73.43 813 LYS E N 1
ATOM 5889 C CA . LYS E 2 55 ? 112.606 -15.548 -9.142 1.00 70.94 813 LYS E CA 1
ATOM 5890 C C . LYS E 2 55 ? 113.689 -16.220 -8.307 1.00 75.04 813 LYS E C 1
ATOM 5891 O O . LYS E 2 55 ? 113.460 -16.550 -7.138 1.00 73.74 813 LYS E O 1
ATOM 5897 N N . CYS E 2 56 ? 114.869 -16.425 -8.887 1.00 82.00 814 CYS E N 1
ATOM 5898 C CA . CYS E 2 56 ? 116.022 -16.996 -8.199 1.00 87.57 814 CYS E CA 1
ATOM 5899 C C . CYS E 2 56 ? 117.155 -15.978 -8.094 1.00 96.15 814 CYS E C 1
ATOM 5900 O O . CYS E 2 56 ? 118.327 -16.306 -8.285 1.00 101.76 814 CYS E O 1
ATOM 5903 N N . SER E 2 57 ? 116.810 -14.722 -7.790 1.00 100.13 815 SER E N 1
ATOM 5904 C CA . SER E 2 57 ? 117.806 -13.654 -7.788 1.00 106.57 815 SER E CA 1
ATOM 5905 C C . SER E 2 57 ? 118.841 -13.830 -6.684 1.00 110.38 815 SER E C 1
ATOM 5906 O O . SER E 2 57 ? 119.999 -13.433 -6.857 1.00 115.32 815 SER E O 1
ATOM 5909 N N . ASP E 2 58 ? 118.454 -14.415 -5.548 1.00 111.31 816 ASP E N 1
ATOM 5910 C CA . ASP E 2 58 ? 119.417 -14.656 -4.481 1.00 115.18 816 ASP E CA 1
ATOM 5911 C C . ASP E 2 58 ? 120.396 -15.768 -4.836 1.00 112.83 816 ASP E C 1
ATOM 5912 O O . ASP E 2 58 ? 121.493 -15.817 -4.269 1.00 116.43 816 ASP E O 1
ATOM 5917 N N . ASN E 2 59 ? 120.031 -16.649 -5.763 1.00 107.68 817 ASN E N 1
ATOM 5918 C CA . ASN E 2 59 ? 120.891 -17.765 -6.128 1.00 109.24 817 ASN E CA 1
ATOM 5919 C C . ASN E 2 59 ? 122.047 -17.297 -7.001 1.00 111.58 817 ASN E C 1
ATOM 5920 O O . ASN E 2 59 ? 121.865 -16.511 -7.935 1.00 113.00 817 ASN E O 1
ATOM 5925 N N . ASP E 2 60 ? 123.245 -17.789 -6.686 1.00 112.27 818 ASP E N 1
ATOM 5926 C CA . ASP E 2 60 ? 124.451 -17.484 -7.443 1.00 113.66 818 ASP E CA 1
ATOM 5927 C C . ASP E 2 60 ? 125.004 -18.706 -8.166 1.00 111.68 818 ASP E C 1
ATOM 5928 O O . ASP E 2 60 ? 126.158 -18.683 -8.608 1.00 114.63 818 ASP E O 1
ATOM 5933 N N . GLY E 2 61 ? 124.216 -19.771 -8.293 1.00 106.92 819 GLY E N 1
ATOM 5934 C CA . GLY E 2 61 ? 124.717 -21.015 -8.843 1.00 109.80 819 GLY E CA 1
ATOM 5935 C C . GLY E 2 61 ? 124.208 -21.353 -10.228 1.00 108.40 819 GLY E C 1
ATOM 5936 O O . GLY E 2 61 ? 124.726 -22.269 -10.875 1.00 114.24 819 GLY E O 1
ATOM 5937 N N . ILE E 2 62 ? 123.190 -20.633 -10.697 1.00 99.73 820 ILE E N 1
ATOM 5938 C CA . ILE E 2 62 ? 122.594 -20.938 -11.993 1.00 95.20 820 ILE E CA 1
ATOM 5939 C C . ILE E 2 62 ? 123.548 -20.479 -13.089 1.00 96.39 820 ILE E C 1
ATOM 5940 O O . ILE E 2 62 ? 123.926 -19.303 -13.151 1.00 96.56 820 ILE E O 1
ATOM 5945 N N . VAL E 2 63 ? 123.934 -21.406 -13.967 1.00 98.68 821 VAL E N 1
ATOM 5946 C CA . VAL E 2 63 ? 124.952 -21.149 -14.978 1.00 104.25 821 VAL E CA 1
ATOM 5947 C C . VAL E 2 63 ? 124.482 -21.450 -16.392 1.00 106.37 821 VAL E C 1
ATOM 5948 O O . VAL E 2 63 ? 125.226 -21.200 -17.342 1.00 114.68 821 VAL E O 1
ATOM 5952 N N . HIS E 2 64 ? 123.270 -21.968 -16.573 1.00 104.08 822 HIS E N 1
ATOM 5953 C CA . HIS E 2 64 ? 122.788 -22.287 -17.911 1.00 109.66 822 HIS E CA 1
ATOM 5954 C C . HIS E 2 64 ? 121.271 -22.375 -17.899 1.00 106.31 822 HIS E C 1
ATOM 5955 O O . HIS E 2 64 ? 120.692 -23.037 -17.032 1.00 99.81 822 HIS E O 1
ATOM 5962 N N . ILE E 2 65 ? 120.636 -21.703 -18.858 1.00 108.37 823 ILE E N 1
ATOM 5963 C CA . ILE E 2 65 ? 119.197 -21.78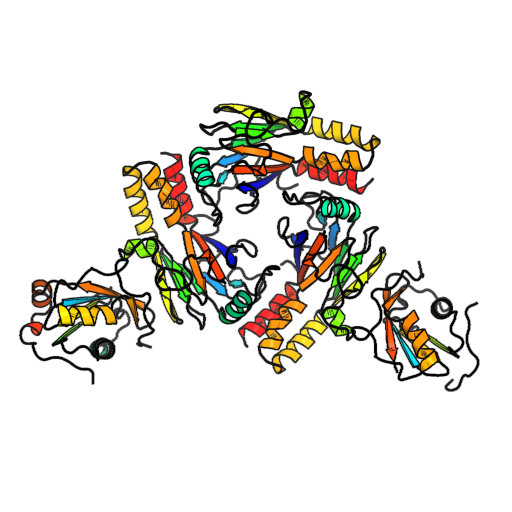8 -19.072 1.00 106.90 823 ILE E CA 1
ATOM 5964 C C . ILE E 2 65 ? 118.942 -21.966 -20.559 1.00 107.81 823 ILE E C 1
ATOM 5965 O O . ILE E 2 65 ? 119.490 -21.222 -21.381 1.00 109.81 823 ILE E O 1
ATOM 5970 N N . ALA E 2 66 ? 118.115 -22.947 -20.903 1.00 107.89 824 ALA E N 1
ATOM 5971 C CA . ALA E 2 66 ? 117.662 -23.143 -22.271 1.00 110.20 824 ALA E CA 1
ATOM 5972 C C . ALA E 2 66 ? 116.167 -23.405 -22.233 1.00 106.72 824 ALA E C 1
ATOM 5973 O O . ALA E 2 66 ? 115.704 -24.260 -21.471 1.00 103.39 824 ALA E O 1
ATOM 5975 N N . VAL E 2 67 ? 115.416 -22.674 -23.048 1.00 106.75 825 VAL E N 1
ATOM 5976 C CA . VAL E 2 67 ? 113.974 -22.845 -23.153 1.00 104.08 825 VAL E CA 1
ATOM 5977 C C . VAL E 2 67 ? 113.679 -23.541 -24.474 1.00 112.17 825 VAL E C 1
ATOM 5978 O O . VAL E 2 67 ? 114.308 -23.250 -25.499 1.00 117.27 825 VAL E O 1
ATOM 5982 N N . ASP E 2 68 ? 112.764 -24.503 -24.437 1.00 100.77 826 ASP E N 1
ATOM 5983 C CA . ASP E 2 68 ? 112.380 -25.237 -25.638 1.00 106.37 826 ASP E CA 1
ATOM 5984 C C . ASP E 2 68 ? 111.261 -24.455 -26.311 1.00 110.80 826 ASP E C 1
ATOM 5985 O O . ASP E 2 68 ? 110.097 -24.538 -25.910 1.00 110.12 826 ASP E O 1
ATOM 5990 N N . LYS E 2 69 ? 111.623 -23.678 -27.336 1.00 114.51 827 LYS E N 1
ATOM 5991 C CA . LYS E 2 69 ? 110.644 -22.856 -28.037 1.00 114.09 827 LYS E CA 1
ATOM 5992 C C . LYS E 2 69 ? 109.544 -23.703 -28.663 1.00 120.93 827 LYS E C 1
ATOM 5993 O O . LYS E 2 69 ? 108.406 -23.239 -28.801 1.00 121.40 827 LYS E O 1
ATOM 5999 N N . ASN E 2 70 ? 109.859 -24.941 -29.044 1.00 124.99 828 ASN E N 1
ATOM 6000 C CA . ASN E 2 70 ? 108.867 -25.827 -29.635 1.00 126.22 828 ASN E CA 1
ATOM 6001 C C . ASN E 2 70 ? 108.029 -26.560 -28.596 1.00 122.77 828 ASN E C 1
ATOM 6002 O O . ASN E 2 70 ? 107.013 -27.163 -28.959 1.00 125.54 828 ASN E O 1
ATOM 6007 N N . SER E 2 71 ? 108.425 -26.528 -27.327 1.00 117.43 829 SER E N 1
ATOM 6008 C CA . SER E 2 71 ? 107.714 -27.252 -26.275 1.00 114.87 829 SER E CA 1
ATOM 6009 C C . SER E 2 71 ? 106.368 -26.596 -26.016 1.00 111.28 829 SER E C 1
ATOM 6010 O O . SER E 2 71 ? 106.291 -25.546 -25.375 1.00 109.49 829 SER E O 1
ATOM 6013 N N . ARG E 2 72 ? 105.290 -27.216 -26.501 1.00 111.06 830 ARG E N 1
ATOM 6014 C CA . ARG E 2 72 ? 103.965 -26.757 -26.109 1.00 108.59 830 ARG E CA 1
ATOM 6015 C C . ARG E 2 72 ? 103.747 -26.948 -24.613 1.00 100.57 830 ARG E C 1
ATOM 6016 O O . ARG E 2 72 ? 102.791 -26.398 -24.056 1.00 95.20 830 ARG E O 1
ATOM 6024 N N . GLU E 2 73 ? 104.638 -27.687 -23.954 1.00 100.08 831 GLU E N 1
ATOM 6025 C CA . GLU E 2 73 ? 104.592 -27.960 -22.527 1.00 98.84 831 GLU E CA 1
ATOM 6026 C C . GLU E 2 73 ? 105.239 -26.857 -21.703 1.00 90.87 831 GLU E C 1
ATOM 6027 O O . GLU E 2 73 ? 105.250 -26.949 -20.471 1.00 86.12 831 GLU E O 1
ATOM 6033 N N . GLY E 2 74 ? 105.777 -25.823 -22.350 1.00 93.26 832 GLY E N 1
ATOM 6034 C CA . GLY E 2 74 ? 106.404 -24.716 -21.654 1.00 91.95 832 GLY E CA 1
ATOM 6035 C C . GLY E 2 74 ? 107.650 -25.133 -20.903 1.00 88.99 832 GLY E C 1
ATOM 6036 O O . GLY E 2 74 ? 107.802 -24.810 -19.721 1.00 86.69 832 GLY E O 1
ATOM 6037 N N . CYS E 2 75 ? 108.557 -25.834 -21.577 1.00 93.76 833 CYS E N 1
ATOM 6038 C CA . CYS E 2 75 ? 109.705 -26.437 -20.914 1.00 96.42 833 CYS E CA 1
ATOM 6039 C C . CYS E 2 75 ? 110.898 -25.489 -20.903 1.00 93.48 833 CYS E C 1
ATOM 6040 O O . CYS E 2 75 ? 111.223 -24.873 -21.923 1.00 93.71 833 CYS E O 1
ATOM 6043 N N . VAL E 2 76 ? 111.542 -25.378 -19.743 1.00 88.33 834 VAL E N 1
ATOM 6044 C CA . VAL E 2 76 ? 112.792 -24.647 -19.577 1.00 85.87 834 VAL E CA 1
ATOM 6045 C C . VAL E 2 76 ? 113.771 -25.560 -18.853 1.00 83.14 834 VAL E C 1
ATOM 6046 O O . VAL E 2 76 ? 113.406 -26.205 -17.864 1.00 80.30 834 VAL E O 1
ATOM 6050 N N . TYR E 2 77 ? 115.007 -25.615 -19.338 1.00 82.05 835 TYR E N 1
ATOM 6051 C CA . TYR E 2 77 ? 116.031 -26.478 -18.770 1.00 77.96 835 TYR E CA 1
ATOM 6052 C C . TYR E 2 77 ? 117.109 -25.624 -18.116 1.00 74.27 835 TYR E C 1
ATOM 6053 O O . TYR E 2 77 ? 117.549 -24.621 -18.686 1.00 70.52 835 TYR E O 1
ATOM 6062 N N . VAL E 2 78 ? 117.532 -26.024 -16.918 1.00 77.63 836 VAL E N 1
ATOM 6063 C CA . VAL E 2 78 ? 118.463 -25.237 -16.116 1.00 86.41 836 VAL E CA 1
ATOM 6064 C C . VAL E 2 78 ? 119.534 -26.154 -15.544 1.00 95.29 836 VAL E C 1
ATOM 6065 O O . VAL E 2 78 ? 119.217 -27.181 -14.933 1.00 96.75 836 VAL E O 1
ATOM 6069 N N . LYS E 2 79 ? 120.797 -25.787 -15.741 1.00 98.20 837 LYS E N 1
ATOM 6070 C CA . LYS E 2 79 ? 121.928 -26.469 -15.126 1.00 99.63 837 LYS E CA 1
ATOM 6071 C C . LYS E 2 79 ? 122.604 -25.516 -14.150 1.00 97.76 837 LYS E C 1
ATOM 6072 O O . LYS E 2 79 ? 122.911 -24.373 -14.506 1.00 97.73 837 LYS E O 1
ATOM 6078 N N . CYS E 2 80 ? 122.826 -25.982 -12.927 1.00 97.92 838 CYS E N 1
ATOM 6079 C CA . CYS E 2 80 ? 123.478 -25.207 -11.882 1.00 98.90 838 CYS E CA 1
ATOM 6080 C C . CYS E 2 80 ? 124.861 -25.783 -11.593 1.00 101.13 838 CYS E C 1
ATOM 6081 O O . CYS E 2 80 ? 125.264 -26.810 -12.147 1.00 102.85 838 CYS E O 1
ATOM 6084 N N . LEU E 2 81 ? 125.595 -25.102 -10.711 1.00 100.71 839 LEU E N 1
ATOM 6085 C CA . LEU E 2 81 ? 126.943 -25.546 -10.370 1.00 100.76 839 LEU E CA 1
ATOM 6086 C C . LEU E 2 81 ? 126.910 -26.811 -9.521 1.00 101.81 839 LEU E C 1
ATOM 6087 O O . LEU E 2 81 ? 127.599 -27.792 -9.823 1.00 102.95 839 LEU E O 1
ATOM 6092 N N . SER E 2 82 ? 126.119 -26.807 -8.458 1.00 103.20 840 SER E N 1
ATOM 6093 C CA . SER E 2 82 ? 126.024 -27.911 -7.519 1.00 109.74 840 SER E CA 1
ATOM 6094 C C . SER E 2 82 ? 124.570 -28.332 -7.380 1.00 108.85 840 SER E C 1
ATOM 6095 O O . SER E 2 82 ? 123.659 -27.537 -7.636 1.00 113.02 840 SER E O 1
ATOM 6098 N N . PRO E 2 83 ? 124.317 -29.587 -6.996 1.00 107.67 841 PRO E N 1
ATOM 6099 C CA . PRO E 2 83 ? 122.929 -29.996 -6.720 1.00 103.61 841 PRO E CA 1
ATOM 6100 C C . PRO E 2 83 ? 122.264 -29.158 -5.645 1.00 100.79 841 PRO E C 1
ATOM 6101 O O . PRO E 2 83 ? 121.043 -28.959 -5.688 1.00 96.75 841 PRO E O 1
ATOM 6105 N N . GLU E 2 84 ? 123.038 -28.662 -4.679 1.00 100.68 842 GLU E N 1
ATOM 6106 C CA . GLU E 2 84 ? 122.485 -27.808 -3.635 1.00 100.29 842 GLU E CA 1
ATOM 6107 C C . GLU E 2 84 ? 121.995 -26.482 -4.204 1.00 98.38 842 GLU E C 1
ATOM 6108 O O . GLU E 2 84 ? 120.934 -25.985 -3.808 1.00 95.39 842 GLU E O 1
ATOM 6114 N N . TYR E 2 85 ? 122.754 -25.891 -5.131 1.00 102.04 843 TYR E N 1
ATOM 6115 C CA . TYR E 2 85 ? 122.301 -24.664 -5.776 1.00 104.43 843 TYR E CA 1
ATOM 6116 C C . TYR E 2 85 ? 121.054 -24.911 -6.614 1.00 99.57 843 TYR E C 1
ATOM 6117 O O . TYR E 2 85 ? 120.191 -24.032 -6.719 1.00 101.50 843 TYR E O 1
ATOM 6126 N N . ALA E 2 86 ? 120.941 -26.098 -7.212 1.00 94.09 844 ALA E N 1
ATOM 6127 C CA . ALA E 2 86 ? 119.707 -26.486 -7.881 1.00 92.08 844 ALA E CA 1
ATOM 6128 C C . ALA E 2 86 ? 118.578 -26.722 -6.889 1.00 93.93 844 ALA E C 1
ATOM 6129 O O . ALA E 2 86 ? 117.406 -26.614 -7.263 1.00 90.83 844 ALA E O 1
ATOM 6131 N N . GLY E 2 87 ? 118.907 -27.050 -5.637 1.00 95.38 845 GLY E N 1
ATOM 6132 C CA . GLY E 2 87 ? 117.869 -27.245 -4.640 1.00 93.02 845 GLY E CA 1
ATOM 6133 C C . GLY E 2 87 ? 117.162 -25.956 -4.268 1.00 93.62 845 GLY E C 1
ATOM 6134 O O . GLY E 2 87 ? 115.940 -25.937 -4.106 1.00 93.94 845 GLY E O 1
ATOM 6135 N N . LYS E 2 88 ? 117.911 -24.858 -4.139 1.00 97.19 846 LYS E N 1
ATOM 6136 C CA . LYS E 2 88 ? 117.276 -23.582 -3.836 1.00 100.77 846 LYS E CA 1
ATOM 6137 C C . LYS E 2 88 ? 116.590 -22.983 -5.056 1.00 98.43 846 LYS E C 1
ATOM 6138 O O . LYS E 2 88 ? 115.625 -22.226 -4.902 1.00 102.47 846 LYS E O 1
ATOM 6144 N N . ALA E 2 89 ? 117.045 -23.326 -6.263 1.00 89.46 847 ALA E N 1
ATOM 6145 C CA . ALA E 2 89 ? 116.281 -22.970 -7.451 1.00 82.65 847 ALA E CA 1
ATOM 6146 C C . ALA E 2 89 ? 115.021 -23.814 -7.560 1.00 78.15 847 ALA E C 1
ATOM 6147 O O . ALA E 2 89 ? 114.016 -23.361 -8.119 1.00 78.07 847 ALA E O 1
ATOM 6149 N N . PHE E 2 90 ? 115.059 -25.041 -7.037 1.00 75.11 848 PHE E N 1
ATOM 6150 C CA . PHE E 2 90 ? 113.866 -25.878 -6.999 1.00 69.90 848 PHE E CA 1
ATOM 6151 C C . PHE E 2 90 ? 112.796 -25.259 -6.107 1.00 68.97 848 PHE E C 1
ATOM 6152 O O . PHE E 2 90 ? 111.635 -25.120 -6.509 1.00 68.77 848 PHE E O 1
ATOM 6160 N N . LYS E 2 91 ? 113.176 -24.881 -4.883 1.00 68.63 849 LYS E N 1
ATOM 6161 C CA . LYS E 2 91 ? 112.219 -24.375 -3.907 1.00 70.18 849 LYS E CA 1
ATOM 6162 C C . LYS E 2 91 ? 111.605 -23.042 -4.316 1.00 74.06 849 LYS E C 1
ATOM 6163 O O . LYS E 2 91 ? 110.525 -22.695 -3.826 1.00 77.39 849 LYS E O 1
ATOM 6169 N N . ALA E 2 92 ? 112.262 -22.289 -5.194 1.00 73.28 850 ALA E N 1
ATOM 6170 C CA . ALA E 2 92 ? 111.724 -21.025 -5.675 1.00 73.46 850 ALA E CA 1
ATOM 6171 C C . ALA E 2 92 ? 110.863 -21.182 -6.921 1.00 73.56 850 ALA E C 1
ATOM 6172 O O . ALA E 2 92 ? 110.141 -20.244 -7.279 1.00 69.51 850 ALA E O 1
ATOM 6174 N N . LEU E 2 93 ? 110.920 -22.334 -7.585 1.00 76.12 851 LEU E N 1
ATOM 6175 C CA . LEU E 2 93 ? 110.221 -22.561 -8.844 1.00 74.12 851 LEU E CA 1
ATOM 6176 C C . LEU E 2 93 ? 109.114 -23.598 -8.749 1.00 74.16 851 LEU E C 1
ATOM 6177 O O . LEU E 2 93 ? 108.042 -23.399 -9.325 1.00 76.37 851 LEU E O 1
ATOM 6182 N N . HIS E 2 94 ? 109.346 -24.704 -8.044 1.00 71.90 852 HIS E N 1
ATOM 6183 C CA . HIS E 2 94 ? 108.358 -25.773 -7.973 1.00 62.79 852 HIS E CA 1
ATOM 6184 C C . HIS E 2 94 ? 107.116 -25.308 -7.222 1.00 58.99 852 HIS E C 1
ATOM 6185 O O . HIS E 2 94 ? 107.211 -24.731 -6.135 1.00 64.89 852 HIS E O 1
ATOM 6192 N N . GLY E 2 95 ? 105.947 -25.568 -7.805 1.00 50.87 853 GLY E N 1
ATOM 6193 C CA . GLY E 2 95 ? 104.687 -25.211 -7.187 1.00 52.35 853 GLY E CA 1
ATOM 6194 C C . GLY E 2 95 ? 104.349 -23.738 -7.196 1.00 52.65 853 GLY E C 1
ATOM 6195 O O . GLY E 2 95 ? 103.437 -23.325 -6.473 1.00 56.34 853 GLY E O 1
ATOM 6196 N N . SER E 2 96 ? 105.047 -22.933 -7.988 1.00 56.86 854 SER E N 1
ATOM 6197 C CA . SER E 2 96 ? 104.788 -21.505 -8.078 1.00 59.89 854 SER E CA 1
ATOM 6198 C C . SER E 2 96 ? 103.916 -21.195 -9.289 1.00 64.13 854 SER E C 1
ATOM 6199 O O . SER E 2 96 ? 103.885 -21.940 -10.272 1.00 72.80 854 SER E O 1
ATOM 6202 N N . TRP E 2 97 ? 103.201 -20.077 -9.205 1.00 54.95 855 TRP E N 1
ATOM 6203 C CA . TRP E 2 97 ? 102.317 -19.628 -10.272 1.00 51.88 855 TRP E CA 1
ATOM 6204 C C . TRP E 2 97 ? 102.995 -18.525 -11.072 1.00 55.88 855 TRP E C 1
ATOM 6205 O O . TRP E 2 97 ? 103.479 -17.544 -10.498 1.00 59.17 855 TRP E O 1
ATOM 6216 N N . PHE E 2 98 ? 103.030 -18.689 -12.393 1.00 53.69 856 PHE E N 1
ATOM 6217 C CA . PHE E 2 98 ? 103.627 -17.703 -13.288 1.00 53.62 856 PHE E CA 1
ATOM 6218 C C . PHE E 2 98 ? 102.757 -17.565 -14.525 1.00 53.96 856 PHE E C 1
ATOM 6219 O O . PHE E 2 98 ? 102.489 -18.558 -15.208 1.00 53.40 856 PHE E O 1
ATOM 6227 N N . ASP E 2 99 ? 102.321 -16.335 -14.807 1.00 56.01 857 ASP E N 1
ATOM 6228 C CA . ASP E 2 99 ? 101.508 -16.028 -15.985 1.00 63.37 857 ASP E CA 1
ATOM 6229 C C . ASP E 2 99 ? 100.228 -16.861 -16.008 1.00 64.68 857 ASP E C 1
ATOM 6230 O O . ASP E 2 99 ? 99.763 -17.296 -17.064 1.00 71.73 857 ASP E O 1
ATOM 6235 N N . GLY E 2 100 ? 99.653 -17.086 -14.830 1.00 62.01 858 GLY E N 1
ATOM 6236 C CA . GLY E 2 100 ? 98.423 -17.840 -14.708 1.00 67.46 858 GLY E CA 1
ATOM 6237 C C . GLY E 2 100 ? 98.557 -19.342 -14.824 1.00 66.49 858 GLY E C 1
ATOM 6238 O O . GLY E 2 100 ? 97.533 -20.034 -14.865 1.00 62.80 858 GLY E O 1
ATOM 6239 N N . LYS E 2 101 ? 99.776 -19.873 -14.876 1.00 66.37 859 LYS E N 1
ATOM 6240 C CA . LYS E 2 101 ? 100.000 -21.308 -14.958 1.00 64.64 859 LYS E CA 1
ATOM 6241 C C . LYS E 2 101 ? 100.834 -21.771 -13.771 1.00 60.49 859 LYS E C 1
ATOM 6242 O O . LYS E 2 101 ? 101.670 -21.027 -13.250 1.00 57.23 859 LYS E O 1
ATOM 6248 N N . LEU E 2 102 ? 100.597 -23.011 -13.350 1.00 60.65 860 LEU E N 1
ATOM 6249 C CA . LEU E 2 102 ? 101.311 -23.596 -12.223 1.00 56.05 860 LEU E CA 1
ATOM 6250 C C . LEU E 2 102 ? 102.600 -24.240 -12.719 1.00 62.75 860 LEU E C 1
ATOM 6251 O O . LEU E 2 102 ? 102.578 -25.047 -13.654 1.00 65.15 860 LEU E O 1
ATOM 6256 N N . VAL E 2 103 ? 103.715 -23.888 -12.085 1.00 62.16 861 VAL E N 1
ATOM 6257 C CA . VAL E 2 103 ? 105.041 -24.312 -12.518 1.00 61.06 861 VAL E CA 1
ATOM 6258 C C . VAL E 2 103 ? 105.509 -25.466 -11.642 1.00 61.02 861 VAL E C 1
ATOM 6259 O O . VAL E 2 103 ? 105.501 -25.365 -10.408 1.00 59.71 861 VAL E O 1
ATOM 6263 N N . THR E 2 104 ? 105.912 -26.562 -12.279 1.00 64.13 862 THR E N 1
ATOM 6264 C CA . THR E 2 104 ? 106.463 -27.724 -11.600 1.00 64.08 862 THR E CA 1
ATOM 6265 C C . THR E 2 104 ? 107.869 -27.993 -12.121 1.00 68.56 862 THR E C 1
ATOM 6266 O O . THR E 2 104 ? 108.206 -27.636 -13.254 1.00 65.81 862 THR E O 1
ATOM 6270 N N . VAL E 2 105 ? 108.690 -28.628 -11.286 1.00 73.08 863 VAL E N 1
ATOM 6271 C CA . VAL E 2 105 ? 110.102 -28.830 -11.585 1.00 79.06 863 VAL E CA 1
ATOM 6272 C C . VAL E 2 105 ? 110.442 -30.303 -11.397 1.00 78.42 863 VAL E C 1
ATOM 6273 O O . VAL E 2 105 ? 110.014 -30.929 -10.421 1.00 73.39 863 VAL E O 1
ATOM 6277 N N . LYS E 2 106 ? 111.209 -30.853 -12.337 1.00 84.10 864 LYS E N 1
ATOM 6278 C CA . LYS E 2 106 ? 111.709 -32.217 -12.264 1.00 86.84 864 LYS E CA 1
ATOM 6279 C C . LYS E 2 106 ? 113.227 -32.232 -12.401 1.00 85.81 864 LYS E C 1
ATOM 6280 O O . LYS E 2 106 ? 113.811 -31.414 -13.117 1.00 85.84 864 LYS E O 1
ATOM 6286 N N . TYR E 2 107 ? 113.863 -33.170 -11.703 1.00 85.70 865 TYR E N 1
ATOM 6287 C CA . TYR E 2 107 ? 115.300 -33.375 -11.825 1.00 84.68 865 TYR E CA 1
ATOM 6288 C C . TYR E 2 107 ? 115.622 -34.255 -13.029 1.00 78.41 865 TYR E C 1
ATOM 6289 O O . TYR E 2 107 ? 114.849 -35.142 -13.402 1.00 82.42 865 TYR E O 1
ATOM 6298 N N . LEU E 2 108 ? 116.778 -34.001 -13.636 1.00 81.12 866 LEU E N 1
ATOM 6299 C CA . LEU E 2 108 ? 117.160 -34.673 -14.875 1.00 84.78 866 LEU E CA 1
ATOM 6300 C C . LEU E 2 108 ? 118.546 -35.301 -14.776 1.00 83.82 866 LEU E C 1
ATOM 6301 O O . LEU E 2 108 ? 119.146 -35.338 -13.706 1.00 85.34 866 LEU E O 1
ATOM 6306 N N . ALA E 2 120 ? 126.784 -27.100 -25.782 1.00 91.66 878 ALA E N 1
ATOM 6307 C CA . ALA E 2 120 ? 127.475 -26.319 -24.763 1.00 93.72 878 ALA E CA 1
ATOM 6308 C C . ALA E 2 120 ? 127.369 -27.004 -23.404 1.00 101.25 878 ALA E C 1
ATOM 6309 O O . ALA E 2 120 ? 126.626 -26.561 -22.529 1.00 100.52 878 ALA E O 1
ATOM 6311 N N . LEU E 2 121 ? 128.114 -28.100 -23.245 1.00 108.78 879 LEU E N 1
ATOM 6312 C CA . LEU E 2 121 ? 127.999 -28.915 -22.040 1.00 117.83 879 LEU E CA 1
ATOM 6313 C C . LEU E 2 121 ? 128.483 -28.179 -20.792 1.00 129.02 879 LEU E C 1
ATOM 6314 O O . LEU E 2 121 ? 127.761 -28.099 -19.792 1.00 126.47 879 LEU E O 1
ATOM 6319 N N . THR E 2 122 ? 129.699 -27.629 -20.829 1.00 137.09 880 THR E N 1
ATOM 6320 C CA . THR E 2 122 ? 130.340 -27.074 -19.637 1.00 136.79 880 THR E CA 1
ATOM 6321 C C . THR E 2 122 ? 130.307 -25.545 -19.640 1.00 136.10 880 THR E C 1
ATOM 6322 O O . THR E 2 122 ? 130.979 -24.898 -20.451 1.00 136.79 880 THR E O 1
ATOM 6326 N N . SER E 2 123 ? 129.511 -24.983 -18.732 1.00 133.19 881 SER E N 1
ATOM 6327 C CA . SER E 2 123 ? 129.461 -23.558 -18.431 1.00 127.43 881 SER E CA 1
ATOM 6328 C C . SER E 2 123 ? 129.713 -23.363 -16.940 1.00 127.03 881 SER E C 1
ATOM 6329 O O . SER E 2 123 ? 129.179 -24.110 -16.114 1.00 124.98 881 SER E O 1
ATOM 6332 N N . ASN E 2 124 ? 130.535 -22.369 -16.592 1.00 127.33 882 ASN E N 1
ATOM 6333 C CA . ASN E 2 124 ? 130.897 -22.142 -15.197 1.00 127.79 882 ASN E CA 1
ATOM 6334 C C . ASN E 2 124 ? 130.600 -20.732 -14.691 1.00 126.63 882 ASN E C 1
ATOM 6335 O O . ASN E 2 124 ? 130.692 -20.503 -13.480 1.00 128.53 882 ASN E O 1
ATOM 6340 N N . THR E 2 125 ? 130.180 -19.807 -15.550 1.00 123.30 883 THR E N 1
ATOM 6341 C CA . THR E 2 125 ? 129.899 -18.471 -15.027 1.00 122.45 883 THR E CA 1
ATOM 6342 C C . THR E 2 125 ? 128.431 -18.360 -14.623 1.00 118.93 883 THR E C 1
ATOM 6343 O O . THR E 2 125 ? 127.549 -18.734 -15.407 1.00 113.63 883 THR E O 1
ATOM 6347 N N . PRO E 2 126 ? 128.136 -17.877 -13.416 1.00 115.59 884 PRO E N 1
ATOM 6348 C CA . PRO E 2 126 ? 126.736 -17.778 -12.981 1.00 109.34 884 PRO E CA 1
ATOM 6349 C C . PRO E 2 126 ? 125.965 -16.732 -13.772 1.00 107.96 884 PRO E C 1
ATOM 6350 O O . PRO E 2 126 ? 126.496 -15.677 -14.127 1.00 109.17 884 PRO E O 1
ATOM 6354 N N . LEU E 2 127 ? 124.698 -17.035 -14.044 1.00 107.08 885 LEU E N 1
ATOM 6355 C CA . LEU E 2 127 ? 123.804 -16.080 -14.681 1.00 103.68 885 LEU E CA 1
ATOM 6356 C C . LEU E 2 127 ? 123.016 -15.331 -13.614 1.00 99.17 885 LEU E C 1
ATOM 6357 O O . LEU E 2 127 ? 122.733 -15.862 -12.537 1.00 100.66 885 LEU E O 1
ATOM 6362 N N . LYS E 2 128 ? 122.657 -14.093 -13.924 1.00 94.90 886 LYS E N 1
ATOM 6363 C CA . LYS E 2 128 ? 122.002 -13.210 -12.974 1.00 90.20 886 LYS E CA 1
ATOM 6364 C C . LYS E 2 128 ? 120.933 -12.403 -13.694 1.00 90.57 886 LYS E C 1
ATOM 6365 O O . LYS E 2 128 ? 120.991 -12.240 -14.918 1.00 89.50 886 LYS E O 1
ATOM 6371 N N . PRO E 2 129 ? 119.942 -11.889 -12.965 1.00 95.11 887 PRO E N 1
ATOM 6372 C CA . PRO E 2 129 ? 118.878 -11.116 -13.617 1.00 93.86 887 PRO E CA 1
ATOM 6373 C C . PRO E 2 129 ? 119.330 -9.702 -13.948 1.00 98.10 887 PRO E C 1
ATOM 6374 O O . PRO E 2 129 ? 120.077 -9.071 -13.196 1.00 101.60 887 PRO E O 1
ATOM 6378 N N . SER E 2 130 ? 118.867 -9.210 -15.093 1.00 99.31 888 SER E N 1
ATOM 6379 C CA . SER E 2 130 ? 119.181 -7.855 -15.534 1.00 101.21 888 SER E CA 1
ATOM 6380 C C . SER E 2 130 ? 118.442 -6.817 -14.696 1.00 102.35 888 SER E C 1
ATOM 6381 O O . SER E 2 130 ? 117.257 -6.560 -14.910 1.00 99.02 888 SER E O 1
#

Radius of gyration: 33.67 Å; Cα contacts (8 Å, |Δi|>4): 1835; chains: 5; bounding box: 97×100×55 Å

GO terms:
  GO:0030279 negative regulation of ossification (P, IDA)
  GO:0061450 trophoblast cell migration (P, IDA)
  GO:0060395 SMAD protein signal transduction (P, IDA)
  GO:0000978 RNA polymerase II cis-regulatory region sequence-specific DNA binding (F, IDA)
  GO:0001228 DNA-binding transcription activator activity, RNA polymerase II-specific (F, IDA)
  GO:0045944 positive regulation of transcription by RNA polymerase II (P, IDA)
  GO:0005634 nucleus (C, IDA)
  GO:0005515 protein binding (F, IPI)
  GO:0019902 phosphatase binding (F, IPI)
  GO:0005654 nucleoplasm (C, TAS)
  GO:0005829 cytosol (C, TAS)
  GO:0042802 identical protein binding (F, IPI)
  GO:0000785 chromatin (C, IDA)
  GO:0005737 cytoplasm (C, IDA)
  GO:0003677 DNA binding (F, IDA)
  GO:0003700 DNA-binding transcription factor activity (F, IDA)
  GO:0045893 positive regulation of DNA-templated transcription (P, IDA)
  GO:0005667 transcription regulator complex (C, IDA)
  GO:0032444 activin responsive factor complex (C, IDA)
  GO:0071144 heteromeric SMAD protein complex (C, IDA)

Solvent-accessible surface area: 35415 Å² total; per-residue (Å²): 159,25,80,78,30,0,13,0,13,0,15,5,54,82,69,86,4,34,88,32,30,63,1,67,63,80,30,2,14,0,4,4,27,0,8,45,69,55,60,68,42,12,5,0,9,30,24,33,19,35,74,59,59,82,73,2,58,103,2,6,61,92,1,24,154,0,0,61,0,61,72,110,73,25,34,1,28,0,53,0,66,2,138,24,12,0,10,2,33,2,19,2,1,2,106,65,59,68,16,92,79,54,7,8,2,72,0,9,55,50,0,42,5,72,0,2,21,20,150,65,0,47,50,35,15,57,107,5,64,129,131,33,92,78,26,0,36,83,14,35,142,13,0,22,0,62,0,0,2,23,66,2,10,15,79,59,52,203,39,116,71,5,33,48,0,2,0,0,0,5,0,18,5,7,10,6,0,34,59,0,0,102,42,7,47,149,90,117,86,37,0,16,0,14,0,12,5,59,74,85,84,6,32,85,32,35,66,1,51,72,79,39,1,20,0,5,6,19,0,7,45,55,50,62,80,41,12,3,0,9,24,26,32,25,43,88,48,65,84,78,2,59,113,6,11,65,91,0,24,133,0,1,80,0,63,74,108,74,27,38,0,27,0,51,0,32,4,141,28,16,1,7,0,33,2,16,2,1,1,96,61,63,68,15,93,81,58,3,2,3,70,0,11,55,55,0,42,8,70,0,0,22,11,134,64,0,36,64,30,12,70,106,4,64,140,114,30,78,95,25,0,16,69,14,22,152,16,0,22,0,62,4,0,4,34,81,4,13,20,83,57,56,224,35,153,67,7,37,46,0,0,0,0,0,4,0,21,4,18,27,5,0,72,89,0,1,110,36,3,51,166,86,95,85,88,34,0,16,1,13,0,8,5,58,83,61,90,4,34,91,34,35,66,1,56,85,62,23,2,19,0,3,8,25,3,10,41,53,58,69,71,46,14,5,1,13,22,27,30,16,40,76,49,59,81,79,2,81,105,7,24,90,73,0,25,136,0,0,61,0,78,70,100,71,26,45,0,50,0,65,1,44,3,134,30,14,2,6,2,32,0,14,1,3,1,96,65,116,68,119,127,67,55,43,30,23,118,3,60,65,68,51,88,33,79,0,0,31,9,142,53,0,34,64,38,11,66,134,8,61,138,136,30,78,84,26,0,15,74,12,20,152,21,0,27,0,63,2,1,3,32,104,4,11,16,98,151,76,217,39,122,70,8,39,43,0,1,0,0,0,6,0,30,2,11,16,6,2,33,87,0,1,115,41,1,58,164,91,128,84,86,47,49,45,73,0,8,112,28,40,212,56,12,22,59,130,112,21,122,21,19,0,0,49,0,79,41,2,8,46,25,119,161,41,148,57,101,106,20,46,105,56,0,44,47,10,0,11,100,55,2,60,81,1,71,0,1,6,31,8,14,17,42,74,137,13,204,81,0,4,0,7,0,21,3,90,33,48,128,90,0,7,98,0,8,132,16,0,6,0,0,0,2,44,11,67,7,0,16,13,151,28,19,152,63,82,136,0,45,156,110,25,72,118,0,111,125,24,107,90,60,66,97,42,141,123,81,80,59,56,48,81,0,8,107,33,49,149,44,7,14,57,98,112,25,131,35,33,36,1,27,0,55,47,1,4,15,30,120,143,40,142,58,95,129,32,45,101,52,0,43,49,14,1,12,99,71,8,56,124,12,82,0,2,6,62,15,40,21,49,112,127,10,169,119,0,3,0,81,5,62,2,84,30,41,120,99,0,8,110,0,10,125,11,1,6,0,2,0,3,44,12,59,10,0,3,8,123,37,103,125,152,118,35,111,93,60,64,97,40,134

CATH classification: 2.60.200.10

Nearest PDB structures (foldseek):
  1u7f-assembly1_C  TM=9.975E-01  e=1.055E-40  Homo sapiens
  1u7v-assembly1_C  TM=9.973E-01  e=2.393E-40  Homo sapiens
  1mk2-assembly1_A  TM=9.786E-01  e=3.492E-40  Homo sapiens
  5zok-assembly1_A  TM=9.961E-01  e=1.734E-38  Homo sapiens
  1dev-assembly2_C  TM=9.594E-01  e=8.377E-38  Homo sapiens

Organism: Homo sapiens (NCBI:txid9606)

InterPro domains:
  IPR001132 SMAD domain [PF03166] (273-443)
  IPR001132 SMAD domain [PS51076] (274-467)
  IPR001132 SMAD domain [SM00524] (272-443)
  IPR003619 MAD homology 1, Dwarfin-type [PF03165] (41-171)
  IPR003619 MAD homology 1, Dwarfin-type [SM00523] (36-174)
  IPR008984 SMAD/FHA domain superfamily [SSF49879] (217-458)
  IPR013019 MAD homology, MH1 [PS51075] (10-176)
  IPR013790 SMAD/Dwarfins [PTHR13703] (2-467)
  IPR017855 SMAD-like domain superfamily [G3DSA:2.60.200.10] (265-467)
  IPR036578 SMAD MH1 domain superfamily [G3DSA:3.90.520.10] (9-175)
  IPR036578 SMAD MH1 domain superfamily [SSF56366] (31-171)

B-factor: mean 78.46, std 24.85, range [28.76, 190.66]

Foldseek 3Di:
DDQFQKKKWKDFQQHTWDDIQGQRAQKAWEAQDDDDDDSRYNHNVNIDDPPADVVLVVLSVQCHRHWMWGAPPQWIKIAGQTQAKKKKQAQQQCVVVVHDSRDIDIHHHGGMDTRHHRVSLVVLCVVQLVVDLVSLVVCQSNQKMKMFTRDDEPPVDPHHDPSRGRIMMMMGRVVSVVVSVVSNVVD/DFQKKKWKDFQQHTWDDIQGQPDQKAWEAQDDDDDDSRYNHNVVIDDPPADPVLVVLSVQCHRHWMWGAPPQWIKIAGQTQAKKKKQAQQQCVVVVHDSRDIDIAHHGGMDTRDHRVSLVVQLVVQVVVDLVSLVVCQSNQKMKMAGRADAPPVHPHPDPSRGRIMMMMGRVVSVVVSVVSNVVD/DQFQKKKWKDFQQHTWDDIQTQRDQKAWEAQDDDDDDSRYNHNVNIDDPPADPVLVVQSVQCHRHWIWGAPPQWIKIAGQTQAKKWKQAQQQCVVVVHDSRDIDIAHHGGMDTRDGRVSLVVCLVVCLVVDLVSLVVCQSNQKMKMAGRDDEPDVDPHPDPSHGRIMMMMGRVVSVVVSVVSNVVD/DWAWDFFQDQDDDVADDHAQDAQKKKKFPNDALVPDDDDPVVVVSVLRLQVLVQVQFFWFDKAWDSPPRRGIIMTGGQDSVSSRSSQSSFARIATPNTGMHMDGDHPVVVCVVPVVCVPTGGGDHHD/DFAWDFFPDQDDDVFDDHAFDFQKKKKWPNDALVPDDDDPVVVVSVLRLQVLVQVQQFWFDKDWDSPPNRRIIMTGGNDSRSSRSSQNSFARIATPNTGMHMDGDVPDTGGGDHHD

Sequence (801 aa):
EPAFWCSIAYYELNQRVGETFHASQPSLTVDGFTDPSNSERFCLGLLSNVNRNATVEMTRRHIGRGVRLYYIGGEVFAECLSDSAIFVQSPNCNQRYGWHPATVCKIPPGCNLKIFNNQEFAALLAQSVNQGFEAVYQLTRMCTIRMSFVKGWGAEYRRQTVTSTPCWIELHLNGPLQWLDKVLTQMAFWCSIAYYELNQRVGETFHASQPSLTVDGFTDPSNSERFCLGLLSNVNRNATVEMTRRHIGRGVRLYYIGGEVFAECLSDSAIFVQSPNCNQRYGWHPATVCKIPPGCNLKIFNNQEFAALLAQSVNQGFEAVYQLTRMCTIRMSFVKGWGAEYRRQTVTSTPCWIELHLNGPLQWLDKVLTQMPAFWCSIAYYELNQRVGETFHASQPSLTVDGFTDPSNSERFCLGLLSNVNRNATVEMTRRHIGRGVRLYYIGGEVFAECLSDSAIFVQSPNCNQRYGWHPATVCKIPPGCNLKIFNNQEFAALLAQSVNQGFEAVYQLTRMCTIRMSFVKGWGAEYRRQTVTSTPCWIELHLNGPLQWLDKVLTQMSKVWQGQAFHLDRRNSPPNSLTPCLKIRNMFDPVMEIGDQWHLAIQEAILEKCSDNDGIVHIAVDKNSREGCVYVKCLSPEYAGKAFKALHGSWFDGKLVTVKYLRLDRYHHRFPQALTSNTPLKPSSKVWQGQAFHLDRRNSPPNSLTPCLKIRNMFDPVMEIGDQWHLAIQEAILEKCSDNDGIVHIAVDKNSREGCVYVKCLSPEYAGKAFKALHGSWFDGKLVTVKYLALTSNTPLKPS

Secondary structure (DSSP, 8-state):
--S-SEEEEEEETTEE-SPPEE--SSEEEEESS--SS-TTEEE-TT---TT--HHHHHHHHT-TT-EEEEEETTEEEEEE-SSS-EEEE-HHHHHHHT--TT--EEE-TT-EEEEEEHHHHHHHHHHHHTT-HHHHHGGGGGGEEEEEES---SSSSS--SGGGSSSEEEEEEHHHHHHHHHHHHH-/--SEEEEEEETTEE-SPPEEE-SSEEEEESS--SS-TTEEE-TT---TT--HHHHHHHHTTTT-EEEEEETTEEEEEE-SSS-EEEE-HHHHHHHT--TT--EEE-TT-EEEEEEHHHHHHHHHHHHTT-HHHHHGGGGTTEEEEEES---SSSSS--SGGGSSSEEEEEEHHHHHHHHHHHHH-/--SSEEEEEEETTEE-SPPEEE-SSEEEEESS---S-TTEEE-TT---TT--HHHHHHHHTTTT-EEEEEETTEEEEEE-SSS-EEEE-HHHHHHTT--TT--EEE-TT-EEEEEEHHHHHHHHHHHGGG-HHHHHGGGGGSEEEEEESS--STTSS--SGGGSSSEEEEEEHHHHHHHHHHHHH-/---EEEESS--STTTS-SS---SEEEEESS--GGG--SSSTHHHHHHHHHHHTTT---EEEEEE-TT-TT--EEEEESSHHHHHHHHHHHTTEEETTEEEEEEE--HHHHHHH-GGGGG--SPP---/---EEEESS--STTTS-SS---SEEEEE-S--GGG--TTTHHHHHHHHHHHHTTT---EEEEEE-TT-TT--EEEEESSHHHHHHHHHHHTTEEETTEEEEEEE------SPP---